Protein AF-0000000077855871 (afdb_homodimer)

Structure (mmCIF, N/CA/C/O backbone):
data_AF-0000000077855871-model_v1
#
loop_
_entity.id
_entity.type
_entity.pdbx_description
1 polymer 'Uncharacterized protein'
#
loop_
_atom_site.group_PDB
_atom_site.id
_atom_site.type_symbol
_atom_site.label_atom_id
_atom_site.label_alt_id
_atom_site.label_comp_id
_atom_site.label_asym_id
_atom_site.label_entity_id
_atom_site.label_seq_id
_atom_site.pdbx_PDB_ins_code
_atom_site.Cartn_x
_atom_site.Cartn_y
_atom_site.Cartn_z
_atom_site.occupancy
_atom_site.B_iso_or_equiv
_atom_site.auth_seq_id
_atom_site.auth_comp_id
_atom_site.auth_asym_id
_atom_site.auth_atom_id
_atom_site.pdbx_PDB_model_num
ATOM 1 N N . MET A 1 1 ? -45.312 -22.453 -4.09 1 27.02 1 MET A N 1
ATOM 2 C CA . MET A 1 1 ? -44.844 -21.188 -3.512 1 27.02 1 MET A CA 1
ATOM 3 C C . MET A 1 1 ? -43.312 -21.078 -3.629 1 27.02 1 MET A C 1
ATOM 5 O O . MET A 1 1 ? -42.594 -22.016 -3.303 1 27.02 1 MET A O 1
ATOM 9 N N . PRO A 1 2 ? -42.812 -20.188 -4.422 1 36.38 2 PRO A N 1
ATOM 10 C CA . PRO A 1 2 ? -41.375 -20 -4.656 1 36.38 2 PRO A CA 1
ATOM 11 C C . PRO A 1 2 ? -40.594 -19.812 -3.361 1 36.38 2 PRO A C 1
ATOM 13 O O . PRO A 1 2 ? -41.062 -19.109 -2.451 1 36.38 2 PRO A O 1
ATOM 16 N N . PRO A 1 3 ? -39.906 -20.859 -2.99 1 40.81 3 PRO A N 1
ATOM 17 C CA . PRO A 1 3 ? -39.281 -20.703 -1.686 1 40.81 3 PRO A CA 1
ATOM 18 C C . PRO A 1 3 ? -38.625 -19.328 -1.505 1 40.81 3 PRO A C 1
ATOM 20 O O . PRO A 1 3 ? -38.156 -18.719 -2.477 1 40.81 3 PRO A O 1
ATOM 23 N N . THR A 1 4 ? -39.125 -18.594 -0.556 1 40 4 THR A N 1
ATOM 24 C CA . THR A 1 4 ? -38.656 -17.297 -0.127 1 40 4 THR A CA 1
ATOM 25 C C . THR A 1 4 ? -37.125 -17.297 0.023 1 40 4 THR A C 1
ATOM 27 O O . THR A 1 4 ? -36.531 -18.344 0.34 1 40 4 THR A O 1
ATOM 30 N N . PRO A 1 5 ? -36.469 -16.312 -0.348 1 41.94 5 PRO A N 1
ATOM 31 C CA . PRO A 1 5 ? -35 -16.188 -0.322 1 41.94 5 PRO A CA 1
ATOM 32 C C . PRO A 1 5 ? -34.406 -16.594 1.019 1 41.94 5 PRO A C 1
ATOM 34 O O . PRO A 1 5 ? -33.281 -17.094 1.063 1 41.94 5 PRO A O 1
ATOM 37 N N . VAL A 1 6 ? -35.188 -16.453 2.09 1 45.56 6 VAL A N 1
ATOM 38 C CA . VAL A 1 6 ? -34.688 -16.844 3.398 1 45.56 6 VAL A CA 1
ATOM 39 C C . VAL A 1 6 ? -34.594 -18.375 3.471 1 45.56 6 VAL A C 1
ATOM 41 O O . VAL A 1 6 ? -33.656 -18.922 4.043 1 45.56 6 VAL A O 1
ATOM 44 N N . ARG A 1 7 ? -35.562 -19.109 2.92 1 45.56 7 ARG A N 1
ATOM 45 C CA . ARG A 1 7 ? -35.5 -20.562 2.943 1 45.56 7 ARG A CA 1
ATOM 46 C C . ARG A 1 7 ? -34.312 -21.078 2.117 1 45.56 7 ARG A C 1
ATOM 48 O O . ARG A 1 7 ? -33.719 -22.109 2.451 1 45.56 7 ARG A O 1
ATOM 55 N N . LEU A 1 8 ? -34.062 -20.281 1.174 1 40.62 8 LEU A N 1
ATOM 56 C CA . LEU A 1 8 ? -32.969 -20.688 0.319 1 40.62 8 LEU A CA 1
ATOM 57 C C . LEU A 1 8 ? -31.625 -20.516 1.038 1 40.62 8 LEU A C 1
ATOM 59 O O . LEU A 1 8 ? -30.75 -21.375 0.952 1 40.62 8 LEU A O 1
ATOM 63 N N . THR A 1 9 ? -31.562 -19.422 1.812 1 45.41 9 THR A N 1
ATOM 64 C CA . THR A 1 9 ? -30.328 -19.234 2.564 1 45.41 9 THR A CA 1
ATOM 65 C C . THR A 1 9 ? -30.203 -20.281 3.662 1 45.41 9 THR A C 1
ATOM 67 O O . THR A 1 9 ? -29.109 -20.828 3.896 1 45.41 9 THR A O 1
ATOM 70 N N . LYS A 1 10 ? -31.266 -20.641 4.422 1 46.19 10 LYS A N 1
ATOM 71 C CA . LYS A 1 10 ? -31.234 -21.703 5.422 1 46.19 10 LYS A CA 1
ATOM 72 C C . LYS A 1 10 ? -30.922 -23.047 4.781 1 46.19 10 LYS A C 1
ATOM 74 O O . LYS A 1 10 ? -30.219 -23.875 5.363 1 46.19 10 LYS A O 1
ATOM 79 N N . LEU A 1 11 ? -31.438 -23.234 3.584 1 41.28 11 LEU A N 1
ATOM 80 C CA . LEU A 1 11 ? -31.156 -24.5 2.902 1 41.28 11 LEU A CA 1
ATOM 81 C C . LEU A 1 11 ? -29.672 -24.578 2.514 1 41.28 11 LEU A C 1
ATOM 83 O O . LEU A 1 11 ? -29.047 -25.625 2.67 1 41.28 11 LEU A O 1
ATOM 87 N N . ILE A 1 12 ? -29.156 -23.5 2.145 1 45.72 12 ILE A N 1
ATOM 88 C CA . ILE A 1 12 ? -27.75 -23.531 1.736 1 45.72 12 ILE A CA 1
ATOM 89 C C . ILE A 1 12 ? -26.859 -23.766 2.959 1 45.72 12 ILE A C 1
ATOM 91 O O . ILE A 1 12 ? -25.922 -24.547 2.912 1 45.72 12 ILE A O 1
ATOM 95 N N . LEU A 1 13 ? -27.141 -23.062 4.066 1 44.41 13 LEU A N 1
ATOM 96 C CA . LEU A 1 13 ? -26.375 -23.281 5.289 1 44.41 13 LEU A CA 1
ATOM 97 C C . LEU A 1 13 ? -26.609 -24.688 5.824 1 44.41 13 LEU A C 1
ATOM 99 O O . LEU A 1 13 ? -25.688 -25.328 6.332 1 44.41 13 LEU A O 1
ATOM 103 N N . PHE A 1 14 ? -27.781 -25.203 5.801 1 42.62 14 PHE A N 1
ATOM 104 C CA . PHE A 1 14 ? -28.094 -26.547 6.266 1 42.62 14 PHE A CA 1
ATOM 105 C C . PHE A 1 14 ? -27.391 -27.594 5.406 1 42.62 14 PHE A C 1
ATOM 107 O O . PHE A 1 14 ? -26.953 -28.625 5.914 1 42.62 14 PHE A O 1
ATOM 114 N N . LEU A 1 15 ? -27.312 -27.422 4.172 1 42.19 15 LEU A N 1
ATOM 115 C CA . LEU A 1 15 ? -26.688 -28.422 3.312 1 42.19 15 LEU A CA 1
ATOM 116 C C . LEU A 1 15 ? -25.188 -28.484 3.535 1 42.19 15 LEU A C 1
ATOM 118 O O . LEU A 1 15 ? -24.547 -29.5 3.275 1 42.19 15 LEU A O 1
ATOM 122 N N . ALA A 1 16 ? -24.578 -27.406 3.945 1 42.31 16 ALA A N 1
ATOM 123 C CA . ALA A 1 16 ? -23.156 -27.438 4.227 1 42.31 16 ALA A CA 1
ATOM 124 C C . ALA A 1 16 ? -22.844 -28.328 5.418 1 42.31 16 ALA A C 1
ATOM 126 O O . ALA A 1 16 ? -21.781 -28.969 5.461 1 42.31 16 ALA A O 1
ATOM 127 N N . VAL A 1 17 ? -23.594 -28.328 6.504 1 38.53 17 VAL A N 1
ATOM 128 C CA . VAL A 1 17 ? -23.266 -29.062 7.727 1 38.53 17 VAL A CA 1
ATOM 129 C C . VAL A 1 17 ? -23.703 -30.516 7.594 1 38.53 17 VAL A C 1
ATOM 131 O O . VAL A 1 17 ? -23.531 -31.312 8.523 1 38.53 17 VAL A O 1
ATOM 134 N N . THR A 1 18 ? -24.547 -30.922 6.781 1 39.03 18 THR A N 1
ATOM 135 C CA . THR A 1 18 ? -24.953 -32.312 6.969 1 39.03 18 THR A CA 1
ATOM 136 C C . THR A 1 18 ? -23.812 -33.25 6.609 1 39.03 18 THR A C 1
ATOM 138 O O . THR A 1 18 ? -23.328 -33.25 5.48 1 39.03 18 THR A O 1
ATOM 141 N N . GLY A 1 19 ? -23.016 -33.719 7.512 1 40.78 19 GLY A N 1
ATOM 142 C CA . GLY A 1 19 ? -21.922 -34.656 7.75 1 40.78 19 GLY A CA 1
ATOM 143 C C . GLY A 1 19 ? -22.016 -35.906 6.902 1 40.78 19 GLY A C 1
ATOM 144 O O . GLY A 1 19 ? -21 -36.469 6.477 1 40.78 19 GLY A O 1
ATOM 145 N N . HIS A 1 20 ? -23.094 -36.812 7.016 1 42.19 20 HIS A N 1
ATOM 146 C CA . HIS A 1 20 ? -23.016 -38.25 6.844 1 42.19 20 HIS A CA 1
ATOM 147 C C . HIS A 1 20 ? -23.062 -38.656 5.371 1 42.19 20 HIS A C 1
ATOM 149 O O . HIS A 1 20 ? -23.094 -39.844 5.035 1 42.19 20 HIS A O 1
ATOM 155 N N . ALA A 1 21 ? -23.469 -37.812 4.48 1 51.75 21 ALA A N 1
ATOM 156 C CA . ALA A 1 21 ? -23.672 -38.344 3.139 1 51.75 21 ALA A CA 1
ATOM 157 C C . ALA A 1 21 ? -22.359 -38.469 2.385 1 51.75 21 ALA A C 1
ATOM 159 O O . ALA A 1 21 ? -21.391 -37.75 2.699 1 51.75 21 ALA A O 1
ATOM 160 N N . VAL A 1 22 ? -22.156 -39.594 1.672 1 60.97 22 VAL A N 1
ATOM 161 C CA . VAL A 1 22 ? -20.984 -39.875 0.848 1 60.97 22 VAL A CA 1
ATOM 162 C C . VAL A 1 22 ? -20.578 -38.625 0.067 1 60.97 22 VAL A C 1
ATOM 164 O O . VAL A 1 22 ? -21.406 -38 -0.6 1 60.97 22 VAL A O 1
ATOM 167 N N . ALA A 1 23 ? -19.438 -38.094 0.318 1 77.94 23 ALA A N 1
ATOM 168 C CA . ALA A 1 23 ? -18.859 -36.844 -0.178 1 77.94 23 ALA A CA 1
ATOM 169 C C . ALA A 1 23 ? -18.672 -36.906 -1.692 1 77.94 23 ALA A C 1
ATOM 171 O O . ALA A 1 23 ? -18.078 -37.844 -2.223 1 77.94 23 ALA A O 1
ATOM 172 N N . PHE A 1 24 ? -19.406 -36.094 -2.518 1 86.62 24 PHE A N 1
ATOM 173 C CA . PHE A 1 24 ? -19.344 -35.969 -3.971 1 86.62 24 PHE A CA 1
ATOM 174 C C . PHE A 1 24 ? -18.031 -35.344 -4.402 1 86.62 24 PHE A C 1
ATOM 176 O O . PHE A 1 24 ? -17.672 -34.25 -3.912 1 86.62 24 PHE A O 1
ATOM 183 N N . GLN A 1 25 ? -17.281 -36.094 -5.117 1 87.25 25 GLN A N 1
ATOM 184 C CA . GLN A 1 25 ? -16.141 -35.562 -5.844 1 87.25 25 GLN A CA 1
ATOM 185 C C . GLN A 1 25 ? -16.25 -35.875 -7.336 1 87.25 25 GLN A C 1
ATOM 187 O O . GLN A 1 25 ? -16.281 -37.031 -7.75 1 87.25 25 GLN A O 1
ATOM 192 N N . LYS A 1 26 ? -16.312 -34.844 -8.047 1 87.69 26 LYS A N 1
ATOM 193 C CA . LYS A 1 26 ? -16.625 -34.969 -9.469 1 87.69 26 LYS A CA 1
ATOM 194 C C . LYS A 1 26 ? -15.609 -35.875 -10.18 1 87.69 26 LYS A C 1
ATOM 196 O O . LYS A 1 26 ? -15.992 -36.75 -10.961 1 87.69 26 LYS A O 1
ATOM 201 N N . ALA A 1 27 ? -14.312 -35.656 -9.906 1 84.94 27 ALA A N 1
ATOM 202 C CA . ALA A 1 27 ? -13.281 -36.438 -10.578 1 84.94 27 ALA A CA 1
ATOM 203 C C . ALA A 1 27 ? -13.375 -37.906 -10.195 1 84.94 27 ALA A C 1
ATOM 205 O O . ALA A 1 27 ? -13.219 -38.781 -11.047 1 84.94 27 ALA A O 1
ATOM 206 N N . GLU A 1 28 ? -13.68 -38.156 -8.953 1 87 28 GLU A N 1
ATOM 207 C CA . GLU A 1 28 ? -13.836 -39.531 -8.492 1 87 28 GLU A CA 1
ATOM 208 C C . GLU A 1 28 ? -15.094 -40.188 -9.07 1 87 28 GLU A C 1
ATOM 210 O O . GLU A 1 28 ? -15.078 -41.344 -9.438 1 87 28 GLU A O 1
ATOM 215 N N . CYS A 1 29 ? -16.125 -39.406 -9.07 1 90.31 29 CYS A N 1
ATOM 216 C CA . CYS A 1 29 ? -17.375 -39.906 -9.641 1 90.31 29 CYS A CA 1
ATOM 217 C C . CYS A 1 29 ? -17.188 -40.281 -11.102 1 90.31 29 CYS A C 1
ATOM 219 O O . CYS A 1 29 ? -17.688 -41.312 -11.547 1 90.31 29 CYS A O 1
ATOM 221 N N . ASN A 1 30 ? -16.516 -39.469 -11.852 1 91.06 30 ASN A N 1
ATOM 222 C CA . ASN A 1 30 ? -16.234 -39.719 -13.25 1 91.06 30 ASN A CA 1
ATOM 223 C C . ASN A 1 30 ? -15.477 -41.062 -13.422 1 91.06 30 ASN A C 1
ATOM 225 O O . ASN A 1 30 ? -15.797 -41.844 -14.305 1 91.06 30 ASN A O 1
ATOM 229 N N . GLN A 1 31 ? -14.547 -41.25 -12.539 1 88.75 31 GLN A N 1
ATOM 230 C CA . GLN A 1 31 ? -13.766 -42.5 -12.609 1 88.75 31 GLN A CA 1
ATOM 231 C C . GLN A 1 31 ? -14.617 -43.719 -12.273 1 88.75 31 GLN A C 1
ATOM 233 O O . GLN A 1 31 ? -14.484 -44.75 -12.914 1 88.75 31 GLN A O 1
ATOM 238 N N . ILE A 1 32 ? -15.445 -43.531 -11.344 1 89.31 32 ILE A N 1
ATOM 239 C CA . ILE A 1 32 ? -16.312 -44.625 -10.914 1 89.31 32 ILE A CA 1
ATOM 240 C C . ILE A 1 32 ? -17.25 -45 -12.055 1 89.31 32 ILE A C 1
ATOM 242 O O . ILE A 1 32 ? -17.406 -46.188 -12.375 1 89.31 32 ILE A O 1
ATOM 246 N N . VAL A 1 33 ? -17.891 -44.062 -12.672 1 91.75 33 VAL A N 1
ATOM 247 C CA . VAL A 1 33 ? -18.859 -44.312 -13.727 1 91.75 33 VAL A CA 1
ATOM 248 C C . VAL A 1 33 ? -18.156 -44.906 -14.945 1 91.75 33 VAL A C 1
ATOM 250 O O . VAL A 1 33 ? -18.656 -45.844 -15.562 1 91.75 33 VAL A O 1
ATOM 253 N N . ARG A 1 34 ? -17 -44.344 -15.25 1 90.44 34 ARG A N 1
ATOM 254 C CA . ARG A 1 34 ? -16.234 -44.875 -16.375 1 90.44 34 ARG A CA 1
ATOM 255 C C . ARG A 1 34 ? -15.828 -46.312 -16.141 1 90.44 34 ARG A C 1
ATOM 257 O O . ARG A 1 34 ? -15.922 -47.156 -17.047 1 90.44 34 ARG A O 1
ATOM 264 N N . ASN A 1 35 ? -15.414 -46.594 -14.938 1 89.19 35 ASN A N 1
ATOM 265 C CA . ASN A 1 35 ? -15.016 -47.938 -14.594 1 89.19 35 ASN A CA 1
ATOM 266 C C . ASN A 1 35 ? -16.203 -48.906 -14.648 1 89.19 35 ASN A C 1
ATOM 268 O O . ASN A 1 35 ? -16.062 -50.031 -15.125 1 89.19 35 ASN A O 1
ATOM 272 N N . ARG A 1 36 ? -17.266 -48.469 -14.219 1 89.44 36 ARG A N 1
ATOM 273 C CA . ARG A 1 36 ? -18.469 -49.312 -14.219 1 89.44 36 ARG A CA 1
ATOM 274 C C . ARG A 1 36 ? -18.969 -49.531 -15.633 1 89.44 36 ARG A C 1
ATOM 276 O O . ARG A 1 36 ? -19.5 -50.625 -15.938 1 89.44 36 ARG A O 1
ATOM 283 N N . LEU A 1 37 ? -18.844 -48.625 -16.516 1 88.94 37 LEU A N 1
ATOM 284 C CA . LEU A 1 37 ? -19.203 -48.781 -17.922 1 88.94 37 LEU A CA 1
ATOM 285 C C . LEU A 1 37 ? -18.266 -49.75 -18.625 1 88.94 37 LEU A C 1
ATOM 287 O O . LEU A 1 37 ? -18.703 -50.562 -19.422 1 88.94 37 LEU A O 1
ATOM 291 N N . MET A 1 38 ? -17.031 -49.625 -18.281 1 87.94 38 MET A N 1
ATOM 292 C CA . MET A 1 38 ? -16.016 -50.469 -18.906 1 87.94 38 MET A CA 1
ATOM 293 C C . MET A 1 38 ? -16.156 -51.938 -18.438 1 87.94 38 MET A C 1
ATOM 295 O O . MET A 1 38 ? -15.969 -52.844 -19.219 1 87.94 38 MET A O 1
ATOM 299 N N . ASN A 1 39 ? -16.531 -52.062 -17.203 1 89 39 ASN A N 1
ATOM 300 C CA . ASN A 1 39 ? -16.656 -53.406 -16.641 1 89 39 ASN A CA 1
ATOM 301 C C . ASN A 1 39 ? -18.031 -54 -16.906 1 89 39 ASN A C 1
ATOM 303 O O . ASN A 1 39 ? -18.281 -55.156 -16.578 1 89 39 ASN A O 1
ATOM 307 N N . GLY A 1 40 ? -19.016 -53.25 -17.375 1 84.06 40 GLY A N 1
ATOM 308 C CA . GLY A 1 40 ? -20.328 -53.75 -17.766 1 84.06 40 GLY A CA 1
ATOM 309 C C . GLY A 1 40 ? -21.328 -53.719 -16.641 1 84.06 40 GLY A C 1
ATOM 310 O O . GLY A 1 40 ? -22.469 -54.156 -16.797 1 84.06 40 GLY A O 1
ATOM 311 N N . THR A 1 41 ? -20.953 -53.25 -15.539 1 88.56 41 THR A N 1
ATOM 312 C CA . THR A 1 41 ? -21.859 -53.25 -14.398 1 88.56 41 THR A CA 1
ATOM 313 C C . THR A 1 41 ? -22.906 -52.156 -14.555 1 88.56 41 THR A C 1
ATOM 315 O O . THR A 1 41 ? -23.938 -52.188 -13.883 1 88.56 41 THR A O 1
ATOM 318 N N . LEU A 1 42 ? -22.531 -51.219 -15.312 1 88.5 42 LEU A N 1
ATOM 319 C CA . LEU A 1 42 ? -23.469 -50.156 -15.648 1 88.5 42 LEU A CA 1
ATOM 320 C C . LEU A 1 42 ? -23.75 -50.125 -17.141 1 88.5 42 LEU A C 1
ATOM 322 O O . LEU A 1 42 ? -22.812 -50.094 -17.953 1 88.5 42 LEU A O 1
ATOM 326 N N . SER A 1 43 ? -25.031 -50.219 -17.453 1 86.12 43 SER A N 1
ATOM 327 C CA . SER A 1 43 ? -25.422 -50.188 -18.859 1 86.12 43 SER A CA 1
ATOM 328 C C . SER A 1 43 ? -25.469 -48.781 -19.406 1 86.12 43 SER A C 1
ATOM 330 O O . SER A 1 43 ? -25.875 -47.844 -18.703 1 86.12 43 SER A O 1
ATOM 332 N N . PRO A 1 44 ? -25.047 -48.625 -20.625 1 83.62 44 PRO A N 1
ATOM 333 C CA . PRO A 1 44 ? -25.125 -47.281 -21.234 1 83.62 44 PRO A CA 1
ATOM 334 C C . PRO A 1 44 ? -26.547 -46.781 -21.391 1 83.62 44 PRO A C 1
ATOM 336 O O . PRO A 1 44 ? -26.766 -45.594 -21.578 1 83.62 44 PRO A O 1
ATOM 339 N N . ASP A 1 45 ? -27.453 -47.719 -21.328 1 83 45 ASP A N 1
ATOM 340 C CA . ASP A 1 45 ? -28.844 -47.312 -21.516 1 83 45 ASP A CA 1
ATOM 341 C C . ASP A 1 45 ? -29.562 -47.219 -20.156 1 83 45 ASP A C 1
ATOM 343 O O . ASP A 1 45 ? -30.781 -47.125 -20.109 1 83 45 ASP A O 1
ATOM 347 N N . ASP A 1 46 ? -28.812 -47.156 -19.172 1 88.81 46 ASP A N 1
ATOM 348 C CA . ASP A 1 46 ? -29.391 -47.062 -17.828 1 88.81 46 ASP A CA 1
ATOM 349 C C . ASP A 1 46 ? -30.031 -45.688 -17.594 1 88.81 46 ASP A C 1
ATOM 351 O O . ASP A 1 46 ? -29.703 -44.719 -18.281 1 88.81 46 ASP A O 1
ATOM 355 N N . TRP A 1 47 ? -30.922 -45.531 -16.625 1 86.81 47 TRP A N 1
ATOM 356 C CA . TRP A 1 47 ? -31.672 -44.312 -16.328 1 86.81 47 TRP A CA 1
ATOM 357 C C . TRP A 1 47 ? -30.75 -43.25 -15.719 1 86.81 47 TRP A C 1
ATOM 359 O O . TRP A 1 47 ? -31.109 -42.062 -15.672 1 86.81 47 TRP A O 1
ATOM 369 N N . VAL A 1 48 ? -29.625 -43.688 -15.281 1 91 48 VAL A N 1
ATOM 370 C CA . VAL A 1 48 ? -28.688 -42.781 -14.609 1 91 48 VAL A CA 1
ATOM 371 C C . VAL A 1 48 ? -28.125 -41.781 -15.609 1 91 48 VAL A C 1
ATOM 373 O O . VAL A 1 48 ? -27.734 -40.688 -15.227 1 91 48 VAL A O 1
ATOM 376 N N . PHE A 1 49 ? -28.156 -42.156 -16.906 1 91.62 49 PHE A N 1
ATOM 377 C CA . PHE A 1 49 ? -27.578 -41.312 -17.938 1 91.62 49 PHE A CA 1
ATOM 378 C C . PHE A 1 49 ? -28.625 -40.375 -18.5 1 91.62 49 PHE A C 1
ATOM 380 O O . PHE A 1 49 ? -29.781 -40.719 -18.656 1 91.62 49 PHE A O 1
ATOM 387 N N . TYR A 1 50 ? -28.172 -39.094 -18.766 1 91.31 50 TYR A N 1
ATOM 388 C CA . TYR A 1 50 ? -29.031 -38.031 -19.281 1 91.31 50 TYR A CA 1
ATOM 389 C C . TYR A 1 50 ? -29.391 -38.312 -20.75 1 91.31 50 TYR A C 1
ATOM 391 O O . TYR A 1 50 ? -28.547 -38.688 -21.547 1 91.31 50 TYR A O 1
ATOM 399 N N . ARG A 1 51 ? -30.703 -38.125 -21.031 1 87.25 51 ARG A N 1
ATOM 400 C CA . ARG A 1 51 ? -31.219 -38.25 -22.391 1 87.25 51 ARG A CA 1
ATOM 401 C C . ARG A 1 51 ? -31.984 -37 -22.812 1 87.25 51 ARG A C 1
ATOM 403 O O . ARG A 1 51 ? -32.75 -36.438 -22.016 1 87.25 51 ARG A O 1
ATOM 410 N N . GLN A 1 52 ? -31.438 -36.469 -23.891 1 81.12 52 GLN A N 1
ATOM 411 C CA . GLN A 1 52 ? -32.188 -35.375 -24.469 1 81.12 52 GLN A CA 1
ATOM 412 C C . GLN A 1 52 ? -33.125 -35.875 -25.578 1 81.12 52 GLN A C 1
ATOM 414 O O . GLN A 1 52 ? -32.656 -36.406 -26.578 1 81.12 52 GLN A O 1
ATOM 419 N N . ASN A 1 53 ? -34.375 -35.688 -25.406 1 74.44 53 ASN A N 1
ATOM 420 C CA . ASN A 1 53 ? -35.344 -36.188 -26.359 1 74.44 53 ASN A CA 1
ATOM 421 C C . ASN A 1 53 ? -35.125 -37.688 -26.656 1 74.44 53 ASN A C 1
ATOM 423 O O . ASN A 1 53 ? -35.125 -38.094 -27.812 1 74.44 53 ASN A O 1
ATOM 427 N N . ASN A 1 54 ? -34.781 -38.438 -25.625 1 71.44 54 ASN A N 1
ATOM 428 C CA . ASN A 1 54 ? -34.625 -39.906 -25.641 1 71.44 54 ASN A CA 1
ATOM 429 C C . ASN A 1 54 ? -33.344 -40.312 -26.344 1 71.44 54 ASN A C 1
ATOM 431 O O . ASN A 1 54 ? -33.156 -41.5 -26.656 1 71.44 54 ASN A O 1
ATOM 435 N N . ILE A 1 55 ? -32.594 -39.344 -26.688 1 72 55 ILE A N 1
ATOM 436 C CA . ILE A 1 55 ? -31.297 -39.656 -27.266 1 72 55 ILE A CA 1
ATOM 437 C C . ILE A 1 55 ? -30.219 -39.594 -26.188 1 72 55 ILE A C 1
ATOM 439 O O . ILE A 1 55 ? -30.109 -38.594 -25.453 1 72 55 ILE A O 1
ATOM 443 N N . PRO A 1 56 ? -29.609 -40.719 -26.125 1 73.62 56 PRO A N 1
ATOM 444 C CA . PRO A 1 56 ? -28.547 -40.719 -25.109 1 73.62 56 PRO A CA 1
ATOM 445 C C . PRO A 1 56 ? -27.438 -39.719 -25.406 1 73.62 56 PRO A C 1
ATOM 447 O O . PRO A 1 56 ? -26.938 -39.656 -26.531 1 73.62 56 PRO A O 1
ATOM 450 N N . MET A 1 57 ? -27.141 -38.938 -24.375 1 71.69 57 MET A N 1
ATOM 451 C CA . MET A 1 57 ? -26.156 -37.875 -24.578 1 71.69 57 MET A CA 1
ATOM 452 C C . MET A 1 57 ? -24.812 -38.25 -23.969 1 71.69 57 MET A C 1
ATOM 454 O O . MET A 1 57 ? -23.844 -37.5 -24.094 1 71.69 57 MET A O 1
ATOM 458 N N . SER A 1 58 ? -24.844 -39.406 -23.375 1 77.62 58 SER A N 1
ATOM 459 C CA . SER A 1 58 ? -23.609 -39.781 -22.703 1 77.62 58 SER A CA 1
ATOM 460 C C . SER A 1 58 ? -22.75 -40.719 -23.578 1 77.62 58 SER A C 1
ATOM 462 O O . SER A 1 58 ? -23.281 -41.562 -24.281 1 77.62 58 SER A O 1
ATOM 464 N N . ASN A 1 59 ? -21.594 -40.188 -23.859 1 72.19 59 ASN A N 1
ATOM 465 C CA . ASN A 1 59 ? -20.562 -41.031 -24.453 1 72.19 59 ASN A CA 1
ATOM 466 C C . ASN A 1 59 ? -19.359 -41.188 -23.531 1 72.19 59 ASN A C 1
ATOM 468 O O . ASN A 1 59 ? -19.297 -40.562 -22.484 1 72.19 59 ASN A O 1
ATOM 472 N N . THR A 1 60 ? -18.531 -42.188 -23.859 1 70.94 60 THR A N 1
ATOM 473 C CA . THR A 1 60 ? -17.375 -42.5 -23.016 1 70.94 60 THR A CA 1
ATOM 474 C C . THR A 1 60 ? -16.531 -41.25 -22.781 1 70.94 60 THR A C 1
ATOM 476 O O . THR A 1 60 ? -15.844 -41.125 -21.766 1 70.94 60 THR A O 1
ATOM 479 N N . SER A 1 61 ? -16.656 -40.344 -23.672 1 75.06 61 SER A N 1
ATOM 480 C CA . SER A 1 61 ? -15.828 -39.125 -23.562 1 75.06 61 SER A CA 1
ATOM 481 C C . SER A 1 61 ? -16.625 -37.938 -23.031 1 75.06 61 SER A C 1
ATOM 483 O O . SER A 1 61 ? -16.047 -36.906 -22.719 1 75.06 61 SER A O 1
ATOM 485 N N . ASN A 1 62 ? -17.875 -38.125 -22.969 1 81.25 62 ASN A N 1
ATOM 486 C CA . ASN A 1 62 ? -18.766 -37.062 -22.5 1 81.25 62 ASN A CA 1
ATOM 487 C C . ASN A 1 62 ? -19.906 -37.625 -21.641 1 81.25 62 ASN A C 1
ATOM 489 O O . ASN A 1 62 ? -21.031 -37.75 -22.109 1 81.25 62 ASN A O 1
ATOM 493 N N . LEU A 1 63 ? -19.562 -37.875 -20.391 1 88.56 63 LEU A N 1
ATOM 494 C CA . LEU A 1 63 ? -20.531 -38.5 -19.5 1 88.56 63 LEU A CA 1
ATOM 495 C C . LEU A 1 63 ? -21.438 -37.469 -18.859 1 88.56 63 LEU A C 1
ATOM 497 O O . LEU A 1 63 ? -20.969 -36.469 -18.281 1 88.56 63 LEU A O 1
ATOM 501 N N . MET A 1 64 ? -22.734 -37.594 -19.062 1 91.75 64 MET A N 1
ATOM 502 C CA . MET A 1 64 ? -23.75 -36.75 -18.469 1 91.75 64 MET A CA 1
ATOM 503 C C . MET A 1 64 ? -24.75 -37.562 -17.672 1 91.75 64 MET A C 1
ATOM 505 O O . MET A 1 64 ? -25.328 -38.531 -18.188 1 91.75 64 MET A O 1
ATOM 509 N N . LEU A 1 65 ? -24.828 -37.219 -16.422 1 92.94 65 LEU A N 1
ATOM 510 C CA . LEU A 1 65 ? -25.75 -37.938 -15.555 1 92.94 65 LEU A CA 1
ATOM 511 C C . LEU A 1 65 ? -26.969 -37.094 -15.227 1 92.94 65 LEU A C 1
ATOM 513 O O . LEU A 1 65 ? -26.859 -35.875 -15.086 1 92.94 65 LEU A O 1
ATOM 517 N N . THR A 1 66 ? -28.094 -37.75 -15.125 1 92.31 66 THR A N 1
ATOM 518 C CA . THR A 1 66 ? -29.25 -37.062 -14.562 1 92.31 66 THR A CA 1
ATOM 519 C C . THR A 1 66 ? -29.031 -36.781 -13.078 1 92.31 66 THR A C 1
ATOM 521 O O . THR A 1 66 ? -28.156 -37.344 -12.438 1 92.31 66 THR A O 1
ATOM 524 N N . LEU A 1 67 ? -29.766 -35.844 -12.555 1 92.19 67 LEU A N 1
ATOM 525 C CA . LEU A 1 67 ? -29.594 -35.469 -11.156 1 92.19 67 LEU A CA 1
ATOM 526 C C . LEU A 1 67 ? -29.844 -36.656 -10.234 1 92.19 67 LEU A C 1
ATOM 528 O O . LEU A 1 67 ? -29.016 -37 -9.398 1 92.19 67 LEU A O 1
ATOM 532 N N . PRO A 1 68 ? -30.906 -37.406 -10.422 1 91.12 68 PRO A N 1
ATOM 533 C CA . PRO A 1 68 ? -31.078 -38.594 -9.578 1 91.12 68 PRO A CA 1
ATOM 534 C C . PRO A 1 68 ? -30.016 -39.656 -9.82 1 91.12 68 PRO A C 1
ATOM 536 O O . PRO A 1 68 ? -29.594 -40.344 -8.883 1 91.12 68 PRO A O 1
ATOM 539 N N . GLY A 1 69 ? -29.641 -39.75 -11.008 1 91.5 69 GLY A N 1
ATOM 540 C CA . GLY A 1 69 ? -28.578 -40.719 -11.328 1 91.5 69 GLY A CA 1
ATOM 541 C C . GLY A 1 69 ? -27.25 -40.344 -10.672 1 91.5 69 GLY A C 1
ATOM 542 O O . GLY A 1 69 ? -26.547 -41.25 -10.188 1 91.5 69 GLY A O 1
ATOM 543 N N . CYS A 1 70 ? -26.984 -39.094 -10.727 1 92.44 70 CYS A N 1
ATOM 544 C CA . CYS A 1 70 ? -25.766 -38.625 -10.094 1 92.44 70 CYS A CA 1
ATOM 545 C C . CYS A 1 70 ? -25.781 -38.875 -8.594 1 92.44 70 CYS A C 1
ATOM 547 O O . CYS A 1 70 ? -24.797 -39.344 -8.023 1 92.44 70 CYS A O 1
ATOM 549 N N . VAL A 1 71 ? -26.891 -38.625 -7.93 1 91.19 71 VAL A N 1
ATOM 550 C CA . VAL A 1 71 ? -27.031 -38.812 -6.488 1 91.19 71 VAL A CA 1
ATOM 551 C C . VAL A 1 71 ? -26.938 -40.312 -6.141 1 91.19 71 VAL A C 1
ATOM 553 O O . VAL A 1 71 ? -26.297 -40.688 -5.148 1 91.19 71 VAL A O 1
ATOM 556 N N . ALA A 1 72 ? -27.344 -41.094 -7 1 89.25 72 ALA A N 1
ATOM 557 C CA . ALA A 1 72 ? -27.359 -42.531 -6.766 1 89.25 72 ALA A CA 1
ATOM 558 C C . ALA A 1 72 ? -25.984 -43.125 -6.953 1 89.25 72 ALA A C 1
ATOM 560 O O . ALA A 1 72 ? -25.594 -44.062 -6.242 1 89.25 72 ALA A O 1
ATOM 561 N N . THR A 1 73 ? -25.328 -42.562 -7.855 1 89.31 73 THR A N 1
ATOM 562 C CA . THR A 1 73 ? -24.047 -43.188 -8.211 1 89.31 73 THR A CA 1
ATOM 563 C C . THR A 1 73 ? -22.906 -42.562 -7.406 1 89.31 73 THR A C 1
ATOM 565 O O . THR A 1 73 ? -21.953 -43.219 -7.027 1 89.31 73 THR A O 1
ATOM 568 N N . CYS A 1 74 ? -23.047 -41.219 -7.242 1 89.06 74 CYS A N 1
ATOM 569 C CA . CYS A 1 74 ? -21.891 -40.5 -6.711 1 89.06 74 CYS A CA 1
ATOM 570 C C . CYS A 1 74 ? -22.188 -39.938 -5.316 1 89.06 74 CYS A C 1
ATOM 572 O O . CYS A 1 74 ? -21.281 -39.438 -4.637 1 89.06 74 CYS A O 1
ATOM 574 N N . GLY A 1 75 ? -23.297 -40 -4.816 1 86.25 75 GLY A N 1
ATOM 575 C CA . GLY A 1 75 ? -23.625 -39.5 -3.49 1 86.25 75 GLY A CA 1
ATOM 576 C C . GLY A 1 75 ? -24.25 -38.125 -3.512 1 86.25 75 GLY A C 1
ATOM 577 O O . GLY A 1 75 ? -24.016 -37.344 -4.441 1 86.25 75 GLY A O 1
ATOM 578 N N . ALA A 1 76 ? -24.953 -37.812 -2.477 1 81.81 76 ALA A N 1
ATOM 579 C CA . ALA A 1 76 ? -25.719 -36.562 -2.424 1 81.81 76 ALA A CA 1
ATOM 580 C C . ALA A 1 76 ? -24.953 -35.5 -1.634 1 81.81 76 ALA A C 1
ATOM 582 O O . ALA A 1 76 ? -25.266 -34.312 -1.72 1 81.81 76 ALA A O 1
ATOM 583 N N . GLY A 1 77 ? -23.938 -35.844 -1.014 1 81.75 77 GLY A N 1
ATOM 584 C CA . GLY A 1 77 ? -23.281 -34.938 -0.095 1 81.75 77 GLY A CA 1
ATOM 585 C C . GLY A 1 77 ? -22.312 -34 -0.782 1 81.75 77 GLY A C 1
ATOM 586 O O . GLY A 1 77 ? -21.859 -34.25 -1.897 1 81.75 77 GLY A O 1
ATOM 587 N N . ALA A 1 78 ? -22.188 -32.812 -0.14 1 86.19 78 ALA A N 1
ATOM 588 C CA . ALA A 1 78 ? -21.188 -31.844 -0.598 1 86.19 78 ALA A CA 1
ATOM 589 C C . ALA A 1 78 ? -19.812 -32.156 -0.015 1 86.19 78 ALA A C 1
ATOM 591 O O . ALA A 1 78 ? -19.719 -32.719 1.074 1 86.19 78 ALA A O 1
ATOM 592 N N . SER A 1 79 ? -18.781 -31.953 -0.798 1 86.75 79 SER A N 1
ATOM 593 C CA . SER A 1 79 ? -17.406 -32.156 -0.338 1 86.75 79 SER A CA 1
ATOM 594 C C . SER A 1 79 ? -16.531 -30.938 -0.685 1 86.75 79 SER A C 1
ATOM 596 O O . SER A 1 79 ? -16.844 -30.172 -1.6 1 86.75 79 SER A O 1
ATOM 598 N N . PHE A 1 80 ? -15.555 -30.797 0.117 1 87.62 80 PHE A N 1
ATOM 599 C CA . PHE A 1 80 ? -14.586 -29.75 -0.172 1 87.62 80 PHE A CA 1
ATOM 600 C C . PHE A 1 80 ? -13.641 -30.188 -1.287 1 87.62 80 PHE A C 1
ATOM 602 O O . PHE A 1 80 ? -13.391 -31.375 -1.466 1 87.62 80 PHE A O 1
ATOM 609 N N . TYR A 1 81 ? -13.234 -29.172 -2.01 1 85.62 81 TYR A N 1
ATOM 610 C CA . TYR A 1 81 ? -12.328 -29.469 -3.109 1 85.62 81 TYR A CA 1
ATOM 611 C C . TYR A 1 81 ? -10.961 -29.906 -2.586 1 85.62 81 TYR A C 1
ATOM 613 O O . TYR A 1 81 ? -10.57 -29.531 -1.476 1 85.62 81 TYR A O 1
ATOM 621 N N . GLU A 1 82 ? -10.203 -30.609 -3.373 1 79.44 82 GLU A N 1
ATOM 622 C CA . GLU A 1 82 ? -8.867 -31.047 -3.008 1 79.44 82 GLU A CA 1
ATOM 623 C C . GLU A 1 82 ? -7.852 -29.922 -3.135 1 79.44 82 GLU A C 1
ATOM 625 O O . GLU A 1 82 ? -6.871 -29.875 -2.389 1 79.44 82 GLU A O 1
ATOM 630 N N . ASP A 1 83 ? -8.172 -29.016 -4.062 1 83.25 83 ASP A N 1
ATOM 631 C CA . ASP A 1 83 ? -7.223 -27.938 -4.336 1 83.25 83 ASP A CA 1
ATOM 632 C C . ASP A 1 83 ? -7.719 -26.625 -3.764 1 83.25 83 ASP A C 1
ATOM 634 O O . ASP A 1 83 ? -7.707 -25.594 -4.453 1 83.25 83 ASP A O 1
ATOM 638 N N . ILE A 1 84 ? -8.086 -26.609 -2.547 1 84.88 84 ILE A N 1
ATOM 639 C CA . ILE A 1 84 ? -8.641 -25.438 -1.901 1 84.88 84 ILE A CA 1
ATOM 640 C C . ILE A 1 84 ? -7.59 -24.328 -1.862 1 84.88 84 ILE A C 1
ATOM 642 O O . ILE A 1 84 ? -7.883 -23.172 -2.188 1 84.88 84 ILE A O 1
ATOM 646 N N . GLY A 1 85 ? -6.387 -24.609 -1.516 1 84.62 85 GLY A N 1
ATOM 647 C CA . GLY A 1 85 ? -5.312 -23.641 -1.364 1 84.62 85 GLY A CA 1
ATOM 648 C C . GLY A 1 85 ? -5.027 -22.859 -2.635 1 84.62 85 GLY A C 1
ATOM 649 O O . GLY A 1 85 ? -5.16 -21.641 -2.656 1 84.62 85 GLY A O 1
ATOM 650 N N . PRO A 1 86 ? -4.773 -23.547 -3.715 1 84.44 86 PRO A N 1
ATOM 651 C CA . PRO A 1 86 ? -4.496 -22.844 -4.977 1 84.44 86 PRO A CA 1
ATOM 652 C C . PRO A 1 86 ? -5.691 -22.047 -5.48 1 84.44 86 PRO A C 1
ATOM 654 O O . PRO A 1 86 ? -5.516 -20.984 -6.082 1 84.44 86 PRO A O 1
ATOM 657 N N . ARG A 1 87 ? -6.836 -22.5 -5.18 1 86 87 ARG A N 1
ATOM 658 C CA . ARG A 1 87 ? -8.039 -21.781 -5.598 1 86 87 ARG A CA 1
ATOM 659 C C . ARG A 1 87 ? -8.141 -20.438 -4.906 1 86 87 ARG A C 1
ATOM 661 O O . ARG A 1 87 ? -8.43 -19.422 -5.547 1 86 87 ARG A O 1
ATOM 668 N N . LEU A 1 88 ? -7.871 -20.516 -3.678 1 87.88 88 LEU A N 1
ATOM 669 C CA . LEU A 1 88 ? -7.965 -19.281 -2.889 1 87.88 88 LEU A CA 1
ATOM 670 C C . LEU A 1 88 ? -6.82 -18.344 -3.225 1 87.88 88 LEU A C 1
ATOM 672 O O . LEU A 1 88 ? -7.039 -17.141 -3.398 1 87.88 88 LEU A O 1
ATOM 676 N N . SER A 1 89 ? -5.652 -18.812 -3.42 1 86.5 89 SER A N 1
ATOM 677 C CA . SER A 1 89 ? -4.457 -18 -3.605 1 86.5 89 SER A CA 1
ATOM 678 C C . SER A 1 89 ? -4.426 -17.375 -5 1 86.5 89 SER A C 1
ATOM 680 O O . SER A 1 89 ? -3.889 -16.281 -5.184 1 86.5 89 SER A O 1
ATOM 682 N N . THR A 1 90 ? -5.031 -17.969 -5.91 1 85.88 90 THR A N 1
ATOM 683 C CA . THR A 1 90 ? -4.945 -17.5 -7.285 1 85.88 90 THR A CA 1
ATOM 684 C C . THR A 1 90 ? -5.988 -16.422 -7.555 1 85.88 90 THR A C 1
ATOM 686 O O . THR A 1 90 ? -5.703 -15.422 -8.219 1 85.88 90 THR A O 1
ATOM 689 N N . TRP A 1 91 ? -7.125 -16.609 -6.977 1 88.31 91 TRP A N 1
ATOM 690 C CA . TRP A 1 91 ? -8.188 -15.727 -7.449 1 88.31 91 TRP A CA 1
ATOM 691 C C . TRP A 1 91 ? -8.734 -14.867 -6.312 1 88.31 91 TRP A C 1
ATOM 693 O O . TRP A 1 91 ? -8.93 -13.664 -6.48 1 88.31 91 TRP A O 1
ATOM 703 N N . LEU A 1 92 ? -8.906 -15.438 -5.125 1 91.56 92 LEU A N 1
ATOM 704 C CA . LEU A 1 92 ? -9.672 -14.742 -4.094 1 91.56 92 LEU A CA 1
ATOM 705 C C . LEU A 1 92 ? -8.766 -13.867 -3.24 1 91.56 92 LEU A C 1
ATOM 707 O O . LEU A 1 92 ? -9.047 -12.688 -3.027 1 91.56 92 LEU A O 1
ATOM 711 N N . ILE A 1 93 ? -7.633 -14.352 -2.826 1 89.75 93 ILE A N 1
ATOM 712 C CA . ILE A 1 93 ? -6.777 -13.664 -1.863 1 89.75 93 ILE A CA 1
ATOM 713 C C . ILE A 1 93 ? -6.23 -12.375 -2.482 1 89.75 93 ILE A C 1
ATOM 715 O O . ILE A 1 93 ? -6.23 -11.32 -1.843 1 89.75 93 ILE A O 1
ATOM 719 N N . PRO A 1 94 ? -5.828 -12.383 -3.742 1 89.5 94 PRO A N 1
ATOM 720 C CA . PRO A 1 94 ? -5.277 -11.148 -4.312 1 89.5 94 PRO A CA 1
ATOM 721 C C . PRO A 1 94 ? -6.285 -10 -4.328 1 89.5 94 PRO A C 1
ATOM 723 O O . PRO A 1 94 ? -5.918 -8.852 -4.074 1 89.5 94 PRO A O 1
ATOM 726 N N . ILE A 1 95 ? -7.473 -10.266 -4.625 1 92.62 95 ILE A N 1
ATOM 727 C CA . ILE A 1 95 ? -8.453 -9.188 -4.688 1 92.62 95 ILE A CA 1
ATOM 728 C C . ILE A 1 95 ? -8.844 -8.758 -3.275 1 92.62 95 ILE A C 1
ATOM 730 O O . ILE A 1 95 ? -9.078 -7.578 -3.02 1 92.62 95 ILE A O 1
ATOM 734 N N . LEU A 1 96 ? -8.844 -9.672 -2.314 1 90.94 96 LEU A N 1
ATOM 735 C CA . LEU A 1 96 ? -9.188 -9.344 -0.937 1 90.94 96 LEU A CA 1
ATOM 736 C C . LEU A 1 96 ? -8.117 -8.469 -0.3 1 90.94 96 LEU A C 1
ATOM 738 O O . LEU A 1 96 ? -8.414 -7.633 0.553 1 90.94 96 LEU A O 1
ATOM 742 N N . LEU A 1 97 ? -6.934 -8.602 -0.758 1 89.19 97 LEU A N 1
ATOM 743 C CA . LEU A 1 97 ? -5.836 -7.812 -0.215 1 89.19 97 LEU A CA 1
ATOM 744 C C . LEU A 1 97 ? -5.973 -6.348 -0.61 1 89.19 97 LEU A C 1
ATOM 746 O O . LEU A 1 97 ? -5.387 -5.469 0.027 1 89.19 97 LEU A O 1
ATOM 750 N N . LEU A 1 98 ? -6.781 -6.059 -1.613 1 91.69 98 LEU A N 1
ATOM 751 C CA . LEU A 1 98 ? -6.996 -4.68 -2.035 1 91.69 98 LEU A CA 1
ATOM 752 C C . LEU A 1 98 ? -7.766 -3.9 -0.976 1 91.69 98 LEU A C 1
ATOM 754 O O . LEU A 1 98 ? -7.73 -2.668 -0.957 1 91.69 98 LEU A O 1
ATOM 758 N N . ILE A 1 99 ? -8.414 -4.613 -0.054 1 89.56 99 ILE A N 1
ATOM 759 C CA . ILE A 1 99 ? -9.195 -3.957 0.991 1 89.56 99 ILE A CA 1
ATOM 760 C C . ILE A 1 99 ? -8.273 -3.127 1.88 1 89.56 99 ILE A C 1
ATOM 762 O O . ILE A 1 99 ? -8.656 -2.055 2.354 1 89.56 99 ILE A O 1
ATOM 766 N N . GLY A 1 100 ? -7.078 -3.609 1.987 1 86.69 100 GLY A N 1
ATOM 767 C CA . GLY A 1 100 ? -6.113 -2.92 2.83 1 86.69 100 GLY A CA 1
ATOM 768 C C . GLY A 1 100 ? -5.621 -1.617 2.23 1 86.69 100 GLY A C 1
ATOM 769 O O . GLY A 1 100 ? -5.027 -0.791 2.93 1 86.69 100 GLY A O 1
ATOM 770 N N . ASN A 1 101 ? -5.988 -1.343 0.98 1 89.31 101 ASN A N 1
ATOM 771 C CA . ASN A 1 101 ? -5.5 -0.144 0.305 1 89.31 101 ASN A CA 1
ATOM 772 C C . ASN A 1 101 ? -6.582 0.932 0.226 1 89.31 101 ASN A C 1
ATOM 774 O O . ASN A 1 101 ? -6.379 1.978 -0.392 1 89.31 101 ASN A O 1
ATOM 778 N N . VAL A 1 102 ? -7.684 0.712 0.874 1 89.81 102 VAL A N 1
ATOM 779 C CA . VAL A 1 102 ? -8.711 1.745 0.957 1 89.81 102 VAL A CA 1
ATOM 780 C C . VAL A 1 102 ? -8.234 2.881 1.857 1 89.81 102 VAL A C 1
ATOM 782 O O . VAL A 1 102 ? -7.582 2.639 2.879 1 89.81 102 VAL A O 1
ATOM 785 N N . HIS A 1 103 ? -8.5 4.066 1.4 1 88.19 103 HIS A N 1
ATOM 786 C CA . HIS A 1 103 ? -8.117 5.207 2.229 1 88.19 103 HIS A CA 1
ATOM 787 C C . HIS A 1 103 ? -9.008 5.309 3.465 1 88.19 103 HIS A C 1
ATOM 789 O O . HIS A 1 103 ? -10.227 5.473 3.35 1 88.19 103 HIS A O 1
ATOM 795 N N . MET A 1 104 ? -8.359 5.121 4.633 1 79 104 MET A N 1
ATOM 796 C CA . MET A 1 104 ? -9.117 5.16 5.879 1 79 104 MET A CA 1
ATOM 797 C C . MET A 1 104 ? -8.875 6.469 6.621 1 79 104 MET A C 1
ATOM 799 O O . MET A 1 104 ? -7.785 7.047 6.531 1 79 104 MET A O 1
ATOM 803 N N . ALA A 1 105 ? -9.969 6.863 7.227 1 75.81 105 ALA A N 1
ATOM 804 C CA . ALA A 1 105 ? -9.852 8.062 8.062 1 75.81 105 ALA A CA 1
ATOM 805 C C . ALA A 1 105 ? -8.859 7.84 9.195 1 75.81 105 ALA A C 1
ATOM 807 O O . ALA A 1 105 ? -8.688 6.715 9.672 1 75.81 105 ALA A O 1
ATOM 808 N N . ARG A 1 106 ? -8.078 8.82 9.484 1 75.25 106 ARG A N 1
ATOM 809 C CA . ARG A 1 106 ? -7.086 8.719 10.555 1 75.25 106 ARG A CA 1
ATOM 810 C C . ARG A 1 106 ? -7.738 8.891 11.922 1 75.25 106 ARG A C 1
ATOM 812 O O . ARG A 1 106 ? -7.52 9.906 12.594 1 75.25 106 ARG A O 1
ATOM 819 N N . LEU A 1 107 ? -8.562 7.922 12.172 1 72 107 LEU A N 1
ATOM 820 C CA . LEU A 1 107 ? -9.25 7.852 13.461 1 72 107 LEU A CA 1
ATOM 821 C C . LEU A 1 107 ? -8.625 6.777 14.352 1 72 107 LEU A C 1
ATOM 823 O O . LEU A 1 107 ? -7.652 6.129 13.953 1 72 107 LEU A O 1
ATOM 827 N N . GLY A 1 108 ? -8.914 6.645 15.531 1 67.25 108 GLY A N 1
ATOM 828 C CA . GLY A 1 108 ? -8.484 5.562 16.406 1 67.25 108 GLY A CA 1
ATOM 829 C C . GLY A 1 108 ? -8.852 4.188 15.875 1 67.25 108 GLY A C 1
ATOM 830 O O . GLY A 1 108 ? -8.977 3.996 14.664 1 67.25 108 GLY A O 1
ATOM 831 N N . PRO A 1 109 ? -8.898 3.248 16.5 1 69.44 109 PRO A N 1
ATOM 832 C CA . PRO A 1 109 ? -9.234 1.888 16.062 1 69.44 109 PRO A CA 1
ATOM 833 C C . PRO A 1 109 ? -10.609 1.796 15.414 1 69.44 109 PRO A C 1
ATOM 835 O O . PRO A 1 109 ? -10.922 0.799 14.758 1 69.44 109 PRO A O 1
ATOM 838 N N . GLU A 1 110 ? -11.328 2.846 15.445 1 70.19 110 GLU A N 1
ATOM 839 C CA . GLU A 1 110 ? -12.656 2.883 14.836 1 70.19 110 GLU A CA 1
ATOM 840 C C . GLU A 1 110 ? -12.562 2.846 13.312 1 70.19 110 GLU A C 1
ATOM 842 O O . GLU A 1 110 ? -13.531 2.52 12.633 1 70.19 110 GLU A O 1
ATOM 847 N N . LYS A 1 111 ? -11.344 3.055 12.891 1 70.94 111 LYS A N 1
ATOM 848 C CA . LYS A 1 111 ? -11.133 3.062 11.445 1 70.94 111 LYS A CA 1
ATOM 849 C C . LYS A 1 111 ? -11.383 1.681 10.852 1 70.94 111 LYS A C 1
ATOM 851 O O . LYS A 1 111 ? -11.734 1.562 9.672 1 70.94 111 LYS A O 1
ATOM 856 N N . TYR A 1 112 ? -11.375 0.671 11.672 1 74.75 112 TYR A N 1
ATOM 857 C CA . TYR A 1 112 ? -11.547 -0.688 11.172 1 74.75 112 TYR A CA 1
ATOM 858 C C . TYR A 1 112 ? -13.023 -1.024 11 1 74.75 112 TYR A C 1
ATOM 860 O O . TYR A 1 112 ? -13.375 -1.948 10.258 1 74.75 112 TYR A O 1
ATOM 868 N N . LEU A 1 113 ? -13.82 -0.185 11.562 1 79.69 113 LEU A N 1
ATOM 869 C CA . LEU A 1 113 ? -15.258 -0.381 11.406 1 79.69 113 LEU A CA 1
ATOM 870 C C . LEU A 1 113 ? -15.711 0.055 10.023 1 79.69 113 LEU A C 1
ATOM 872 O O . LEU A 1 113 ? -16.75 -0.411 9.531 1 79.69 113 LEU A O 1
ATOM 876 N N . VAL A 1 114 ? -14.844 0.786 9.422 1 84.94 114 VAL A N 1
ATOM 877 C CA . VAL A 1 114 ? -15.164 1.263 8.086 1 84.94 114 VAL A CA 1
ATOM 878 C C . VAL A 1 114 ? -15.094 0.105 7.09 1 84.94 114 VAL A C 1
ATOM 880 O O . VAL A 1 114 ? -15.812 0.09 6.09 1 84.94 114 VAL A O 1
ATOM 883 N N . ILE A 1 115 ? -14.328 -0.912 7.465 1 89.06 115 ILE A N 1
ATOM 884 C CA . ILE A 1 115 ? -14.195 -2.074 6.594 1 89.06 115 ILE A CA 1
ATOM 885 C C . ILE A 1 115 ? -15.508 -2.852 6.566 1 89.06 115 ILE A C 1
ATOM 887 O O . ILE A 1 115 ? -15.898 -3.383 5.523 1 89.06 115 ILE A O 1
ATOM 891 N N . LEU A 1 116 ? -16.156 -2.842 7.688 1 91.62 116 LEU A N 1
ATOM 892 C CA . LEU A 1 116 ? -17.453 -3.516 7.754 1 91.62 116 LEU A CA 1
ATOM 893 C C . LEU A 1 116 ? -18.469 -2.814 6.867 1 91.62 116 LEU A C 1
ATOM 895 O O . LEU A 1 116 ? -19.281 -3.471 6.207 1 91.62 116 LEU A O 1
ATOM 899 N N . HIS A 1 117 ? -18.328 -1.56 6.863 1 93.56 117 HIS A N 1
ATOM 900 C CA . HIS A 1 117 ? -19.266 -0.805 6.027 1 93.56 117 HIS A CA 1
ATOM 901 C C . HIS A 1 117 ? -18.969 -1.025 4.547 1 93.56 117 HIS A C 1
ATOM 903 O O . HIS A 1 117 ? -19.906 -1.198 3.748 1 93.56 117 HIS A O 1
ATOM 909 N N . ILE A 1 118 ? -17.781 -1.139 4.219 1 94.94 118 ILE A N 1
ATOM 910 C CA . ILE A 1 118 ? -17.375 -1.324 2.832 1 94.94 118 ILE A CA 1
ATOM 911 C C . ILE A 1 118 ? -17.828 -2.695 2.338 1 94.94 118 ILE A C 1
ATOM 913 O O . ILE A 1 118 ? -18.391 -2.816 1.243 1 94.94 118 ILE A O 1
ATOM 917 N N . LEU A 1 119 ? -17.719 -3.648 3.219 1 95.38 119 LEU A N 1
ATOM 918 C CA . LEU A 1 119 ? -18.047 -5.02 2.836 1 95.38 119 LEU A CA 1
ATOM 919 C C . LEU A 1 119 ? -19.562 -5.254 2.893 1 95.38 119 LEU A C 1
ATOM 921 O O . LEU A 1 119 ? -20.109 -6.008 2.086 1 95.38 119 LEU A O 1
ATOM 925 N N . GLY A 1 120 ? -20.188 -4.598 3.795 1 96.69 120 GLY A N 1
ATOM 926 C CA . GLY A 1 120 ? -21.609 -4.816 4 1 96.69 120 GLY A CA 1
ATOM 927 C C . GLY A 1 120 ? -22.484 -3.951 3.111 1 96.69 120 GLY A C 1
ATOM 928 O O . GLY A 1 120 ? -23.625 -4.297 2.83 1 96.69 120 GLY A O 1
ATOM 929 N N . ASP A 1 121 ? -21.922 -2.832 2.723 1 97.56 121 ASP A N 1
ATOM 930 C CA . ASP A 1 121 ? -22.688 -1.873 1.933 1 97.56 121 ASP A CA 1
ATOM 931 C C . ASP A 1 121 ? -21.797 -1.143 0.935 1 97.56 121 ASP A C 1
ATOM 933 O O . ASP A 1 121 ? -21.641 0.079 1.005 1 97.56 121 ASP A O 1
ATOM 937 N N . PRO A 1 122 ? -21.344 -1.899 -0.053 1 97.5 122 PRO A N 1
ATOM 938 C CA . PRO A 1 122 ? -20.438 -1.274 -1.016 1 97.5 122 PRO A CA 1
ATOM 939 C C . PRO A 1 122 ? -21.109 -0.163 -1.823 1 97.5 122 PRO A C 1
ATOM 941 O O . PRO A 1 122 ? -20.453 0.812 -2.199 1 97.5 122 PRO A O 1
ATOM 944 N N . ILE A 1 123 ? -22.375 -0.221 -2.031 1 98.06 123 ILE A N 1
ATOM 945 C CA . ILE A 1 123 ? -23.094 0.778 -2.812 1 98.06 123 ILE A CA 1
ATOM 946 C C . ILE A 1 123 ? -23.141 2.098 -2.045 1 98.06 123 ILE A C 1
ATOM 948 O O . ILE A 1 123 ? -22.797 3.15 -2.582 1 98.06 123 ILE A O 1
ATOM 952 N N . ASP A 1 124 ? -23.5 2.01 -0.792 1 96.88 124 ASP A N 1
ATOM 953 C CA . ASP A 1 124 ? -23.562 3.232 0.002 1 96.88 124 ASP A CA 1
ATOM 954 C C . ASP A 1 124 ? -22.172 3.82 0.226 1 96.88 124 ASP A C 1
ATOM 956 O O . ASP A 1 124 ? -22.016 5.039 0.291 1 96.88 124 ASP A O 1
ATOM 960 N N . SER A 1 125 ? -21.234 2.969 0.385 1 96.06 125 SER A N 1
ATOM 961 C CA . SER A 1 125 ? -19.875 3.453 0.569 1 96.06 125 SER A CA 1
ATOM 962 C C . SER A 1 125 ? -19.422 4.297 -0.618 1 96.06 125 SER A C 1
ATOM 964 O O . SER A 1 125 ? -18.906 5.398 -0.44 1 96.06 125 SER A O 1
ATOM 966 N N . LEU A 1 126 ? -19.672 3.785 -1.818 1 97.12 126 LEU A N 1
ATOM 967 C CA . LEU A 1 126 ? -19.281 4.523 -3.018 1 97.12 126 LEU A CA 1
ATOM 968 C C . LEU A 1 126 ? -20.172 5.75 -3.207 1 97.12 126 LEU A C 1
ATOM 970 O O . LEU A 1 126 ? -19.703 6.801 -3.646 1 97.12 126 LEU A O 1
ATOM 974 N N . TRP A 1 127 ? -21.391 5.582 -2.865 1 96.19 127 TRP A N 1
ATOM 975 C CA . TRP A 1 127 ? -22.312 6.707 -2.936 1 96.19 127 TRP A CA 1
ATOM 976 C C . TRP A 1 127 ? -21.875 7.832 -2.006 1 96.19 127 TRP A C 1
ATOM 978 O O . TRP A 1 127 ? -21.953 9.008 -2.367 1 96.19 127 TRP A O 1
ATOM 988 N N . SER A 1 128 ? -21.422 7.465 -0.889 1 94.31 128 SER A N 1
ATOM 989 C CA . SER A 1 128 ? -20.953 8.445 0.087 1 94.31 128 SER A CA 1
ATOM 990 C C . SER A 1 128 ? -19.703 9.164 -0.409 1 94.31 128 SER A C 1
ATOM 992 O O . SER A 1 128 ? -19.578 10.383 -0.255 1 94.31 128 SER A O 1
ATOM 994 N N . LEU A 1 129 ? -18.844 8.453 -0.991 1 94.12 129 LEU A N 1
ATOM 995 C CA . LEU A 1 129 ? -17.625 9.047 -1.535 1 94.12 129 LEU A CA 1
ATOM 996 C C . LEU A 1 129 ? -17.969 10.039 -2.646 1 94.12 129 LEU A C 1
ATOM 998 O O . LEU A 1 129 ? -17.438 11.156 -2.666 1 94.12 129 LEU A O 1
ATOM 1002 N N . LEU A 1 130 ? -18.859 9.641 -3.502 1 94.88 130 LEU A N 1
ATOM 1003 C CA . LEU A 1 130 ? -19.25 10.492 -4.625 1 94.88 130 LEU A CA 1
ATOM 1004 C C . LEU A 1 130 ? -20.016 11.711 -4.141 1 94.88 130 LEU A C 1
ATOM 1006 O O . LEU A 1 130 ? -19.859 12.805 -4.688 1 94.88 130 LEU A O 1
ATOM 1010 N N . THR A 1 131 ? -20.781 11.508 -3.139 1 92.56 131 THR A N 1
ATOM 1011 C CA . THR A 1 131 ? -21.531 12.625 -2.576 1 92.56 131 THR A CA 1
ATOM 1012 C C . THR A 1 131 ? -20.594 13.648 -1.949 1 92.56 131 THR A C 1
ATOM 1014 O O . THR A 1 131 ? -20.781 14.852 -2.096 1 92.56 131 THR A O 1
ATOM 1017 N N . LYS A 1 132 ? -19.656 13.141 -1.296 1 90.81 132 LYS A N 1
ATOM 1018 C CA . LYS A 1 132 ? -18.656 14.047 -0.714 1 90.81 132 LYS A CA 1
ATOM 1019 C C . LYS A 1 132 ? -17.953 14.844 -1.797 1 90.81 132 LYS A C 1
ATOM 1021 O O . LYS A 1 132 ? -17.75 16.047 -1.65 1 90.81 132 LYS A O 1
ATOM 1026 N N . ALA A 1 133 ? -17.578 14.25 -2.799 1 91.56 133 ALA A N 1
ATOM 1027 C CA . ALA A 1 133 ? -16.922 14.93 -3.912 1 91.56 133 ALA A CA 1
ATOM 1028 C C . ALA A 1 133 ? -17.859 15.945 -4.562 1 91.56 133 ALA A C 1
ATOM 1030 O O . ALA A 1 133 ? -17.422 17.016 -4.984 1 91.56 133 ALA A O 1
ATOM 1031 N N . GLU A 1 134 ? -19.078 15.562 -4.645 1 91.62 134 GLU A N 1
ATOM 1032 C CA . GLU A 1 134 ? -20.062 16.469 -5.219 1 91.62 134 GLU A CA 1
ATOM 1033 C C . GLU A 1 134 ? -20.25 17.703 -4.344 1 91.62 134 GLU A C 1
ATOM 1035 O O . GLU A 1 134 ? -20.422 18.812 -4.855 1 91.62 134 GLU A O 1
ATOM 1040 N N . LEU A 1 135 ? -20.25 17.5 -3.076 1 89.81 135 LEU A N 1
ATOM 1041 C CA . LEU A 1 135 ? -20.328 18.625 -2.158 1 89.81 135 LEU A CA 1
ATOM 1042 C C . LEU A 1 135 ? -19.172 19.609 -2.396 1 89.81 135 LEU A C 1
ATOM 1044 O O . LEU A 1 135 ? -19.375 20.828 -2.389 1 89.81 135 LEU A O 1
ATOM 1048 N N . TRP A 1 136 ? -18.031 19.094 -2.586 1 90.38 136 TRP A N 1
ATOM 1049 C CA . TRP A 1 136 ? -16.875 19.938 -2.875 1 90.38 136 TRP A CA 1
ATOM 1050 C C . TRP A 1 136 ? -17.047 20.656 -4.203 1 90.38 136 TRP A C 1
ATOM 1052 O O . TRP A 1 136 ? -16.672 21.828 -4.328 1 90.38 136 TRP A O 1
ATOM 1062 N N . SER A 1 137 ? -17.609 19.953 -5.141 1 90.88 137 SER A N 1
ATOM 1063 C CA . SER A 1 137 ? -17.844 20.562 -6.441 1 90.88 137 SER A CA 1
ATOM 1064 C C . SER A 1 137 ? -18.844 21.719 -6.336 1 90.88 137 SER A C 1
ATOM 1066 O O . SER A 1 137 ? -18.688 22.75 -6.988 1 90.88 137 SER A O 1
ATOM 1068 N N . ARG A 1 138 ? -19.781 21.516 -5.527 1 89.88 138 ARG A N 1
ATOM 1069 C CA . ARG A 1 138 ? -20.781 22.562 -5.344 1 89.88 138 ARG A CA 1
ATOM 1070 C C . ARG A 1 138 ? -20.188 23.75 -4.59 1 89.88 138 ARG A C 1
ATOM 1072 O O . ARG A 1 138 ? -20.578 24.906 -4.836 1 89.88 138 ARG A O 1
ATOM 1079 N N . CYS A 1 139 ? -19.328 23.453 -3.688 1 89.94 139 CYS A N 1
ATOM 1080 C CA . CYS A 1 139 ? -18.641 24.531 -3.012 1 89.94 139 CYS A CA 1
ATOM 1081 C C . CYS A 1 139 ? -17.828 25.359 -4 1 89.94 139 CYS A C 1
ATOM 1083 O O . CYS A 1 139 ? -17.797 26.594 -3.918 1 89.94 139 CYS A O 1
ATOM 1085 N N . TYR A 1 140 ? -17.203 24.734 -4.926 1 90.44 140 TYR A N 1
ATOM 1086 C CA . TYR A 1 140 ? -16.438 25.406 -5.973 1 90.44 140 TYR A CA 1
ATOM 1087 C C . TYR A 1 140 ? -17.359 26.266 -6.844 1 90.44 140 TYR A C 1
ATOM 1089 O O . TYR A 1 140 ? -17.031 27.422 -7.141 1 90.44 140 TYR A O 1
ATOM 1097 N N . ALA A 1 141 ? -18.422 25.719 -7.219 1 89.62 141 ALA A N 1
ATOM 1098 C CA . ALA A 1 141 ? -19.375 26.438 -8.055 1 89.62 141 ALA A CA 1
ATOM 1099 C C . ALA A 1 141 ? -19.969 27.641 -7.309 1 89.62 141 ALA A C 1
ATOM 1101 O O . ALA A 1 141 ? -20.172 28.703 -7.895 1 89.62 141 ALA A O 1
ATOM 1102 N N . ALA A 1 142 ? -20.234 27.406 -6.062 1 88.81 142 ALA A N 1
ATOM 1103 C CA . ALA A 1 142 ? -20.766 28.5 -5.238 1 88.81 142 ALA A CA 1
ATOM 1104 C C . ALA A 1 142 ? -19.75 29.625 -5.105 1 88.81 142 ALA A C 1
ATOM 1106 O O . ALA A 1 142 ? -20.109 30.797 -5.113 1 88.81 142 ALA A O 1
ATOM 1107 N N . ALA A 1 143 ? -18.5 29.219 -4.918 1 91.12 143 ALA A N 1
ATOM 1108 C CA . ALA A 1 143 ? -17.453 30.219 -4.832 1 91.12 143 ALA A CA 1
ATOM 1109 C C . ALA A 1 143 ? -17.391 31.062 -6.105 1 91.12 143 ALA A C 1
ATOM 1111 O O . ALA A 1 143 ? -17.156 32.281 -6.051 1 91.12 143 ALA A O 1
ATOM 1112 N N . ARG A 1 144 ? -17.625 30.5 -7.234 1 89.5 144 ARG A N 1
ATOM 1113 C CA . ARG A 1 144 ? -17.609 31.203 -8.516 1 89.5 144 ARG A CA 1
ATOM 1114 C C . ARG A 1 144 ? -18.828 32.094 -8.664 1 89.5 144 ARG A C 1
ATOM 1116 O O . ARG A 1 144 ? -18.719 33.219 -9.211 1 89.5 144 ARG A O 1
ATOM 1123 N N . THR A 1 145 ? -19.906 31.688 -8.172 1 88.25 145 THR A N 1
ATOM 1124 C CA . THR A 1 145 ? -21.172 32.438 -8.328 1 88.25 145 THR A CA 1
ATOM 1125 C C . THR A 1 145 ? -21.203 33.656 -7.41 1 88.25 145 THR A C 1
ATOM 1127 O O . THR A 1 145 ? -21.641 34.719 -7.816 1 88.25 145 THR A O 1
ATOM 1130 N N . TYR A 1 146 ? -20.734 33.5 -6.238 1 87.62 146 TYR A N 1
ATOM 1131 C CA . TYR A 1 146 ? -20.906 34.562 -5.238 1 87.62 146 TYR A CA 1
ATOM 1132 C C . TYR A 1 146 ? -19.703 35.5 -5.219 1 87.62 146 TYR A C 1
ATOM 1134 O O . TYR A 1 146 ? -19.766 36.562 -4.609 1 87.62 146 TYR A O 1
ATOM 1142 N N . ASN A 1 147 ? -18.656 35.062 -5.836 1 88.31 147 ASN A N 1
ATOM 1143 C CA . ASN A 1 147 ? -17.469 35.906 -5.914 1 88.31 147 ASN A CA 1
ATOM 1144 C C . ASN A 1 147 ? -17.094 36.219 -7.363 1 88.31 147 ASN A C 1
ATOM 1146 O O . ASN A 1 147 ? -16.109 35.656 -7.871 1 88.31 147 ASN A O 1
ATOM 1150 N N . PRO A 1 148 ? -17.766 37.125 -7.926 1 88 148 PRO A N 1
ATOM 1151 C CA . PRO A 1 148 ? -17.469 37.438 -9.328 1 88 148 PRO A CA 1
ATOM 1152 C C . PRO A 1 148 ? -16.125 38.125 -9.523 1 88 148 PRO A C 1
ATOM 1154 O O . PRO A 1 148 ? -15.523 38.594 -8.555 1 88 148 PRO A O 1
ATOM 1157 N N . SER A 1 149 ? -15.672 38.094 -10.742 1 89.31 149 SER A N 1
ATOM 1158 C CA . SER A 1 149 ? -14.3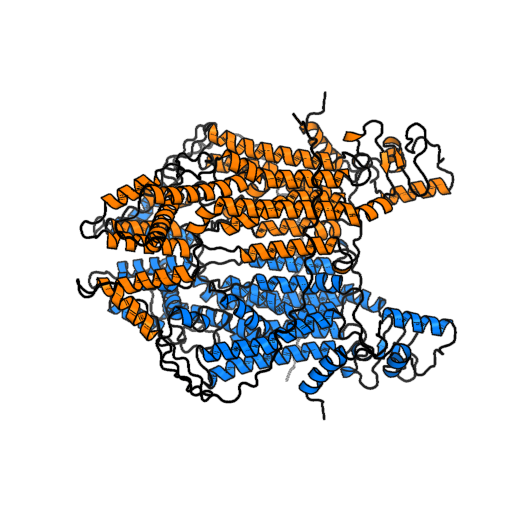75 38.688 -11.094 1 89.31 149 SER A CA 1
ATOM 1159 C C . SER A 1 149 ? -14.359 40.188 -10.844 1 89.31 149 SER A C 1
ATOM 1161 O O . SER A 1 149 ? -15.344 40.875 -11.117 1 89.31 149 SER A O 1
ATOM 1163 N N . ARG A 1 150 ? -13.312 40.75 -10.234 1 82.5 150 ARG A N 1
ATOM 1164 C CA . ARG A 1 150 ? -13.102 42.188 -10.039 1 82.5 150 ARG A CA 1
ATOM 1165 C C . ARG A 1 150 ? -12.711 42.844 -11.344 1 82.5 150 ARG A C 1
ATOM 1167 O O . ARG A 1 150 ? -12.227 42.188 -12.273 1 82.5 150 ARG A O 1
ATOM 1174 N N . PRO A 1 151 ? -12.938 44.25 -11.281 1 82.19 151 PRO A N 1
ATOM 1175 C CA . PRO A 1 151 ? -12.5 44.969 -12.477 1 82.19 151 PRO A CA 1
ATOM 1176 C C . PRO A 1 151 ? -10.992 44.844 -12.703 1 82.19 151 PRO A C 1
ATOM 1178 O O . PRO A 1 151 ? -10.211 45 -11.758 1 82.19 151 PRO A O 1
ATOM 1181 N N . GLN A 1 152 ? -10.43 44.375 -13.859 1 84.5 152 GLN A N 1
ATOM 1182 C CA . GLN A 1 152 ? -9.031 44.344 -14.281 1 84.5 152 GLN A CA 1
ATOM 1183 C C . GLN A 1 152 ? -8.328 43.125 -13.703 1 84.5 152 GLN A C 1
ATOM 1185 O O . GLN A 1 152 ? -7.098 43.031 -13.734 1 84.5 152 GLN A O 1
ATOM 1190 N N . GLU A 1 153 ? -9.156 42.219 -13.07 1 87.19 153 GLU A N 1
ATOM 1191 C CA . GLU A 1 153 ? -8.539 41.031 -12.539 1 87.19 153 GLU A CA 1
ATOM 1192 C C . GLU A 1 153 ? -8.203 40.031 -13.656 1 87.19 153 GLU A C 1
ATOM 1194 O O . GLU A 1 153 ? -9.047 39.719 -14.5 1 87.19 153 GLU A O 1
ATOM 1199 N N . GLU A 1 154 ? -6.949 39.594 -13.758 1 87.62 154 GLU A N 1
ATOM 1200 C CA . GLU A 1 154 ? -6.531 38.594 -14.727 1 87.62 154 GLU A CA 1
ATOM 1201 C C . GLU A 1 154 ? -7.273 37.281 -14.492 1 87.62 154 GLU A C 1
ATOM 1203 O O . GLU A 1 154 ? -7.609 36.938 -13.359 1 87.62 154 GLU A O 1
ATOM 1208 N N . THR A 1 155 ? -7.551 36.625 -15.531 1 89.25 155 THR A N 1
ATOM 1209 C CA . THR A 1 155 ? -8.312 35.375 -15.492 1 89.25 155 THR A CA 1
ATOM 1210 C C . THR A 1 155 ? -7.633 34.344 -14.578 1 89.25 155 THR A C 1
ATOM 1212 O O . THR A 1 155 ? -8.305 33.656 -13.82 1 89.25 155 THR A O 1
ATOM 1215 N N . GLU A 1 156 ? -6.363 34.281 -14.641 1 85.94 156 GLU A N 1
ATOM 1216 C CA . GLU A 1 156 ? -5.633 33.312 -13.828 1 85.94 156 GLU A CA 1
ATOM 1217 C C . GLU A 1 156 ? -5.746 33.656 -12.344 1 85.94 156 GLU A C 1
ATOM 1219 O O . GLU A 1 156 ? -5.883 32.75 -11.508 1 85.94 156 GLU A O 1
ATOM 1224 N N . SER A 1 157 ? -5.664 34.906 -12.102 1 85.56 157 SER A N 1
ATOM 1225 C CA . SER A 1 157 ? -5.777 35.344 -10.711 1 85.56 157 SER A CA 1
ATOM 1226 C C . SER A 1 157 ? -7.18 35.094 -10.172 1 85.56 157 SER A C 1
ATOM 1228 O O . SER A 1 157 ? -7.352 34.75 -9 1 85.56 157 SER A O 1
ATOM 1230 N N . TYR A 1 158 ? -8.117 35.281 -11.078 1 91.62 158 TYR A N 1
ATOM 1231 C CA . TYR A 1 158 ? -9.508 35.031 -10.695 1 91.62 158 TYR A CA 1
ATOM 1232 C C . TYR A 1 158 ? -9.727 33.562 -10.352 1 91.62 158 TYR A C 1
ATOM 1234 O O . TYR A 1 158 ? -10.297 33.219 -9.312 1 91.62 158 TYR A O 1
ATOM 1242 N N . GLU A 1 159 ? -9.242 32.719 -11.195 1 89 159 GLU A N 1
ATOM 1243 C CA . GLU A 1 159 ? -9.414 31.266 -10.977 1 89 159 GLU A CA 1
ATOM 1244 C C . GLU A 1 159 ? -8.727 30.828 -9.695 1 89 159 GLU A C 1
ATOM 1246 O O . GLU A 1 159 ? -9.234 29.953 -8.977 1 89 159 GLU A O 1
ATOM 1251 N N . ARG A 1 160 ? -7.691 31.438 -9.406 1 89.31 160 ARG A N 1
ATOM 1252 C CA . ARG A 1 160 ? -6.965 31.094 -8.188 1 89.31 160 ARG A CA 1
ATOM 1253 C C . ARG A 1 160 ? -7.719 31.547 -6.945 1 89.31 160 ARG A C 1
ATOM 1255 O O . ARG A 1 160 ? -7.746 30.844 -5.934 1 89.31 160 ARG A O 1
ATOM 1262 N N . ARG A 1 161 ? -8.242 32.656 -7.082 1 91.38 161 ARG A N 1
ATOM 1263 C CA . ARG A 1 161 ? -9.023 33.188 -5.965 1 91.38 161 ARG A CA 1
ATOM 1264 C C . ARG A 1 161 ? -10.25 32.312 -5.691 1 91.38 161 ARG A C 1
ATOM 1266 O O . ARG A 1 161 ? -10.57 32.031 -4.535 1 91.38 161 ARG A O 1
ATOM 1273 N N . ILE A 1 162 ? -10.852 31.891 -6.73 1 92.38 162 ILE A N 1
ATOM 1274 C CA . ILE A 1 162 ? -12.039 31.047 -6.602 1 92.38 162 ILE A CA 1
ATOM 1275 C C . ILE A 1 162 ? -11.656 29.703 -6 1 92.38 162 ILE A C 1
ATOM 1277 O O . ILE A 1 162 ? -12.391 29.141 -5.176 1 92.38 162 ILE A O 1
ATOM 1281 N N . LEU A 1 163 ? -10.539 29.219 -6.406 1 93.06 163 LEU A N 1
ATOM 1282 C CA . LEU A 1 163 ? -10.047 27.953 -5.863 1 93.06 163 LEU A CA 1
ATOM 1283 C C . LEU A 1 163 ? -9.766 28.078 -4.371 1 93.06 163 LEU A C 1
ATOM 1285 O O . LEU A 1 163 ? -10.062 27.156 -3.602 1 93.06 163 LEU A O 1
ATOM 1289 N N . ASP A 1 164 ? -9.266 29.156 -3.98 1 94.25 164 ASP A N 1
ATOM 1290 C CA . ASP A 1 164 ? -8.953 29.375 -2.574 1 94.25 164 ASP A CA 1
ATOM 1291 C C . ASP A 1 164 ? -10.227 29.5 -1.737 1 94.25 164 ASP A C 1
ATOM 1293 O O . ASP A 1 164 ? -10.352 28.844 -0.696 1 94.25 164 ASP A O 1
ATOM 1297 N N . ILE A 1 165 ? -11.133 30.266 -2.232 1 94.19 165 ILE A N 1
ATOM 1298 C CA . ILE A 1 165 ? -12.391 30.453 -1.514 1 94.19 165 ILE A CA 1
ATOM 1299 C C . ILE A 1 165 ? -13.164 29.141 -1.48 1 94.19 165 ILE A C 1
ATOM 1301 O O . ILE A 1 165 ? -13.734 28.781 -0.45 1 94.19 165 ILE A O 1
ATOM 1305 N N . GLY A 1 166 ? -13.125 28.484 -2.6 1 93.5 166 GLY A N 1
ATOM 1306 C CA . GLY A 1 166 ? -13.781 27.188 -2.658 1 93.5 166 GLY A CA 1
ATOM 1307 C C . GLY A 1 166 ? -13.219 26.188 -1.664 1 93.5 166 GLY A C 1
ATOM 1308 O O . GLY A 1 166 ? -13.969 25.406 -1.076 1 93.5 166 GLY A O 1
ATOM 1309 N N . THR A 1 167 ? -11.945 26.172 -1.477 1 94.62 167 THR A N 1
ATOM 1310 C CA . THR A 1 167 ? -11.289 25.266 -0.532 1 94.62 167 THR A CA 1
ATOM 1311 C C . THR A 1 167 ? -11.727 25.578 0.898 1 94.62 167 THR A C 1
ATOM 1313 O O . THR A 1 167 ? -11.969 24.656 1.691 1 94.62 167 THR A O 1
ATOM 1316 N N . VAL A 1 168 ? -11.844 26.812 1.18 1 94.31 168 VAL A N 1
ATOM 1317 C CA . VAL A 1 168 ? -12.281 27.219 2.512 1 94.31 168 VAL A CA 1
ATOM 1318 C C . VAL A 1 168 ? -13.75 26.828 2.713 1 94.31 168 VAL A C 1
ATOM 1320 O O . VAL A 1 168 ? -14.133 26.359 3.783 1 94.31 168 VAL A O 1
ATOM 1323 N N . TYR A 1 169 ? -14.547 27.031 1.628 1 92 169 TYR A N 1
ATOM 1324 C CA . TYR A 1 169 ? -15.938 26.594 1.683 1 92 169 TYR A CA 1
ATOM 1325 C C . TYR A 1 169 ? -16.031 25.109 2.004 1 92 169 TYR A C 1
ATOM 1327 O O . TYR A 1 169 ? -16.797 24.703 2.881 1 92 169 TYR A O 1
ATOM 1335 N N . ALA A 1 170 ? -15.25 24.391 1.345 1 91.06 170 ALA A N 1
ATOM 1336 C CA . ALA A 1 170 ? -15.273 22.938 1.513 1 91.06 170 ALA A CA 1
ATOM 1337 C C . ALA A 1 170 ? -14.828 22.531 2.918 1 91.06 170 ALA A C 1
ATOM 1339 O O . ALA A 1 170 ? -15.352 21.578 3.494 1 91.06 170 ALA A O 1
ATOM 1340 N N . ALA A 1 171 ? -13.867 23.203 3.432 1 90.94 171 ALA A N 1
ATOM 1341 C CA . ALA A 1 171 ? -13.398 22.938 4.785 1 90.94 171 ALA A CA 1
ATOM 1342 C C . ALA A 1 171 ? -14.484 23.219 5.816 1 90.94 171 ALA A C 1
ATOM 1344 O O . ALA A 1 171 ? -14.672 22.438 6.762 1 90.94 171 ALA A O 1
ATOM 1345 N N . ILE A 1 172 ? -15.219 24.297 5.641 1 87.88 172 ILE A N 1
ATOM 1346 C CA . ILE A 1 172 ? -16.312 24.656 6.543 1 87.88 172 ILE A CA 1
ATOM 1347 C C . ILE A 1 172 ? -17.422 23.609 6.449 1 87.88 172 ILE A C 1
ATOM 1349 O O . ILE A 1 172 ? -17.969 23.188 7.469 1 87.88 172 ILE A O 1
ATOM 1353 N N . GLU A 1 173 ? -17.625 23.234 5.27 1 85.25 173 GLU A N 1
ATOM 1354 C CA . GLU A 1 173 ? -18.641 22.203 5.066 1 85.25 173 GLU A CA 1
ATOM 1355 C C . GLU A 1 173 ? -18.25 20.891 5.738 1 85.25 173 GLU A C 1
ATOM 1357 O O . GLU A 1 173 ? -19.109 20.188 6.273 1 85.25 173 GLU A O 1
ATOM 1362 N N . GLU A 1 174 ? -17.031 20.562 5.68 1 82.69 174 GLU A N 1
ATOM 1363 C CA . GLU A 1 174 ? -16.547 19.328 6.305 1 82.69 174 GLU A CA 1
ATOM 1364 C C . GLU A 1 174 ? -16.688 19.391 7.82 1 82.69 174 GLU A C 1
ATOM 1366 O O . GLU A 1 174 ? -16.938 18.359 8.469 1 82.69 174 GLU A O 1
ATOM 1371 N N . LEU A 1 175 ? -16.5 20.484 8.344 1 82.12 175 LEU A N 1
ATOM 1372 C CA . LEU A 1 175 ? -16.547 20.641 9.797 1 82.12 175 LEU A CA 1
ATOM 1373 C C . LEU A 1 175 ? -17.984 20.75 10.273 1 82.12 175 LEU A C 1
ATOM 1375 O O . LEU A 1 175 ? -18.344 20.172 11.305 1 82.12 175 LEU A O 1
ATOM 1379 N N . VAL A 1 176 ? -18.75 21.438 9.547 1 74.94 176 VAL A N 1
ATOM 1380 C CA . VAL A 1 176 ? -20.109 21.688 9.984 1 74.94 176 VAL A CA 1
ATOM 1381 C C . VAL A 1 176 ? -21.016 20.547 9.523 1 74.94 176 VAL A C 1
ATOM 1383 O O . VAL A 1 176 ? -21.906 20.125 10.266 1 74.94 176 VAL A O 1
ATOM 1386 N N . GLY A 1 177 ? -20.719 19.812 8.391 1 67.5 177 GLY A N 1
ATOM 1387 C CA . GLY A 1 177 ? -21.375 18.609 7.926 1 67.5 177 GLY A CA 1
ATOM 1388 C C . GLY A 1 177 ? -22.844 18.812 7.598 1 67.5 177 GLY A C 1
ATOM 1389 O O . GLY A 1 177 ? -23.656 17.906 7.773 1 67.5 177 GLY A O 1
ATOM 1390 N N . SER A 1 178 ? -23.406 19.969 7.383 1 58.84 178 SER A N 1
ATOM 1391 C CA . SER A 1 178 ? -24.844 20.172 7.332 1 58.84 178 SER A CA 1
ATOM 1392 C C . SER A 1 178 ? -25.391 19.953 5.926 1 58.84 178 SER A C 1
ATOM 1394 O O . SER A 1 178 ? -26.594 19.703 5.75 1 58.84 178 SER A O 1
ATOM 1396 N N . GLY A 1 179 ? -24.547 19.719 5.027 1 58.56 179 GLY A N 1
ATOM 1397 C CA . GLY A 1 179 ? -25.031 19.562 3.668 1 58.56 179 GLY A CA 1
ATOM 1398 C C . GLY A 1 179 ? -25.891 20.719 3.199 1 58.56 179 GLY A C 1
ATOM 1399 O O . GLY A 1 179 ? -26.531 20.641 2.154 1 58.56 179 GLY A O 1
ATOM 1400 N N . THR A 1 180 ? -25.984 21.719 4.07 1 61.53 180 THR A N 1
ATOM 1401 C CA . THR A 1 180 ? -26.719 22.938 3.74 1 61.53 180 THR A CA 1
ATOM 1402 C C . THR A 1 180 ? -25.75 24.094 3.453 1 61.53 180 THR A C 1
ATOM 1404 O O . THR A 1 180 ? -24.531 23.938 3.59 1 61.53 180 THR A O 1
ATOM 1407 N N . ASP A 1 181 ? -26.234 25.109 2.799 1 64.69 181 ASP A N 1
ATOM 1408 C CA . ASP A 1 181 ? -25.422 26.266 2.398 1 64.69 181 ASP A CA 1
ATOM 1409 C C . ASP A 1 181 ? -24.938 27.047 3.615 1 64.69 181 ASP A C 1
ATOM 1411 O O . ASP A 1 181 ? -24.688 28.25 3.529 1 64.69 181 ASP A O 1
ATOM 1415 N N . ARG A 1 182 ? -24.688 26.391 4.613 1 73.31 182 ARG A N 1
ATOM 1416 C CA . ARG A 1 182 ? -24.25 27.094 5.824 1 73.31 182 ARG A CA 1
ATOM 1417 C C . ARG A 1 182 ? -22.797 27.547 5.711 1 73.31 182 ARG A C 1
ATOM 1419 O O . ARG A 1 182 ? -22.391 28.484 6.395 1 73.31 182 ARG A O 1
ATOM 1426 N N . PHE A 1 183 ? -22.125 26.953 4.832 1 81.19 183 PHE A N 1
ATOM 1427 C CA . PHE A 1 183 ? -20.734 27.344 4.656 1 81.19 183 PHE A CA 1
ATOM 1428 C C . PHE A 1 183 ? -20.641 28.766 4.129 1 81.19 183 PHE A C 1
ATOM 1430 O O . PHE A 1 183 ? -19.766 29.531 4.539 1 81.19 183 PHE A O 1
ATOM 1437 N N . ARG A 1 184 ? -21.578 29.156 3.344 1 81 184 ARG A N 1
ATOM 1438 C CA . ARG A 1 184 ? -21.594 30.516 2.812 1 81 184 ARG A CA 1
ATOM 1439 C C . ARG A 1 184 ? -21.891 31.531 3.91 1 81 184 ARG A C 1
ATOM 1441 O O . ARG A 1 184 ? -21.234 32.562 3.998 1 81 184 ARG A O 1
ATOM 1448 N N . ALA A 1 185 ? -22.891 31.125 4.664 1 81.38 185 ALA A N 1
ATOM 1449 C CA . ALA A 1 185 ? -23.281 32 5.758 1 81.38 185 ALA A CA 1
ATOM 1450 C C . ALA A 1 185 ? -22.125 32.219 6.734 1 81.38 185 ALA A C 1
ATOM 1452 O O . ALA A 1 185 ? -21.891 33.312 7.215 1 81.38 185 ALA A O 1
ATOM 1453 N N . HIS A 1 186 ? -21.469 31.188 6.949 1 82.81 186 HIS A N 1
ATOM 1454 C CA . HIS A 1 186 ? -20.328 31.266 7.863 1 82.81 186 HIS A CA 1
ATOM 1455 C C . HIS A 1 186 ? -19.203 32.125 7.273 1 82.81 186 HIS A C 1
ATOM 1457 O O . HIS A 1 186 ? -18.562 32.875 7.988 1 82.81 186 HIS A O 1
ATOM 1463 N N . PHE A 1 187 ? -18.984 31.969 6.023 1 86.44 187 PHE A N 1
ATOM 1464 C CA . PHE A 1 187 ? -17.938 32.719 5.359 1 86.44 187 PHE A CA 1
ATOM 1465 C C . PHE A 1 187 ? -18.297 34.219 5.301 1 86.44 187 PHE A C 1
ATOM 1467 O O . PHE A 1 187 ? -17.453 35.062 5.547 1 86.44 187 PHE A O 1
ATOM 1474 N N . GLU A 1 188 ? -19.531 34.5 5.004 1 85.56 188 GLU A N 1
ATOM 1475 C CA . GLU A 1 188 ? -20 35.875 4.98 1 85.56 188 GLU A CA 1
ATOM 1476 C C . GLU A 1 188 ? -19.922 36.5 6.367 1 85.56 188 GLU A C 1
ATOM 1478 O O . GLU A 1 188 ? -19.609 37.688 6.504 1 85.56 188 GLU A O 1
ATOM 1483 N N . GLN A 1 189 ? -20.25 35.688 7.277 1 84.94 189 GLN A N 1
ATOM 1484 C CA . GLN A 1 189 ? -20.125 36.188 8.648 1 84.94 189 GLN A CA 1
ATOM 1485 C C . GLN A 1 189 ? -18.688 36.531 8.992 1 84.94 189 GLN A C 1
ATOM 1487 O O . GLN A 1 189 ? -18.422 37.5 9.688 1 84.94 189 GLN A O 1
ATOM 1492 N N . LEU A 1 190 ? -17.812 35.781 8.477 1 86.62 190 LEU A N 1
ATOM 1493 C CA . LEU A 1 190 ? -16.391 36.031 8.703 1 86.62 190 LEU A CA 1
ATOM 1494 C C . LEU A 1 190 ? -15.961 37.344 8.023 1 86.62 190 LEU A C 1
ATOM 1496 O O . LEU A 1 190 ? -15.156 38.094 8.578 1 86.62 190 LEU A O 1
ATOM 1500 N N . VAL A 1 191 ? -16.5 37.562 6.879 1 86.75 191 VAL A N 1
ATOM 1501 C CA . VAL A 1 191 ? -16.188 38.781 6.152 1 86.75 191 VAL A CA 1
ATOM 1502 C C . VAL A 1 191 ? -16.719 40 6.91 1 86.75 191 VAL A C 1
ATOM 1504 O O . VAL A 1 191 ? -16.062 41.031 6.98 1 86.75 191 VAL A O 1
ATOM 1507 N N . ARG A 1 192 ? -17.812 39.781 7.547 1 84.69 192 ARG A N 1
ATOM 1508 C CA . ARG A 1 192 ? -18.438 40.875 8.289 1 84.69 192 ARG A CA 1
ATOM 1509 C C . ARG A 1 192 ? -17.703 41.125 9.602 1 84.69 192 ARG A C 1
ATOM 1511 O O . ARG A 1 192 ? -17.609 42.281 10.055 1 84.69 192 ARG A O 1
ATOM 1518 N N . GLU A 1 193 ? -17.234 40.094 10.148 1 85.25 193 GLU A N 1
ATOM 1519 C CA . GLU A 1 193 ? -16.578 40.188 11.453 1 85.25 193 GLU A CA 1
ATOM 1520 C C . GLU A 1 193 ? -15.094 40.5 11.297 1 85.25 193 GLU A C 1
ATOM 1522 O O . GLU A 1 193 ? -14.352 40.5 12.281 1 85.25 193 GLU A O 1
ATOM 1527 N N . LYS A 1 194 ? -14.766 40.719 10.148 1 87.62 194 LYS A N 1
ATOM 1528 C CA . LYS A 1 194 ? -13.359 41 9.875 1 87.62 194 LYS A CA 1
ATOM 1529 C C . LYS A 1 194 ? -12.891 42.25 10.656 1 87.62 194 LYS A C 1
ATOM 1531 O O . LYS A 1 194 ? -13.641 43.188 10.82 1 87.62 194 LYS A O 1
ATOM 1536 N N . ARG A 1 195 ? -11.664 42.156 11.062 1 86.56 195 ARG A N 1
ATOM 1537 C CA . ARG A 1 195 ? -11.086 43.281 11.781 1 86.56 195 ARG A CA 1
ATOM 1538 C C . ARG A 1 195 ? -11.102 44.562 10.922 1 86.56 195 ARG A C 1
ATOM 1540 O O . ARG A 1 195 ? -10.852 44.5 9.719 1 86.56 195 ARG A O 1
ATOM 1547 N N . PRO A 1 196 ? -11.438 45.656 11.516 1 84.88 196 PRO A N 1
ATOM 1548 C CA . PRO A 1 196 ? -11.508 46.875 10.75 1 84.88 196 PRO A CA 1
ATOM 1549 C C . PRO A 1 196 ? -10.172 47.281 10.117 1 84.88 196 PRO A C 1
ATOM 1551 O O . PRO A 1 196 ? -10.148 47.938 9.078 1 84.88 196 PRO A O 1
ATOM 1554 N N . ASP A 1 197 ? -9.094 46.812 10.672 1 86.12 197 ASP A N 1
ATOM 1555 C CA . ASP A 1 197 ? -7.773 47.188 10.18 1 86.12 197 ASP A CA 1
ATOM 1556 C C . ASP A 1 197 ? -7.332 46.281 9.031 1 86.12 197 ASP A C 1
ATOM 1558 O O . ASP A 1 197 ? -6.316 46.531 8.383 1 86.12 197 ASP A O 1
ATOM 1562 N N . MET A 1 198 ? -8.156 45.344 8.711 1 87.69 198 MET A N 1
ATOM 1563 C CA . MET A 1 198 ? -7.766 44.406 7.68 1 87.69 198 MET A CA 1
ATOM 1564 C C . MET A 1 198 ? -8.312 44.812 6.316 1 87.69 198 MET A C 1
ATOM 1566 O O . MET A 1 198 ? -9.531 44.906 6.133 1 87.69 198 MET A O 1
ATOM 1570 N N . SER A 1 199 ? -7.391 45.094 5.434 1 87.38 199 SER A N 1
ATOM 1571 C CA . SER A 1 199 ? -7.785 45.438 4.07 1 87.38 199 SER A CA 1
ATOM 1572 C C . SER A 1 199 ? -8.344 44.219 3.338 1 87.38 199 SER A C 1
ATOM 1574 O O . SER A 1 199 ? -8.164 43.094 3.787 1 87.38 199 SER A O 1
ATOM 1576 N N . THR A 1 200 ? -9.031 44.406 2.309 1 85.12 200 THR A N 1
ATOM 1577 C CA . THR A 1 200 ? -9.586 43.344 1.495 1 85.12 200 THR A CA 1
ATOM 1578 C C . THR A 1 200 ? -8.469 42.469 0.905 1 85.12 200 THR A C 1
ATOM 1580 O O . THR A 1 200 ? -8.617 41.25 0.782 1 85.12 200 THR A O 1
ATOM 1583 N N . GLU A 1 201 ? -7.422 43.062 0.566 1 83.31 201 GLU A N 1
ATOM 1584 C CA . GLU A 1 201 ? -6.281 42.344 0.017 1 83.31 201 GLU A CA 1
ATOM 1585 C C . GLU A 1 201 ? -5.645 41.438 1.071 1 83.31 201 GLU A C 1
ATOM 1587 O O . GLU A 1 201 ? -5.238 40.312 0.77 1 83.31 201 GLU A O 1
ATOM 1592 N N . GLN A 1 202 ? -5.621 42 2.273 1 86.44 202 GLN A N 1
ATOM 1593 C CA . GLN A 1 202 ? -5.074 41.188 3.365 1 86.44 202 GLN A CA 1
ATOM 1594 C C . GLN A 1 202 ? -5.973 40 3.68 1 86.44 202 GLN A C 1
ATOM 1596 O O . GLN A 1 202 ? -5.484 38.906 3.99 1 86.44 202 GLN A O 1
ATOM 1601 N N . PHE A 1 203 ? -7.219 40.281 3.559 1 90.06 203 PHE A N 1
ATOM 1602 C CA . PHE A 1 203 ? -8.18 39.219 3.805 1 90.06 203 PHE A CA 1
ATOM 1603 C C . PHE A 1 203 ? -7.988 38.062 2.816 1 90.06 203 PHE A C 1
ATOM 1605 O O . PHE A 1 203 ? -7.945 36.906 3.213 1 90.06 203 PHE A O 1
ATOM 1612 N N . TYR A 1 204 ? -7.84 38.375 1.595 1 87.81 204 TYR A N 1
ATOM 1613 C CA . TYR A 1 204 ? -7.676 37.375 0.571 1 87.81 204 TYR A CA 1
ATOM 1614 C C . TYR A 1 204 ? -6.32 36.688 0.701 1 87.81 204 TYR A C 1
ATOM 1616 O O . TYR A 1 204 ? -6.188 35.469 0.413 1 87.81 204 TYR A O 1
ATOM 1624 N N . HIS A 1 205 ? -5.395 37.344 1.189 1 87.62 205 HIS A N 1
ATOM 1625 C CA . HIS A 1 205 ? -4.09 36.75 1.433 1 87.62 205 HIS A CA 1
ATOM 1626 C C . HIS A 1 205 ? -4.164 35.688 2.531 1 87.62 205 HIS A C 1
ATOM 1628 O O . HIS A 1 205 ? -3.576 34.625 2.406 1 87.62 205 HIS A O 1
ATOM 1634 N N . VAL A 1 206 ? -4.875 36.062 3.541 1 90.62 206 VAL A N 1
ATOM 1635 C CA . VAL A 1 206 ? -5.027 35.125 4.648 1 90.62 206 VAL A CA 1
ATOM 1636 C C . VAL A 1 206 ? -5.852 33.906 4.195 1 90.62 206 VAL A C 1
ATOM 1638 O O . VAL A 1 206 ? -5.59 32.781 4.609 1 90.62 206 VAL A O 1
ATOM 1641 N N . THR A 1 207 ? -6.801 34.188 3.373 1 93 207 THR A N 1
ATOM 1642 C CA . THR A 1 207 ? -7.629 33.094 2.834 1 93 207 THR A CA 1
ATOM 1643 C C . THR A 1 207 ? -6.801 32.188 1.943 1 93 207 THR A C 1
ATOM 1645 O O . THR A 1 207 ? -6.941 30.969 2.008 1 93 207 THR A O 1
ATOM 1648 N N . LYS A 1 208 ? -5.984 32.75 1.18 1 92.06 208 LYS A N 1
ATOM 1649 C CA . LYS A 1 208 ? -5.09 32 0.318 1 92.06 208 LYS A CA 1
ATOM 1650 C C . LYS A 1 208 ? -4.145 31.125 1.142 1 92.06 208 LYS A C 1
ATOM 1652 O O . LYS A 1 208 ? -3.914 29.953 0.811 1 92.06 208 LYS A O 1
ATOM 1657 N N . GLU A 1 209 ? -3.645 31.609 2.168 1 90.44 209 GLU A N 1
ATOM 1658 C CA . GLU A 1 209 ? -2.744 30.859 3.039 1 90.44 209 GLU A CA 1
ATOM 1659 C C . GLU A 1 209 ? -3.459 29.688 3.686 1 90.44 209 GLU A C 1
ATOM 1661 O O . GLU A 1 209 ? -2.91 28.578 3.756 1 90.44 209 GLU A O 1
ATOM 1666 N N . ALA A 1 210 ? -4.609 29.984 4.129 1 93.12 210 ALA A N 1
ATOM 1667 C CA . ALA A 1 210 ? -5.391 28.922 4.75 1 93.12 210 ALA A CA 1
ATOM 1668 C C . ALA A 1 210 ? -5.727 27.828 3.742 1 93.12 210 ALA A C 1
ATOM 1670 O O . ALA A 1 210 ? -5.633 26.641 4.055 1 93.12 210 ALA A O 1
ATOM 1671 N N . ALA A 1 211 ? -6.117 28.25 2.57 1 94.31 211 ALA A N 1
ATOM 1672 C CA . ALA A 1 211 ? -6.457 27.297 1.52 1 94.31 211 ALA A CA 1
ATOM 1673 C C . ALA A 1 211 ? -5.25 26.438 1.147 1 94.31 211 ALA A C 1
ATOM 1675 O O . ALA A 1 211 ? -5.375 25.234 0.958 1 94.31 211 ALA A O 1
ATOM 1676 N N . ASN A 1 212 ? -4.121 27.062 1.088 1 91.06 212 ASN A N 1
ATOM 1677 C CA . ASN A 1 212 ? -2.898 26.328 0.777 1 91.06 212 ASN A CA 1
ATOM 1678 C C . ASN A 1 212 ? -2.541 25.344 1.881 1 91.06 212 ASN A C 1
ATOM 1680 O O . ASN A 1 212 ? -2.109 24.219 1.6 1 91.06 212 ASN A O 1
ATOM 1684 N N . GLU A 1 213 ? -2.688 25.766 3.037 1 92.25 213 GLU A N 1
ATOM 1685 C CA . GLU A 1 213 ? -2.393 24.875 4.156 1 92.25 213 GLU A CA 1
ATOM 1686 C C . GLU A 1 213 ? -3.352 23.688 4.191 1 92.25 213 GLU A C 1
ATOM 1688 O O . GLU A 1 213 ? -2.945 22.562 4.488 1 92.25 213 GLU A O 1
ATOM 1693 N N . LEU A 1 214 ? -4.574 23.969 3.904 1 93.38 214 LEU A N 1
ATOM 1694 C CA . LEU A 1 214 ? -5.574 22.906 3.857 1 93.38 214 LEU A CA 1
ATOM 1695 C C . LEU A 1 214 ? -5.242 21.906 2.76 1 93.38 214 LEU A C 1
ATOM 1697 O O . LEU A 1 214 ? -5.336 20.688 2.975 1 93.38 214 LEU A O 1
ATOM 1701 N N . SER A 1 21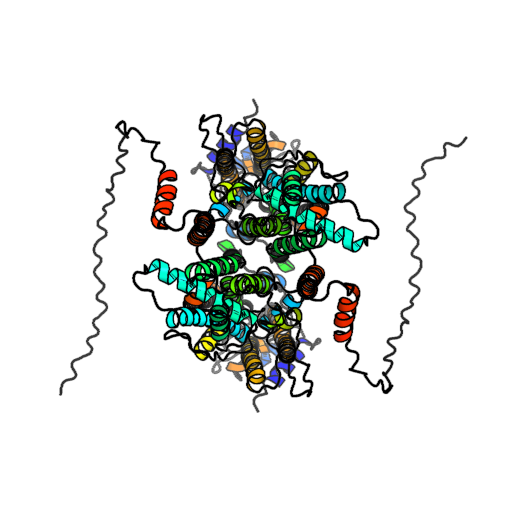5 ? -4.871 22.391 1.666 1 91 215 SER A N 1
ATOM 1702 C CA . SER A 1 215 ? -4.516 21.531 0.548 1 91 215 SER A CA 1
ATOM 1703 C C . SER A 1 215 ? -3.242 20.75 0.84 1 91 215 SER A C 1
ATOM 1705 O O . SER A 1 215 ? -3.139 19.562 0.495 1 91 215 SER A O 1
ATOM 1707 N N . ASP A 1 216 ? -2.291 21.312 1.574 1 89 216 ASP A N 1
ATOM 1708 C CA . ASP A 1 216 ? -1.008 20.688 1.872 1 89 216 ASP A CA 1
ATOM 1709 C C . ASP A 1 216 ? -1.153 19.641 2.973 1 89 216 ASP A C 1
ATOM 1711 O O . ASP A 1 216 ? -0.313 18.734 3.102 1 89 216 ASP A O 1
ATOM 1715 N N . SER A 1 217 ? -2.188 19.766 3.699 1 89.75 217 SER A N 1
ATOM 1716 C CA . SER A 1 217 ? -2.34 18.875 4.848 1 89.75 217 SER A CA 1
ATOM 1717 C C . SER A 1 217 ? -3.094 17.609 4.469 1 89.75 217 SER A C 1
ATOM 1719 O O . SER A 1 217 ? -3.369 16.766 5.328 1 89.75 217 SER A O 1
ATOM 1721 N N . ARG A 1 218 ? -3.33 17.422 3.281 1 87.62 218 ARG A N 1
ATOM 1722 C CA . ARG A 1 218 ? -4.043 16.234 2.838 1 87.62 218 ARG A CA 1
ATOM 1723 C C . ARG A 1 218 ? -3.082 15.203 2.244 1 87.62 218 ARG A C 1
ATOM 1725 O O . ARG A 1 218 ? -2.107 15.57 1.584 1 87.62 218 ARG A O 1
ATOM 1732 N N . SER A 1 219 ? -3.357 14 2.584 1 81.5 219 SER A N 1
ATOM 1733 C CA . SER A 1 219 ? -2.543 12.906 2.07 1 81.5 219 SER A CA 1
ATOM 1734 C C . SER A 1 219 ? -3.25 12.188 0.927 1 81.5 219 SER A C 1
ATOM 1736 O O . SER A 1 219 ? -4.395 11.758 1.071 1 81.5 219 SER A O 1
ATOM 1738 N N . VAL A 1 220 ? -2.605 12.242 -0.288 1 76.56 220 VAL A N 1
ATOM 1739 C CA . VAL A 1 220 ? -3.129 11.516 -1.438 1 76.56 220 VAL A CA 1
ATOM 1740 C C . VAL A 1 220 ? -2.199 10.359 -1.782 1 76.56 220 VAL A C 1
ATOM 1742 O O . VAL A 1 220 ? -1.029 10.57 -2.111 1 76.56 220 VAL A O 1
ATOM 1745 N N . GLU A 1 221 ? -2.686 9.172 -1.642 1 80.12 221 GLU A N 1
ATOM 1746 C CA . GLU A 1 221 ? -1.882 7.984 -1.897 1 80.12 221 GLU A CA 1
ATOM 1747 C C . GLU A 1 221 ? -2.373 7.242 -3.139 1 80.12 221 GLU A C 1
ATOM 1749 O O . GLU A 1 221 ? -2.434 6.012 -3.148 1 80.12 221 GLU A O 1
ATOM 1754 N N . LEU A 1 222 ? -2.682 7.953 -4.184 1 82.88 222 LEU A N 1
ATOM 1755 C CA . LEU A 1 222 ? -3.25 7.371 -5.398 1 82.88 222 LEU A CA 1
ATOM 1756 C C . LEU A 1 222 ? -2.225 6.5 -6.113 1 82.88 222 LEU A C 1
ATOM 1758 O O . LEU A 1 222 ? -2.572 5.457 -6.672 1 82.88 222 LEU A O 1
ATOM 1762 N N . ARG A 1 223 ? -1.026 6.785 -6.055 1 81.19 223 ARG A N 1
ATOM 1763 C CA . ARG A 1 223 ? -0.002 6.02 -6.758 1 81.19 223 ARG A CA 1
ATOM 1764 C C . ARG A 1 223 ? 0.225 4.664 -6.09 1 81.19 223 ARG A C 1
ATOM 1766 O O . ARG A 1 223 ? 0.369 3.648 -6.77 1 81.19 223 ARG A O 1
ATOM 1773 N N . ARG A 1 224 ? 0.24 4.719 -4.832 1 83.62 224 ARG A N 1
ATOM 1774 C CA . ARG A 1 224 ? 0.393 3.455 -4.121 1 83.62 224 ARG A CA 1
ATOM 1775 C C . ARG A 1 224 ? -0.817 2.553 -4.34 1 83.62 224 ARG A C 1
ATOM 1777 O O . ARG A 1 224 ? -0.67 1.343 -4.531 1 83.62 224 ARG A O 1
ATOM 1784 N N . ALA A 1 225 ? -1.987 3.143 -4.32 1 89.06 225 ALA A N 1
ATOM 1785 C CA . ALA A 1 225 ? -3.197 2.375 -4.609 1 89.06 225 ALA A CA 1
ATOM 1786 C C . ALA A 1 225 ? -3.189 1.855 -6.043 1 89.06 225 ALA A C 1
ATOM 1788 O O . ALA A 1 225 ? -3.605 0.723 -6.301 1 89.06 225 ALA A O 1
ATOM 1789 N N . GLY A 1 226 ? -2.668 2.678 -6.922 1 90.25 226 GLY A N 1
ATOM 1790 C CA . GLY A 1 226 ? -2.549 2.252 -8.305 1 90.25 226 GLY A CA 1
ATOM 1791 C C . GLY A 1 226 ? -1.614 1.07 -8.492 1 90.25 226 GLY A C 1
ATOM 1792 O O . GLY A 1 226 ? -1.903 0.157 -9.266 1 90.25 226 GLY A O 1
ATOM 1793 N N . LEU A 1 227 ? -0.587 1.051 -7.723 1 87.56 227 LEU A N 1
ATOM 1794 C CA . LEU A 1 227 ? 0.362 -0.055 -7.801 1 87.56 227 LEU A CA 1
ATOM 1795 C C . LEU A 1 227 ? -0.254 -1.34 -7.262 1 87.56 227 LEU A C 1
ATOM 1797 O O . LEU A 1 227 ? 0.012 -2.428 -7.777 1 87.56 227 LEU A O 1
ATOM 1801 N N . ALA A 1 228 ? -1.018 -1.188 -6.25 1 90 228 ALA A N 1
ATOM 1802 C CA . ALA A 1 228 ? -1.706 -2.361 -5.715 1 90 228 ALA A CA 1
ATOM 1803 C C . ALA A 1 228 ? -2.674 -2.943 -6.742 1 90 228 ALA A C 1
ATOM 1805 O O . ALA A 1 228 ? -2.766 -4.164 -6.898 1 90 228 ALA A O 1
ATOM 1806 N N . VAL A 1 229 ? -3.326 -2.105 -7.461 1 93.38 229 VAL A N 1
ATOM 1807 C CA . VAL A 1 229 ? -4.273 -2.545 -8.484 1 93.38 229 VAL A CA 1
ATOM 1808 C C . VAL A 1 229 ? -3.518 -3.176 -9.648 1 93.38 229 VAL A C 1
ATOM 1810 O O . VAL A 1 229 ? -3.941 -4.199 -10.188 1 93.38 229 VAL A O 1
ATOM 1813 N N . VAL A 1 230 ? -2.395 -2.643 -9.961 1 90 230 VAL A N 1
ATOM 1814 C CA . VAL A 1 230 ? -1.57 -3.207 -11.023 1 90 230 VAL A CA 1
ATOM 1815 C C . VAL A 1 230 ? -1.066 -4.59 -10.617 1 90 230 VAL A C 1
ATOM 1817 O O . VAL A 1 230 ? -1.025 -5.512 -11.43 1 90 230 VAL A O 1
ATOM 1820 N N . SER A 1 231 ? -0.685 -4.629 -9.375 1 89.38 231 SER A N 1
ATOM 1821 C CA . SER A 1 231 ? -0.265 -5.93 -8.859 1 89.38 231 SER A CA 1
ATOM 1822 C C . SER A 1 231 ? -1.39 -6.957 -8.969 1 89.38 231 SER A C 1
ATOM 1824 O O . SER A 1 231 ? -1.155 -8.109 -9.336 1 89.38 231 SER A O 1
ATOM 1826 N N . TYR A 1 232 ? -2.615 -6.59 -8.711 1 92.94 232 TYR A N 1
ATOM 1827 C CA . TYR A 1 232 ? -3.768 -7.473 -8.867 1 92.94 232 TYR A CA 1
ATOM 1828 C C . TYR A 1 232 ? -3.969 -7.859 -10.328 1 92.94 232 TYR A C 1
ATOM 1830 O O . TYR A 1 232 ? -4.199 -9.031 -10.641 1 92.94 232 TYR A O 1
ATOM 1838 N N . LEU A 1 233 ? -3.863 -6.906 -11.195 1 92.81 233 LEU A N 1
ATOM 1839 C CA . LEU A 1 233 ? -4.016 -7.184 -12.625 1 92.81 233 LEU A CA 1
ATOM 1840 C C . LEU A 1 233 ? -2.951 -8.164 -13.102 1 92.81 233 LEU A C 1
ATOM 1842 O O . LEU A 1 233 ? -3.236 -9.047 -13.914 1 92.81 233 LEU A O 1
ATOM 1846 N N . TYR A 1 234 ? -1.857 -8.023 -12.586 1 89 234 TYR A N 1
ATOM 1847 C CA . TYR A 1 234 ? -0.788 -8.953 -12.922 1 89 234 TYR A CA 1
ATOM 1848 C C . TYR A 1 234 ? -1.144 -10.375 -12.492 1 89 234 TYR A C 1
ATOM 1850 O O . TYR A 1 234 ? -0.916 -11.328 -13.234 1 89 234 TYR A O 1
ATOM 1858 N N . HIS A 1 235 ? -1.7 -10.469 -11.344 1 88.25 235 HIS A N 1
ATOM 1859 C CA . HIS A 1 235 ? -2.1 -11.781 -10.852 1 88.25 235 HIS A CA 1
ATOM 1860 C C . HIS A 1 235 ? -3.176 -12.398 -11.734 1 88.25 235 HIS A C 1
ATOM 1862 O O . HIS A 1 235 ? -3.174 -13.609 -11.969 1 88.25 235 HIS A O 1
ATOM 1868 N N . VAL A 1 236 ? -4.023 -11.562 -12.203 1 90.56 236 VAL A N 1
ATOM 1869 C CA . VAL A 1 236 ? -5.094 -12.047 -13.07 1 90.56 236 VAL A CA 1
ATOM 1870 C C . VAL A 1 236 ? -4.504 -12.531 -14.398 1 90.56 236 VAL A C 1
ATOM 1872 O O . VAL A 1 236 ? -4.844 -13.617 -14.875 1 90.56 236 VAL A O 1
ATOM 1875 N N . VAL A 1 237 ? -3.586 -11.789 -14.914 1 88.75 237 VAL A N 1
ATOM 1876 C CA . VAL A 1 237 ? -2.957 -12.164 -16.172 1 88.75 237 VAL A CA 1
ATOM 1877 C C . VAL A 1 237 ? -2.152 -13.445 -15.984 1 88.75 237 VAL A C 1
ATOM 1879 O O . VAL A 1 237 ? -2.207 -14.352 -16.828 1 88.75 237 VAL A O 1
ATOM 1882 N N . ALA A 1 238 ? -1.528 -13.531 -14.844 1 85.88 238 ALA A N 1
ATOM 1883 C CA . ALA A 1 238 ? -0.718 -14.703 -14.539 1 85.88 238 ALA A CA 1
ATOM 1884 C C . ALA A 1 238 ? -1.592 -15.945 -14.367 1 85.88 238 ALA A C 1
ATOM 1886 O O . ALA A 1 238 ? -1.154 -17.062 -14.648 1 85.88 238 ALA A O 1
ATOM 1887 N N . ALA A 1 239 ? -2.811 -15.766 -14.008 1 86.31 239 ALA A N 1
ATOM 1888 C CA . ALA A 1 239 ? -3.723 -16.891 -13.789 1 86.31 239 ALA A CA 1
ATOM 1889 C C . ALA A 1 239 ? -4.238 -17.422 -15.125 1 86.31 239 ALA A C 1
ATOM 1891 O O . ALA A 1 239 ? -4.555 -18.609 -15.234 1 86.31 239 ALA A O 1
ATOM 1892 N N . PHE A 1 240 ? -4.289 -16.594 -16.219 1 86.44 240 PHE A N 1
ATOM 1893 C CA . PHE A 1 240 ? -4.848 -17.031 -17.484 1 86.44 240 PHE A CA 1
ATOM 1894 C C . PHE A 1 240 ? -3.746 -17.453 -18.453 1 86.44 240 PHE A C 1
ATOM 1896 O O . PHE A 1 240 ? -3.959 -18.312 -19.297 1 86.44 240 PHE A O 1
ATOM 1903 N N . VAL A 1 241 ? -2.621 -16.766 -18.281 1 83.25 241 VAL A N 1
ATOM 1904 C CA . VAL A 1 241 ? -1.543 -17 -19.234 1 83.25 241 VAL A CA 1
ATOM 1905 C C . VAL A 1 241 ? -0.531 -17.984 -18.641 1 83.25 241 VAL A C 1
ATOM 1907 O O . VAL A 1 241 ? 0.233 -17.625 -17.75 1 83.25 241 VAL A O 1
ATOM 1910 N N . GLU A 1 242 ? -0.487 -19.094 -19.219 1 79.12 242 GLU A N 1
ATOM 1911 C CA . GLU A 1 242 ? 0.337 -20.188 -18.688 1 79.12 242 GLU A CA 1
ATOM 1912 C C . GLU A 1 242 ? 1.818 -19.812 -18.734 1 79.12 242 GLU A C 1
ATOM 1914 O O . GLU A 1 242 ? 2.58 -20.203 -17.844 1 79.12 242 GLU A O 1
ATOM 1919 N N . VAL A 1 243 ? 2.217 -19.062 -19.688 1 78.62 243 VAL A N 1
ATOM 1920 C CA . VAL A 1 243 ? 3.621 -18.688 -19.844 1 78.62 243 VAL A CA 1
ATOM 1921 C C . VAL A 1 243 ? 4.051 -17.781 -18.703 1 78.62 243 VAL A C 1
ATOM 1923 O O . VAL A 1 243 ? 5.219 -17.781 -18.297 1 78.62 243 VAL A O 1
ATOM 1926 N N . ILE A 1 244 ? 3.096 -17.234 -18.078 1 80.12 244 ILE A N 1
ATOM 1927 C CA . ILE A 1 244 ? 3.408 -16.266 -17.031 1 80.12 244 ILE A CA 1
ATOM 1928 C C . ILE A 1 244 ? 3.186 -16.906 -15.664 1 80.12 244 ILE A C 1
ATOM 1930 O O . ILE A 1 244 ? 4.055 -16.844 -14.789 1 80.12 244 ILE A O 1
ATOM 1934 N N . GLY A 1 245 ? 2.066 -17.516 -15.414 1 78.94 245 GLY A N 1
ATOM 1935 C CA . GLY A 1 245 ? 1.698 -17.984 -14.086 1 78.94 245 GLY A CA 1
ATOM 1936 C C . GLY A 1 245 ? 1.909 -19.484 -13.906 1 78.94 245 GLY A C 1
ATOM 1937 O O . GLY A 1 245 ? 1.92 -19.969 -12.781 1 78.94 245 GLY A O 1
ATOM 1938 N N . GLY A 1 246 ? 2.186 -20.141 -14.914 1 73.88 246 GLY A N 1
ATOM 1939 C CA . GLY A 1 246 ? 2.311 -21.594 -14.82 1 73.88 246 GLY A CA 1
ATOM 1940 C C . GLY A 1 246 ? 1 -22.312 -15.055 1 73.88 246 GLY A C 1
ATOM 1941 O O . GLY A 1 246 ? -0.052 -21.688 -15.188 1 73.88 246 GLY A O 1
ATOM 1942 N N . LYS A 1 247 ? 1.136 -23.625 -15.148 1 70.31 247 LYS A N 1
ATOM 1943 C CA . LYS A 1 247 ? -0.046 -24.438 -15.422 1 70.31 247 LYS A CA 1
ATOM 1944 C C . LYS A 1 247 ? -0.955 -24.516 -14.203 1 70.31 247 LYS A C 1
ATOM 1946 O O . LYS A 1 247 ? -0.482 -24.734 -13.086 1 70.31 247 LYS A O 1
ATOM 1951 N N . SER A 1 248 ? -2.17 -23.984 -14.414 1 67.81 248 SER A N 1
ATOM 1952 C CA . SER A 1 248 ? -3.15 -24.016 -13.336 1 67.81 248 SER A CA 1
ATOM 1953 C C . SER A 1 248 ? -3.682 -25.422 -13.102 1 67.81 248 SER A C 1
ATOM 1955 O O . SER A 1 248 ? -3.703 -26.25 -14.023 1 67.81 248 SER A O 1
ATOM 1957 N N . SER A 1 249 ? -3.793 -25.844 -11.812 1 61.34 249 SER A N 1
ATOM 1958 C CA . SER A 1 249 ? -4.312 -27.156 -11.477 1 61.34 249 SER A CA 1
ATOM 1959 C C . SER A 1 249 ? -5.664 -27.406 -12.141 1 61.34 249 SER A C 1
ATOM 1961 O O . SER A 1 249 ? -5.93 -28.516 -12.633 1 61.34 249 SER A O 1
ATOM 1963 N N . SER A 1 250 ? -6.625 -26.562 -12.055 1 60.66 250 SER A N 1
ATOM 1964 C CA . SER A 1 250 ? -7.945 -26.797 -12.633 1 60.66 250 SER A CA 1
ATOM 1965 C C . SER A 1 250 ? -8.523 -25.516 -13.227 1 60.66 250 SER A C 1
ATOM 1967 O O . SER A 1 250 ? -8.234 -24.422 -12.742 1 60.66 250 SER A O 1
ATOM 1969 N N . PRO A 1 251 ? -9.055 -25.859 -14.531 1 61.19 251 PRO A N 1
ATOM 1970 C CA . PRO A 1 251 ? -9.648 -24.672 -15.164 1 61.19 251 PRO A CA 1
ATOM 1971 C C . PRO A 1 251 ? -10.727 -24.031 -14.305 1 61.19 251 PRO A C 1
ATOM 1973 O O . PRO A 1 251 ? -11.633 -24.703 -13.812 1 61.19 251 PRO A O 1
ATOM 1976 N N . PRO A 1 252 ? -10.648 -22.688 -13.93 1 65.38 252 PRO A N 1
ATOM 1977 C CA . PRO A 1 252 ? -11.266 -22 -12.789 1 65.38 252 PRO A CA 1
ATOM 1978 C C . PRO A 1 252 ? -12.57 -21.312 -13.156 1 65.38 252 PRO A C 1
ATOM 1980 O O . PRO A 1 252 ? -12.75 -20.125 -12.844 1 65.38 252 PRO A O 1
ATOM 1983 N N . GLY A 1 253 ? -13.742 -22.188 -13.625 1 77.88 253 GLY A N 1
ATOM 1984 C CA . GLY A 1 253 ? -14.891 -21.344 -13.93 1 77.88 253 GLY A CA 1
ATOM 1985 C C . GLY A 1 253 ? -15.586 -20.812 -12.688 1 77.88 253 GLY A C 1
ATOM 1986 O O . GLY A 1 253 ? -15.664 -19.609 -12.484 1 77.88 253 GLY A O 1
ATOM 1987 N N . GLY A 1 254 ? -15.984 -21.625 -11.758 1 82.62 254 GLY A N 1
ATOM 1988 C CA . GLY A 1 254 ? -16.703 -21.25 -10.555 1 82.62 254 GLY A CA 1
ATOM 1989 C C . GLY A 1 254 ? -15.898 -20.344 -9.633 1 82.62 254 GLY A C 1
ATOM 1990 O O . GLY A 1 254 ? -16.422 -19.375 -9.086 1 82.62 254 GLY A O 1
ATOM 1991 N N . ARG A 1 255 ? -14.648 -20.594 -9.562 1 85.94 255 ARG A N 1
ATOM 1992 C CA . ARG A 1 255 ? -13.82 -19.812 -8.656 1 85.94 255 ARG A CA 1
ATOM 1993 C C . ARG A 1 255 ? -13.578 -18.406 -9.219 1 85.94 255 ARG A C 1
ATOM 1995 O O . ARG A 1 255 ? -13.5 -17.438 -8.461 1 85.94 255 ARG A O 1
ATOM 2002 N N . ILE A 1 256 ? -13.547 -18.312 -10.523 1 89.81 256 ILE A N 1
ATOM 2003 C CA . ILE A 1 256 ? -13.352 -17.016 -11.148 1 89.81 256 ILE A CA 1
ATOM 2004 C C . ILE A 1 256 ? -14.586 -16.141 -10.922 1 89.81 256 ILE A C 1
ATOM 2006 O O . ILE A 1 256 ? -14.469 -14.984 -10.523 1 89.81 256 ILE A O 1
ATOM 2010 N N . GLY A 1 257 ? -15.664 -16.797 -11.141 1 91.12 257 GLY A N 1
ATOM 2011 C CA . GLY A 1 257 ? -16.906 -16.047 -10.977 1 91.12 257 GLY A CA 1
ATOM 2012 C C . GLY A 1 257 ? -17.094 -15.516 -9.57 1 91.12 257 GLY A C 1
ATOM 2013 O O . GLY A 1 257 ? -17.438 -14.344 -9.383 1 91.12 257 GLY A O 1
ATOM 2014 N N . THR A 1 258 ? -16.828 -16.266 -8.625 1 92.06 258 THR A N 1
ATOM 2015 C CA . THR A 1 258 ? -16.984 -15.875 -7.227 1 92.06 258 THR A CA 1
ATOM 2016 C C . THR A 1 258 ? -16.016 -14.766 -6.863 1 92.06 258 THR A C 1
ATOM 2018 O O . THR A 1 258 ? -16.375 -13.828 -6.148 1 92.06 258 THR A O 1
ATOM 2021 N N . SER A 1 259 ? -14.859 -14.828 -7.363 1 92.31 259 SER A N 1
ATOM 2022 C CA . SER A 1 259 ? -13.859 -13.812 -7.051 1 92.31 259 SER A CA 1
ATOM 2023 C C . SER A 1 259 ? -14.156 -12.5 -7.766 1 92.31 259 SER A C 1
ATOM 2025 O O . SER A 1 259 ? -13.906 -11.422 -7.223 1 92.31 259 SER A O 1
ATOM 2027 N N . LEU A 1 260 ? -14.719 -12.625 -8.969 1 93.88 260 LEU A N 1
ATOM 2028 C CA . LEU A 1 260 ? -15.016 -11.43 -9.758 1 93.88 260 LEU A CA 1
ATOM 2029 C C . LEU A 1 260 ? -16.125 -10.609 -9.109 1 93.88 260 LEU A C 1
ATOM 2031 O O . LEU A 1 260 ? -16.266 -9.422 -9.406 1 93.88 260 LEU A O 1
ATOM 2035 N N . LEU A 1 261 ? -16.859 -11.266 -8.242 1 95.94 261 LEU A N 1
ATOM 2036 C CA . LEU A 1 261 ? -17.938 -10.57 -7.547 1 95.94 261 LEU A CA 1
ATOM 2037 C C . LEU A 1 261 ? -17.391 -9.398 -6.734 1 95.94 261 LEU A C 1
ATOM 2039 O O . LEU A 1 261 ? -18.062 -8.383 -6.582 1 95.94 261 LEU A O 1
ATOM 2043 N N . ILE A 1 262 ? -16.172 -9.516 -6.277 1 95.38 262 ILE A N 1
ATOM 2044 C CA . ILE A 1 262 ? -15.602 -8.523 -5.383 1 95.38 262 ILE A CA 1
ATOM 2045 C C . ILE A 1 262 ? -14.812 -7.496 -6.195 1 95.38 262 ILE A C 1
ATOM 2047 O O . ILE A 1 262 ? -14.125 -6.645 -5.633 1 95.38 262 ILE A O 1
ATOM 2051 N N . SER A 1 263 ? -14.93 -7.477 -7.512 1 96.88 263 SER A N 1
ATOM 2052 C CA . SER A 1 263 ? -14.156 -6.574 -8.359 1 96.88 263 SER A CA 1
ATOM 2053 C C . SER A 1 263 ? -14.602 -5.129 -8.18 1 96.88 263 SER A C 1
ATOM 2055 O O . SER A 1 263 ? -13.898 -4.199 -8.586 1 96.88 263 SER A O 1
ATOM 2057 N N . TRP A 1 264 ? -15.773 -4.922 -7.52 1 97.62 264 TRP A N 1
ATOM 2058 C CA . TRP A 1 264 ? -16.234 -3.566 -7.23 1 97.62 264 TRP A CA 1
ATOM 2059 C C . TRP A 1 264 ? -15.273 -2.855 -6.281 1 97.62 264 TRP A C 1
ATOM 2061 O O . TRP A 1 264 ? -15.328 -1.634 -6.129 1 97.62 264 TRP A O 1
ATOM 2071 N N . LEU A 1 265 ? -14.359 -3.574 -5.668 1 96.94 265 LEU A N 1
ATOM 2072 C CA . LEU A 1 265 ? -13.383 -3.01 -4.746 1 96.94 265 LEU A CA 1
ATOM 2073 C C . LEU A 1 265 ? -12.406 -2.102 -5.48 1 96.94 265 LEU A C 1
ATOM 2075 O O . LEU A 1 265 ? -11.852 -1.166 -4.895 1 96.94 265 LEU A O 1
ATOM 2079 N N . ILE A 1 266 ? -12.219 -2.307 -6.793 1 97.25 266 ILE A N 1
ATOM 2080 C CA . ILE A 1 266 ? -11.242 -1.562 -7.574 1 97.25 266 ILE A CA 1
ATOM 2081 C C . ILE A 1 266 ? -11.648 -0.092 -7.652 1 97.25 266 ILE A C 1
ATOM 2083 O O . ILE A 1 266 ? -10.891 0.79 -7.23 1 97.25 266 ILE A O 1
ATOM 2087 N N . PRO A 1 267 ? -12.852 0.183 -8.07 1 97.56 267 PRO A N 1
ATOM 2088 C CA . PRO A 1 267 ? -13.227 1.599 -8.094 1 97.56 267 PRO A CA 1
ATOM 2089 C C . PRO A 1 267 ? -13.289 2.211 -6.695 1 97.56 267 PRO A C 1
ATOM 2091 O O . PRO A 1 267 ? -12.961 3.387 -6.516 1 97.56 267 PRO A O 1
ATOM 2094 N N . LEU A 1 268 ? -13.695 1.435 -5.742 1 97.06 268 LEU A N 1
ATOM 2095 C CA . LEU A 1 268 ? -13.797 1.964 -4.387 1 97.06 268 LEU A CA 1
ATOM 2096 C C . LEU A 1 268 ? -12.422 2.355 -3.857 1 97.06 268 LEU A C 1
ATOM 2098 O O . LEU A 1 268 ? -12.258 3.43 -3.273 1 97.06 268 LEU A O 1
ATOM 2102 N N . VAL A 1 269 ? -11.406 1.545 -4.102 1 95.5 269 VAL A N 1
ATOM 2103 C CA . VAL A 1 269 ? -10.047 1.798 -3.641 1 95.5 269 VAL A CA 1
ATOM 2104 C C . VAL A 1 269 ? -9.469 3.014 -4.363 1 95.5 269 VAL A C 1
ATOM 2106 O O . VAL A 1 269 ? -8.906 3.91 -3.734 1 95.5 269 VAL A O 1
ATOM 2109 N N . LEU A 1 270 ? -9.695 3.098 -5.613 1 95.81 270 LEU A N 1
ATOM 2110 C CA . LEU A 1 270 ? -9.094 4.164 -6.406 1 95.81 270 LEU A CA 1
ATOM 2111 C C . LEU A 1 270 ? -9.781 5.496 -6.133 1 95.81 270 LEU A C 1
ATOM 2113 O O . LEU A 1 270 ? -9.109 6.52 -5.957 1 95.81 270 LEU A O 1
ATOM 2117 N N . VAL A 1 271 ? -11.086 5.496 -6 1 95.44 271 VAL A N 1
ATOM 2118 C CA . VAL A 1 271 ? -11.812 6.738 -5.762 1 95.44 271 VAL A CA 1
ATOM 2119 C C . VAL A 1 271 ? -11.555 7.227 -4.34 1 95.44 271 VAL A C 1
ATOM 2121 O O . VAL A 1 271 ? -11.383 8.43 -4.113 1 95.44 271 VAL A O 1
ATOM 2124 N N . SER A 1 272 ? -11.508 6.344 -3.387 1 93.31 272 SER A N 1
ATOM 2125 C CA . SER A 1 272 ? -11.234 6.738 -2.008 1 93.31 272 SER A CA 1
ATOM 2126 C C . SER A 1 272 ? -9.859 7.383 -1.875 1 93.31 272 SER A C 1
ATOM 2128 O O . SER A 1 272 ? -9.695 8.359 -1.146 1 93.31 272 SER A O 1
ATOM 2130 N N . ASN A 1 273 ? -8.883 6.859 -2.592 1 91.38 273 ASN A N 1
ATOM 2131 C CA . ASN A 1 273 ? -7.535 7.41 -2.529 1 91.38 273 ASN A CA 1
ATOM 2132 C C . ASN A 1 273 ? -7.41 8.688 -3.35 1 91.38 273 ASN A C 1
ATOM 2134 O O . ASN A 1 273 ? -6.547 9.523 -3.08 1 91.38 273 ASN A O 1
ATOM 2138 N N . ALA A 1 274 ? -8.289 8.836 -4.359 1 91 274 ALA A N 1
ATOM 2139 C CA . ALA A 1 274 ? -8.305 10.07 -5.133 1 91 274 ALA A CA 1
ATOM 2140 C C . ALA A 1 274 ? -8.812 11.242 -4.289 1 91 274 ALA A C 1
ATOM 2142 O O . ALA A 1 274 ? -8.344 12.375 -4.441 1 91 274 ALA A O 1
ATOM 2143 N N . LEU A 1 275 ? -9.719 10.984 -3.422 1 90.75 275 LEU A N 1
ATOM 2144 C CA . LEU A 1 275 ? -10.242 12.023 -2.545 1 90.75 275 LEU A CA 1
ATOM 2145 C C . LEU A 1 275 ? -9.273 12.305 -1.4 1 90.75 275 LEU A C 1
ATOM 2147 O O . LEU A 1 275 ? -9.086 13.461 -1.003 1 90.75 275 LEU A O 1
ATOM 2151 N N . GLY A 1 276 ? -8.602 11.242 -0.942 1 85.5 276 GLY A N 1
ATOM 2152 C CA . GLY A 1 276 ? -7.637 11.406 0.132 1 85.5 276 GLY A CA 1
ATOM 2153 C C . GLY A 1 276 ? -8.266 11.852 1.438 1 85.5 276 GLY A C 1
ATOM 2154 O O . GLY A 1 276 ? -9.477 11.688 1.637 1 85.5 276 GLY A O 1
ATOM 2155 N N . GLY A 1 277 ? -7.488 12.258 2.453 1 85.12 277 GLY A N 1
ATOM 2156 C CA . GLY A 1 277 ? -7.938 12.734 3.752 1 85.12 277 GLY A CA 1
ATOM 2157 C C . GLY A 1 277 ? -6.875 13.508 4.504 1 85.12 277 GLY A C 1
ATOM 2158 O O . GLY A 1 277 ? -5.715 13.547 4.09 1 85.12 277 GLY A O 1
ATOM 2159 N N . TYR A 1 278 ? -7.328 14.25 5.488 1 88.25 278 TYR A N 1
ATOM 2160 C CA . TYR A 1 278 ? -6.398 14.992 6.336 1 88.25 278 TYR A CA 1
ATOM 2161 C C . TYR A 1 278 ? -5.535 14.039 7.156 1 88.25 278 TYR A C 1
ATOM 2163 O O . TYR A 1 278 ? -5.93 12.906 7.426 1 88.25 278 TYR A O 1
ATOM 2171 N N . THR A 1 279 ? -4.383 14.461 7.539 1 83.75 279 THR A N 1
ATOM 2172 C CA . THR A 1 279 ? -3.424 13.633 8.258 1 83.75 279 THR A CA 1
ATOM 2173 C C . THR A 1 279 ? -3.902 13.367 9.688 1 83.75 279 THR A C 1
ATOM 2175 O O . THR A 1 279 ? -3.443 12.43 10.336 1 83.75 279 THR A O 1
ATOM 2178 N N . SER A 1 280 ? -4.699 14.242 10.125 1 84.12 280 SER A N 1
ATOM 2179 C CA . SER A 1 280 ? -5.273 14.086 11.453 1 84.12 280 SER A CA 1
ATOM 2180 C C . SER A 1 280 ? -6.699 14.625 11.508 1 84.12 280 SER A C 1
ATOM 2182 O O . SER A 1 280 ? -7.094 15.438 10.672 1 84.12 280 SER A O 1
ATOM 2184 N N . ARG A 1 281 ? -7.41 14.211 12.492 1 79.69 281 ARG A N 1
ATOM 2185 C CA . ARG A 1 281 ? -8.797 14.641 12.625 1 79.69 281 ARG A CA 1
ATOM 2186 C C . ARG A 1 281 ? -8.875 16.094 13.078 1 79.69 281 ARG A C 1
ATOM 2188 O O . ARG A 1 281 ? -9.906 16.75 12.906 1 79.69 281 ARG A O 1
ATOM 2195 N N . ARG A 1 282 ? -7.816 16.547 13.539 1 85.44 282 ARG A N 1
ATOM 2196 C CA . ARG A 1 282 ? -7.84 17.891 14.117 1 85.44 282 ARG A CA 1
ATOM 2197 C C . ARG A 1 282 ? -7.215 18.906 13.172 1 85.44 282 ARG A C 1
ATOM 2199 O O . ARG A 1 282 ? -7.289 20.109 13.414 1 85.44 282 ARG A O 1
ATOM 2206 N N . THR A 1 283 ? -6.676 18.453 12.125 1 87.62 283 THR A N 1
ATOM 2207 C CA . THR A 1 283 ? -5.906 19.344 11.25 1 87.62 283 THR A CA 1
ATOM 2208 C C . THR A 1 283 ? -6.816 20.391 10.602 1 87.62 283 THR A C 1
ATOM 2210 O O . THR A 1 283 ? -6.508 21.578 10.602 1 87.62 283 THR A O 1
ATOM 2213 N N . CYS A 1 284 ? -7.953 19.922 10.141 1 88.19 284 CYS A N 1
ATOM 2214 C CA . CYS A 1 284 ? -8.875 20.844 9.5 1 88.19 284 CYS A CA 1
ATOM 2215 C C . CYS A 1 284 ? -9.406 21.875 10.5 1 88.19 284 CYS A C 1
ATOM 2217 O O . CYS A 1 284 ? -9.438 23.062 10.211 1 88.19 284 CYS A O 1
ATOM 2219 N N . LEU A 1 285 ? -9.711 21.438 11.641 1 86.5 285 LEU A N 1
ATOM 2220 C CA . LEU A 1 285 ? -10.234 22.312 12.68 1 86.5 285 LEU A CA 1
ATOM 2221 C C . LEU A 1 285 ? -9.172 23.328 13.117 1 86.5 285 LEU A C 1
ATOM 2223 O O . LEU A 1 285 ? -9.461 24.516 13.273 1 86.5 285 LEU A O 1
ATOM 2227 N N . ARG A 1 286 ? -8.008 22.891 13.266 1 86.69 286 ARG A N 1
ATOM 2228 C CA . ARG A 1 286 ? -6.918 23.75 13.703 1 86.69 286 ARG A CA 1
ATOM 2229 C C . ARG A 1 286 ? -6.656 24.859 12.695 1 86.69 286 ARG A C 1
ATOM 2231 O O . ARG A 1 286 ? -6.461 26.016 13.07 1 86.69 286 ARG A O 1
ATOM 2238 N N . ILE A 1 287 ? -6.637 24.516 11.469 1 90.44 287 ILE A N 1
ATOM 2239 C CA . ILE A 1 287 ? -6.359 25.484 10.422 1 90.44 287 ILE A CA 1
ATOM 2240 C C . ILE A 1 287 ? -7.496 26.5 10.344 1 90.44 287 ILE A C 1
ATOM 2242 O O . ILE A 1 287 ? -7.254 27.719 10.258 1 90.44 287 ILE A O 1
ATOM 2246 N N . MET A 1 288 ? -8.719 26.047 10.492 1 89.31 288 MET A N 1
ATOM 2247 C CA . MET A 1 288 ? -9.875 26.938 10.383 1 89.31 288 MET A CA 1
ATOM 2248 C C . MET A 1 288 ? -10 27.828 11.609 1 89.31 288 MET A C 1
ATOM 2250 O O . MET A 1 288 ? -10.414 28.984 11.508 1 89.31 288 MET A O 1
ATOM 2254 N N . GLU A 1 289 ? -9.672 27.281 12.75 1 85.38 289 GLU A N 1
ATOM 2255 C CA . GLU A 1 289 ? -9.664 28.109 13.961 1 85.38 289 GLU A CA 1
ATOM 2256 C C . GLU A 1 289 ? -8.641 29.234 13.844 1 85.38 289 GLU A C 1
ATOM 2258 O O . GLU A 1 289 ? -8.914 30.375 14.234 1 85.38 289 GLU A O 1
ATOM 2263 N N . ARG A 1 290 ? -7.547 28.938 13.344 1 86.94 290 ARG A N 1
ATOM 2264 C CA . ARG A 1 290 ? -6.508 29.953 13.156 1 86.94 290 ARG A CA 1
ATOM 2265 C C . ARG A 1 290 ? -6.93 30.984 12.117 1 86.94 290 ARG A C 1
ATOM 2267 O O . ARG A 1 290 ? -6.648 32.156 12.266 1 86.94 290 ARG A O 1
ATOM 2274 N N . TYR A 1 291 ? -7.539 30.562 11.141 1 90.31 291 TYR A N 1
ATOM 2275 C CA . TYR A 1 291 ? -8.055 31.438 10.102 1 90.31 291 TYR A CA 1
ATOM 2276 C C . TYR A 1 291 ? -9.062 32.438 10.672 1 90.31 291 TYR A C 1
ATOM 2278 O O . TYR A 1 291 ? -8.953 33.625 10.438 1 90.31 291 TYR A O 1
ATOM 2286 N N . VAL A 1 292 ? -9.961 31.891 11.484 1 88.12 292 VAL A N 1
ATOM 2287 C CA . VAL A 1 292 ? -10.992 32.719 12.07 1 88.12 292 VAL A CA 1
ATOM 2288 C C . VAL A 1 292 ? -10.367 33.719 13.055 1 88.12 292 VAL A C 1
ATOM 2290 O O . VAL A 1 292 ? -10.727 34.906 13.086 1 88.12 292 VAL A O 1
ATOM 2293 N N . LYS A 1 293 ? -9.43 33.188 13.727 1 84.62 293 LYS A N 1
ATOM 2294 C CA . LYS A 1 293 ? -8.75 34.062 14.688 1 84.62 293 LYS A CA 1
ATOM 2295 C C . LYS A 1 293 ? -8.008 35.188 13.977 1 84.62 293 LYS A C 1
ATOM 2297 O O . LYS A 1 293 ? -8.016 36.344 14.438 1 84.62 293 LYS A O 1
ATOM 2302 N N . THR A 1 294 ? -7.371 34.938 12.922 1 86.38 294 THR A N 1
ATOM 2303 C CA . THR A 1 294 ? -6.602 35.938 12.188 1 86.38 294 THR A CA 1
ATOM 2304 C C . THR A 1 294 ? -7.527 36.938 11.539 1 86.38 294 THR A C 1
ATOM 2306 O O . THR A 1 294 ? -7.203 38.125 11.492 1 86.38 294 THR A O 1
ATOM 2309 N N . VAL A 1 295 ? -8.617 36.5 11.125 1 89.12 295 VAL A N 1
ATOM 2310 C CA . VAL A 1 295 ? -9.539 37.375 10.398 1 89.12 295 VAL A CA 1
ATOM 2311 C C . VAL A 1 295 ? -10.32 38.25 11.391 1 89.12 295 VAL A C 1
ATOM 2313 O O . VAL A 1 295 ? -10.484 39.438 11.195 1 89.12 295 VAL A O 1
ATOM 2316 N N . THR A 1 296 ? -10.805 37.688 12.469 1 86.56 296 THR A N 1
ATOM 2317 C CA . THR A 1 296 ? -11.703 38.406 13.375 1 86.56 296 THR A CA 1
ATOM 2318 C C . THR A 1 296 ? -10.93 38.969 14.562 1 86.56 296 THR A C 1
ATOM 2320 O O . THR A 1 296 ? -11.398 39.906 15.219 1 86.56 296 THR A O 1
ATOM 2323 N N . GLY A 1 297 ? -9.812 38.5 14.797 1 76.38 297 GLY A N 1
ATOM 2324 C CA . GLY A 1 297 ? -9.07 38.906 15.984 1 76.38 297 GLY A CA 1
ATOM 2325 C C . GLY A 1 297 ? -9.586 38.281 17.266 1 76.38 297 GLY A C 1
ATOM 2326 O O . GLY A 1 297 ? -8.938 38.344 18.297 1 76.38 297 GLY A O 1
ATOM 2327 N N . HIS A 1 298 ? -10.867 37.781 17.156 1 66.56 298 HIS A N 1
ATOM 2328 C CA . HIS A 1 298 ? -11.492 37.219 18.344 1 66.56 298 HIS A CA 1
ATOM 2329 C C . HIS A 1 298 ? -11.109 35.75 18.516 1 66.56 298 HIS A C 1
ATOM 2331 O O . HIS A 1 298 ? -10.875 35.062 17.516 1 66.56 298 HIS A O 1
ATOM 2337 N N . SER A 1 299 ? -10.656 35.406 19.688 1 55.38 299 SER A N 1
ATOM 2338 C CA . SER A 1 299 ? -10.375 34 19.938 1 55.38 299 SER A CA 1
ATOM 2339 C C . SER A 1 299 ? -11.648 33.188 19.859 1 55.38 299 SER A C 1
ATOM 2341 O O . SER A 1 299 ? -12.617 33.438 20.578 1 55.38 299 SER A O 1
ATOM 2343 N N . VAL A 1 300 ? -12.25 32.969 18.797 1 51.62 300 VAL A N 1
ATOM 2344 C CA . VAL A 1 300 ? -13.461 32.188 18.641 1 51.62 300 VAL A CA 1
ATOM 2345 C C . VAL A 1 300 ? -13.367 30.922 19.469 1 51.62 300 VAL A C 1
ATOM 2347 O O . VAL A 1 300 ? -12.336 30.234 19.469 1 51.62 300 VAL A O 1
ATOM 2350 N N . GLU A 1 301 ? -14.227 30.766 20.453 1 49.75 301 GLU A N 1
ATOM 2351 C CA . GLU A 1 301 ? -14.359 29.453 21.078 1 49.75 301 GLU A CA 1
ATOM 2352 C C . GLU A 1 301 ? -14.367 28.344 20.047 1 49.75 301 GLU A C 1
ATOM 2354 O O . GLU A 1 301 ? -15.266 28.281 19.203 1 49.75 301 GLU A O 1
ATOM 2359 N N . ASP A 1 302 ? -13.305 28.031 19.547 1 53.09 302 ASP A N 1
ATOM 2360 C CA . ASP A 1 302 ? -12.852 27.141 18.484 1 53.09 302 ASP A CA 1
ATOM 2361 C C . ASP A 1 302 ? -13.906 26.078 18.172 1 53.09 302 ASP A C 1
ATOM 2363 O O . ASP A 1 302 ? -14.234 25.844 17 1 53.09 302 ASP A O 1
ATOM 2367 N N . LEU A 1 303 ? -14.344 25.328 19.266 1 54.62 303 LEU A N 1
ATOM 2368 C CA . LEU A 1 303 ? -15.109 24.094 19.109 1 54.62 303 LEU A CA 1
ATOM 2369 C C . LEU A 1 303 ? -16.578 24.391 18.844 1 54.62 303 LEU A C 1
ATOM 2371 O O . LEU A 1 303 ? -17.25 23.641 18.141 1 54.62 303 LEU A O 1
ATOM 2375 N N . ARG A 1 304 ? -16.953 25.578 19.188 1 57.72 304 ARG A N 1
ATOM 2376 C CA . ARG A 1 304 ? -18.406 25.766 19.156 1 57.72 304 ARG A CA 1
ATOM 2377 C C . ARG A 1 304 ? -18.859 26.266 17.797 1 57.72 304 ARG A C 1
ATOM 2379 O O . ARG A 1 304 ? -19.984 25.969 17.359 1 57.72 304 ARG A O 1
ATOM 2386 N N . ARG A 1 305 ? -18 27.047 17.188 1 63.03 305 ARG A N 1
ATOM 2387 C CA . ARG A 1 305 ? -18.438 27.609 15.914 1 63.03 305 ARG A CA 1
ATOM 2388 C C . ARG A 1 305 ? -18.641 26.5 14.875 1 63.03 305 ARG A C 1
ATOM 2390 O O . ARG A 1 305 ? -19.578 26.547 14.086 1 63.03 305 ARG A O 1
ATOM 2397 N N . PHE A 1 306 ? -17.719 25.594 14.93 1 66.5 306 PHE A N 1
ATOM 2398 C CA . PHE A 1 306 ? -17.781 24.547 13.906 1 66.5 306 PHE A CA 1
ATOM 2399 C C . PHE A 1 306 ? -18.453 23.297 14.461 1 66.5 306 PHE A C 1
ATOM 2401 O O . PHE A 1 306 ? -18.703 22.344 13.727 1 66.5 306 PHE A O 1
ATOM 2408 N N . SER A 1 307 ? -18.625 23.188 15.828 1 57.88 307 SER A N 1
ATOM 2409 C CA . SER A 1 307 ? -19.25 22 16.406 1 57.88 307 SER A CA 1
ATOM 2410 C C . SER A 1 307 ? -20.766 22.047 16.266 1 57.88 307 SER A C 1
ATOM 2412 O O . SER A 1 307 ? -21.438 22.812 16.953 1 57.88 307 SER A O 1
ATOM 2414 N N . ALA A 1 308 ? -21.281 22.156 15.195 1 50.88 308 ALA A N 1
ATOM 2415 C CA . ALA A 1 308 ? -22.734 22.109 15.094 1 50.88 308 ALA A CA 1
ATOM 2416 C C . ALA A 1 308 ? -23.328 21.062 16.031 1 50.88 308 ALA A C 1
ATOM 2418 O O . ALA A 1 308 ? -22.703 20.016 16.25 1 50.88 308 ALA A O 1
ATOM 2419 N N . ASP A 1 309 ? -24.109 21.422 17.047 1 48.62 309 ASP A N 1
ATOM 2420 C CA . ASP A 1 309 ? -24.984 20.578 17.859 1 48.62 309 ASP A CA 1
ATOM 2421 C C . ASP A 1 309 ? -25.406 19.328 17.109 1 48.62 309 ASP A C 1
ATOM 2423 O O . ASP A 1 309 ? -26.297 19.391 16.25 1 48.62 309 ASP A O 1
ATOM 2427 N N . LYS A 1 310 ? -24.406 18.406 16.828 1 56.81 310 LYS A N 1
ATOM 2428 C CA . LYS A 1 310 ? -24.812 17.234 16.062 1 56.81 310 LYS A CA 1
ATOM 2429 C C . LYS A 1 310 ? -25.641 16.266 16.922 1 56.81 310 LYS A C 1
ATOM 2431 O O . LYS A 1 310 ? -25.094 15.508 17.719 1 56.81 310 LYS A O 1
ATOM 2436 N N . LYS A 1 311 ? -26.953 16.656 17.266 1 55.78 311 LYS A N 1
ATOM 2437 C CA . LYS A 1 311 ? -27.953 15.891 18.016 1 55.78 311 LYS A CA 1
ATOM 2438 C C . LYS A 1 311 ? -28.188 14.523 17.375 1 55.78 311 LYS A C 1
ATOM 2440 O O . LYS A 1 311 ? -28.219 14.406 16.156 1 55.78 311 LYS A O 1
ATOM 2445 N N . SER A 1 312 ? -27.844 13.461 18.234 1 62.59 312 SER A N 1
ATOM 2446 C CA . SER A 1 312 ? -28.141 12.102 17.797 1 62.59 312 SER A CA 1
ATOM 2447 C C . SER A 1 312 ? -29.469 11.617 18.359 1 62.59 312 SER A C 1
ATOM 2449 O O . SER A 1 312 ? -29.781 11.852 19.516 1 62.59 312 SER A O 1
ATOM 2451 N N . LEU A 1 313 ? -30.516 11.398 17.547 1 57.03 313 LEU A N 1
ATOM 2452 C CA . LEU A 1 313 ? -31.828 10.906 17.969 1 57.03 313 LEU A CA 1
ATOM 2453 C C . LEU A 1 313 ? -32.062 9.477 17.484 1 57.03 313 LEU A C 1
ATOM 2455 O O . LEU A 1 313 ? -31.641 9.117 16.375 1 57.03 313 LEU A O 1
ATOM 2459 N N . HIS A 1 314 ? -32.312 8.586 18.5 1 53.81 314 HIS A N 1
ATOM 2460 C CA . HIS A 1 314 ? -32.844 7.27 18.156 1 53.81 314 HIS A CA 1
ATOM 2461 C C . HIS A 1 314 ? -34.312 7.164 18.469 1 53.81 314 HIS A C 1
ATOM 2463 O O . HIS A 1 314 ? -34.719 7.117 19.641 1 53.81 314 HIS A O 1
ATOM 2469 N N . VAL A 1 315 ? -35.125 7.309 17.469 1 56.12 315 VAL A N 1
ATOM 2470 C CA . VAL A 1 315 ? -36.562 7.41 17.688 1 56.12 315 VAL A CA 1
ATOM 2471 C C . VAL A 1 315 ? -37.062 6.129 18.328 1 56.12 315 VAL A C 1
ATOM 2473 O O . VAL A 1 315 ? -37.938 6.18 19.219 1 56.12 315 VAL A O 1
ATOM 2476 N N . LEU A 1 316 ? -36.594 5.074 17.828 1 53.56 316 LEU A N 1
ATOM 2477 C CA . LEU A 1 316 ? -37.188 3.84 18.328 1 53.56 316 LEU A CA 1
ATOM 2478 C C . LEU A 1 316 ? -36.906 3.662 19.812 1 53.56 316 LEU A C 1
ATOM 2480 O O . LEU A 1 316 ? -37.719 3.092 20.547 1 53.56 316 LEU A O 1
ATOM 2484 N N . VAL A 1 317 ? -35.75 4.125 20.25 1 53.75 317 VAL A N 1
ATOM 2485 C CA . VAL A 1 317 ? -35.406 3.926 21.656 1 53.75 317 VAL A CA 1
ATOM 2486 C C . VAL A 1 317 ? -35.656 5.219 22.438 1 53.75 317 VAL A C 1
ATOM 2488 O O . VAL A 1 317 ? -35.719 5.215 23.672 1 53.75 317 VAL A O 1
ATOM 2491 N N . GLY A 1 318 ? -36.312 6.223 21.906 1 53.78 318 GLY A N 1
ATOM 2492 C CA . GLY A 1 318 ? -36.625 7.496 22.547 1 53.78 318 GLY A CA 1
ATOM 2493 C C . GLY A 1 318 ? -35.406 8.164 23.156 1 53.78 318 GLY A C 1
ATOM 2494 O O . GLY A 1 318 ? -35.531 8.922 24.125 1 53.78 318 GLY A O 1
ATOM 2495 N N . ARG A 1 319 ? -34.25 7.66 22.938 1 53.84 319 ARG A N 1
ATOM 2496 C CA . ARG A 1 319 ? -33.062 8.227 23.578 1 53.84 319 ARG A CA 1
ATOM 2497 C C . ARG A 1 319 ? -32.5 9.406 22.797 1 53.84 319 ARG A C 1
ATOM 2499 O O . ARG A 1 319 ? -32.312 9.312 21.578 1 53.84 319 ARG A O 1
ATOM 2506 N N . ARG A 1 320 ? -32.844 10.594 23.203 1 55.06 320 ARG A N 1
ATOM 2507 C CA . ARG A 1 320 ? -32.25 11.812 22.656 1 55.06 320 ARG A CA 1
ATOM 2508 C C . ARG A 1 320 ? -30.953 12.164 23.375 1 55.06 320 ARG A C 1
ATOM 2510 O O . ARG A 1 320 ? -30.906 12.164 24.609 1 55.06 320 ARG A O 1
ATOM 2517 N N . THR A 1 321 ? -29.906 11.742 22.984 1 54.25 321 THR A N 1
ATOM 2518 C CA . THR A 1 321 ? -28.719 12.227 23.672 1 54.25 321 THR A CA 1
ATOM 2519 C C . THR A 1 321 ? -28.469 13.695 23.344 1 54.25 321 THR A C 1
ATOM 2521 O O . THR A 1 321 ? -28.766 14.148 22.234 1 54.25 321 THR A O 1
ATOM 2524 N N . ALA A 1 322 ? -28.453 14.477 24.438 1 48 322 ALA A N 1
ATOM 2525 C CA . ALA A 1 322 ? -28.094 15.891 24.406 1 48 322 ALA A CA 1
ATOM 2526 C C . ALA A 1 322 ? -26.969 16.156 23.422 1 48 322 ALA A C 1
ATOM 2528 O O . ALA A 1 322 ? -26.203 15.25 23.094 1 48 322 ALA A O 1
ATOM 2529 N N . ALA A 1 323 ? -26.938 17.375 22.75 1 46.31 323 ALA A N 1
ATOM 2530 C CA . ALA A 1 323 ? -26.312 18.188 21.703 1 46.31 323 ALA A CA 1
ATOM 2531 C C . ALA A 1 323 ? -24.781 18.062 21.766 1 46.31 323 ALA A C 1
ATOM 2533 O O . ALA A 1 323 ? -24.109 18.172 20.75 1 46.31 323 ALA A O 1
ATOM 2534 N N . VAL A 1 324 ? -24.078 18.281 22.953 1 47.22 324 VAL A N 1
ATOM 2535 C CA . VAL A 1 324 ? -22.719 18.781 22.812 1 47.22 324 VAL A CA 1
ATOM 2536 C C . VAL A 1 324 ? -21.828 17.688 22.234 1 47.22 324 VAL A C 1
ATOM 2538 O O . VAL A 1 324 ? -21.328 16.828 22.969 1 47.22 324 VAL A O 1
ATOM 2541 N N . THR A 1 325 ? -22.281 16.953 21.375 1 52.56 325 THR A N 1
ATOM 2542 C CA . THR A 1 325 ? -21.375 15.859 21.031 1 52.56 325 THR A CA 1
ATOM 2543 C C . THR A 1 325 ? -19.984 16.391 20.688 1 52.56 325 THR A C 1
ATOM 2545 O O . THR A 1 325 ? -19.844 17.453 20.078 1 52.56 325 THR A O 1
ATOM 2548 N N . ASP A 1 326 ? -18.922 16.016 21.5 1 59.53 326 ASP A N 1
ATOM 2549 C CA . ASP A 1 326 ? -17.469 16.109 21.422 1 59.53 326 ASP A CA 1
ATOM 2550 C C . ASP A 1 326 ? -16.984 15.914 19.984 1 59.53 326 ASP A C 1
ATOM 2552 O O . ASP A 1 326 ? -17.406 14.992 19.297 1 59.53 326 ASP A O 1
ATOM 2556 N N . PHE A 1 327 ? -16.562 17.062 19.375 1 68.12 327 PHE A N 1
ATOM 2557 C CA . PHE A 1 327 ? -15.953 17.047 18.047 1 68.12 327 PHE A CA 1
ATOM 2558 C C . PHE A 1 327 ? -15.258 15.719 17.781 1 68.12 327 PHE A C 1
ATOM 2560 O O . PHE A 1 327 ? -15.414 15.125 16.719 1 68.12 327 PHE A O 1
ATOM 2567 N N . TYR A 1 328 ? -14.719 15.227 18.828 1 69 328 TYR A N 1
ATOM 2568 C CA . TYR A 1 328 ? -13.898 14.039 18.609 1 69 328 TYR A CA 1
ATOM 2569 C C . TYR A 1 328 ? -14.766 12.789 18.531 1 69 328 TYR A C 1
ATOM 2571 O O . TYR A 1 328 ? -14.484 11.883 17.734 1 69 328 TYR A O 1
ATOM 2579 N N . ALA A 1 329 ? -15.805 12.859 19.266 1 66.12 329 ALA A N 1
ATOM 2580 C CA . ALA A 1 329 ? -16.672 11.688 19.234 1 66.12 329 ALA A CA 1
ATOM 2581 C C . ALA A 1 329 ? -17.578 11.695 18 1 66.12 329 ALA A C 1
ATOM 2583 O O . ALA A 1 329 ? -17.953 10.641 17.484 1 66.12 329 ALA A O 1
ATOM 2584 N N . ALA A 1 330 ? -17.812 12.859 17.453 1 72.94 330 ALA A N 1
ATOM 2585 C CA . ALA A 1 330 ? -18.781 13 16.375 1 72.94 330 ALA A CA 1
ATOM 2586 C C . ALA A 1 330 ? -18.109 12.781 15.016 1 72.94 330 ALA A C 1
ATOM 2588 O O . ALA A 1 330 ? -18.797 12.586 14.008 1 72.94 330 ALA A O 1
ATOM 2589 N N . GLN A 1 331 ? -16.891 12.633 15 1 75.75 331 GLN A N 1
ATOM 2590 C CA . GLN A 1 331 ? -16.188 12.602 13.727 1 75.75 331 GLN A CA 1
ATOM 2591 C C . GLN A 1 331 ? -16.438 11.281 12.992 1 75.75 331 GLN A C 1
ATOM 2593 O O . GLN A 1 331 ? -16.375 11.234 11.766 1 75.75 331 GLN A O 1
ATOM 2598 N N . GLN A 1 332 ? -16.844 10.328 13.781 1 73.56 332 GLN A N 1
ATOM 2599 C CA . GLN A 1 332 ? -17.078 9.031 13.164 1 73.56 332 GLN A CA 1
ATOM 2600 C C . GLN A 1 332 ? -18.312 9.055 12.273 1 73.56 332 GLN A C 1
ATOM 2602 O O . GLN A 1 332 ? -18.375 8.367 11.25 1 73.56 332 GLN A O 1
ATOM 2607 N N . TRP A 1 333 ? -19.234 9.93 12.719 1 75.56 333 TRP A N 1
ATOM 2608 C CA . TRP A 1 333 ? -20.484 9.922 11.953 1 75.56 333 TRP A CA 1
ATOM 2609 C C . TRP A 1 333 ? -20.734 11.289 11.32 1 75.56 333 TRP A C 1
ATOM 2611 O O . TRP A 1 333 ? -21.75 11.477 10.633 1 75.56 333 TRP A O 1
ATOM 2621 N N . SER A 1 334 ? -19.812 12.273 11.609 1 70.56 334 SER A N 1
ATOM 2622 C CA . SER A 1 334 ? -20.094 13.617 11.109 1 70.56 334 SER A CA 1
ATOM 2623 C C . SER A 1 334 ? -19.094 14.016 10.031 1 70.56 334 SER A C 1
ATOM 2625 O O . SER A 1 334 ? -18.797 15.203 9.859 1 70.56 334 SER A O 1
ATOM 2627 N N . GLY A 1 335 ? -18.625 13.109 9.242 1 63.25 335 GLY A N 1
ATOM 2628 C CA . GLY A 1 335 ? -17.938 13.641 8.078 1 63.25 335 GLY A CA 1
ATOM 2629 C C . GLY A 1 335 ? -16.5 13.148 7.949 1 63.25 335 GLY A C 1
ATOM 2630 O O . GLY A 1 335 ? -15.883 13.297 6.895 1 63.25 335 GLY A O 1
ATOM 2631 N N . ALA A 1 336 ? -15.93 12.672 9 1 66.19 336 ALA A N 1
ATOM 2632 C CA . ALA A 1 336 ? -14.531 12.273 8.906 1 66.19 336 ALA A CA 1
ATOM 2633 C C . ALA A 1 336 ? -14.367 11.016 8.062 1 66.19 336 ALA A C 1
ATOM 2635 O O . ALA A 1 336 ? -13.352 10.836 7.395 1 66.19 336 ALA A O 1
ATOM 2636 N N . VAL A 1 337 ? -15.406 10.289 8.102 1 74.12 337 VAL A N 1
ATOM 2637 C CA . VAL A 1 337 ? -15.383 9.07 7.301 1 74.12 337 VAL A CA 1
ATOM 2638 C C . VAL A 1 337 ? -16.078 9.32 5.965 1 74.12 337 VAL A C 1
ATOM 2640 O O . VAL A 1 337 ? -17.312 9.422 5.91 1 74.12 337 VAL A O 1
ATOM 2643 N N . TYR A 1 338 ? -15.242 9.32 4.941 1 80.31 338 TYR A N 1
ATOM 2644 C CA . TYR A 1 338 ? -15.766 9.727 3.645 1 80.31 338 TYR A CA 1
ATOM 2645 C C . TYR A 1 338 ? -16.625 8.633 3.037 1 80.31 338 TYR A C 1
ATOM 2647 O O . TYR A 1 338 ? -17.5 8.906 2.205 1 80.31 338 TYR A O 1
ATOM 2655 N N . CYS A 1 339 ? -16.422 7.48 3.559 1 86.75 339 CYS A N 1
ATOM 2656 C CA . CYS A 1 339 ? -17.188 6.367 3.018 1 86.75 339 CYS A CA 1
ATOM 2657 C C . CYS A 1 339 ? -18.562 6.273 3.689 1 86.75 339 CYS A C 1
ATOM 2659 O O . CYS A 1 339 ? -19.375 5.43 3.326 1 86.75 339 CYS A O 1
ATOM 2661 N N . TYR A 1 340 ? -18.766 7.125 4.613 1 88 340 TYR A N 1
ATOM 2662 C CA . TYR A 1 340 ? -20.047 7.145 5.305 1 88 340 TYR A CA 1
ATOM 2663 C C . TYR A 1 340 ? -20.594 8.562 5.379 1 88 340 TYR A C 1
ATOM 2665 O O . TYR A 1 340 ? -20.172 9.359 6.215 1 88 340 TYR A O 1
ATOM 2673 N N . GLN A 1 341 ? -21.469 8.812 4.496 1 87.81 341 GLN A N 1
ATOM 2674 C CA . GLN A 1 341 ? -22.219 10.062 4.449 1 87.81 341 GLN A CA 1
ATOM 2675 C C . GLN A 1 341 ? -23.719 9.805 4.41 1 87.81 341 GLN A C 1
ATOM 2677 O O . GLN A 1 341 ? -24.297 9.594 3.342 1 87.81 341 GLN A O 1
ATOM 2682 N N . PRO A 1 342 ? -24.266 9.898 5.543 1 83.06 342 PRO A N 1
ATOM 2683 C CA . PRO A 1 342 ? -25.688 9.539 5.59 1 83.06 342 PRO A CA 1
ATOM 2684 C C . PRO A 1 342 ? -26.562 10.516 4.82 1 83.06 342 PRO A C 1
ATOM 2686 O O . PRO A 1 342 ? -27.547 10.109 4.207 1 83.06 342 PRO A O 1
ATOM 2689 N N . ARG A 1 343 ? -26.234 11.75 4.832 1 82.5 343 ARG A N 1
ATOM 2690 C CA . ARG A 1 343 ? -27.031 12.727 4.113 1 82.5 343 ARG A CA 1
ATOM 2691 C C . ARG A 1 343 ? -26.703 12.734 2.627 1 82.5 343 ARG A C 1
ATOM 2693 O O . ARG A 1 343 ? -25.609 13.18 2.236 1 82.5 343 ARG A O 1
ATOM 2700 N N . LYS A 1 344 ? -27.672 12.312 1.883 1 86.69 344 LYS A N 1
ATOM 2701 C CA . LYS A 1 344 ? -27.438 12.258 0.442 1 86.69 344 LYS A CA 1
ATOM 2702 C C . LYS A 1 344 ? -28.109 13.422 -0.272 1 86.69 344 LYS A C 1
ATOM 2704 O O . LYS A 1 344 ? -27.766 13.742 -1.412 1 86.69 344 LYS A O 1
ATOM 2709 N N . ARG A 1 345 ? -28.953 14.055 0.433 1 77.69 345 ARG A N 1
ATOM 2710 C CA . ARG A 1 345 ? -29.625 15.195 -0.165 1 77.69 345 ARG A CA 1
ATOM 2711 C C . ARG A 1 345 ? -28.812 16.469 0.004 1 77.69 345 ARG A C 1
ATOM 2713 O O . ARG A 1 345 ? -28.469 16.844 1.127 1 77.69 345 ARG A O 1
ATOM 2720 N N . LEU A 1 346 ? -28.375 16.969 -1.141 1 78.5 346 LEU A N 1
ATOM 2721 C CA . LEU A 1 346 ? -27.547 18.188 -1.129 1 78.5 346 LEU A CA 1
ATOM 2722 C C . LEU A 1 346 ? -28.422 19.422 -1.254 1 78.5 346 LEU A C 1
ATOM 2724 O O . LEU A 1 346 ? -29.141 19.594 -2.24 1 78.5 346 LEU A O 1
ATOM 2728 N N . GLY A 1 347 ? -28.688 20.109 -0.174 1 66.25 347 GLY A N 1
ATOM 2729 C CA . GLY A 1 347 ? -29.656 21.188 -0.041 1 66.25 347 GLY A CA 1
ATOM 2730 C C . GLY A 1 347 ? -29.234 22.453 -0.771 1 66.25 347 GLY A C 1
ATOM 2731 O O . GLY A 1 347 ? -29.953 23.453 -0.744 1 66.25 347 GLY A O 1
ATOM 2732 N N . PHE A 1 348 ? -28.062 22.438 -1.282 1 73.38 348 PHE A N 1
ATOM 2733 C CA . PHE A 1 348 ? -27.719 23.688 -1.956 1 73.38 348 PHE A CA 1
ATOM 2734 C C . PHE A 1 348 ? -27.188 23.422 -3.359 1 73.38 348 PHE A C 1
ATOM 2736 O O . PHE A 1 348 ? -26.656 22.344 -3.631 1 73.38 348 PHE A O 1
ATOM 2743 N N . ARG A 1 349 ? -27.656 24.375 -4.273 1 72.31 349 ARG A N 1
ATOM 2744 C CA . ARG A 1 349 ? -27.203 24.281 -5.66 1 72.31 349 ARG A CA 1
ATOM 2745 C C . ARG A 1 349 ? -25.969 25.125 -5.898 1 72.31 349 ARG A C 1
ATOM 2747 O O . ARG A 1 349 ? -25.906 26.281 -5.457 1 72.31 349 ARG A O 1
ATOM 2754 N N . GLY A 1 350 ? -24.891 24.547 -6.277 1 64.81 350 GLY A N 1
ATOM 2755 C CA . GLY A 1 350 ? -23.672 25.281 -6.578 1 64.81 350 GLY A CA 1
ATOM 2756 C C . GLY A 1 350 ? -23.688 25.922 -7.949 1 64.81 350 GLY A C 1
ATOM 2757 O O . GLY A 1 350 ? -23.156 27.016 -8.125 1 64.81 350 GLY A O 1
ATOM 2758 N N . GLY A 1 351 ? -24.203 25.25 -8.945 1 67 351 GLY A N 1
ATOM 2759 C CA . GLY A 1 351 ? -24.203 25.781 -10.297 1 67 351 GLY A CA 1
ATOM 2760 C C . GLY A 1 351 ? -24.844 24.859 -11.312 1 67 351 GLY A C 1
ATOM 2761 O O . GLY A 1 351 ? -25.547 23.922 -10.945 1 67 351 GLY A O 1
ATOM 2762 N N . SER A 1 352 ? -24.703 25.25 -12.531 1 65.56 352 SER A N 1
ATOM 2763 C CA . SER A 1 352 ? -25.312 24.562 -13.656 1 65.56 352 SER A CA 1
ATOM 2764 C C . SER A 1 352 ? -24.719 23.172 -13.836 1 65.56 352 SER A C 1
ATOM 2766 O O . SER A 1 352 ? -25.328 22.312 -14.484 1 65.56 352 SER A O 1
ATOM 2768 N N . ARG A 1 353 ? -23.672 22.891 -13.172 1 71.31 353 ARG A N 1
ATOM 2769 C CA . ARG A 1 353 ? -23 21.625 -13.422 1 71.31 353 ARG A CA 1
ATOM 2770 C C . ARG A 1 353 ? -23.172 20.672 -12.234 1 71.31 353 ARG A C 1
ATOM 2772 O O . ARG A 1 353 ? -22.375 19.766 -12.047 1 71.31 353 ARG A O 1
ATOM 2779 N N . ASP A 1 354 ? -24.234 20.891 -11.453 1 84.62 354 ASP A N 1
ATOM 2780 C CA . ASP A 1 354 ? -24.469 20.031 -10.297 1 84.62 354 ASP A CA 1
ATOM 2781 C C . ASP A 1 354 ? -25 18.672 -10.727 1 84.62 354 ASP A C 1
ATOM 2783 O O . ASP A 1 354 ? -25.844 18.594 -11.633 1 84.62 354 ASP A O 1
ATOM 2787 N N . ASN A 1 355 ? -24.406 17.688 -10.219 1 86.88 355 ASN A N 1
ATOM 2788 C CA . ASN A 1 355 ? -24.891 16.328 -10.492 1 86.88 355 ASN A CA 1
ATOM 2789 C C . ASN A 1 355 ? -26.031 15.938 -9.555 1 86.88 355 ASN A C 1
ATOM 2791 O O . ASN A 1 355 ? -26.016 16.312 -8.375 1 86.88 355 ASN A O 1
ATOM 2795 N N . SER A 1 356 ? -26.984 15.289 -10.117 1 88.69 356 SER A N 1
ATOM 2796 C CA . SER A 1 356 ? -28.109 14.82 -9.305 1 88.69 356 SER A CA 1
ATOM 2797 C C . SER A 1 356 ? -27.688 13.688 -8.383 1 88.69 356 SER A C 1
ATOM 2799 O O . SER A 1 356 ? -26.812 12.891 -8.719 1 88.69 356 SER A O 1
ATOM 2801 N N . PRO A 1 357 ? -28.281 13.656 -7.188 1 90 357 PRO A N 1
ATOM 2802 C CA . PRO A 1 357 ? -28 12.531 -6.285 1 90 357 PRO A CA 1
ATOM 2803 C C . PRO A 1 357 ? -28.344 11.18 -6.895 1 90 357 PRO A C 1
ATOM 2805 O O . PRO A 1 357 ? -27.719 10.172 -6.562 1 90 357 PRO A O 1
ATOM 2808 N N . TRP A 1 358 ? -29.281 11.188 -7.785 1 91.69 358 TRP A N 1
ATOM 2809 C CA . TRP A 1 358 ? -29.672 9.938 -8.43 1 91.69 358 TRP A CA 1
ATOM 2810 C C . TRP A 1 358 ? -28.594 9.469 -9.406 1 91.69 358 TRP A C 1
ATOM 2812 O O . TRP A 1 358 ? -28.391 8.266 -9.57 1 91.69 358 TRP A O 1
ATOM 2822 N N . LEU A 1 359 ? -28.031 10.406 -10.031 1 93.5 359 LEU A N 1
ATOM 2823 C CA . LEU A 1 359 ? -26.922 10.047 -10.906 1 93.5 359 LEU A CA 1
ATOM 2824 C C . LEU A 1 359 ? -25.766 9.461 -10.102 1 93.5 359 LEU A C 1
ATOM 2826 O O . LEU A 1 359 ? -25.141 8.484 -10.523 1 93.5 359 LEU A O 1
ATOM 2830 N N . LEU A 1 360 ? -25.562 10.008 -8.969 1 95.44 360 LEU A N 1
ATOM 2831 C CA . LEU A 1 360 ? -24.484 9.508 -8.125 1 95.44 360 LEU A CA 1
ATOM 2832 C C . LEU A 1 360 ? -24.797 8.109 -7.609 1 95.44 360 LEU A C 1
ATOM 2834 O O . LEU A 1 360 ? -23.906 7.258 -7.516 1 95.44 360 LEU A O 1
ATOM 2838 N N . LEU A 1 361 ? -26.047 7.906 -7.289 1 96.19 361 LEU A N 1
ATOM 2839 C CA . LEU A 1 361 ? -26.469 6.574 -6.875 1 96.19 361 LEU A CA 1
ATOM 2840 C C . LEU A 1 361 ? -26.281 5.566 -8 1 96.19 361 LEU A C 1
ATOM 2842 O O . LEU A 1 361 ? -25.797 4.453 -7.773 1 96.19 361 LEU A O 1
ATOM 2846 N N . ALA A 1 362 ? -26.641 5.961 -9.148 1 96.56 362 ALA A N 1
ATOM 2847 C CA . ALA A 1 362 ? -26.484 5.082 -10.297 1 96.56 362 ALA A CA 1
ATOM 2848 C C . ALA A 1 362 ? -25.016 4.738 -10.523 1 96.56 362 ALA A C 1
ATOM 2850 O O . ALA A 1 362 ? -24.672 3.574 -10.734 1 96.56 362 ALA A O 1
ATOM 2851 N N . LEU A 1 363 ? -24.219 5.738 -10.445 1 97 363 LEU A N 1
ATOM 2852 C CA . LEU A 1 363 ? -22.781 5.531 -10.633 1 97 363 LEU A CA 1
ATOM 2853 C C . LEU A 1 363 ? -22.203 4.645 -9.539 1 97 363 LEU A C 1
ATOM 2855 O O . LEU A 1 363 ? -21.297 3.85 -9.781 1 97 363 LEU A O 1
ATOM 2859 N N . ALA A 1 364 ? -22.719 4.746 -8.375 1 97.88 364 ALA A N 1
ATOM 2860 C CA . ALA A 1 364 ? -22.25 3.961 -7.238 1 97.88 364 ALA A CA 1
ATOM 2861 C C . ALA A 1 364 ? -22.719 2.512 -7.34 1 97.88 364 ALA A C 1
ATOM 2863 O O . ALA A 1 364 ? -22.047 1.604 -6.836 1 97.88 364 ALA A O 1
ATOM 2864 N N . SER A 1 365 ? -23.844 2.293 -7.992 1 98.12 365 SER A N 1
ATOM 2865 C CA . SER A 1 365 ? -24.422 0.957 -8.086 1 98.12 365 SER A CA 1
ATOM 2866 C C . SER A 1 365 ? -23.828 0.181 -9.258 1 98.12 365 SER A C 1
ATOM 2868 O O . SER A 1 365 ? -23.797 -1.052 -9.242 1 98.12 365 SER A O 1
ATOM 2870 N N . LEU A 1 366 ? -23.297 0.852 -10.203 1 98.31 366 LEU A N 1
ATOM 2871 C CA . LEU A 1 366 ? -22.875 0.234 -11.453 1 98.31 366 LEU A CA 1
ATOM 2872 C C . LEU A 1 366 ? -21.703 -0.727 -11.211 1 98.31 366 LEU A C 1
ATOM 2874 O O . LEU A 1 366 ? -21.688 -1.826 -11.773 1 98.31 366 LEU A O 1
ATOM 2878 N N . PRO A 1 367 ? -20.719 -0.355 -10.406 1 98.44 367 PRO A N 1
ATOM 2879 C CA . PRO A 1 367 ? -19.641 -1.311 -10.18 1 98.44 367 PRO A CA 1
ATOM 2880 C C . PRO A 1 367 ? -20.125 -2.639 -9.609 1 98.44 367 PRO A C 1
ATOM 2882 O O . PRO A 1 367 ? -19.656 -3.703 -10.023 1 98.44 367 PRO A O 1
ATOM 2885 N N . VAL A 1 368 ? -21.031 -2.568 -8.719 1 98.38 368 VAL A N 1
ATOM 2886 C CA . VAL A 1 368 ? -21.562 -3.777 -8.094 1 98.38 368 VAL A CA 1
ATOM 2887 C C . VAL A 1 368 ? -22.422 -4.547 -9.102 1 98.38 368 VAL A C 1
ATOM 2889 O O . VAL A 1 368 ? -22.344 -5.777 -9.164 1 98.38 368 VAL A O 1
ATOM 2892 N N . LEU A 1 369 ? -23.109 -3.824 -9.914 1 98.25 369 LEU A N 1
ATOM 2893 C CA . LEU A 1 369 ? -23.953 -4.441 -10.938 1 98.25 369 LEU A CA 1
ATOM 2894 C C . LEU A 1 369 ? -23.109 -5.137 -11.992 1 98.25 369 LEU A C 1
ATOM 2896 O O . LEU A 1 369 ? -23.391 -6.27 -12.383 1 98.25 369 LEU A O 1
ATOM 2900 N N . VAL A 1 370 ? -22.078 -4.504 -12.438 1 98.06 370 VAL A N 1
ATOM 2901 C CA . VAL A 1 370 ? -21.188 -5.07 -13.438 1 98.06 370 VAL A CA 1
ATOM 2902 C C . VAL A 1 370 ? -20.484 -6.305 -12.875 1 98.06 370 VAL A C 1
ATOM 2904 O O . VAL A 1 370 ? -20.422 -7.348 -13.531 1 98.06 370 VAL A O 1
ATOM 2907 N N . ALA A 1 371 ? -20 -6.199 -11.68 1 98.19 371 ALA A N 1
ATOM 2908 C CA . ALA A 1 371 ? -19.312 -7.32 -11.039 1 98.19 371 ALA A CA 1
ATOM 2909 C C . ALA A 1 371 ? -20.25 -8.523 -10.914 1 98.19 371 ALA A C 1
ATOM 2911 O O . ALA A 1 371 ? -19.875 -9.648 -11.266 1 98.19 371 ALA A O 1
ATOM 2912 N N . THR A 1 372 ? -21.453 -8.266 -10.477 1 97.94 372 THR A N 1
ATOM 2913 C CA . THR A 1 372 ? -22.422 -9.344 -10.281 1 97.94 372 THR A CA 1
ATOM 2914 C C . THR A 1 372 ? -22.844 -9.93 -11.617 1 97.94 372 THR A C 1
ATOM 2916 O O . THR A 1 372 ? -22.906 -11.148 -11.781 1 97.94 372 THR A O 1
ATOM 2919 N N . GLY A 1 373 ? -23.125 -9.055 -12.547 1 97.44 373 GLY A N 1
ATOM 2920 C CA . GLY A 1 373 ? -23.562 -9.516 -13.852 1 97.44 373 GLY A CA 1
ATOM 2921 C C . GLY A 1 373 ? -22.531 -10.398 -14.547 1 97.44 373 GLY A C 1
ATOM 2922 O O . GLY A 1 373 ? -22.875 -11.469 -15.055 1 97.44 373 GLY A O 1
ATOM 2923 N N . VAL A 1 374 ? -21.328 -10 -14.531 1 97 374 VAL A N 1
ATOM 2924 C CA . VAL A 1 374 ? -20.297 -10.758 -15.211 1 97 374 VAL A CA 1
ATOM 2925 C C . VAL A 1 374 ? -19.984 -12.023 -14.414 1 97 374 VAL A C 1
ATOM 2927 O O . VAL A 1 374 ? -19.688 -13.078 -15 1 97 374 VAL A O 1
ATOM 2930 N N . ALA A 1 375 ? -19.984 -11.914 -13.07 1 96.81 375 ALA A N 1
ATOM 2931 C CA . ALA A 1 375 ? -19.781 -13.094 -12.234 1 96.81 375 ALA A CA 1
ATOM 2932 C C . ALA A 1 375 ? -20.828 -14.156 -12.516 1 96.81 375 ALA A C 1
ATOM 2934 O O . ALA A 1 375 ? -20.5 -15.344 -12.664 1 96.81 375 ALA A O 1
ATOM 2935 N N . VAL A 1 376 ? -22.047 -13.758 -12.672 1 96.12 376 VAL A N 1
ATOM 2936 C CA . VAL A 1 376 ? -23.125 -14.695 -12.977 1 96.12 376 VAL A CA 1
ATOM 2937 C C . VAL A 1 376 ? -22.938 -15.266 -14.375 1 96.12 376 VAL A C 1
ATOM 2939 O O . VAL A 1 376 ? -23.109 -16.469 -14.594 1 96.12 376 VAL A O 1
ATOM 2942 N N . ALA A 1 377 ? -22.562 -14.445 -15.266 1 95.19 377 ALA A N 1
ATOM 2943 C CA . ALA A 1 377 ? -22.328 -14.906 -16.625 1 95.19 377 ALA A CA 1
ATOM 2944 C C . ALA A 1 377 ? -21.219 -15.961 -16.656 1 95.19 377 ALA A C 1
ATOM 2946 O O . ALA A 1 377 ? -21.328 -16.953 -17.375 1 95.19 377 ALA A O 1
ATOM 2947 N N . GLU A 1 378 ? -20.203 -15.719 -15.883 1 94.31 378 GLU A N 1
ATOM 2948 C CA . GLU A 1 378 ? -19.094 -16.672 -15.82 1 94.31 378 GLU A CA 1
ATOM 2949 C C . GLU A 1 378 ? -19.562 -18.031 -15.297 1 94.31 378 GLU A C 1
ATOM 2951 O O . GLU A 1 378 ? -19.156 -19.062 -15.82 1 94.31 378 GLU A O 1
ATOM 2956 N N . ILE A 1 379 ? -20.359 -18.016 -14.328 1 92.75 379 ILE A N 1
ATOM 2957 C CA . ILE A 1 379 ? -20.844 -19.25 -13.711 1 92.75 379 ILE A CA 1
ATOM 2958 C C . ILE A 1 379 ? -21.828 -19.953 -14.656 1 92.75 379 ILE A C 1
ATOM 2960 O O . ILE A 1 379 ? -21.812 -21.172 -14.789 1 92.75 379 ILE A O 1
ATOM 2964 N N . VAL A 1 380 ? -22.594 -19.188 -15.367 1 92.31 380 VAL A N 1
ATOM 2965 C CA . VAL A 1 380 ? -23.625 -19.734 -16.234 1 92.31 380 VAL A CA 1
ATOM 2966 C C . VAL A 1 380 ? -22.969 -20.391 -17.453 1 92.31 380 VAL A C 1
ATOM 2968 O O . VAL A 1 380 ? -23.484 -21.375 -17.984 1 92.31 380 VAL A O 1
ATOM 2971 N N . VAL A 1 381 ? -21.828 -19.922 -17.859 1 89.94 381 VAL A N 1
ATOM 2972 C CA . VAL A 1 381 ? -21.172 -20.438 -19.047 1 89.94 381 VAL A CA 1
ATOM 2973 C C . VAL A 1 381 ? -20.344 -21.672 -18.688 1 89.94 381 VAL A C 1
ATOM 2975 O O . VAL A 1 381 ? -19.953 -22.438 -19.562 1 89.94 381 VAL A O 1
ATOM 2978 N N . THR A 1 382 ? -20.094 -21.906 -17.422 1 88.94 382 THR A N 1
ATOM 2979 C CA . THR A 1 382 ? -19.344 -23.078 -16.984 1 88.94 382 THR A CA 1
ATOM 2980 C C . THR A 1 382 ? -20.219 -24.328 -17 1 88.94 382 THR A C 1
ATOM 2982 O O . THR A 1 382 ? -21.344 -24.312 -16.516 1 88.94 382 THR A O 1
ATOM 2985 N N . PRO A 1 383 ? -19.672 -25.359 -17.609 1 86.31 383 PRO A N 1
ATOM 2986 C CA . PRO A 1 383 ? -20.484 -26.578 -17.656 1 86.31 383 PRO A CA 1
ATOM 2987 C C . PRO A 1 383 ? -20.781 -27.141 -16.266 1 86.31 383 PRO A C 1
ATOM 2989 O O . PRO A 1 383 ? -19.891 -27.219 -15.422 1 86.31 383 PRO A O 1
ATOM 2992 N N . THR A 1 384 ? -22 -27.484 -16.094 1 87.62 384 THR A N 1
ATOM 2993 C CA . THR A 1 384 ? -23.266 -27.547 -16.812 1 87.62 384 THR A CA 1
ATOM 2994 C C . THR A 1 384 ? -23.859 -26.156 -17 1 87.62 384 THR A C 1
ATOM 2996 O O . THR A 1 384 ? -24.141 -25.469 -16.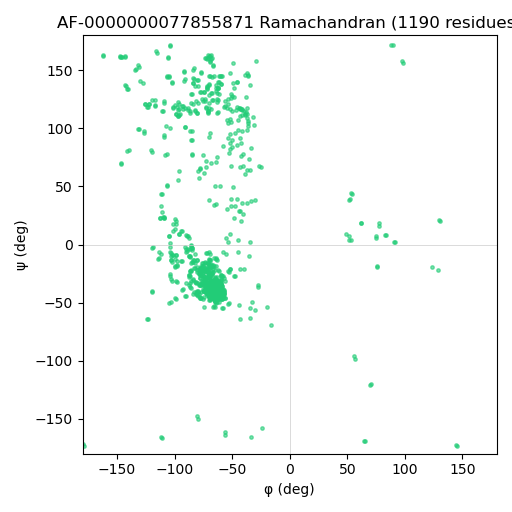016 1 87.62 384 THR A O 1
ATOM 2999 N N . THR A 1 385 ? -24.094 -25.859 -18.25 1 89.69 385 THR A N 1
ATOM 3000 C CA . THR A 1 385 ? -24.531 -24.516 -18.562 1 89.69 385 THR A CA 1
ATOM 3001 C C . THR A 1 385 ? -25.922 -24.234 -17.984 1 89.69 385 THR A C 1
ATOM 3003 O O . THR A 1 385 ? -26.828 -25.062 -18.125 1 89.69 385 THR A O 1
ATOM 3006 N N . GLY A 1 386 ? -26.016 -23.219 -17.219 1 91.19 386 GLY A N 1
ATOM 3007 C CA . GLY A 1 386 ? -27.266 -22.844 -16.594 1 91.19 386 GLY A CA 1
ATOM 3008 C C . GLY A 1 386 ? -27.094 -22.266 -15.195 1 91.19 386 GLY A C 1
ATOM 3009 O O . GLY A 1 386 ? -25.969 -22 -14.766 1 91.19 386 GLY A O 1
ATOM 3010 N N . PHE A 1 387 ? -28.266 -22.062 -14.555 1 92.5 387 PHE A N 1
ATOM 3011 C CA . PHE A 1 387 ? -28.266 -21.469 -13.227 1 92.5 387 PHE A CA 1
ATOM 3012 C C . PHE A 1 387 ? -28.125 -22.547 -12.156 1 92.5 387 PHE A C 1
ATOM 3014 O O . PHE A 1 387 ? -28.953 -23.453 -12.07 1 92.5 387 PHE A O 1
ATOM 3021 N N . GLY A 1 388 ? -27.016 -22.469 -11.438 1 90.75 388 GLY A N 1
ATOM 3022 C CA . GLY A 1 388 ? -26.781 -23.375 -10.32 1 90.75 388 GLY A CA 1
ATOM 3023 C C . GLY A 1 388 ? -26.828 -22.688 -8.977 1 90.75 388 GLY A C 1
ATOM 3024 O O . GLY A 1 388 ? -27.375 -21.578 -8.852 1 90.75 388 GLY A O 1
ATOM 3025 N N . CYS A 1 389 ? -26.344 -23.406 -7.984 1 90.94 389 CYS A N 1
ATOM 3026 C CA . CYS A 1 389 ? -26.328 -22.906 -6.621 1 90.94 389 CYS A CA 1
ATOM 3027 C C . CYS A 1 389 ? -25.469 -21.641 -6.512 1 90.94 389 CYS A C 1
ATOM 3029 O O . CYS A 1 389 ? -25.828 -20.703 -5.816 1 90.94 389 CYS A O 1
ATOM 3031 N N . ARG A 1 390 ? -24.422 -21.578 -7.211 1 92.31 390 ARG A N 1
ATOM 3032 C CA . ARG A 1 390 ? -23.5 -20.438 -7.152 1 92.31 390 ARG A CA 1
ATOM 3033 C C . ARG A 1 390 ? -24.125 -19.188 -7.762 1 92.31 390 ARG A C 1
ATOM 3035 O O . ARG A 1 390 ? -23.922 -18.078 -7.27 1 92.31 390 ARG A O 1
ATOM 3042 N N . SER A 1 391 ? -24.875 -19.406 -8.812 1 94 391 SER A N 1
ATOM 3043 C CA . SER A 1 391 ? -25.562 -18.281 -9.422 1 94 391 SER A CA 1
ATOM 3044 C C . SER A 1 391 ? -26.594 -17.672 -8.469 1 94 391 SER A C 1
ATOM 3046 O O . SER A 1 391 ? -26.703 -16.453 -8.352 1 94 391 SER A O 1
ATOM 3048 N N . VAL A 1 392 ? -27.219 -18.531 -7.793 1 93.75 392 VAL A N 1
ATOM 3049 C CA . VAL A 1 392 ? -28.219 -18.062 -6.836 1 93.75 392 VAL A CA 1
ATOM 3050 C C . VAL A 1 392 ? -27.531 -17.344 -5.676 1 93.75 392 VAL A C 1
ATOM 3052 O O . VAL A 1 392 ? -28.016 -16.328 -5.195 1 93.75 392 VAL A O 1
ATOM 3055 N N . MET A 1 393 ? -26.469 -17.891 -5.285 1 94.5 393 MET A N 1
ATOM 3056 C CA . MET A 1 393 ? -25.703 -17.25 -4.215 1 94.5 393 MET A CA 1
ATOM 3057 C C . MET A 1 393 ? -25.297 -15.836 -4.609 1 94.5 393 MET A C 1
ATOM 3059 O O . MET A 1 393 ? -25.484 -14.891 -3.84 1 94.5 393 MET A O 1
ATOM 3063 N N . LEU A 1 394 ? -24.812 -15.672 -5.836 1 96.5 394 LEU A N 1
ATOM 3064 C CA . LEU A 1 394 ? -24.344 -14.375 -6.305 1 96.5 394 LEU A CA 1
ATOM 3065 C C . LEU A 1 394 ? -25.5 -13.383 -6.398 1 96.5 394 LEU A C 1
ATOM 3067 O O . LEU A 1 394 ? -25.359 -12.227 -5.988 1 96.5 394 LEU A O 1
ATOM 3071 N N . LEU A 1 395 ? -26.594 -13.844 -6.824 1 96.12 395 LEU A N 1
ATOM 3072 C CA . LEU A 1 395 ? -27.766 -12.977 -6.945 1 96.12 395 LEU A CA 1
ATOM 3073 C C . LEU A 1 395 ? -28.312 -12.609 -5.57 1 96.12 395 LEU A C 1
ATOM 3075 O O . LEU A 1 395 ? -28.766 -11.484 -5.359 1 96.12 395 LEU A O 1
ATOM 3079 N N . THR A 1 396 ? -28.219 -13.539 -4.723 1 95.75 396 THR A N 1
ATOM 3080 C CA . THR A 1 396 ? -28.656 -13.266 -3.357 1 95.75 396 THR A CA 1
ATOM 3081 C C . THR A 1 396 ? -27.75 -12.234 -2.695 1 95.75 396 THR A C 1
ATOM 3083 O O . THR A 1 396 ? -28.219 -11.328 -2.012 1 95.75 396 THR A O 1
ATOM 3086 N N . MET A 1 397 ? -26.531 -12.383 -2.914 1 96.94 397 MET A N 1
ATOM 3087 C CA . MET A 1 397 ? -25.594 -11.422 -2.354 1 96.94 397 MET A CA 1
ATOM 3088 C C . MET A 1 397 ? -25.828 -10.031 -2.93 1 96.94 397 MET A C 1
ATOM 3090 O O . MET A 1 397 ? -25.781 -9.039 -2.201 1 96.94 397 MET A O 1
ATOM 3094 N N . PHE A 1 398 ? -26.109 -9.984 -4.199 1 97.31 398 PHE A N 1
ATOM 3095 C CA . PHE A 1 398 ? -26.422 -8.703 -4.832 1 97.31 398 PHE A CA 1
ATOM 3096 C C . PHE A 1 398 ? -27.688 -8.102 -4.234 1 97.31 398 PHE A C 1
ATOM 3098 O O . PHE A 1 398 ? -27.719 -6.906 -3.926 1 97.31 398 PHE A O 1
ATOM 3105 N N . ALA A 1 399 ? -28.625 -8.898 -4.027 1 97.19 399 ALA A N 1
ATOM 3106 C CA . ALA A 1 399 ? -29.875 -8.43 -3.441 1 97.19 399 ALA A CA 1
ATOM 3107 C C . ALA A 1 399 ? -29.672 -7.926 -2.018 1 97.19 399 ALA A C 1
ATOM 3109 O O . ALA A 1 399 ? -30.266 -6.926 -1.614 1 97.19 399 ALA A O 1
ATOM 3110 N N . LEU A 1 400 ? -28.844 -8.609 -1.332 1 97.31 400 LEU A N 1
ATOM 3111 C CA . LEU A 1 400 ? -28.547 -8.195 0.033 1 97.31 400 LEU A CA 1
ATOM 3112 C C . LEU A 1 400 ? -27.844 -6.84 0.045 1 97.31 400 LEU A C 1
ATOM 3114 O O . LEU A 1 400 ? -28.109 -6.004 0.908 1 97.31 400 LEU A O 1
ATOM 3118 N N . TRP A 1 401 ? -26.969 -6.602 -0.896 1 98.06 401 TRP A N 1
ATOM 3119 C CA . TRP A 1 401 ? -26.281 -5.324 -0.972 1 98.06 401 TRP A CA 1
ATOM 3120 C C . TRP A 1 401 ? -27.234 -4.195 -1.32 1 98.06 401 TRP A C 1
ATOM 3122 O O . TRP A 1 401 ? -27.172 -3.105 -0.751 1 98.06 401 TRP A O 1
ATOM 3132 N N . VAL A 1 402 ? -28.156 -4.465 -2.221 1 97.69 402 VAL A N 1
ATOM 3133 C CA . VAL A 1 402 ? -29.156 -3.469 -2.598 1 97.69 402 VAL A CA 1
ATOM 3134 C C . VAL A 1 402 ? -30.062 -3.17 -1.406 1 97.69 402 VAL A C 1
ATOM 3136 O O . VAL A 1 402 ? -30.328 -2.006 -1.102 1 97.69 402 VAL A O 1
ATOM 3139 N N . ALA A 1 403 ? -30.406 -4.227 -0.739 1 97.31 403 ALA A N 1
ATOM 3140 C CA . ALA A 1 403 ? -31.25 -4.055 0.446 1 97.31 403 ALA A CA 1
ATOM 3141 C C . ALA A 1 403 ? -30.5 -3.281 1.533 1 97.31 403 ALA A C 1
ATOM 3143 O O . ALA A 1 403 ? -31.094 -2.436 2.211 1 97.31 403 ALA A O 1
ATOM 3144 N N . SER A 1 404 ? -29.281 -3.582 1.659 1 97.44 404 SER A N 1
ATOM 3145 C CA . SER A 1 404 ? -28.469 -2.895 2.662 1 97.44 404 SER A CA 1
ATOM 3146 C C . SER A 1 404 ? -28.391 -1.399 2.379 1 97.44 404 SER A C 1
ATOM 3148 O O . SER A 1 404 ? -28.594 -0.58 3.277 1 97.44 404 SER A O 1
ATOM 3150 N N . ALA A 1 405 ? -28.125 -1.057 1.134 1 97.19 405 ALA A N 1
ATOM 3151 C CA . ALA A 1 405 ? -28.062 0.351 0.749 1 97.19 405 ALA A CA 1
ATOM 3152 C C . ALA A 1 405 ? -29.406 1.039 0.954 1 97.19 405 ALA A C 1
ATOM 3154 O O . ALA A 1 405 ? -29.469 2.184 1.41 1 97.19 405 ALA A O 1
ATOM 3155 N N . PHE A 1 406 ? -30.438 0.315 0.7 1 96.25 406 PHE A N 1
ATOM 3156 C CA . PHE A 1 406 ? -31.781 0.858 0.855 1 96.25 406 PHE A CA 1
ATOM 3157 C C . PHE A 1 406 ? -32.094 1.106 2.324 1 96.25 406 PHE A C 1
ATOM 3159 O O . PHE A 1 406 ? -32.656 2.152 2.678 1 96.25 406 PHE A O 1
ATOM 3166 N N . VAL A 1 407 ? -31.75 0.21 3.162 1 95.31 407 VAL A N 1
ATOM 3167 C CA . VAL A 1 407 ? -32.031 0.344 4.59 1 95.31 407 VAL A CA 1
ATOM 3168 C C . VAL A 1 407 ? -31.234 1.529 5.156 1 95.31 407 VAL A C 1
ATOM 3170 O O . VAL A 1 407 ? -31.766 2.303 5.957 1 95.31 407 VAL A O 1
ATOM 3173 N N . THR A 1 408 ? -29.984 1.662 4.719 1 93.81 408 THR A N 1
ATOM 3174 C CA . THR A 1 408 ? -29.172 2.785 5.176 1 93.81 408 THR A CA 1
ATOM 3175 C C . THR A 1 408 ? -29.812 4.113 4.773 1 93.81 408 THR A C 1
ATOM 3177 O O . THR A 1 408 ? -29.922 5.027 5.59 1 93.81 408 THR A O 1
ATOM 3180 N N . TRP A 1 409 ? -30.25 4.168 3.602 1 93.38 409 TRP A N 1
ATOM 3181 C CA . TRP A 1 409 ? -30.875 5.383 3.088 1 93.38 409 TRP A CA 1
ATOM 3182 C C . TRP A 1 409 ? -32.219 5.629 3.758 1 93.38 409 TRP A C 1
ATOM 3184 O O . TRP A 1 409 ? -32.5 6.734 4.234 1 93.38 409 TRP A O 1
ATOM 3194 N N . ALA A 1 410 ? -33.031 4.613 3.928 1 92.69 410 ALA A N 1
ATOM 3195 C CA . ALA A 1 410 ? -34.375 4.727 4.457 1 92.69 410 ALA A CA 1
ATOM 3196 C C . ALA A 1 410 ? -34.344 5.113 5.934 1 92.69 410 ALA A C 1
ATOM 3198 O O . ALA A 1 410 ? -35.188 5.906 6.383 1 92.69 410 ALA A O 1
ATOM 3199 N N . THR A 1 411 ? -33.469 4.551 6.633 1 90.06 411 THR A N 1
ATOM 3200 C CA . THR A 1 411 ? -33.406 4.84 8.062 1 90.06 411 THR A CA 1
ATOM 3201 C C . THR A 1 411 ? -33 6.293 8.305 1 90.06 411 THR A C 1
ATOM 3203 O O . THR A 1 411 ? -33.469 6.91 9.273 1 90.06 411 THR A O 1
ATOM 3206 N N . TRP A 1 412 ? -32.25 6.793 7.449 1 87.56 412 TRP A N 1
ATOM 3207 C CA . TRP A 1 412 ? -31.844 8.188 7.59 1 87.56 412 TRP A CA 1
ATOM 3208 C C . TRP A 1 412 ? -32.969 9.125 7.152 1 87.56 412 TRP A C 1
ATOM 3210 O O . TRP A 1 412 ? -33.281 10.094 7.848 1 87.56 412 TRP A O 1
ATOM 3220 N N . VAL A 1 413 ? -33.625 8.883 6.055 1 87.19 413 VAL A N 1
ATOM 3221 C CA . VAL A 1 413 ? -34.625 9.766 5.477 1 87.19 413 VAL A CA 1
ATOM 3222 C C . VAL A 1 413 ? -35.844 9.805 6.387 1 87.19 413 VAL A C 1
ATOM 3224 O O . VAL A 1 413 ? -36.469 10.852 6.539 1 87.19 413 VAL A O 1
ATOM 3227 N N . THR A 1 414 ? -36.156 8.711 6.984 1 86.56 414 THR A N 1
ATOM 3228 C CA . THR A 1 414 ? -37.344 8.641 7.84 1 86.56 414 THR A CA 1
ATOM 3229 C C . THR A 1 414 ? -37.031 9.234 9.219 1 86.56 414 THR A C 1
ATOM 3231 O O . THR A 1 414 ? -37.969 9.5 9.992 1 86.56 414 THR A O 1
ATOM 3234 N N . GLY A 1 415 ? -35.781 9.438 9.516 1 80.94 415 GLY A N 1
ATOM 3235 C CA . GLY A 1 415 ? -35.406 10.016 10.797 1 80.94 415 GLY A CA 1
ATOM 3236 C C . GLY A 1 415 ? -35.469 9.016 11.938 1 80.94 415 GLY A C 1
ATOM 3237 O O . GLY A 1 415 ? -35.5 9.406 13.109 1 80.94 415 GLY A O 1
ATOM 3238 N N . LEU A 1 416 ? -35.469 7.871 11.625 1 81.75 416 LEU A N 1
ATOM 3239 C CA . LEU A 1 416 ? -35.531 6.84 12.656 1 81.75 416 LEU A CA 1
ATOM 3240 C C . LEU A 1 416 ? -34.312 6.871 13.547 1 81.75 416 LEU A C 1
ATOM 3242 O O . LEU A 1 416 ? -34.375 6.586 14.742 1 81.75 416 LEU A O 1
ATOM 3246 N N . ALA A 1 417 ? -33.156 7.141 12.953 1 81.19 417 ALA A N 1
ATOM 3247 C CA . ALA A 1 417 ? -31.906 7.25 13.68 1 81.19 417 ALA A CA 1
ATOM 3248 C C . ALA A 1 417 ? -31.031 8.352 13.094 1 81.19 417 ALA A C 1
ATOM 3250 O O . ALA A 1 417 ? -31 8.547 11.883 1 81.19 417 ALA A O 1
ATOM 3251 N N . THR A 1 418 ? -30.5 9.039 14.023 1 79.5 418 THR A N 1
ATOM 3252 C CA . THR A 1 418 ? -29.594 10.086 13.555 1 79.5 418 THR A CA 1
ATOM 3253 C C . THR A 1 418 ? -28.297 10.094 14.359 1 79.5 418 THR A C 1
ATOM 3255 O O . THR A 1 418 ? -28.25 9.547 15.469 1 79.5 418 THR A O 1
ATOM 3258 N N . GLY A 1 419 ? -27.266 10.508 13.711 1 80.25 419 GLY A N 1
ATOM 3259 C CA . GLY A 1 419 ? -26 10.711 14.398 1 80.25 419 GLY A CA 1
ATOM 3260 C C . GLY A 1 419 ? -25.344 9.406 14.82 1 80.25 419 GLY A C 1
ATOM 3261 O O . GLY A 1 419 ? -25.172 8.508 14 1 80.25 419 GLY A O 1
ATOM 3262 N N . LYS A 1 420 ? -25.172 9.312 16.062 1 80.19 420 LYS A N 1
ATOM 3263 C CA . LYS A 1 420 ? -24.453 8.164 16.609 1 80.19 420 LYS A CA 1
ATOM 3264 C C . LYS A 1 420 ? -25.266 6.883 16.469 1 80.19 420 LYS A C 1
ATOM 3266 O O . LYS A 1 420 ? -24.719 5.816 16.203 1 80.19 420 LYS A O 1
ATOM 3271 N N . TYR A 1 421 ? -26.5 7.004 16.625 1 83.94 421 TYR A N 1
ATOM 3272 C CA . TYR A 1 421 ? -27.359 5.824 16.578 1 83.94 421 TYR A CA 1
ATOM 3273 C C . TYR A 1 421 ? -27.5 5.305 15.156 1 83.94 421 TYR A C 1
ATOM 3275 O O . TYR A 1 421 ? -27.562 4.094 14.938 1 83.94 421 TYR A O 1
ATOM 3283 N N . HIS A 1 422 ? -27.594 6.188 14.25 1 88.81 422 HIS A N 1
ATOM 3284 C CA . HIS A 1 422 ? -27.641 5.734 12.867 1 88.81 422 HIS A CA 1
ATOM 3285 C C . HIS A 1 422 ? -26.328 5.055 12.469 1 88.81 422 HIS A C 1
ATOM 3287 O O . HIS A 1 422 ? -26.344 4.062 11.734 1 88.81 422 HIS A O 1
ATOM 3293 N N . TYR A 1 423 ? -25.312 5.559 12.984 1 86.94 423 TYR A N 1
ATOM 3294 C CA . TYR A 1 423 ? -24 4.969 12.711 1 86.94 423 TYR A CA 1
ATOM 3295 C C . TYR A 1 423 ? -23.906 3.564 13.297 1 86.94 423 TYR A C 1
ATOM 3297 O O . TYR A 1 423 ? -23.469 2.631 12.617 1 86.94 423 TYR A O 1
ATOM 3305 N N . ALA A 1 424 ? -24.344 3.424 14.492 1 86.81 424 ALA A N 1
ATOM 3306 C CA . ALA A 1 424 ? -24.297 2.121 15.148 1 86.81 424 ALA A CA 1
ATOM 3307 C C . ALA A 1 424 ? -25.203 1.115 14.453 1 86.81 424 ALA A C 1
ATOM 3309 O O . ALA A 1 424 ? -24.828 -0.048 14.273 1 86.81 424 ALA A O 1
ATOM 3310 N N . MET A 1 425 ? -26.312 1.572 14.133 1 89.56 425 MET A N 1
ATOM 3311 C CA . MET A 1 425 ? -27.25 0.702 13.43 1 89.56 425 MET A CA 1
ATOM 3312 C C . MET A 1 425 ? -26.688 0.278 12.078 1 89.56 425 MET A C 1
ATOM 3314 O O . MET A 1 425 ? -26.828 -0.883 11.68 1 89.56 425 MET A O 1
ATOM 3318 N N . THR A 1 426 ? -26.156 1.181 11.391 1 92.12 426 THR A N 1
ATOM 3319 C CA . THR A 1 426 ? -25.578 0.884 10.078 1 92.12 426 THR A CA 1
ATOM 3320 C C . THR A 1 426 ? -24.422 -0.101 10.203 1 92.12 426 THR A C 1
ATOM 3322 O O . THR A 1 426 ? -24.312 -1.047 9.422 1 92.12 426 THR A O 1
ATOM 3325 N N . LEU A 1 427 ? -23.641 0.028 11.195 1 91.12 427 LEU A N 1
ATOM 3326 C CA . LEU A 1 427 ? -22.5 -0.873 11.391 1 91.12 427 LEU A CA 1
ATOM 3327 C C . LEU A 1 427 ? -22.984 -2.277 11.742 1 91.12 427 LEU A C 1
ATOM 3329 O O . LEU A 1 427 ? -22.406 -3.268 11.297 1 91.12 427 LEU A O 1
ATOM 3333 N N . THR A 1 428 ? -23.969 -2.293 12.531 1 92.56 428 THR A N 1
ATOM 3334 C CA . THR A 1 428 ? -24.516 -3.594 12.906 1 92.56 428 THR A CA 1
ATOM 3335 C C . THR A 1 428 ? -25.109 -4.301 11.703 1 92.56 428 THR A C 1
ATOM 3337 O O . THR A 1 428 ? -24.859 -5.484 11.477 1 92.56 428 THR A O 1
ATOM 3340 N N . LYS A 1 429 ? -25.875 -3.553 11.055 1 94.88 429 LYS A N 1
ATOM 3341 C CA . LYS A 1 429 ? -26.453 -4.121 9.836 1 94.88 429 LYS A CA 1
ATOM 3342 C C . LYS A 1 429 ? -25.344 -4.555 8.867 1 94.88 429 LYS A C 1
ATOM 3344 O O . LYS A 1 429 ? -25.422 -5.633 8.273 1 94.88 429 LYS A O 1
ATOM 3349 N N . ASP A 1 430 ? -24.344 -3.764 8.711 1 95.81 430 ASP A N 1
ATOM 3350 C CA . ASP A 1 430 ? -23.25 -4.055 7.789 1 95.81 430 ASP A CA 1
ATOM 3351 C C . ASP A 1 430 ? -22.469 -5.285 8.242 1 95.81 430 ASP A C 1
ATOM 3353 O O . ASP A 1 430 ? -21.969 -6.051 7.41 1 95.81 430 ASP A O 1
ATOM 3357 N N . ALA A 1 431 ? -22.375 -5.492 9.477 1 94.38 431 ALA A N 1
ATOM 3358 C CA . ALA A 1 431 ? -21.734 -6.695 9.992 1 94.38 431 ALA A CA 1
ATOM 3359 C C . ALA A 1 431 ? -22.562 -7.938 9.688 1 94.38 431 ALA A C 1
ATOM 3361 O O . ALA A 1 431 ? -22.016 -8.977 9.312 1 94.38 431 ALA A O 1
ATOM 3362 N N . LEU A 1 432 ? -23.781 -7.801 9.789 1 94.69 432 LEU A N 1
ATOM 3363 C CA . LEU A 1 432 ? -24.688 -8.922 9.57 1 94.69 432 LEU A CA 1
ATOM 3364 C C . LEU A 1 432 ? -24.766 -9.281 8.094 1 94.69 432 LEU A C 1
ATOM 3366 O O . LEU A 1 432 ? -25.078 -10.422 7.746 1 94.69 432 LEU A O 1
ATOM 3370 N N . VAL A 1 433 ? -24.453 -8.375 7.281 1 96.25 433 VAL A N 1
ATOM 3371 C CA . VAL A 1 433 ? -24.484 -8.633 5.844 1 96.25 433 VAL A CA 1
ATOM 3372 C C . VAL A 1 433 ? -23.078 -8.938 5.332 1 96.25 433 VAL A C 1
ATOM 3374 O O . VAL A 1 433 ? -22.859 -9.953 4.672 1 96.25 433 VAL A O 1
ATOM 3377 N N . GLY A 1 434 ? -22.172 -8.133 5.742 1 95 434 GLY A N 1
ATOM 3378 C CA . GLY A 1 434 ? -20.828 -8.219 5.219 1 95 434 GLY A CA 1
ATOM 3379 C C . GLY A 1 434 ? -20.094 -9.477 5.652 1 95 434 GLY A C 1
ATOM 3380 O O . GLY A 1 434 ? -19.469 -10.148 4.836 1 95 434 GLY A O 1
ATOM 3381 N N . VAL A 1 435 ? -20.141 -9.852 6.824 1 92.81 435 VAL A N 1
ATOM 3382 C CA . VAL A 1 435 ? -19.391 -10.984 7.363 1 92.81 435 VAL A CA 1
ATOM 3383 C C . VAL A 1 435 ? -19.891 -12.281 6.734 1 92.81 435 VAL A C 1
ATOM 3385 O O . VAL A 1 435 ? -19.109 -13.07 6.215 1 92.81 435 VAL A O 1
ATOM 3388 N N . PRO A 1 436 ? -21.109 -12.484 6.66 1 93.88 436 PRO A N 1
ATOM 3389 C CA . PRO A 1 436 ? -21.578 -13.703 6.004 1 93.88 436 PRO A CA 1
ATOM 3390 C C . PRO A 1 436 ? -21.25 -13.742 4.516 1 93.88 436 PRO A C 1
ATOM 3392 O O . PRO A 1 436 ? -20.969 -14.812 3.967 1 93.88 436 PRO A O 1
ATOM 3395 N N . ILE A 1 437 ? -21.328 -12.625 3.934 1 94.69 437 ILE A N 1
ATOM 3396 C CA . ILE A 1 437 ? -21.016 -12.594 2.508 1 94.69 437 ILE A CA 1
ATOM 3397 C C . ILE A 1 437 ? -19.562 -13.016 2.285 1 94.69 437 ILE A C 1
ATOM 3399 O O . ILE A 1 437 ? -19.266 -13.844 1.421 1 94.69 437 ILE A O 1
ATOM 3403 N N . VAL A 1 438 ? -18.688 -12.508 3.055 1 93.19 438 VAL A N 1
ATOM 3404 C CA . VAL A 1 438 ? -17.281 -12.867 2.924 1 93.19 438 VAL A CA 1
ATOM 3405 C C . VAL A 1 438 ? -17.078 -14.344 3.254 1 93.19 438 VAL A C 1
ATOM 3407 O O . VAL A 1 438 ? -16.375 -15.055 2.549 1 93.19 438 VAL A O 1
ATOM 3410 N N . LEU A 1 439 ? -17.734 -14.789 4.184 1 92.31 439 LEU A N 1
ATOM 3411 C CA . LEU A 1 439 ? -17.641 -16.188 4.57 1 92.31 439 LEU A CA 1
ATOM 3412 C C . LEU A 1 439 ? -18.188 -17.094 3.469 1 92.31 439 LEU A C 1
ATOM 3414 O O . LEU A 1 439 ? -17.594 -18.125 3.15 1 92.31 439 LEU A O 1
ATOM 3418 N N . MET A 1 440 ? -19.234 -16.688 2.898 1 93.62 440 MET A N 1
ATOM 3419 C CA . MET A 1 440 ? -19.844 -17.469 1.83 1 93.62 440 MET A CA 1
ATOM 3420 C C . MET A 1 440 ? -18.938 -17.5 0.6 1 93.62 440 MET A C 1
ATOM 3422 O O . MET A 1 440 ? -18.859 -18.531 -0.079 1 93.62 440 MET A O 1
ATOM 3426 N N . VAL A 1 441 ? -18.344 -16.438 0.355 1 93.62 441 VAL A N 1
ATOM 3427 C CA . VAL A 1 441 ? -17.422 -16.391 -0.773 1 93.62 441 VAL A CA 1
ATOM 3428 C C . VAL A 1 441 ? -16.25 -17.344 -0.528 1 93.62 441 VAL A C 1
ATOM 3430 O O . VAL A 1 441 ? -15.867 -18.094 -1.424 1 93.62 441 VAL A O 1
ATOM 3433 N N . PHE A 1 442 ? -15.797 -17.438 0.676 1 92.12 442 PHE A N 1
ATOM 3434 C CA . PHE A 1 442 ? -14.711 -18.344 1.036 1 92.12 442 PHE A CA 1
ATOM 3435 C C . PHE A 1 442 ? -15.172 -19.797 0.964 1 92.12 442 PHE A C 1
ATOM 3437 O O . PHE A 1 442 ? -14.508 -20.625 0.348 1 92.12 442 PHE A O 1
ATOM 3444 N N . LEU A 1 443 ? -16.25 -20.016 1.457 1 91.38 443 LEU A N 1
ATOM 3445 C CA . LEU A 1 443 ? -16.766 -21.375 1.506 1 91.38 443 LEU A CA 1
ATOM 3446 C C . LEU A 1 443 ? -17.141 -21.875 0.112 1 91.38 443 LEU A C 1
ATOM 3448 O O . LEU A 1 443 ? -16.938 -23.031 -0.22 1 91.38 443 LEU A O 1
ATOM 3452 N N . SER A 1 444 ? -17.719 -21 -0.64 1 91.88 444 SER A N 1
ATOM 3453 C CA . SER A 1 444 ? -18.047 -21.359 -2.016 1 91.88 444 SER A CA 1
ATOM 3454 C C . SER A 1 444 ? -16.797 -21.719 -2.805 1 91.88 444 SER A C 1
ATOM 3456 O O . SER A 1 444 ? -16.812 -22.672 -3.6 1 91.88 444 SER A O 1
ATOM 3458 N N . SER A 1 445 ? -15.727 -21.047 -2.531 1 89.44 445 SER A N 1
ATOM 3459 C CA . SER A 1 445 ? -14.469 -21.312 -3.223 1 89.44 445 SER A CA 1
ATOM 3460 C C . SER A 1 445 ? -13.828 -22.594 -2.717 1 89.44 445 SER A C 1
ATOM 3462 O O . SER A 1 445 ? -13.047 -23.219 -3.434 1 89.44 445 SER A O 1
ATOM 3464 N N . CYS A 1 446 ? -14.188 -22.953 -1.532 1 88.19 446 CYS A N 1
ATOM 3465 C CA . CYS A 1 446 ? -13.594 -24.156 -0.946 1 88.19 446 CYS A CA 1
ATOM 3466 C C . CYS A 1 446 ? -14.367 -25.406 -1.362 1 88.19 446 CYS A C 1
ATOM 3468 O O . CYS A 1 446 ? -13.852 -26.516 -1.275 1 88.19 446 CYS A O 1
ATOM 3470 N N . GLY A 1 447 ? -15.609 -25.281 -1.732 1 89.06 447 GLY A N 1
ATOM 3471 C CA . GLY A 1 447 ? -16.344 -26.438 -2.207 1 89.06 447 GLY A CA 1
ATOM 3472 C C . GLY A 1 447 ? -17.688 -26.609 -1.534 1 89.06 447 GLY A C 1
ATOM 3473 O O . GLY A 1 447 ? -18.25 -27.703 -1.54 1 89.06 447 GLY A O 1
ATOM 3474 N N . LEU A 1 448 ? -18.172 -25.578 -0.982 1 88.38 448 LEU A N 1
ATOM 3475 C CA . LEU A 1 448 ? -19.484 -25.656 -0.339 1 88.38 448 LEU A CA 1
ATOM 3476 C C . LEU A 1 448 ? -20.547 -26.125 -1.321 1 88.38 448 LEU A C 1
ATOM 3478 O O . LEU A 1 448 ? -21.469 -26.859 -0.94 1 88.38 448 LEU A O 1
ATOM 3482 N N . PHE A 1 449 ? -20.359 -25.828 -2.588 1 89.69 449 PHE A N 1
ATOM 3483 C CA . PHE A 1 449 ? -21.359 -26.156 -3.59 1 89.69 449 PHE A CA 1
ATOM 3484 C C . PHE A 1 449 ? -20.891 -27.281 -4.5 1 89.69 449 PHE A C 1
ATOM 3486 O O . PHE A 1 449 ? -21.328 -27.391 -5.645 1 89.69 449 PHE A O 1
ATOM 3493 N N . ASN A 1 450 ? -19.953 -28.031 -3.934 1 89.81 450 ASN A N 1
ATOM 3494 C CA . ASN A 1 450 ? -19.5 -29.203 -4.672 1 89.81 450 ASN A CA 1
ATOM 3495 C C . ASN A 1 450 ? -20.406 -30.406 -4.434 1 89.81 450 ASN A C 1
ATOM 3497 O O . ASN A 1 450 ? -20.031 -31.344 -3.709 1 89.81 450 ASN A O 1
ATOM 3501 N N . SER A 1 451 ? -21.547 -30.422 -5.078 1 91.19 451 SER A N 1
ATOM 3502 C CA . SER A 1 451 ? -22.531 -31.484 -4.984 1 91.19 451 SER A CA 1
ATOM 3503 C C . SER A 1 451 ? -23.203 -31.734 -6.332 1 91.19 451 SER A C 1
ATOM 3505 O O . SER A 1 451 ? -23.125 -30.906 -7.238 1 91.19 451 SER A O 1
ATOM 3507 N N . CYS A 1 452 ? -23.812 -32.906 -6.41 1 91.81 452 CYS A N 1
ATOM 3508 C CA . CYS A 1 452 ? -24.531 -33.25 -7.625 1 91.81 452 CYS A CA 1
ATOM 3509 C C . CYS A 1 452 ? -25.625 -32.219 -7.91 1 91.81 452 CYS A C 1
ATOM 3511 O O . CYS A 1 452 ? -25.797 -31.797 -9.047 1 91.81 452 CYS A O 1
ATOM 3513 N N . PHE A 1 453 ? -26.25 -31.766 -6.918 1 90.5 453 PHE A N 1
ATOM 3514 C CA . PHE A 1 453 ? -27.344 -30.812 -7.051 1 90.5 453 PHE A CA 1
ATOM 3515 C C . PHE A 1 453 ? -26.828 -29.484 -7.582 1 90.5 453 PHE A C 1
ATOM 3517 O O . PHE A 1 453 ? -27.391 -28.922 -8.531 1 90.5 453 PHE A O 1
ATOM 3524 N N . CYS A 1 454 ? -25.797 -28.984 -7.062 1 90.94 454 CYS A N 1
ATOM 3525 C CA . CYS A 1 454 ? -25.297 -27.656 -7.41 1 90.94 454 CYS A CA 1
ATOM 3526 C C . CYS A 1 454 ? -24.609 -27.672 -8.773 1 90.94 454 CYS A C 1
ATOM 3528 O O . CYS A 1 454 ? -24.562 -26.656 -9.461 1 90.94 454 CYS A O 1
ATOM 3530 N N . TRP A 1 455 ? -24.188 -28.797 -9.195 1 91.81 455 TRP A N 1
ATOM 3531 C CA . TRP A 1 455 ? -23.547 -28.922 -10.508 1 91.81 455 TRP A CA 1
ATOM 3532 C C . TRP A 1 455 ? -24.594 -29.156 -11.594 1 91.81 455 TRP A C 1
ATOM 3534 O O . TRP A 1 455 ? -24.281 -29.109 -12.781 1 91.81 455 TRP A O 1
ATOM 3544 N N . SER A 1 456 ? -25.828 -29.406 -11.328 1 92.44 456 SER A N 1
ATOM 3545 C CA . SER A 1 456 ? -26.844 -29.844 -12.289 1 92.44 456 SER A CA 1
ATOM 3546 C C . SER A 1 456 ? -27.562 -28.656 -12.906 1 92.44 456 SER A C 1
ATOM 3548 O O . SER A 1 456 ? -28.406 -28.828 -13.797 1 92.44 456 SER A O 1
ATOM 3550 N N . ALA A 1 457 ? -27.297 -27.438 -12.516 1 92.62 457 ALA A N 1
ATOM 3551 C CA . ALA A 1 457 ? -28.016 -26.266 -13 1 92.62 457 ALA A CA 1
ATOM 3552 C C . ALA A 1 457 ? -29.516 -26.422 -12.812 1 92.62 457 ALA A C 1
ATOM 3554 O O . ALA A 1 457 ? -30.297 -26.141 -13.727 1 92.62 457 ALA A O 1
ATOM 3555 N N . TYR A 1 458 ? -29.875 -26.875 -11.742 1 91 458 TYR A N 1
ATOM 3556 C CA . TYR A 1 458 ? -31.266 -27.234 -11.438 1 91 458 TYR A CA 1
ATOM 3557 C C . TYR A 1 458 ? -32.188 -26.016 -11.578 1 91 458 TYR A C 1
ATOM 3559 O O . TYR A 1 458 ? -33.312 -26.141 -12.062 1 91 458 TYR A O 1
ATOM 3567 N N . PHE A 1 459 ? -31.75 -24.906 -11.289 1 91.19 459 PHE A N 1
ATOM 3568 C CA . PHE A 1 459 ? -32.625 -23.75 -11.195 1 91.19 459 PHE A CA 1
ATOM 3569 C C . PHE A 1 459 ? -33 -23.234 -12.586 1 91.19 459 PHE A C 1
ATOM 3571 O O . PHE A 1 459 ? -34 -22.516 -12.742 1 91.19 459 PHE A O 1
ATOM 3578 N N . SER A 1 460 ? -32.312 -23.516 -13.578 1 90.69 460 SER A N 1
ATOM 3579 C CA . SER A 1 460 ? -32.656 -23.125 -14.938 1 90.69 460 SER A CA 1
ATOM 3580 C C . SER A 1 460 ? -33.25 -24.297 -15.727 1 90.69 460 SER A C 1
ATOM 3582 O O . SER A 1 460 ? -34.094 -24.109 -16.578 1 90.69 460 SER A O 1
ATOM 3584 N N . ARG A 1 461 ? -32.812 -25.5 -15.422 1 90.06 461 ARG A N 1
ATOM 3585 C CA . ARG A 1 461 ? -33.188 -26.656 -16.25 1 90.06 461 ARG A CA 1
ATOM 3586 C C . ARG A 1 461 ? -34.25 -27.484 -15.57 1 90.06 461 ARG A C 1
ATOM 3588 O O . ARG A 1 461 ? -35 -28.219 -16.25 1 90.06 461 ARG A O 1
ATOM 3595 N N . LYS A 1 462 ? -34.406 -27.516 -14.375 1 90.81 462 LYS A N 1
ATOM 3596 C CA . LYS A 1 462 ? -35.438 -28.203 -13.586 1 90.81 462 LYS A CA 1
ATOM 3597 C C . LYS A 1 462 ? -35.438 -29.703 -13.891 1 90.81 462 LYS A C 1
ATOM 3599 O O . LYS A 1 462 ? -34.438 -30.391 -13.688 1 90.81 462 LYS A O 1
ATOM 3604 N N . ALA A 1 463 ? -36.375 -30.172 -14.789 1 86.19 463 ALA A N 1
ATOM 3605 C CA . ALA A 1 463 ? -36.5 -31.594 -15.086 1 86.19 463 ALA A CA 1
ATOM 3606 C C . ALA A 1 463 ? -35.344 -32.094 -15.953 1 86.19 463 ALA A C 1
ATOM 3608 O O . ALA A 1 463 ? -35 -33.281 -15.914 1 86.19 463 ALA A O 1
ATOM 3609 N N . ASP A 1 464 ? -34.781 -31.156 -16.594 1 88.5 464 ASP A N 1
ATOM 3610 C CA . ASP A 1 464 ? -33.688 -31.531 -17.484 1 88.5 464 ASP A CA 1
ATOM 3611 C C . ASP A 1 464 ? -32.312 -31.297 -16.812 1 88.5 464 ASP A C 1
ATOM 3613 O O . ASP A 1 464 ? -31.297 -31.203 -17.484 1 88.5 464 ASP A O 1
ATOM 3617 N N . ALA A 1 465 ? -32.375 -31.234 -15.5 1 92.5 465 ALA A N 1
ATOM 3618 C CA . ALA A 1 465 ? -31.109 -31.016 -14.766 1 92.5 465 ALA A CA 1
ATOM 3619 C C . ALA A 1 465 ? -30.188 -32.219 -14.891 1 92.5 465 ALA A C 1
ATOM 3621 O O . ALA A 1 465 ? -30.625 -33.375 -14.766 1 92.5 465 ALA A O 1
ATOM 3622 N N . HIS A 1 466 ? -28.969 -31.969 -15.234 1 92.5 466 HIS A N 1
ATOM 3623 C CA . HIS A 1 466 ? -28 -33.031 -15.398 1 92.5 466 HIS A CA 1
ATOM 3624 C C . HIS A 1 466 ? -26.594 -32.562 -15.008 1 92.5 466 HIS A C 1
ATOM 3626 O O . HIS A 1 466 ? -26.375 -31.359 -14.82 1 92.5 466 HIS A O 1
ATOM 3632 N N . VAL A 1 467 ? -25.766 -33.469 -14.773 1 92.38 467 VAL A N 1
ATOM 3633 C CA . VAL A 1 467 ? -24.406 -33.188 -14.367 1 92.38 467 VAL A CA 1
ATOM 3634 C C . VAL A 1 467 ? -23.438 -33.719 -15.43 1 92.38 467 VAL A C 1
ATOM 3636 O O . VAL A 1 467 ? -23.453 -34.875 -15.766 1 92.38 467 VAL A O 1
ATOM 3639 N N . VAL A 1 468 ? -22.703 -32.781 -15.961 1 91.12 468 VAL A N 1
ATOM 3640 C CA . VAL A 1 468 ? -21.625 -33.188 -16.859 1 91.12 468 VAL A CA 1
ATOM 3641 C C . VAL A 1 468 ? -20.406 -33.594 -16.062 1 91.12 468 VAL A C 1
ATOM 3643 O O . VAL A 1 468 ? -19.797 -32.781 -15.367 1 91.12 468 VAL A O 1
ATOM 3646 N N . LEU A 1 469 ? -20.016 -34.812 -16.125 1 89 469 LEU A N 1
ATOM 3647 C CA . LEU A 1 469 ? -18.938 -35.344 -15.305 1 89 469 LEU A CA 1
ATOM 3648 C C . LEU A 1 469 ? -17.578 -35 -15.922 1 89 469 LEU A C 1
ATOM 3650 O O . LEU A 1 469 ? -16.641 -34.625 -15.203 1 89 469 LEU A O 1
ATOM 3654 N N . ASP A 1 470 ? -17.438 -35.125 -17.203 1 83.38 470 ASP A N 1
ATOM 3655 C CA . ASP A 1 470 ? -16.172 -34.781 -17.859 1 83.38 470 ASP A CA 1
ATOM 3656 C C . ASP A 1 470 ? -16.312 -33.5 -18.688 1 83.38 470 ASP A C 1
ATOM 3658 O O . ASP A 1 470 ? -16.703 -33.562 -19.859 1 83.38 470 ASP A O 1
ATOM 3662 N N . ASP A 1 471 ? -16.016 -32.438 -18.109 1 83.44 471 ASP A N 1
ATOM 3663 C CA . ASP A 1 471 ? -16.125 -31.156 -18.797 1 83.44 471 ASP A CA 1
ATOM 3664 C C . ASP A 1 471 ? -14.758 -30.531 -19.031 1 83.44 471 ASP A C 1
ATOM 3666 O O . ASP A 1 471 ? -14.633 -29.312 -19.156 1 83.44 471 ASP A O 1
ATOM 3670 N N . SER A 1 472 ? -13.727 -31.359 -19.047 1 79.06 472 SER A N 1
ATOM 3671 C CA . SER A 1 472 ? -12.367 -30.844 -19.141 1 79.06 472 SER A CA 1
ATOM 3672 C C . SER A 1 472 ? -12.125 -30.141 -20.469 1 79.06 472 SER A C 1
ATOM 3674 O O . SER A 1 472 ? -11.477 -29.094 -20.516 1 79.06 472 SER A O 1
ATOM 3676 N N . ASP A 1 473 ? -12.672 -30.703 -21.578 1 80.94 473 ASP A N 1
ATOM 3677 C CA . ASP A 1 473 ? -12.469 -30.109 -22.891 1 80.94 473 ASP A CA 1
ATOM 3678 C C . ASP A 1 473 ? -13.211 -28.781 -23.016 1 80.94 473 ASP A C 1
ATOM 3680 O O . ASP A 1 473 ? -12.656 -27.797 -23.516 1 80.94 473 ASP A O 1
ATOM 3684 N N . GLU A 1 474 ? -14.43 -28.828 -22.578 1 84.06 474 GLU A N 1
ATOM 3685 C CA . GLU A 1 474 ? -15.203 -27.594 -22.625 1 84.06 474 GLU A CA 1
ATOM 3686 C C . GLU A 1 474 ? -14.594 -26.516 -21.734 1 84.06 474 GLU A C 1
ATOM 3688 O O . GLU A 1 474 ? -14.531 -25.344 -22.125 1 84.06 474 GLU A O 1
ATOM 3693 N N . ARG A 1 475 ? -14.125 -26.875 -20.641 1 85.38 475 ARG A N 1
ATOM 3694 C CA . ARG A 1 475 ? -13.523 -25.906 -19.719 1 85.38 475 ARG A CA 1
ATOM 3695 C C . ARG A 1 475 ? -12.203 -25.375 -20.266 1 85.38 475 ARG A C 1
ATOM 3697 O O . ARG A 1 475 ? -11.875 -24.203 -20.078 1 85.38 475 ARG A O 1
ATOM 3704 N N . ALA A 1 476 ? -11.508 -26.234 -20.859 1 83.19 476 ALA A N 1
ATOM 3705 C CA . ALA A 1 476 ? -10.25 -25.797 -21.453 1 83.19 476 ALA A CA 1
ATOM 3706 C C . ALA A 1 476 ? -10.5 -24.797 -22.578 1 83.19 476 ALA A C 1
ATOM 3708 O O . ALA A 1 476 ? -9.781 -23.797 -22.703 1 83.19 476 ALA A O 1
ATOM 3709 N N . ARG A 1 477 ? -11.492 -25.047 -23.359 1 85.31 477 ARG A N 1
ATOM 3710 C CA . ARG A 1 477 ? -11.867 -24.109 -24.422 1 85.31 477 ARG A CA 1
ATOM 3711 C C . ARG A 1 477 ? -12.336 -22.781 -23.844 1 85.31 477 ARG A C 1
ATOM 3713 O O . ARG A 1 477 ? -11.945 -21.719 -24.328 1 85.31 477 ARG A O 1
ATOM 3720 N N . ASN A 1 478 ? -13.141 -22.875 -22.828 1 89.25 478 ASN A N 1
ATOM 3721 C CA . ASN A 1 478 ? -13.633 -21.656 -22.188 1 89.25 478 ASN A CA 1
ATOM 3722 C C . ASN A 1 478 ? -12.5 -20.875 -21.516 1 89.25 478 ASN A C 1
ATOM 3724 O O . ASN A 1 478 ? -12.531 -19.656 -21.469 1 89.25 478 ASN A O 1
ATOM 3728 N N . ALA A 1 479 ? -11.555 -21.594 -21 1 86.69 479 ALA A N 1
ATOM 3729 C CA . ALA A 1 479 ? -10.422 -20.969 -20.328 1 86.69 479 ALA A CA 1
ATOM 3730 C C . ALA A 1 479 ? -9.586 -20.141 -21.297 1 86.69 479 ALA A C 1
ATOM 3732 O O . ALA A 1 479 ? -8.93 -19.172 -20.891 1 86.69 479 ALA A O 1
ATOM 3733 N N . HIS A 1 480 ? -9.695 -20.438 -22.547 1 85.25 480 HIS A N 1
ATOM 3734 C CA . HIS A 1 480 ? -8.891 -19.734 -23.531 1 85.25 480 HIS A CA 1
ATOM 3735 C C . HIS A 1 480 ? -9.688 -18.625 -24.219 1 85.25 480 HIS A C 1
ATOM 3737 O O . HIS A 1 480 ? -9.117 -17.688 -24.781 1 85.25 480 HIS A O 1
ATOM 3743 N N . THR A 1 481 ? -10.977 -18.781 -24.094 1 87.81 481 THR A N 1
ATOM 3744 C CA . THR A 1 481 ? -11.75 -17.828 -24.891 1 87.81 481 THR A CA 1
ATOM 3745 C C . THR A 1 481 ? -12.711 -17.031 -24 1 87.81 481 THR A C 1
ATOM 3747 O O . THR A 1 481 ? -12.445 -15.891 -23.656 1 87.81 481 THR A O 1
ATOM 3750 N N . PHE A 1 482 ? -13.664 -17.75 -23.391 1 89.88 482 PHE A N 1
ATOM 3751 C CA . PHE A 1 482 ? -14.781 -17.078 -22.75 1 89.88 482 PHE A CA 1
ATOM 3752 C C . PHE A 1 482 ? -14.359 -16.5 -21.391 1 89.88 482 PHE A C 1
ATOM 3754 O O . PHE A 1 482 ? -14.68 -15.352 -21.078 1 89.88 482 PHE A O 1
ATOM 3761 N N . TYR A 1 483 ? -13.68 -17.297 -20.641 1 92.19 483 TYR A N 1
ATOM 3762 C CA . TYR A 1 483 ? -13.352 -16.844 -19.297 1 92.19 483 TYR A CA 1
ATOM 3763 C C . TYR A 1 483 ? -12.484 -15.586 -19.328 1 92.19 483 TYR A C 1
ATOM 3765 O O . TYR A 1 483 ? -12.82 -14.57 -18.719 1 92.19 483 TYR A O 1
ATOM 3773 N N . PRO A 1 484 ? -11.391 -15.539 -20.094 1 91.19 484 PRO A N 1
ATOM 3774 C CA . PRO A 1 484 ? -10.586 -14.32 -20.141 1 91.19 484 PRO A CA 1
ATOM 3775 C C . PRO A 1 484 ? -11.336 -13.141 -20.75 1 91.19 484 PRO A C 1
ATOM 3777 O O . PRO A 1 484 ? -11.117 -11.992 -20.359 1 91.19 484 PRO A O 1
ATOM 3780 N N . ALA A 1 485 ? -12.172 -13.383 -21.672 1 94 485 ALA A N 1
ATOM 3781 C CA . ALA A 1 485 ? -12.945 -12.305 -22.297 1 94 485 ALA A CA 1
ATOM 3782 C C . ALA A 1 485 ? -13.891 -11.664 -21.281 1 94 485 ALA A C 1
ATOM 3784 O O . ALA A 1 485 ? -13.977 -10.438 -21.203 1 94 485 ALA A O 1
ATOM 3785 N N . LEU A 1 486 ? -14.508 -12.484 -20.531 1 95.31 486 LEU A N 1
ATOM 3786 C CA . LEU A 1 486 ? -15.438 -11.969 -19.547 1 95.31 486 LEU A CA 1
ATOM 3787 C C . LEU A 1 486 ? -14.695 -11.242 -18.422 1 95.31 486 LEU A C 1
ATOM 3789 O O . LEU A 1 486 ? -15.109 -10.164 -18 1 95.31 486 LEU A O 1
ATOM 3793 N N . VAL A 1 487 ? -13.641 -11.828 -17.969 1 95.19 487 VAL A N 1
ATOM 3794 C CA . VAL A 1 487 ? -12.852 -11.203 -16.922 1 95.19 487 VAL A CA 1
ATOM 3795 C C . VAL A 1 487 ? -12.289 -9.875 -17.406 1 95.19 487 VAL A C 1
ATOM 3797 O O . VAL A 1 487 ? -12.359 -8.859 -16.719 1 95.19 487 VAL A O 1
ATOM 3800 N N . SER A 1 488 ? -11.773 -9.844 -18.656 1 95.31 488 SER A N 1
ATOM 3801 C CA . SER A 1 488 ? -11.234 -8.617 -19.219 1 95.31 488 SER A CA 1
ATOM 3802 C C . SER A 1 488 ? -12.336 -7.578 -19.438 1 95.31 488 SER A C 1
ATOM 3804 O O . SER A 1 488 ? -12.117 -6.383 -19.219 1 95.31 488 SER A O 1
ATOM 3806 N N . GLY A 1 489 ? -13.414 -8.086 -19.828 1 95.94 489 GLY A N 1
ATOM 3807 C CA . GLY A 1 489 ? -14.547 -7.184 -19.953 1 95.94 489 GLY A CA 1
ATOM 3808 C C . GLY A 1 489 ? -14.984 -6.574 -18.641 1 95.94 489 GLY A C 1
ATOM 3809 O O . GLY A 1 489 ? -15.281 -5.383 -18.578 1 95.94 489 GLY A O 1
ATOM 3810 N N . CYS A 1 490 ? -15.008 -7.375 -17.609 1 97.12 490 CYS A N 1
ATOM 3811 C CA . CYS A 1 490 ? -15.398 -6.902 -16.297 1 97.12 490 CYS A CA 1
ATOM 3812 C C . CYS A 1 490 ? -14.406 -5.871 -15.766 1 97.12 490 CYS A C 1
ATOM 3814 O O . CYS A 1 490 ? -14.805 -4.785 -15.344 1 97.12 490 CYS A O 1
ATOM 3816 N N . LEU A 1 491 ? -13.156 -6.195 -15.82 1 97.31 491 LEU A N 1
ATOM 3817 C CA . LEU A 1 491 ? -12.125 -5.289 -15.336 1 97.31 491 LEU A CA 1
ATOM 3818 C C . LEU A 1 491 ? -12.062 -4.023 -16.188 1 97.31 491 LEU A C 1
ATOM 3820 O O . LEU A 1 491 ? -11.891 -2.924 -15.656 1 97.31 491 LEU A O 1
ATOM 3824 N N . GLY A 1 492 ? -12.195 -4.219 -17.5 1 96.81 492 GLY A N 1
ATOM 3825 C CA . GLY A 1 492 ? -12.273 -3.057 -18.375 1 96.81 492 GLY A CA 1
ATOM 3826 C C . GLY A 1 492 ? -13.43 -2.135 -18.047 1 96.81 492 GLY A C 1
ATOM 3827 O O . GLY A 1 492 ? -13.273 -0.913 -18.016 1 96.81 492 GLY A O 1
ATOM 3828 N N . ALA A 1 493 ? -14.539 -2.742 -17.75 1 97.94 493 ALA A N 1
ATOM 3829 C CA . ALA A 1 493 ? -15.711 -1.952 -17.375 1 97.94 493 ALA A CA 1
ATOM 3830 C C . ALA A 1 493 ? -15.484 -1.227 -16.047 1 97.94 493 ALA A C 1
ATOM 3832 O O . ALA A 1 493 ? -15.867 -0.066 -15.898 1 97.94 493 ALA A O 1
ATOM 3833 N N . GLN A 1 494 ? -14.898 -1.925 -15.117 1 98.25 494 GLN A N 1
ATOM 3834 C CA . GLN A 1 494 ? -14.594 -1.289 -13.836 1 98.25 494 GLN A CA 1
ATOM 3835 C C . GLN A 1 494 ? -13.688 -0.075 -14.023 1 98.25 494 GLN A C 1
ATOM 3837 O O . GLN A 1 494 ? -13.906 0.972 -13.414 1 98.25 494 GLN A O 1
ATOM 3842 N N . PHE A 1 495 ? -12.727 -0.174 -14.891 1 97.31 495 PHE A N 1
ATOM 3843 C CA . PHE A 1 495 ? -11.805 0.933 -15.125 1 97.31 495 PHE A CA 1
ATOM 3844 C C . PHE A 1 495 ? -12.508 2.074 -15.852 1 97.31 495 PHE A C 1
ATOM 3846 O O . PHE A 1 495 ? -12.219 3.248 -15.602 1 97.31 495 PHE A O 1
ATOM 3853 N N . LEU A 1 496 ? -13.336 1.742 -16.719 1 97.31 496 LEU A N 1
ATOM 3854 C CA . LEU A 1 496 ? -14.117 2.777 -17.391 1 97.31 496 LEU A CA 1
ATOM 3855 C C . LEU A 1 496 ? -14.984 3.533 -16.375 1 97.31 496 LEU A C 1
ATOM 3857 O O . LEU A 1 496 ? -15.102 4.758 -16.453 1 97.31 496 LEU A O 1
ATOM 3861 N N . LEU A 1 497 ? -15.539 2.807 -15.5 1 97.94 497 LEU A N 1
ATOM 3862 C CA . LEU A 1 497 ? -16.375 3.436 -14.477 1 97.94 497 LEU A CA 1
ATOM 3863 C C . LEU A 1 497 ? -15.531 4.316 -13.562 1 97.94 497 LEU A C 1
ATOM 3865 O O . LEU A 1 497 ? -15.961 5.398 -13.164 1 97.94 497 LEU A O 1
ATOM 3869 N N . VAL A 1 498 ? -14.328 3.871 -13.234 1 97.31 498 VAL A N 1
ATOM 3870 C CA . VAL A 1 498 ? -13.422 4.691 -12.438 1 97.31 498 VAL A CA 1
ATOM 3871 C C . VAL A 1 498 ? -13.141 6.004 -13.164 1 97.31 498 VAL A C 1
ATOM 3873 O O . VAL A 1 498 ? -13.203 7.078 -12.57 1 97.31 498 VAL A O 1
ATOM 3876 N N . THR A 1 499 ? -12.867 5.883 -14.438 1 96.44 499 THR A N 1
ATOM 3877 C CA . THR A 1 499 ? -12.57 7.07 -15.227 1 96.44 499 THR A CA 1
ATOM 3878 C C . THR A 1 499 ? -13.773 8.008 -15.266 1 96.44 499 THR A C 1
ATOM 3880 O O . THR A 1 499 ? -13.617 9.227 -15.156 1 96.44 499 THR A O 1
ATOM 3883 N N . TRP A 1 500 ? -14.867 7.406 -15.367 1 96.69 500 TRP A N 1
ATOM 3884 C CA . TRP A 1 500 ? -16.094 8.195 -15.375 1 96.69 500 TRP A CA 1
ATOM 3885 C C . TRP A 1 500 ? -16.297 8.883 -14.031 1 96.69 500 TRP A C 1
ATOM 3887 O O . TRP A 1 500 ? -16.609 10.078 -13.977 1 96.69 500 TRP A O 1
ATOM 3897 N N . MET A 1 501 ? -16.141 8.211 -12.992 1 96.31 501 MET A N 1
ATOM 3898 C CA . MET A 1 501 ? -16.312 8.781 -11.656 1 96.31 501 MET A CA 1
ATOM 3899 C C . MET A 1 501 ? -15.289 9.883 -11.406 1 96.31 501 MET A C 1
ATOM 3901 O O . MET A 1 501 ? -15.625 10.93 -10.844 1 96.31 501 MET A O 1
ATOM 3905 N N . LEU A 1 502 ? -14.07 9.641 -11.805 1 93 502 LEU A N 1
ATOM 3906 C CA . LEU A 1 502 ? -13.023 10.641 -11.625 1 93 502 LEU A CA 1
ATOM 3907 C C . LEU A 1 502 ? -13.336 11.898 -12.438 1 93 502 LEU A C 1
ATOM 3909 O O . LEU A 1 502 ? -13.008 13.008 -12.016 1 93 502 LEU A O 1
ATOM 3913 N N . ARG A 1 503 ? -13.984 11.734 -13.555 1 92.44 503 ARG A N 1
ATOM 3914 C CA . ARG A 1 503 ? -14.383 12.891 -14.359 1 92.44 503 ARG A CA 1
ATOM 3915 C C . ARG A 1 503 ? -15.5 13.672 -13.688 1 92.44 503 ARG A C 1
ATOM 3917 O O . ARG A 1 503 ? -15.5 14.906 -13.703 1 92.44 503 ARG A O 1
ATOM 3924 N N . VAL A 1 504 ? -16.344 12.945 -13.07 1 90.25 504 VAL A N 1
ATOM 3925 C CA . VAL A 1 504 ? -17.484 13.578 -12.422 1 90.25 504 VAL A CA 1
ATOM 3926 C C . VAL A 1 504 ? -17.016 14.336 -11.18 1 90.25 504 VAL A C 1
ATOM 3928 O O . VAL A 1 504 ? -17.5 15.43 -10.898 1 90.25 504 VAL A O 1
ATOM 3931 N N . ILE A 1 505 ? -16 13.781 -10.57 1 87.12 505 ILE A N 1
ATOM 3932 C CA . ILE A 1 505 ? -15.578 14.406 -9.32 1 87.12 505 ILE A CA 1
ATOM 3933 C C . ILE A 1 505 ? -14.422 15.359 -9.586 1 87.12 505 ILE A C 1
ATOM 3935 O O . ILE A 1 505 ? -13.836 15.914 -8.648 1 87.12 505 ILE A O 1
ATOM 3939 N N . ARG A 1 506 ? -14.055 15.656 -10.711 1 86.88 506 ARG A N 1
ATOM 3940 C CA . ARG A 1 506 ? -12.859 16.391 -11.078 1 86.88 506 ARG A CA 1
ATOM 3941 C C . ARG A 1 506 ? -12.867 17.797 -10.477 1 86.88 506 ARG A C 1
ATOM 3943 O O . ARG A 1 506 ? -11.859 18.25 -9.93 1 86.88 506 ARG A O 1
ATOM 3950 N N . HIS A 1 507 ? -13.945 18.469 -10.461 1 83.38 507 HIS A N 1
ATOM 3951 C CA . HIS A 1 507 ? -13.992 19.844 -9.945 1 83.38 507 HIS A CA 1
ATOM 3952 C C . HIS A 1 507 ? -13.844 19.859 -8.43 1 83.38 507 HIS A C 1
ATOM 3954 O O . HIS A 1 507 ? -13.156 20.734 -7.887 1 83.38 507 HIS A O 1
ATOM 3960 N N . GLY A 1 508 ? -14.414 18.906 -7.832 1 82.38 508 GLY A N 1
ATOM 3961 C CA . GLY A 1 508 ? -14.281 18.828 -6.387 1 82.38 508 GLY A CA 1
ATOM 3962 C C . GLY A 1 508 ? -12.898 18.391 -5.941 1 82.38 508 GLY A C 1
ATOM 3963 O O . GLY A 1 508 ? -12.344 18.953 -4.992 1 82.38 508 GLY A O 1
ATOM 3964 N N . SER A 1 509 ? -12.312 17.594 -6.734 1 81.94 509 SER A N 1
ATOM 3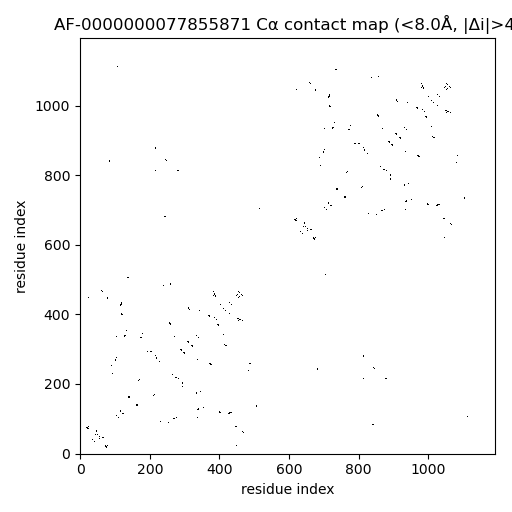965 C CA . SER A 1 509 ? -11.008 17.062 -6.344 1 81.94 509 SER A CA 1
ATOM 3966 C C . SER A 1 509 ? -9.898 18.078 -6.617 1 81.94 509 SER A C 1
ATOM 3968 O O . SER A 1 509 ? -8.844 18.031 -5.973 1 81.94 509 SER A O 1
ATOM 3970 N N . THR A 1 510 ? -10.109 18.969 -7.465 1 84.56 510 THR A N 1
ATOM 3971 C CA . THR A 1 510 ? -9.109 19.969 -7.805 1 84.56 510 THR A CA 1
ATOM 3972 C C . THR A 1 510 ? -8.93 20.969 -6.664 1 84.56 510 THR A C 1
ATOM 3974 O O . THR A 1 510 ? -7.895 21.625 -6.566 1 84.56 510 THR A O 1
ATOM 3977 N N . LEU A 1 511 ? -9.961 21.047 -5.82 1 88.06 511 LEU A N 1
ATOM 3978 C CA . LEU A 1 511 ? -9.867 21.969 -4.684 1 88.06 511 LEU A CA 1
ATOM 3979 C C . LEU A 1 511 ? -8.695 21.594 -3.787 1 88.06 511 LEU A C 1
ATOM 3981 O O . LEU A 1 511 ? -7.984 22.469 -3.293 1 88.06 511 LEU A O 1
ATOM 3985 N N . PHE A 1 512 ? -8.477 20.344 -3.736 1 86.19 512 PHE A N 1
ATOM 3986 C CA . PHE A 1 512 ? -7.465 19.906 -2.781 1 86.19 512 PHE A CA 1
ATOM 3987 C C . PHE A 1 512 ? -6.258 19.312 -3.502 1 86.19 512 PHE A C 1
ATOM 3989 O O . PHE A 1 512 ? -5.215 19.094 -2.891 1 86.19 512 PHE A O 1
ATOM 3996 N N . ARG A 1 513 ? -6.375 19.047 -4.75 1 82.88 513 ARG A N 1
ATOM 3997 C CA . ARG A 1 513 ? -5.27 18.469 -5.5 1 82.88 513 ARG A CA 1
ATOM 3998 C C . ARG A 1 513 ? -4.633 19.5 -6.426 1 82.88 513 ARG A C 1
ATOM 4000 O O . ARG A 1 513 ? -4.715 19.375 -7.652 1 82.88 513 ARG A O 1
ATOM 4007 N N . ARG A 1 514 ? -3.885 20.297 -5.844 1 82.38 514 ARG A N 1
ATOM 4008 C CA . ARG A 1 514 ? -3.188 21.312 -6.629 1 82.38 514 ARG A CA 1
ATOM 4009 C C . ARG A 1 514 ? -1.813 20.812 -7.066 1 82.38 514 ARG A C 1
ATOM 4011 O O . ARG A 1 514 ? -1.2 19.984 -6.387 1 82.38 514 ARG A O 1
ATOM 4018 N N . GLU A 1 515 ? -1.412 21.266 -8.195 1 78.94 515 GLU A N 1
ATOM 4019 C CA . GLU A 1 515 ? -0.086 20.906 -8.68 1 78.94 515 GLU A CA 1
ATOM 4020 C C . GLU A 1 515 ? 1.01 21.484 -7.797 1 78.94 515 GLU A C 1
ATOM 4022 O O . GLU A 1 515 ? 0.867 22.594 -7.277 1 78.94 515 GLU A O 1
ATOM 4027 N N . GLU A 1 516 ? 2.072 20.75 -7.641 1 80.44 516 GLU A N 1
ATOM 4028 C CA . GLU A 1 516 ? 3.16 21.156 -6.758 1 80.44 516 GLU A CA 1
ATOM 4029 C C . GLU A 1 516 ? 3.773 22.484 -7.207 1 80.44 516 GLU A C 1
ATOM 4031 O O . GLU A 1 516 ? 4.133 23.328 -6.379 1 80.44 516 GLU A O 1
ATOM 4036 N N . LYS A 1 517 ? 3.854 22.656 -8.508 1 77.31 517 LYS A N 1
ATOM 4037 C CA . LYS A 1 517 ? 4.418 23.891 -9.008 1 77.31 517 LYS A CA 1
ATOM 4038 C C . LYS A 1 517 ? 3.559 25.094 -8.609 1 77.31 517 LYS A C 1
ATOM 4040 O O . LYS A 1 517 ? 4.082 26.141 -8.242 1 77.31 517 LYS A O 1
ATOM 4045 N N . GLN A 1 518 ? 2.303 24.859 -8.648 1 79.56 518 GLN A N 1
ATOM 4046 C CA . GLN A 1 518 ? 1.381 25.938 -8.281 1 79.56 518 GLN A CA 1
ATOM 4047 C C . GLN A 1 518 ? 1.412 26.203 -6.777 1 79.56 518 GLN A C 1
ATOM 4049 O O . GLN A 1 518 ? 1.356 27.344 -6.344 1 79.56 518 GLN A O 1
ATOM 4054 N N . LYS A 1 519 ? 1.547 25.156 -6.02 1 82.06 519 LYS A N 1
ATOM 4055 C CA . LYS A 1 519 ? 1.627 25.312 -4.57 1 82.06 519 LYS A CA 1
ATOM 4056 C C . LYS A 1 519 ? 2.881 26.078 -4.168 1 82.06 519 LYS A C 1
ATOM 4058 O O . LYS A 1 519 ? 2.838 26.922 -3.268 1 82.06 519 LYS A O 1
ATOM 4063 N N . GLN A 1 520 ? 3.924 25.75 -4.863 1 79.75 520 GLN A N 1
ATOM 4064 C CA . GLN A 1 520 ? 5.184 26.422 -4.578 1 79.75 520 GLN A CA 1
ATOM 4065 C C . GLN A 1 520 ? 5.098 27.906 -4.945 1 79.75 520 GLN A C 1
ATOM 4067 O O . GLN A 1 520 ? 5.566 28.766 -4.195 1 79.75 520 GLN A O 1
ATOM 4072 N N . ALA A 1 521 ? 4.488 28.172 -6.062 1 78.69 521 ALA A N 1
ATOM 4073 C CA . ALA A 1 521 ? 4.336 29.547 -6.5 1 78.69 521 ALA A CA 1
ATOM 4074 C C . ALA A 1 521 ? 3.465 30.344 -5.527 1 78.69 521 ALA A C 1
ATOM 4076 O O . ALA A 1 521 ? 3.777 31.484 -5.191 1 78.69 521 ALA A O 1
ATOM 4077 N N . ASP A 1 522 ? 2.441 29.703 -5.094 1 78.12 522 ASP A N 1
ATOM 4078 C CA . ASP A 1 522 ? 1.536 30.344 -4.152 1 78.12 522 ASP A CA 1
ATOM 4079 C C . ASP A 1 522 ? 2.229 30.609 -2.816 1 78.12 522 ASP A C 1
ATOM 4081 O O . ASP A 1 522 ? 2.016 31.656 -2.195 1 78.12 522 ASP A O 1
ATOM 4085 N N . TRP A 1 523 ? 2.969 29.703 -2.418 1 78.12 523 TRP A N 1
ATOM 4086 C CA . TRP A 1 523 ? 3.688 29.844 -1.155 1 78.12 523 TRP A CA 1
ATOM 4087 C C . TRP A 1 523 ? 4.711 30.969 -1.238 1 78.12 523 TRP A C 1
ATOM 4089 O O . TRP A 1 523 ? 4.836 31.766 -0.309 1 78.12 523 TRP A O 1
ATOM 4099 N N . LEU A 1 524 ? 5.414 31.031 -2.363 1 74.25 524 LEU A N 1
ATOM 4100 C CA . LEU A 1 524 ? 6.41 32.094 -2.543 1 74.25 524 LEU A CA 1
ATOM 4101 C C . LEU A 1 524 ? 5.746 33.438 -2.633 1 74.25 524 LEU A C 1
ATOM 4103 O O . LEU A 1 524 ? 6.266 34.438 -2.104 1 74.25 524 LEU A O 1
ATOM 4107 N N . ALA A 1 525 ? 4.609 33.438 -3.236 1 72.75 525 ALA A N 1
ATOM 4108 C CA . ALA A 1 525 ? 3.869 34.688 -3.359 1 72.75 525 ALA A CA 1
ATOM 4109 C C . ALA A 1 525 ? 3.367 35.156 -1.999 1 72.75 525 ALA A C 1
ATOM 4111 O O . ALA A 1 525 ? 3.406 36.375 -1.7 1 72.75 525 ALA A O 1
ATOM 4112 N N . THR A 1 526 ? 2.936 34.219 -1.234 1 72.06 526 THR A N 1
ATOM 4113 C CA . THR A 1 526 ? 2.406 34.594 0.077 1 72.06 526 THR A CA 1
ATOM 4114 C C . THR A 1 526 ? 3.537 34.969 1.033 1 72.06 526 THR A C 1
ATOM 4116 O O . THR A 1 526 ? 3.367 35.812 1.9 1 72.06 526 THR A O 1
ATOM 4119 N N . HIS A 1 527 ? 4.633 34.375 0.82 1 67.44 527 HIS A N 1
ATOM 4120 C CA . HIS A 1 527 ? 5.77 34.688 1.686 1 67.44 527 HIS A CA 1
ATOM 4121 C C . HIS A 1 527 ? 6.48 35.969 1.256 1 67.44 527 HIS A C 1
ATOM 4123 O O . HIS A 1 527 ? 6.988 36.688 2.098 1 67.44 527 HIS A O 1
ATOM 4129 N N . ALA A 1 528 ? 6.613 36.094 -0.083 1 56.59 528 ALA A N 1
ATOM 4130 C CA . ALA A 1 528 ? 7.18 37.344 -0.573 1 56.59 528 ALA A CA 1
ATOM 4131 C C . ALA A 1 528 ? 6.336 38.531 -0.134 1 56.59 528 ALA A C 1
ATOM 4133 O O . ALA A 1 528 ? 6.871 39.594 0.229 1 56.59 528 ALA A O 1
ATOM 4134 N N . HIS A 1 529 ? 5.059 38.406 -0.261 1 52.25 529 HIS A N 1
ATOM 4135 C CA . HIS A 1 529 ? 4.133 39.469 0.103 1 52.25 529 HIS A CA 1
ATOM 4136 C C . HIS A 1 529 ? 4.234 39.781 1.587 1 52.25 529 HIS A C 1
ATOM 4138 O O . HIS A 1 529 ? 4.105 40.969 1.977 1 52.25 529 HIS A O 1
ATOM 4144 N N . ARG A 1 530 ? 4.469 38.875 2.383 1 51.38 530 ARG A N 1
ATOM 4145 C CA . ARG A 1 530 ? 4.648 39.156 3.803 1 51.38 530 ARG A CA 1
ATOM 4146 C C . ARG A 1 530 ? 5.855 40.062 4.035 1 51.38 530 ARG A C 1
ATOM 4148 O O . ARG A 1 530 ? 5.848 40.875 4.945 1 51.38 530 ARG A O 1
ATOM 4155 N N . ARG A 1 531 ? 6.836 39.906 3.148 1 48.72 531 ARG A N 1
ATOM 4156 C CA . ARG A 1 531 ? 8 40.781 3.215 1 48.72 531 ARG A CA 1
ATOM 4157 C C . ARG A 1 531 ? 7.621 42.219 2.865 1 48.72 531 ARG A C 1
ATOM 4159 O O . ARG A 1 531 ? 8.125 43.188 3.475 1 48.72 531 ARG A O 1
ATOM 4166 N N . HIS A 1 532 ? 6.797 42.344 1.82 1 41.75 532 HIS A N 1
ATOM 4167 C CA . HIS A 1 532 ? 6.461 43.688 1.329 1 41.75 532 HIS A CA 1
ATOM 4168 C C . HIS A 1 532 ? 5.465 44.375 2.254 1 41.75 532 HIS A C 1
ATOM 4170 O O . HIS A 1 532 ? 5.41 45.594 2.301 1 41.75 532 HIS A O 1
ATOM 4176 N N . LEU A 1 533 ? 4.422 43.688 2.654 1 41.19 533 LEU A N 1
ATOM 4177 C CA . LEU A 1 533 ? 3.449 44.375 3.506 1 41.19 533 LEU A CA 1
ATOM 4178 C C . LEU A 1 533 ? 4.137 45.031 4.691 1 41.19 533 LEU A C 1
ATOM 4180 O O . LEU A 1 533 ? 3.559 45.906 5.336 1 41.19 533 LEU A O 1
ATOM 4184 N N . ARG A 1 534 ? 5.242 44.656 5.07 1 39.69 534 ARG A N 1
ATOM 4185 C CA . ARG A 1 534 ? 5.906 45.375 6.145 1 39.69 534 ARG A CA 1
ATOM 4186 C C . ARG A 1 534 ? 6.691 46.562 5.594 1 39.69 534 ARG A C 1
ATOM 4188 O O . ARG A 1 534 ? 7.176 47.406 6.355 1 39.69 534 ARG A O 1
ATOM 4195 N N . PHE A 1 535 ? 7.273 46.469 4.262 1 34.97 535 PHE A N 1
ATOM 4196 C CA . PHE A 1 535 ? 7.934 47.719 3.863 1 34.97 535 PHE A CA 1
ATOM 4197 C C . PHE A 1 535 ? 6.914 48.719 3.373 1 34.97 535 PHE A C 1
ATOM 4199 O O . PHE A 1 535 ? 5.742 48.406 3.186 1 34.97 535 PHE A O 1
ATOM 4206 N N . SER A 1 536 ? 7.426 49.75 2.191 1 31.83 536 SER A N 1
ATOM 4207 C CA . SER A 1 536 ? 6.824 51.031 1.806 1 31.83 536 SER A CA 1
ATOM 4208 C C . SER A 1 536 ? 5.414 50.812 1.259 1 31.83 536 SER A C 1
ATOM 4210 O O . SER A 1 536 ? 5.16 49.875 0.511 1 31.83 536 SER A O 1
ATOM 4212 N N . PRO A 1 537 ? 4.285 51.594 1.7 1 36.72 537 PRO A N 1
ATOM 4213 C CA . PRO A 1 537 ? 2.943 51.688 1.123 1 36.72 537 PRO A CA 1
ATOM 4214 C C . PRO A 1 537 ? 2.938 51.531 -0.394 1 36.72 537 PRO A C 1
ATOM 4216 O O . PRO A 1 537 ? 1.879 51.312 -0.992 1 36.72 537 PRO A O 1
ATOM 4219 N N . GLY A 1 538 ? 3.809 52.25 -1.246 1 33.34 538 GLY A N 1
ATOM 4220 C CA . GLY A 1 538 ? 3.691 52.688 -2.635 1 33.34 538 GLY A CA 1
ATOM 4221 C C . GLY A 1 538 ? 4.078 51.594 -3.619 1 33.34 538 GLY A C 1
ATOM 4222 O O . GLY A 1 538 ? 4.051 51.812 -4.832 1 33.34 538 GLY A O 1
ATOM 4223 N N . SER A 1 539 ? 5.168 50.781 -3.455 1 33.25 539 SER A N 1
ATOM 4224 C CA . SER A 1 539 ? 5.664 50.156 -4.684 1 33.25 539 SER A CA 1
ATOM 4225 C C . SER A 1 539 ? 4.828 48.938 -5.07 1 33.25 539 SER A C 1
ATOM 4227 O O . SER A 1 539 ? 4.438 48.156 -4.207 1 33.25 539 SER A O 1
ATOM 4229 N N . SER A 1 540 ? 4.246 48.969 -6.312 1 32.94 540 SER A N 1
ATOM 4230 C CA . SER A 1 540 ? 3.348 48.031 -6.977 1 32.94 540 SER A CA 1
ATOM 4231 C C . SER A 1 540 ? 3.887 46.594 -6.914 1 32.94 540 SER A C 1
ATOM 4233 O O . SER A 1 540 ? 5.09 46.375 -7.059 1 32.94 540 SER A O 1
ATOM 4235 N N . PRO A 1 541 ? 3.15 45.625 -6.469 1 37.53 541 PRO A N 1
ATOM 4236 C CA . PRO A 1 541 ? 3.445 44.219 -6.371 1 37.53 541 PRO A CA 1
ATOM 4237 C C . PRO A 1 541 ? 4.145 43.656 -7.617 1 37.53 541 PRO A C 1
ATOM 4239 O O . PRO A 1 541 ? 4.68 42.562 -7.594 1 37.53 541 PRO A O 1
ATOM 4242 N N . GLU A 1 542 ? 4.082 44.281 -8.852 1 37.03 542 GLU A N 1
ATOM 4243 C CA . GLU A 1 542 ? 4.598 43.844 -10.141 1 37.03 542 GLU A CA 1
ATOM 4244 C C . GLU A 1 542 ? 6.121 43.938 -10.188 1 37.03 542 GLU A C 1
ATOM 4246 O O . GLU A 1 542 ? 6.766 43.125 -10.875 1 37.03 542 GLU A O 1
ATOM 4251 N N . THR A 1 543 ? 6.723 44.906 -9.57 1 35.75 543 THR A N 1
ATOM 4252 C CA . THR A 1 543 ? 8.148 45.156 -9.742 1 35.75 543 THR A CA 1
ATOM 4253 C C . THR A 1 543 ? 8.977 44.094 -9.008 1 35.75 543 THR A C 1
ATOM 4255 O O . THR A 1 543 ? 10.078 43.75 -9.438 1 35.75 543 THR A O 1
ATOM 4258 N N . LEU A 1 544 ? 8.484 43.594 -7.957 1 34.03 544 LEU A N 1
ATOM 4259 C CA . LEU A 1 544 ? 9.328 42.656 -7.223 1 34.03 544 LEU A CA 1
ATOM 4260 C C . LEU A 1 544 ? 9.219 41.25 -7.809 1 34.03 544 LEU A C 1
ATOM 4262 O O . LEU A 1 544 ? 10.156 40.438 -7.715 1 34.03 544 LEU A O 1
ATOM 4266 N N . LEU A 1 545 ? 8.148 40.844 -8.367 1 35.31 545 LEU A N 1
ATOM 4267 C CA . LEU A 1 545 ? 8.109 39.594 -9.148 1 35.31 545 LEU A CA 1
ATOM 4268 C C . LEU A 1 545 ? 9.078 39.656 -10.32 1 35.31 545 LEU A C 1
ATOM 4270 O O . LEU A 1 545 ? 9.57 38.625 -10.789 1 35.31 545 LEU A O 1
ATOM 4274 N N . GLY A 1 546 ? 9.367 40.781 -10.938 1 33.53 546 GLY A N 1
ATOM 4275 C CA . GLY A 1 546 ? 10.359 41.031 -11.969 1 33.53 546 GLY A CA 1
ATOM 4276 C C . GLY A 1 546 ? 11.789 40.875 -11.469 1 33.53 546 GLY A C 1
ATOM 4277 O O . GLY A 1 546 ? 12.648 40.344 -12.188 1 33.53 546 GLY A O 1
ATOM 4278 N N . ARG A 1 547 ? 12.156 41.375 -10.352 1 37.16 547 ARG A N 1
ATOM 4279 C CA . ARG A 1 547 ? 13.531 41.25 -9.867 1 37.16 547 ARG A CA 1
ATOM 4280 C C . ARG A 1 547 ? 13.781 39.844 -9.344 1 37.16 547 ARG A C 1
ATOM 4282 O O . ARG A 1 547 ? 14.898 39.312 -9.453 1 37.16 547 ARG A O 1
ATOM 4289 N N . ALA A 1 548 ? 12.883 39.219 -8.781 1 36.31 548 ALA A N 1
ATOM 4290 C CA . ALA A 1 548 ? 13.031 37.812 -8.414 1 36.31 548 ALA A CA 1
ATOM 4291 C C . ALA A 1 548 ? 13.062 36.906 -9.656 1 36.31 548 ALA A C 1
ATOM 4293 O O . ALA A 1 548 ? 13.766 35.906 -9.68 1 36.31 548 ALA A O 1
ATOM 4294 N N . SER A 1 549 ? 12.398 37.219 -10.797 1 32.06 549 SER A N 1
ATOM 4295 C CA . SER A 1 549 ? 12.586 36.562 -12.086 1 32.06 549 SER A CA 1
ATOM 4296 C C . SER A 1 549 ? 13.953 36.875 -12.68 1 32.06 549 SER A C 1
ATOM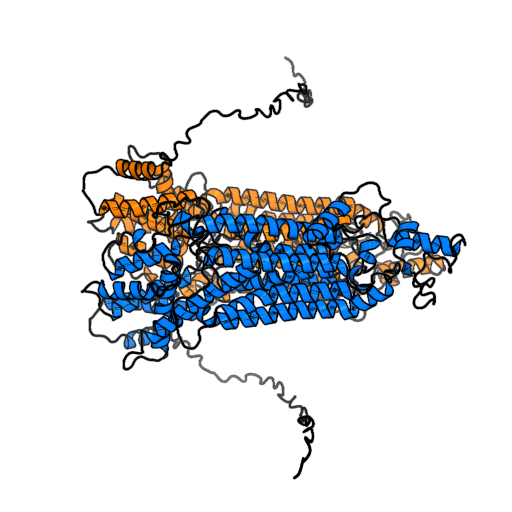 4298 O O . SER A 1 549 ? 14.539 36.062 -13.383 1 32.06 549 SER A O 1
ATOM 4300 N N . ASN A 1 550 ? 14.516 38.094 -12.586 1 31.83 550 ASN A N 1
ATOM 4301 C CA . ASN A 1 550 ? 15.82 38.406 -13.141 1 31.83 550 ASN A CA 1
ATOM 4302 C C . ASN A 1 550 ? 16.938 37.75 -12.344 1 31.83 550 ASN A C 1
ATOM 4304 O O . ASN A 1 550 ? 18.016 37.469 -12.891 1 31.83 550 ASN A O 1
ATOM 4308 N N . SER A 1 551 ? 16.922 37.75 -11.062 1 31.39 551 SER A N 1
ATOM 4309 C CA . SER A 1 551 ? 18 37.094 -10.367 1 31.39 551 SER A CA 1
ATOM 4310 C C . SER A 1 551 ? 17.922 35.562 -10.547 1 31.39 551 SER A C 1
ATOM 4312 O O . SER A 1 551 ? 18.812 34.844 -10.117 1 31.39 551 SER A O 1
ATOM 4314 N N . LEU A 1 552 ? 16.812 35.094 -10.914 1 29.94 552 LEU A N 1
ATOM 4315 C CA . LEU A 1 552 ? 16.734 33.688 -11.312 1 29.94 552 LEU A CA 1
ATOM 4316 C C . LEU A 1 552 ? 17.125 33.531 -12.773 1 29.94 552 LEU A C 1
ATOM 4318 O O . LEU A 1 552 ? 16.969 32.438 -13.344 1 29.94 552 LEU A O 1
ATOM 4322 N N . SER A 1 553 ? 17.391 34.625 -13.539 1 26 553 SER A N 1
ATOM 4323 C CA . SER A 1 553 ? 17.891 34.375 -14.883 1 26 553 SER A CA 1
ATOM 4324 C C . SER A 1 553 ? 19.328 33.844 -14.844 1 26 553 SER A C 1
ATOM 4326 O O . SER A 1 553 ? 20.203 34.469 -14.219 1 26 553 SER A O 1
ATOM 4328 N N . PRO A 1 554 ? 19.641 32.656 -15.211 1 28.08 554 PRO A N 1
ATOM 4329 C CA . PRO A 1 554 ? 21.016 32.219 -15.516 1 28.08 554 PRO A CA 1
ATOM 4330 C C . PRO A 1 554 ? 21.703 33.156 -16.5 1 28.08 554 PRO A C 1
ATOM 4332 O O . PRO A 1 554 ? 22.688 32.75 -17.156 1 28.08 554 PRO A O 1
ATOM 4335 N N . GLU A 1 555 ? 21.562 34.406 -16.625 1 27 555 GLU A N 1
ATOM 4336 C CA . GLU A 1 555 ? 22.25 35.125 -17.719 1 27 555 GLU A CA 1
ATOM 4337 C C . GLU A 1 555 ? 23.75 34.906 -17.656 1 27 555 GLU A C 1
ATOM 4339 O O . GLU A 1 555 ? 24.469 35.188 -18.625 1 27 555 GLU A O 1
ATOM 4344 N N . GLY A 1 556 ? 24.516 34.844 -16.656 1 26.25 556 GLY A N 1
ATOM 4345 C CA . GLY A 1 556 ? 25.938 34.938 -16.922 1 26.25 556 GLY A CA 1
ATOM 4346 C C . GLY A 1 556 ? 26.5 33.75 -17.656 1 26.25 556 GLY A C 1
ATOM 4347 O O . GLY A 1 556 ? 27.719 33.625 -17.812 1 26.25 556 GLY A O 1
ATOM 4348 N N . TRP A 1 557 ? 26.062 32.5 -17.703 1 24.67 557 TRP A N 1
ATOM 4349 C CA . TRP A 1 557 ? 26.734 31.562 -18.594 1 24.67 557 TRP A CA 1
ATOM 4350 C C . TRP A 1 557 ? 26.391 31.844 -20.047 1 24.67 557 TRP A C 1
ATOM 4352 O O . TRP A 1 557 ? 25.25 31.609 -20.484 1 24.67 557 TRP A O 1
ATOM 4362 N N . SER A 1 558 ? 26.859 33.031 -20.578 1 22.23 558 SER A N 1
ATOM 4363 C CA . SER A 1 558 ? 26.922 33.125 -22.031 1 22.23 558 SER A CA 1
ATOM 4364 C C . SER A 1 558 ? 27.672 31.953 -22.625 1 22.23 558 SER A C 1
ATOM 4366 O O . SER A 1 558 ? 28.844 31.734 -22.312 1 22.23 558 SER A O 1
ATOM 4368 N N . PRO A 1 559 ? 27.156 30.812 -22.953 1 24.08 559 PRO A N 1
ATOM 4369 C CA . PRO A 1 559 ? 27.969 29.969 -23.828 1 24.08 559 PRO A CA 1
ATOM 4370 C C . PRO A 1 559 ? 28.438 30.703 -25.078 1 24.08 559 PRO A C 1
ATOM 4372 O O . PRO A 1 559 ? 27.656 31.391 -25.734 1 24.08 559 PRO A O 1
ATOM 4375 N N . ARG A 1 560 ? 29.641 31.281 -25.094 1 22.27 560 ARG A N 1
ATOM 4376 C CA . ARG A 1 560 ? 30.281 31.547 -26.359 1 22.27 560 ARG A CA 1
ATOM 4377 C C . ARG A 1 560 ? 30.094 30.375 -27.328 1 22.27 560 ARG A C 1
ATOM 4379 O O . ARG A 1 560 ? 30.5 29.25 -27.047 1 22.27 560 ARG A O 1
ATOM 4386 N N . SER A 1 561 ? 29.141 30.375 -28.25 1 21.48 561 SER A N 1
ATOM 4387 C CA . SER A 1 561 ? 28.859 29.516 -29.406 1 21.48 561 SER A CA 1
ATOM 4388 C C . SER A 1 561 ? 30.094 29.359 -30.281 1 21.48 561 SER A C 1
ATOM 4390 O O . SER A 1 561 ? 30.391 30.234 -31.109 1 21.48 561 SER A O 1
ATOM 4392 N N . LYS A 1 562 ? 31.391 29.219 -29.781 1 23.86 562 LYS A N 1
ATOM 4393 C CA . LYS A 1 562 ? 32.188 28.844 -30.922 1 23.86 562 LYS A CA 1
ATOM 4394 C C . LYS A 1 562 ? 31.578 27.672 -31.672 1 23.86 562 LYS A C 1
ATOM 4396 O O . LYS A 1 562 ? 31.109 26.703 -31.047 1 23.86 562 LYS A O 1
ATOM 4401 N N . ALA A 1 563 ? 31.391 27.719 -33.031 1 23.22 563 ALA A N 1
ATOM 4402 C CA . ALA A 1 563 ? 30.875 26.984 -34.188 1 23.22 563 ALA A CA 1
ATOM 4403 C C . ALA A 1 563 ? 31.5 25.594 -34.281 1 23.22 563 ALA A C 1
ATOM 4405 O O . ALA A 1 563 ? 31.312 24.875 -35.25 1 23.22 563 ALA A O 1
ATOM 4406 N N . ALA A 1 564 ? 32.375 25.125 -33.375 1 23.72 564 ALA A N 1
ATOM 4407 C CA . ALA A 1 564 ? 33.031 24 -34.031 1 23.72 564 ALA A CA 1
ATOM 4408 C C . ALA A 1 564 ? 32 23.016 -34.594 1 23.72 564 ALA A C 1
ATOM 4410 O O . ALA A 1 564 ? 30.891 22.938 -34.094 1 23.72 564 ALA A O 1
ATOM 4411 N N . GLY A 1 565 ? 32.344 22.297 -35.812 1 20.19 565 GLY A N 1
ATOM 4412 C CA . GLY A 1 565 ? 31.75 21.391 -36.75 1 20.19 565 GLY A CA 1
ATOM 4413 C C . GLY A 1 565 ? 31.094 20.188 -36.094 1 20.19 565 GLY A C 1
ATOM 4414 O O . GLY A 1 565 ? 31.781 19.391 -35.406 1 20.19 565 GLY A O 1
ATOM 4415 N N . SER A 1 566 ? 30.109 20.422 -35.438 1 20.53 566 SER A N 1
ATOM 4416 C CA . SER A 1 566 ? 29.391 19.297 -34.844 1 20.53 566 SER A CA 1
ATOM 4417 C C . SER A 1 566 ? 29.188 18.172 -35.844 1 20.53 566 SER A C 1
ATOM 4419 O O . SER A 1 566 ? 28.703 18.406 -36.969 1 20.53 566 SER A O 1
ATOM 4421 N N . PRO A 1 567 ? 30.266 17.25 -35.969 1 22.44 567 PRO A N 1
ATOM 4422 C CA . PRO A 1 567 ? 29.938 16.312 -37.062 1 22.44 567 PRO A CA 1
ATOM 4423 C C . PRO A 1 567 ? 28.469 15.922 -37.062 1 22.44 567 PRO A C 1
ATOM 4425 O O . PRO A 1 567 ? 27.844 15.82 -36 1 22.44 567 PRO A O 1
ATOM 4428 N N . GLU A 1 568 ? 27.688 16.359 -38.094 1 21.44 568 GLU A N 1
ATOM 4429 C CA . GLU A 1 568 ? 26.328 16.188 -38.562 1 21.44 568 GLU A CA 1
ATOM 4430 C C . GLU A 1 568 ? 25.922 14.719 -38.531 1 21.44 568 GLU A C 1
ATOM 4432 O O . GLU A 1 568 ? 26.391 13.914 -39.344 1 21.44 568 GLU A O 1
ATOM 4437 N N . ILE A 1 569 ? 26.328 13.992 -37.5 1 20.92 569 ILE A N 1
ATOM 4438 C CA . ILE A 1 569 ? 25.875 12.664 -37.906 1 20.92 569 ILE A CA 1
ATOM 4439 C C . ILE A 1 569 ? 24.453 12.742 -38.438 1 20.92 569 ILE A C 1
ATOM 4441 O O . ILE A 1 569 ? 23.531 13.188 -37.75 1 20.92 569 ILE A O 1
ATOM 4445 N N . ALA A 1 570 ? 24.297 12.789 -39.781 1 18.42 570 ALA A N 1
ATOM 4446 C CA . ALA A 1 570 ? 23.281 12.758 -40.844 1 18.42 570 ALA A CA 1
ATOM 4447 C C . ALA A 1 570 ? 22.234 11.695 -40.562 1 18.42 570 ALA A C 1
ATOM 4449 O O . ALA A 1 570 ? 22.453 10.508 -40.812 1 18.42 570 ALA A O 1
ATOM 4450 N N . PHE A 1 571 ? 21.938 11.336 -39.344 1 20.17 571 PHE A N 1
ATOM 4451 C CA . PHE A 1 571 ? 20.953 10.273 -39.531 1 20.17 571 PHE A CA 1
ATOM 4452 C C . PHE A 1 571 ? 19.812 10.742 -40.406 1 20.17 571 PHE A C 1
ATOM 4454 O O . PHE A 1 571 ? 19.219 11.797 -40.188 1 20.17 571 PHE A O 1
ATOM 4461 N N . SER A 1 572 ? 19.938 10.516 -41.688 1 17.8 572 SER A N 1
ATOM 4462 C CA . SER A 1 572 ? 19 10.711 -42.781 1 17.8 572 SER A CA 1
ATOM 4463 C C . SER A 1 572 ? 17.562 10.391 -42.375 1 17.8 572 SER A C 1
ATOM 4465 O O . SER A 1 572 ? 17.328 9.383 -41.719 1 17.8 572 SER A O 1
ATOM 4467 N N . SER A 1 573 ? 16.844 11.492 -42.062 1 20.95 573 SER A N 1
ATOM 4468 C CA . SER A 1 573 ? 15.406 11.672 -41.938 1 20.95 573 SER A CA 1
ATOM 4469 C C . SER A 1 573 ? 14.648 10.805 -42.938 1 20.95 573 SER A C 1
ATOM 4471 O O . SER A 1 573 ? 13.438 10.969 -43.125 1 20.95 573 SER A O 1
ATOM 4473 N N . GLU A 1 574 ? 15.516 9.984 -43.719 1 18.94 574 GLU A N 1
ATOM 4474 C CA . GLU A 1 574 ? 14.758 9.578 -44.906 1 18.94 574 GLU A CA 1
ATOM 4475 C C . GLU A 1 574 ? 13.5 8.812 -44.531 1 18.94 574 GLU A C 1
ATOM 4477 O O . GLU A 1 574 ? 12.672 8.492 -45.375 1 18.94 574 GLU A O 1
ATOM 4482 N N . LEU A 1 575 ? 13.57 8.18 -43.406 1 18.55 575 LEU A N 1
ATOM 4483 C CA . LEU A 1 575 ? 12.586 7.133 -43.656 1 18.55 575 LEU A CA 1
ATOM 4484 C C . LEU A 1 575 ? 11.188 7.723 -43.812 1 18.55 575 LEU A C 1
ATOM 4486 O O . LEU A 1 575 ? 10.539 8.07 -42.844 1 18.55 575 LEU A O 1
ATOM 4490 N N . ASP A 1 576 ? 11.094 8.836 -44.75 1 19.12 576 ASP A N 1
ATOM 4491 C CA . ASP A 1 576 ? 9.891 9.469 -45.281 1 19.12 576 ASP A CA 1
ATOM 4492 C C . ASP A 1 576 ? 8.852 8.422 -45.719 1 19.12 576 ASP A C 1
ATOM 4494 O O . ASP A 1 576 ? 7.906 8.734 -46.438 1 19.12 576 ASP A O 1
ATOM 4498 N N . GLY A 1 577 ? 9.234 7.031 -45.438 1 18.45 577 GLY A N 1
ATOM 4499 C CA . GLY A 1 577 ? 8.359 6.301 -46.344 1 18.45 577 GLY A CA 1
ATOM 4500 C C . GLY A 1 577 ? 6.91 6.738 -46.281 1 18.45 577 GLY A C 1
ATOM 4501 O O . GLY A 1 577 ? 6.492 7.332 -45.281 1 18.45 577 GLY A O 1
ATOM 4502 N N . GLY A 1 578 ? 6.273 6.922 -47.438 1 18.98 578 GLY A N 1
ATOM 4503 C CA . GLY A 1 578 ? 5.008 7.207 -48.094 1 18.98 578 GLY A CA 1
ATOM 4504 C C . GLY A 1 578 ? 3.83 6.492 -47.469 1 18.98 578 GLY A C 1
ATOM 4505 O O . GLY A 1 578 ? 3.299 5.531 -48.031 1 18.98 578 GLY A O 1
ATOM 4506 N N . VAL A 1 579 ? 3.979 6.172 -46.094 1 20.77 579 VAL A N 1
ATOM 4507 C CA . VAL A 1 579 ? 2.883 5.223 -45.938 1 20.77 579 VAL A CA 1
ATOM 4508 C C . VAL A 1 579 ? 1.585 5.828 -46.469 1 20.77 579 VAL A C 1
ATOM 4510 O O . VAL A 1 579 ? 1.232 6.957 -46.125 1 20.77 579 VAL A O 1
ATOM 4513 N N . SER A 1 580 ? 1.119 5.328 -47.625 1 18.25 580 SER A N 1
ATOM 4514 C CA . SER A 1 580 ? -0.046 5.496 -48.469 1 18.25 580 SER A CA 1
ATOM 4515 C C . SER A 1 580 ? -1.304 5.77 -47.656 1 18.25 580 SER A C 1
ATOM 4517 O O . SER A 1 580 ? -1.403 5.348 -46.5 1 18.25 580 SER A O 1
ATOM 4519 N N . SER A 1 581 ? -2.078 6.73 -48.156 1 19.03 581 SER A N 1
ATOM 4520 C CA . SER A 1 581 ? -3.355 7.406 -47.938 1 19.03 581 SER A CA 1
ATOM 4521 C C . SER A 1 581 ? -4.465 6.406 -47.625 1 19.03 581 SER A C 1
ATOM 4523 O O . SER A 1 581 ? -5.645 6.684 -47.875 1 19.03 581 SER A O 1
ATOM 4525 N N . ALA A 1 582 ? -4.059 5.18 -46.969 1 20.2 582 ALA A N 1
ATOM 4526 C CA . ALA A 1 582 ? -5.188 4.285 -47.219 1 20.2 582 ALA A CA 1
ATOM 4527 C C . ALA A 1 582 ? -6.512 4.992 -46.938 1 20.2 582 ALA A C 1
ATOM 4529 O O . ALA A 1 582 ? -6.629 5.766 -45.969 1 20.2 582 ALA A O 1
ATOM 4530 N N . GLU A 1 583 ? -7.285 5.094 -48 1 18.62 583 GLU A N 1
ATOM 4531 C CA . GLU A 1 583 ? -8.602 5.617 -48.344 1 18.62 583 GLU A CA 1
ATOM 4532 C C . GLU A 1 583 ? -9.602 5.383 -47.219 1 18.62 583 GLU A C 1
ATOM 4534 O O . GLU A 1 583 ? -9.531 4.367 -46.5 1 18.62 583 GLU A O 1
ATOM 4539 N N . PRO A 1 584 ? -10.094 6.551 -46.688 1 21.61 584 PRO A N 1
ATOM 4540 C CA . PRO A 1 584 ? -11.18 6.641 -45.719 1 21.61 584 PRO A CA 1
ATOM 4541 C C . PRO A 1 584 ? -12.266 5.594 -45.938 1 21.61 584 PRO A C 1
ATOM 4543 O O . PRO A 1 584 ? -12.844 5.523 -47.031 1 21.61 584 PRO A O 1
ATOM 4546 N N . LEU A 1 585 ? -11.906 4.258 -45.562 1 18.8 585 LEU A N 1
ATOM 4547 C CA . LEU A 1 585 ? -12.977 3.336 -45.906 1 18.8 585 LEU A CA 1
ATOM 4548 C C . LEU A 1 585 ? -14.344 3.979 -45.688 1 18.8 585 LEU A C 1
ATOM 4550 O O . LEU A 1 585 ? -14.602 4.52 -44.594 1 18.8 585 LEU A O 1
ATOM 4554 N N . LEU A 1 586 ? -14.898 4.371 -46.75 1 18.27 586 LEU A N 1
ATOM 4555 C CA . LEU A 1 586 ? -16.234 4.867 -47.062 1 18.27 586 LEU A CA 1
ATOM 4556 C C . LEU A 1 586 ? -17.297 4.109 -46.281 1 18.27 586 LEU A C 1
ATOM 4558 O O . LEU A 1 586 ? -17.438 2.895 -46.438 1 18.27 586 LEU A O 1
ATOM 4562 N N . LEU A 1 587 ? -17.125 4.258 -44.844 1 18.98 587 LEU A N 1
ATOM 4563 C CA . LEU A 1 587 ? -18.266 3.518 -44.312 1 18.98 587 LEU A CA 1
ATOM 4564 C C . LEU A 1 587 ? -19.5 3.738 -45.188 1 18.98 587 LEU A C 1
ATOM 4566 O O . LEU A 1 587 ? -19.656 4.812 -45.781 1 18.98 587 LEU A O 1
ATOM 4570 N N . PRO A 1 588 ? -20.125 2.635 -45.625 1 19.19 588 PRO A N 1
ATOM 4571 C CA . PRO A 1 588 ? -21.281 2.533 -46.531 1 19.19 588 PRO A CA 1
ATOM 4572 C C . PRO A 1 588 ? -22.406 3.482 -46.156 1 19.19 588 PRO A C 1
ATOM 4574 O O . PRO A 1 588 ? -22.641 3.734 -44.969 1 19.19 588 PRO A O 1
ATOM 4577 N N . GLU A 1 589 ? -22.391 4.727 -46.875 1 19.67 589 GLU A N 1
ATOM 4578 C CA . GLU A 1 589 ? -23.625 5.508 -46.906 1 19.67 589 GLU A CA 1
ATOM 4579 C C . GLU A 1 589 ? -24.844 4.605 -47.094 1 19.67 589 GLU A C 1
ATOM 4581 O O . GLU A 1 589 ? -24.984 3.924 -48.094 1 19.67 589 GLU A O 1
ATOM 4586 N N . SER A 1 590 ? -25.094 3.797 -46.031 1 19.23 590 SER A N 1
ATOM 4587 C CA . SER A 1 590 ? -26.375 3.115 -46.219 1 19.23 590 SER A CA 1
ATOM 4588 C C . SER A 1 590 ? -27.406 4.043 -46.844 1 19.23 590 SER A C 1
ATOM 4590 O O . SER A 1 590 ? -27.438 5.238 -46.531 1 19.23 590 SER A O 1
ATOM 4592 N N . GLY A 1 591 ? -27.781 3.787 -48.062 1 19.45 591 GLY A N 1
ATOM 4593 C CA . GLY A 1 591 ? -28.859 4.121 -48.969 1 19.45 591 GLY A CA 1
ATOM 4594 C C . GLY A 1 591 ? -30.188 4.316 -48.281 1 19.45 591 GLY A C 1
ATOM 4595 O O . GLY A 1 591 ? -30.891 3.344 -47.969 1 19.45 591 GLY A O 1
ATOM 4596 N N . TYR A 1 592 ? -30.25 4.941 -47 1 20.98 592 TYR A N 1
ATOM 4597 C CA . TYR A 1 592 ? -31.703 5 -46.781 1 20.98 592 TYR A CA 1
ATOM 4598 C C . TYR A 1 592 ? -32.406 5.633 -48 1 20.98 592 TYR A C 1
ATOM 4600 O O . TYR A 1 592 ? -31.953 6.66 -48.5 1 20.98 592 TYR A O 1
ATOM 4608 N N . MET A 1 593 ? -33.031 4.812 -48.75 1 20.56 593 MET A N 1
ATOM 4609 C CA . MET A 1 593 ? -34 4.895 -49.812 1 20.56 593 MET A CA 1
ATOM 4610 C C . MET A 1 593 ? -34.875 6.117 -49.656 1 20.56 593 MET A C 1
ATOM 4612 O O . MET A 1 593 ? -35.031 6.648 -48.562 1 20.56 593 MET A O 1
ATOM 4616 N N . SER A 1 594 ? -35.438 6.52 -50.75 1 19.83 594 SER A N 1
ATOM 4617 C CA . SER A 1 594 ? -36.312 7.453 -51.438 1 19.83 594 SER A CA 1
ATOM 4618 C C . SER A 1 594 ? -37.688 7.492 -50.781 1 19.83 594 SER A C 1
ATOM 4620 O O . SER A 1 594 ? -38.531 8.336 -51.125 1 19.83 594 SER A O 1
ATOM 4622 N N . PRO A 1 595 ? -38.156 6.914 -49.688 1 22.41 595 PRO A N 1
ATOM 4623 C CA . PRO A 1 595 ? -39.594 6.906 -50.031 1 22.41 595 PRO A CA 1
ATOM 4624 C C . PRO A 1 595 ? -40.094 8.297 -50.406 1 22.41 595 PRO A C 1
ATOM 4626 O O . PRO A 1 595 ? -39.656 9.297 -49.844 1 22.41 595 PRO A O 1
ATOM 4629 N N . ARG A 1 596 ? -40.688 8.422 -51.562 1 21.48 596 ARG A N 1
ATOM 4630 C CA . ARG A 1 596 ? -41.562 9.062 -52.531 1 21.48 596 ARG A CA 1
ATOM 4631 C C . ARG A 1 596 ? -42.75 9.727 -51.812 1 21.48 596 ARG A C 1
ATOM 4633 O O . ARG A 1 596 ? -43.094 9.352 -50.719 1 21.48 596 ARG A O 1
ATOM 4640 N N . LYS A 1 597 ? -43.812 10.109 -52.625 1 18.78 597 LYS A N 1
ATOM 4641 C CA . LYS A 1 597 ? -45.25 10.352 -52.406 1 18.78 597 LYS A CA 1
ATOM 4642 C C . LYS A 1 597 ? -45.875 9.242 -51.562 1 18.78 597 LYS A C 1
ATOM 4644 O O . LYS A 1 597 ? -45.625 8.062 -51.812 1 18.78 597 LYS A O 1
ATOM 4649 N N . MET B 1 1 ? 47.281 -15.18 -12.82 1 26.34 1 MET B N 1
ATOM 4650 C CA . MET B 1 1 ? 46.688 -13.922 -12.352 1 26.34 1 MET B CA 1
ATOM 4651 C C . MET B 1 1 ? 45.188 -14.039 -12.25 1 26.34 1 MET B C 1
ATOM 4653 O O . MET B 1 1 ? 44.531 -14.539 -13.164 1 26.34 1 MET B O 1
ATOM 4657 N N . PRO B 1 2 ? 44.594 -14.008 -11.062 1 35.72 2 PRO B N 1
ATOM 4658 C CA . PRO B 1 2 ? 43.156 -14.148 -10.836 1 35.72 2 PRO B CA 1
ATOM 4659 C C . PRO B 1 2 ? 42.344 -13.156 -11.641 1 35.72 2 PRO B C 1
ATOM 4661 O O . PRO B 1 2 ? 42.719 -11.984 -11.773 1 35.72 2 PRO B O 1
ATOM 4664 N N . PRO B 1 3 ? 41.688 -13.664 -12.664 1 40 3 PRO B N 1
ATOM 4665 C CA . PRO B 1 3 ? 41 -12.664 -13.477 1 40 3 PRO B CA 1
ATOM 4666 C C . PRO B 1 3 ? 40.281 -11.625 -12.633 1 40 3 PRO B C 1
ATOM 4668 O O . PRO B 1 3 ? 39.812 -11.938 -11.539 1 40 3 PRO B O 1
ATOM 4671 N N . THR B 1 4 ? 40.688 -10.445 -12.773 1 40.06 4 THR B N 1
ATOM 4672 C CA . THR B 1 4 ? 40.094 -9.266 -12.141 1 40.06 4 THR B CA 1
ATOM 4673 C C . THR B 1 4 ? 38.594 -9.273 -12.266 1 40.06 4 THR B C 1
ATOM 4675 O O . THR B 1 4 ? 38.031 -9.805 -13.234 1 40.06 4 THR B O 1
ATOM 4678 N N . PRO B 1 5 ? 37.875 -8.914 -11.312 1 42.03 5 PRO B N 1
ATOM 4679 C CA . PRO B 1 5 ? 36.406 -8.906 -11.266 1 42.03 5 PRO B CA 1
ATOM 4680 C C . PRO B 1 5 ? 35.781 -8.281 -12.5 1 42.03 5 PRO B C 1
ATOM 4682 O O . PRO B 1 5 ? 34.656 -8.656 -12.891 1 42.03 5 PRO B O 1
ATOM 4685 N N . VAL B 1 6 ? 36.5 -7.363 -13.172 1 44.31 6 VAL B N 1
ATOM 4686 C CA . VAL B 1 6 ? 35.938 -6.754 -14.383 1 44.31 6 VAL B CA 1
ATOM 4687 C C . VAL B 1 6 ? 35.938 -7.773 -15.523 1 44.31 6 VAL B C 1
ATOM 4689 O O . VAL B 1 6 ? 35 -7.832 -16.312 1 44.31 6 VAL B O 1
ATOM 4692 N N . ARG B 1 7 ? 37 -8.578 -15.68 1 47.59 7 ARG B N 1
ATOM 4693 C CA . ARG B 1 7 ? 37.031 -9.578 -16.75 1 47.59 7 ARG B CA 1
ATOM 4694 C C . ARG B 1 7 ? 35.938 -10.609 -16.547 1 47.59 7 ARG B C 1
ATOM 4696 O O . ARG B 1 7 ? 35.344 -11.078 -17.531 1 47.59 7 ARG B O 1
ATOM 4703 N N . LEU B 1 8 ? 35.594 -10.789 -15.312 1 41.69 8 LEU B N 1
ATOM 4704 C CA . LEU B 1 8 ? 34.531 -11.742 -15.031 1 41.69 8 LEU B CA 1
ATOM 4705 C C . LEU B 1 8 ? 33.188 -11.156 -15.398 1 41.69 8 LEU B C 1
ATOM 4707 O O . LEU B 1 8 ? 32.312 -11.844 -15.969 1 41.69 8 LEU B O 1
ATOM 4711 N N . THR B 1 9 ? 33.031 -9.844 -15.125 1 45.62 9 THR B N 1
ATOM 4712 C CA . THR B 1 9 ? 31.75 -9.234 -15.508 1 45.62 9 THR B CA 1
ATOM 4713 C C . THR B 1 9 ? 31.625 -9.164 -17.016 1 45.62 9 THR B C 1
ATOM 4715 O O . THR B 1 9 ? 30.547 -9.414 -17.578 1 45.62 9 THR B O 1
ATOM 4718 N N . LYS B 1 10 ? 32.688 -8.82 -17.828 1 45.84 10 LYS B N 1
ATOM 4719 C CA . LYS B 1 10 ? 32.656 -8.82 -19.281 1 45.84 10 LYS B CA 1
ATOM 4720 C C . LYS B 1 10 ? 32.438 -10.227 -19.828 1 45.84 10 LYS B C 1
ATOM 4722 O O . LYS B 1 10 ? 31.781 -10.406 -20.844 1 45.84 10 LYS B O 1
ATOM 4727 N N . LEU B 1 11 ? 33 -11.203 -19.141 1 40.91 11 LEU B N 1
ATOM 4728 C CA . LEU B 1 11 ? 32.781 -12.578 -19.578 1 40.91 11 LEU B CA 1
ATOM 4729 C C . LEU B 1 11 ? 31.328 -12.992 -19.375 1 40.91 11 LEU B C 1
ATOM 4731 O O . LEU B 1 11 ? 30.734 -13.633 -20.25 1 40.91 11 LEU B O 1
ATOM 4735 N N . ILE B 1 12 ? 30.781 -12.578 -18.328 1 45.5 12 ILE B N 1
ATOM 4736 C CA . ILE B 1 12 ? 29.391 -12.961 -18.078 1 45.5 12 ILE B CA 1
ATOM 4737 C C . ILE B 1 12 ? 28.484 -12.273 -19.078 1 45.5 12 ILE B C 1
ATOM 4739 O O . ILE B 1 12 ? 27.562 -12.891 -19.641 1 45.5 12 ILE B O 1
ATOM 4743 N N . LEU B 1 13 ? 28.703 -10.984 -19.344 1 44.31 13 LEU B N 1
ATOM 4744 C CA . LEU B 1 13 ? 27.906 -10.289 -20.359 1 44.31 13 LEU B CA 1
ATOM 4745 C C . LEU B 1 13 ? 28.188 -10.844 -21.75 1 44.31 13 LEU B C 1
ATOM 4747 O O . LEU B 1 13 ? 27.281 -10.953 -22.578 1 44.31 13 LEU B O 1
ATOM 4751 N N . PHE B 1 14 ? 29.406 -11.148 -22.078 1 42.12 14 PHE B N 1
ATOM 4752 C CA . PHE B 1 14 ? 29.781 -11.711 -23.375 1 42.12 14 PHE B CA 1
ATOM 4753 C C . PHE B 1 14 ? 29.172 -13.094 -23.562 1 42.12 14 PHE B C 1
ATOM 4755 O O . PHE B 1 14 ? 28.781 -13.469 -24.672 1 42.12 14 PHE B O 1
ATOM 4762 N N . LEU B 1 15 ? 29.125 -13.883 -22.594 1 41.81 15 LEU B N 1
ATOM 4763 C CA . LEU B 1 15 ? 28.609 -15.234 -22.75 1 41.81 15 LEU B CA 1
ATOM 4764 C C . LEU B 1 15 ? 27.109 -15.219 -22.969 1 41.81 15 LEU B C 1
ATOM 4766 O O . LEU B 1 15 ? 26.547 -16.156 -23.547 1 41.81 15 LEU B O 1
ATOM 4770 N N . ALA B 1 16 ? 26.422 -14.219 -22.484 1 42.12 16 ALA B N 1
ATOM 4771 C CA . ALA B 1 16 ? 24.984 -14.133 -22.734 1 42.12 16 ALA B CA 1
ATOM 4772 C C . ALA B 1 16 ? 24.688 -13.906 -24.219 1 42.12 16 ALA B C 1
ATOM 4774 O O . ALA B 1 16 ? 23.688 -14.375 -24.734 1 42.12 16 ALA B O 1
ATOM 4775 N N . VAL B 1 17 ? 25.438 -13.07 -24.938 1 38.41 17 VAL B N 1
ATOM 4776 C CA . VAL B 1 17 ? 25.125 -12.695 -26.312 1 38.41 17 VAL B CA 1
ATOM 4777 C C . VAL B 1 17 ? 25.656 -13.758 -27.266 1 38.41 17 VAL B C 1
ATOM 4779 O O . VAL B 1 17 ? 25.5 -13.633 -28.484 1 38.41 17 VAL B O 1
ATOM 4782 N N . THR B 1 18 ? 26.547 -14.57 -26.984 1 39.06 18 THR B N 1
ATOM 4783 C CA . THR B 1 18 ? 27.031 -15.352 -28.109 1 39.06 18 THR B CA 1
ATOM 4784 C C . THR B 1 18 ? 25.969 -16.344 -28.578 1 39.06 18 THR B C 1
ATOM 4786 O O . THR B 1 18 ? 25.547 -17.219 -27.828 1 39.06 18 THR B O 1
ATOM 4789 N N . GLY B 1 19 ? 25.141 -16.016 -29.516 1 41.44 19 GLY B N 1
ATOM 4790 C CA . GLY B 1 19 ? 24.078 -16.547 -30.359 1 41.44 19 GLY B CA 1
ATOM 4791 C C . GLY B 1 19 ? 24.297 -18 -30.75 1 41.44 19 GLY B C 1
ATOM 4792 O O . GLY B 1 19 ? 23.344 -18.719 -31.031 1 41.44 19 GLY B O 1
ATOM 4793 N N . HIS B 1 20 ? 25.453 -18.438 -31.359 1 43.44 20 HIS B N 1
ATOM 4794 C CA . HIS B 1 20 ? 25.516 -19.562 -32.281 1 43.44 20 HIS B CA 1
ATOM 4795 C C . HIS B 1 20 ? 25.625 -20.891 -31.547 1 43.44 20 HIS B C 1
ATOM 4797 O O . HIS B 1 20 ? 25.75 -21.938 -32.188 1 43.44 20 HIS B O 1
ATOM 4803 N N . ALA B 1 21 ? 25.938 -20.922 -30.312 1 52.94 21 ALA B N 1
ATOM 4804 C CA . ALA B 1 21 ? 26.219 -22.234 -29.75 1 52.94 21 ALA B CA 1
ATOM 4805 C C . ALA B 1 21 ? 24.938 -22.953 -29.359 1 52.94 21 ALA B C 1
ATOM 4807 O O . ALA B 1 21 ? 23.906 -22.312 -29.109 1 52.94 21 ALA B O 1
ATOM 4808 N N . VAL B 1 22 ? 24.844 -24.234 -29.688 1 61.84 22 VAL B N 1
ATOM 4809 C CA . VAL B 1 22 ? 23.703 -25.109 -29.375 1 61.84 22 VAL B CA 1
ATOM 4810 C C . VAL B 1 22 ? 23.234 -24.844 -27.938 1 61.84 22 VAL B C 1
ATOM 4812 O O . VAL B 1 22 ? 24.031 -24.844 -27 1 61.84 22 VAL B O 1
ATOM 4815 N N . ALA B 1 23 ? 22.047 -24.375 -27.781 1 78.38 23 ALA B N 1
ATOM 4816 C CA . ALA B 1 23 ? 21.391 -23.922 -26.547 1 78.38 23 ALA B CA 1
ATOM 4817 C C . ALA B 1 23 ? 21.266 -25.078 -25.547 1 78.38 23 ALA B C 1
ATOM 4819 O O . ALA B 1 23 ? 20.781 -26.156 -25.906 1 78.38 23 ALA B O 1
ATOM 4820 N N . PHE B 1 24 ? 21.953 -25.062 -24.359 1 87.06 24 PHE B N 1
ATOM 4821 C CA . PHE B 1 24 ? 21.922 -26.047 -23.281 1 87.06 24 PHE B CA 1
ATOM 4822 C C . PHE B 1 24 ? 20.578 -26 -22.562 1 87.06 24 PHE B C 1
ATOM 4824 O O . PHE B 1 24 ? 20.141 -24.938 -22.125 1 87.06 24 PHE B O 1
ATOM 4831 N N . GLN B 1 25 ? 19.922 -27.109 -22.656 1 87.44 25 GLN B N 1
ATOM 4832 C CA . GLN B 1 25 ? 18.766 -27.344 -21.797 1 87.44 25 GLN B CA 1
ATOM 4833 C C . GLN B 1 25 ? 18.922 -28.625 -20.984 1 87.44 25 GLN B C 1
ATOM 4835 O O . GLN B 1 25 ? 19.047 -29.703 -21.547 1 87.44 25 GLN B O 1
ATOM 4840 N N . LYS B 1 26 ? 18.938 -28.438 -19.734 1 87.88 26 LYS B N 1
ATOM 4841 C CA . LYS B 1 26 ? 19.297 -29.531 -18.844 1 87.88 26 LYS B CA 1
ATOM 4842 C C . LYS B 1 26 ? 18.375 -30.734 -19.031 1 87.88 26 LYS B C 1
ATOM 4844 O O . LYS B 1 26 ? 18.828 -31.875 -19.125 1 87.88 26 LYS B O 1
ATOM 4849 N N . ALA B 1 27 ? 17.047 -30.469 -19.125 1 84.88 27 ALA B N 1
ATOM 4850 C CA . ALA B 1 27 ? 16.078 -31.562 -19.266 1 84.88 27 ALA B CA 1
ATOM 4851 C C . ALA B 1 27 ? 16.25 -32.281 -20.594 1 84.88 27 ALA B C 1
ATOM 4853 O O . ALA B 1 27 ? 16.172 -33.5 -20.656 1 84.88 27 ALA B O 1
ATOM 4854 N N . GLU B 1 28 ? 16.562 -31.531 -21.609 1 87 28 GLU B N 1
ATOM 4855 C CA . GLU B 1 28 ? 16.797 -32.125 -22.922 1 87 28 GLU B CA 1
ATOM 4856 C C . GLU B 1 28 ? 18.094 -32.906 -22.953 1 87 28 GLU B C 1
ATOM 4858 O O . GLU B 1 28 ? 18.172 -33.969 -23.562 1 87 28 GLU B O 1
ATOM 4863 N N . CYS B 1 29 ? 19.078 -32.312 -22.359 1 90.44 29 CYS B N 1
ATOM 4864 C CA . CYS B 1 29 ? 20.359 -32.969 -22.281 1 90.44 29 CYS B CA 1
ATOM 4865 C C . CYS B 1 29 ? 20.234 -34.312 -21.578 1 90.44 29 CYS B C 1
ATOM 4867 O O . CYS B 1 29 ? 20.812 -35.312 -22.016 1 90.44 29 CYS B O 1
ATOM 4869 N N . ASN B 1 30 ? 19.531 -34.344 -20.484 1 91.12 30 ASN B N 1
ATOM 4870 C CA . ASN B 1 30 ? 19.297 -35.562 -19.734 1 91.12 30 ASN B CA 1
ATOM 4871 C C . ASN B 1 30 ? 18.641 -36.625 -20.609 1 91.12 30 ASN B C 1
ATOM 4873 O O . ASN B 1 30 ? 19.031 -37.812 -20.562 1 91.12 30 ASN B O 1
ATOM 4877 N N . GLN B 1 31 ? 17.719 -36.188 -21.391 1 88.75 31 GLN B N 1
ATOM 4878 C CA . GLN B 1 31 ? 17.016 -37.125 -22.25 1 88.75 31 GLN B CA 1
ATOM 4879 C C . GLN B 1 31 ? 17.938 -37.656 -23.344 1 88.75 31 GLN B C 1
ATOM 4881 O O . GLN B 1 31 ? 17.891 -38.844 -23.688 1 88.75 31 GLN B O 1
ATOM 4886 N N . ILE B 1 32 ? 18.719 -36.844 -23.844 1 89.25 32 ILE B N 1
ATOM 4887 C CA . ILE B 1 32 ? 19.641 -37.219 -24.906 1 89.25 32 ILE B CA 1
ATOM 4888 C C . ILE B 1 32 ? 20.641 -38.25 -24.375 1 89.25 32 ILE B C 1
ATOM 4890 O O . ILE B 1 32 ? 20.875 -39.281 -25.016 1 89.25 32 ILE B O 1
ATOM 4894 N N . VAL B 1 33 ? 21.219 -38 -23.25 1 91.75 33 VAL B N 1
ATOM 4895 C CA . VAL B 1 33 ? 22.234 -38.875 -22.672 1 91.75 33 VAL B CA 1
ATOM 4896 C C . VAL B 1 33 ? 21.609 -40.219 -22.281 1 91.75 33 VAL B C 1
ATOM 4898 O O . VAL B 1 33 ? 22.172 -41.281 -22.531 1 91.75 33 VAL B O 1
ATOM 4901 N N . ARG B 1 34 ? 20.422 -40.125 -21.719 1 90.62 34 ARG B N 1
ATOM 4902 C CA . ARG B 1 34 ? 19.719 -41.344 -21.344 1 90.62 34 ARG B CA 1
ATOM 4903 C C . ARG B 1 34 ? 19.406 -42.188 -22.578 1 90.62 34 ARG B C 1
ATOM 4905 O O . ARG B 1 34 ? 19.578 -43.438 -22.547 1 90.62 34 ARG B O 1
ATOM 4912 N N . ASN B 1 35 ? 18.969 -41.531 -23.594 1 89.12 35 ASN B N 1
ATOM 4913 C CA . ASN B 1 35 ? 18.656 -42.25 -24.828 1 89.12 35 ASN B CA 1
ATOM 4914 C C . ASN B 1 35 ? 19.891 -42.844 -25.469 1 89.12 35 ASN B C 1
ATOM 4916 O O . ASN B 1 35 ? 19.859 -44 -25.953 1 89.12 35 ASN B O 1
ATOM 4920 N N . ARG B 1 36 ? 20.953 -42.156 -25.406 1 89.56 36 ARG B N 1
ATOM 4921 C CA . ARG B 1 36 ? 22.188 -42.656 -25.984 1 89.56 36 ARG B CA 1
ATOM 4922 C C . ARG B 1 36 ? 22.75 -43.812 -25.188 1 89.56 36 ARG B C 1
ATOM 4924 O O . ARG B 1 36 ? 23.359 -44.75 -25.75 1 89.56 36 ARG B O 1
ATOM 4931 N N . LEU B 1 37 ? 22.578 -43.844 -23.906 1 89.06 37 LEU B N 1
ATOM 4932 C CA . LEU B 1 37 ? 23 -44.969 -23.047 1 89.06 37 LEU B CA 1
ATOM 4933 C C . LEU B 1 37 ? 22.141 -46.188 -23.297 1 89.06 37 LEU B C 1
ATOM 4935 O O . LEU B 1 37 ? 22.656 -47.312 -23.344 1 89.06 37 LEU B O 1
ATOM 4939 N N . MET B 1 38 ? 20.891 -45.938 -23.484 1 88 38 MET B N 1
ATOM 4940 C CA . MET B 1 38 ? 19.953 -47.062 -23.703 1 88 38 MET B CA 1
ATOM 4941 C C . MET B 1 38 ? 20.172 -47.688 -25.078 1 88 38 MET B C 1
ATOM 4943 O O . MET B 1 38 ? 20.047 -48.906 -25.234 1 88 38 MET B O 1
ATOM 4947 N N . ASN B 1 39 ? 20.516 -46.844 -26.016 1 89.06 39 ASN B N 1
ATOM 4948 C CA . ASN B 1 39 ? 20.688 -47.344 -27.375 1 89.06 39 ASN B CA 1
ATOM 4949 C C . ASN B 1 39 ? 22.109 -47.844 -27.594 1 89.06 39 ASN B C 1
ATOM 4951 O O . ASN B 1 39 ? 22.422 -48.406 -28.656 1 89.06 39 ASN B O 1
ATOM 4955 N N . GLY B 1 40 ? 23.078 -47.625 -26.703 1 84.62 40 GLY B N 1
ATOM 4956 C CA . GLY B 1 40 ? 24.422 -48.156 -26.766 1 84.62 40 GLY B CA 1
ATOM 4957 C C . GLY B 1 40 ? 25.391 -47.25 -27.5 1 84.62 40 GLY B C 1
ATOM 4958 O O . GLY B 1 40 ? 26.562 -47.594 -27.656 1 84.62 40 GLY B O 1
ATOM 4959 N N . THR B 1 41 ? 24.953 -46.156 -27.922 1 88.62 41 THR B N 1
ATOM 4960 C CA . THR B 1 41 ? 25.828 -45.281 -28.656 1 88.62 41 THR B CA 1
ATOM 4961 C C . THR B 1 41 ? 26.812 -44.562 -27.719 1 88.62 41 THR B C 1
ATOM 4963 O O . THR B 1 41 ? 27.828 -44.031 -28.156 1 88.62 41 THR B O 1
ATOM 4966 N N . LEU B 1 42 ? 26.391 -44.531 -26.516 1 88.62 42 LEU B N 1
ATOM 4967 C CA . LEU B 1 42 ? 27.266 -43.969 -25.484 1 88.62 42 LEU B CA 1
ATOM 4968 C C . LEU B 1 42 ? 27.578 -45.031 -24.422 1 88.62 42 LEU B C 1
ATOM 4970 O O . LEU B 1 42 ? 26.672 -45.656 -23.875 1 88.62 42 LEU B O 1
ATOM 4974 N N . SER B 1 43 ? 28.891 -45.25 -24.234 1 86.12 43 SER B N 1
ATOM 4975 C CA . SER B 1 43 ? 29.312 -46.219 -23.25 1 86.12 43 SER B CA 1
ATOM 4976 C C . SER B 1 43 ? 29.266 -45.656 -21.844 1 86.12 43 SER B C 1
ATOM 4978 O O . SER B 1 43 ? 29.609 -44.5 -21.641 1 86.12 43 SER B O 1
ATOM 4980 N N . PRO B 1 44 ? 28.875 -46.438 -20.906 1 83.81 44 PRO B N 1
ATOM 4981 C CA . PRO B 1 44 ? 28.875 -46 -19.516 1 83.81 44 PRO B CA 1
ATOM 4982 C C . PRO B 1 44 ? 30.281 -45.656 -19 1 83.81 44 PRO B C 1
ATOM 4984 O O . PRO B 1 44 ? 30.422 -44.969 -18 1 83.81 44 PRO B O 1
ATOM 4987 N N . ASP B 1 45 ? 31.219 -46.219 -19.688 1 83 45 ASP B N 1
ATOM 4988 C CA . ASP B 1 45 ? 32.594 -45.969 -19.234 1 83 45 ASP B CA 1
ATOM 4989 C C . ASP B 1 45 ? 33.25 -44.875 -20.062 1 83 45 ASP B C 1
ATOM 4991 O O . ASP B 1 45 ? 34.469 -44.719 -20.016 1 83 45 ASP B O 1
ATOM 4995 N N . ASP B 1 46 ? 32.5 -44.156 -20.719 1 88.81 46 ASP B N 1
ATOM 4996 C CA . ASP B 1 46 ? 33.031 -43.094 -21.547 1 88.81 46 ASP B CA 1
ATOM 4997 C C . ASP B 1 46 ? 33.562 -41.938 -20.703 1 88.81 46 ASP B C 1
ATOM 4999 O O . ASP B 1 46 ? 33.188 -41.781 -19.547 1 88.81 46 ASP B O 1
ATOM 5003 N N . TRP B 1 47 ? 34.438 -41.062 -21.219 1 87 47 TRP B N 1
ATOM 5004 C CA . TRP B 1 47 ? 35.094 -39.969 -20.516 1 87 47 TRP B CA 1
ATOM 5005 C C . TRP B 1 47 ? 34.094 -38.875 -20.203 1 87 47 TRP B C 1
ATOM 5007 O O . TRP B 1 47 ? 34.344 -38 -19.359 1 87 47 TRP B O 1
ATOM 5017 N N . VAL B 1 48 ? 32.969 -38.906 -20.844 1 91.12 48 VAL B N 1
ATOM 5018 C CA . VAL B 1 48 ? 31.953 -37.875 -20.672 1 91.12 48 VAL B CA 1
ATOM 5019 C C . VAL B 1 48 ? 31.359 -37.938 -19.266 1 91.12 48 VAL B C 1
ATOM 5021 O O . VAL B 1 48 ? 30.891 -36.938 -18.734 1 91.12 48 VAL B O 1
ATOM 5024 N N . PHE B 1 49 ? 31.453 -39.156 -18.672 1 91.75 49 PHE B N 1
ATOM 5025 C CA . PHE B 1 49 ? 30.844 -39.344 -17.359 1 91.75 49 PHE B CA 1
ATOM 5026 C C . PHE B 1 49 ? 31.844 -39.031 -16.25 1 91.75 49 PHE B C 1
ATOM 5028 O O . PHE B 1 49 ? 33.031 -39.344 -16.375 1 91.75 49 PHE B O 1
ATOM 5035 N N . TYR B 1 50 ? 31.328 -38.406 -15.148 1 91.38 50 TYR B N 1
ATOM 5036 C CA . TYR B 1 50 ? 32.125 -38 -14 1 91.38 50 TYR B CA 1
ATOM 5037 C C . TYR B 1 50 ? 32.562 -39.219 -13.18 1 91.38 50 TYR B C 1
ATOM 5039 O O . TYR B 1 50 ? 31.75 -40.125 -12.945 1 91.38 50 TYR B O 1
ATOM 5047 N N . ARG B 1 51 ? 33.844 -39.25 -12.812 1 87.38 51 ARG B N 1
ATOM 5048 C CA . ARG B 1 51 ? 34.406 -40.281 -11.961 1 87.38 51 ARG B CA 1
ATOM 5049 C C . ARG B 1 51 ? 35.125 -39.688 -10.742 1 87.38 51 ARG B C 1
ATOM 5051 O O . ARG B 1 51 ? 35.812 -38.656 -10.867 1 87.38 51 ARG B O 1
ATOM 5058 N N . GLN B 1 52 ? 34.594 -40.125 -9.633 1 80.94 52 GLN B N 1
ATOM 5059 C CA . GLN B 1 52 ? 35.281 -39.75 -8.414 1 80.94 52 GLN B CA 1
ATOM 5060 C C . GLN B 1 52 ? 36.281 -40.812 -7.992 1 80.94 52 GLN B C 1
ATOM 5062 O O . GLN B 1 52 ? 35.875 -41.969 -7.699 1 80.94 52 GLN B O 1
ATOM 5067 N N . ASN B 1 53 ? 37.469 -40.531 -7.965 1 75.69 53 ASN B N 1
ATOM 5068 C CA . ASN B 1 53 ? 38.531 -41.5 -7.652 1 75.69 53 ASN B CA 1
ATOM 5069 C C . ASN B 1 53 ? 38.406 -42.719 -8.531 1 75.69 53 ASN B C 1
ATOM 5071 O O . ASN B 1 53 ? 38.469 -43.844 -8.039 1 75.69 53 ASN B O 1
ATOM 5075 N N . ASN B 1 54 ? 38.062 -42.531 -9.797 1 72.19 54 ASN B N 1
ATOM 5076 C CA . ASN B 1 54 ? 38 -43.531 -10.844 1 72.19 54 ASN B CA 1
ATOM 5077 C C . ASN B 1 54 ? 36.781 -44.438 -10.688 1 72.19 54 ASN B C 1
ATOM 5079 O O . ASN B 1 54 ? 36.688 -45.469 -11.336 1 72.19 54 ASN B O 1
ATOM 5083 N N . ILE B 1 55 ? 35.969 -44.062 -9.758 1 73.12 55 ILE B N 1
ATOM 5084 C CA . ILE B 1 55 ? 34.719 -44.75 -9.609 1 73.12 55 ILE B CA 1
ATOM 5085 C C . ILE B 1 55 ? 33.594 -44 -10.336 1 73.12 55 ILE B C 1
ATOM 5087 O O . ILE B 1 55 ? 33.406 -42.812 -10.125 1 73.12 55 ILE B O 1
ATOM 5091 N N . PRO B 1 56 ? 33.062 -44.75 -11.219 1 73.88 56 PRO B N 1
ATOM 5092 C CA . PRO B 1 56 ? 31.969 -44.094 -11.953 1 73.88 56 PRO B CA 1
ATOM 5093 C C . PRO B 1 56 ? 30.812 -43.688 -11.039 1 73.88 56 PRO B C 1
ATOM 5095 O O . PRO B 1 56 ? 30.328 -44.5 -10.234 1 73.88 56 PRO B O 1
ATOM 5098 N N . MET B 1 57 ? 30.438 -42.406 -11.188 1 72.25 57 MET B N 1
ATOM 5099 C CA . MET B 1 57 ? 29.391 -41.906 -10.312 1 72.25 57 MET B CA 1
ATOM 5100 C C . MET B 1 57 ? 28.062 -41.781 -11.047 1 72.25 57 MET B C 1
ATOM 5102 O O . MET B 1 57 ? 27.062 -41.375 -10.461 1 72.25 57 MET B O 1
ATOM 5106 N N . SER B 1 58 ? 28.141 -42.188 -12.312 1 77.56 58 SER B N 1
ATOM 5107 C CA . SER B 1 58 ? 26.906 -42.031 -13.086 1 77.56 58 SER B CA 1
ATOM 5108 C C . SER B 1 58 ? 26.156 -43.344 -13.172 1 77.56 58 SER B C 1
ATOM 5110 O O . SER B 1 58 ? 26.766 -44.406 -13.305 1 77.56 58 SER B O 1
ATOM 5112 N N . ASN B 1 59 ? 24.969 -43.312 -12.672 1 72.62 59 ASN B N 1
ATOM 5113 C CA . ASN B 1 59 ? 24.031 -44.375 -12.922 1 72.62 59 ASN B CA 1
ATOM 5114 C C . ASN B 1 59 ? 22.812 -43.906 -13.695 1 72.62 59 ASN B C 1
ATOM 5116 O O . ASN B 1 59 ? 22.672 -42.688 -13.961 1 72.62 59 ASN B O 1
ATOM 5120 N N . THR B 1 60 ? 22.047 -44.875 -14.211 1 70.88 60 THR B N 1
ATOM 5121 C CA . THR B 1 60 ? 20.891 -44.531 -15.039 1 70.88 60 THR B CA 1
ATOM 5122 C C . THR B 1 60 ? 19.969 -43.562 -14.305 1 70.88 60 THR B C 1
ATOM 5124 O O . THR B 1 60 ? 19.234 -42.812 -14.938 1 70.88 60 THR B O 1
ATOM 5127 N N . SER B 1 61 ? 20.062 -43.562 -13.039 1 75.12 61 SER B N 1
ATOM 5128 C CA . SER B 1 61 ? 19.156 -42.75 -12.266 1 75.12 61 SER B CA 1
ATOM 5129 C C . SER B 1 61 ? 19.859 -41.469 -11.75 1 75.12 61 SER B C 1
ATOM 5131 O O . SER B 1 61 ? 19.203 -40.562 -11.242 1 75.12 61 SER B O 1
ATOM 5133 N N . ASN B 1 62 ? 21.141 -41.469 -11.859 1 81.31 62 ASN B N 1
ATOM 5134 C CA . ASN B 1 62 ? 21.938 -40.344 -11.398 1 81.31 62 ASN B CA 1
ATOM 5135 C C . ASN B 1 62 ? 23.078 -40.031 -12.359 1 81.31 62 ASN B C 1
ATOM 5137 O O . ASN B 1 62 ? 24.219 -40.406 -12.109 1 81.31 62 ASN B O 1
ATOM 5141 N N . LEU B 1 63 ? 22.719 -39.312 -13.414 1 88.56 63 LEU B N 1
ATOM 5142 C CA . LEU B 1 63 ? 23.688 -39 -14.453 1 88.56 63 LEU B CA 1
ATOM 5143 C C . LEU B 1 63 ? 24.516 -37.781 -14.102 1 88.56 63 LEU B C 1
ATOM 5145 O O . LEU B 1 63 ? 23.953 -36.719 -13.789 1 88.56 63 LEU B O 1
ATOM 5149 N N . MET B 1 64 ? 25.828 -37.938 -14.023 1 91.75 64 MET B N 1
ATOM 5150 C CA . MET B 1 64 ? 26.766 -36.875 -13.781 1 91.75 64 MET B CA 1
ATOM 5151 C C . MET B 1 64 ? 27.797 -36.781 -14.898 1 91.75 64 MET B C 1
ATOM 5153 O O . MET B 1 64 ? 28.453 -37.781 -15.234 1 91.75 64 MET B O 1
ATOM 5157 N N . LEU B 1 65 ? 27.812 -35.625 -15.492 1 93 65 LEU B N 1
ATOM 5158 C CA . LEU B 1 65 ? 28.766 -35.438 -16.578 1 93 65 LEU B CA 1
ATOM 5159 C C . LEU B 1 65 ? 29.922 -34.531 -16.156 1 93 65 LEU B C 1
ATOM 5161 O O . LEU B 1 65 ? 29.719 -33.594 -15.367 1 93 65 LEU B O 1
ATOM 5165 N N . THR B 1 66 ? 31.078 -34.844 -16.672 1 92.38 66 THR B N 1
ATOM 5166 C CA . THR B 1 66 ? 32.156 -33.875 -16.531 1 92.38 66 THR B CA 1
ATOM 5167 C C . THR B 1 66 ? 31.891 -32.625 -17.328 1 92.38 66 THR B C 1
ATOM 5169 O O . THR B 1 66 ? 31.047 -32.594 -18.219 1 92.38 66 THR B O 1
ATOM 5172 N N . LEU B 1 67 ? 32.562 -31.562 -16.984 1 92.38 67 LEU B N 1
ATOM 5173 C CA . LEU B 1 67 ? 32.312 -30.297 -17.672 1 92.38 67 LEU B CA 1
ATOM 5174 C C . LEU B 1 67 ? 32.625 -30.422 -19.156 1 92.38 67 LEU B C 1
ATOM 5176 O O . LEU B 1 67 ? 31.781 -30.078 -20 1 92.38 67 LEU B O 1
ATOM 5180 N N . PRO B 1 68 ? 33.719 -31 -19.562 1 91.38 68 PRO B N 1
ATOM 5181 C CA . PRO B 1 68 ? 33.938 -31.188 -21 1 91.38 68 PRO B CA 1
ATOM 5182 C C . PRO B 1 68 ? 32.969 -32.156 -21.641 1 91.38 68 PRO B C 1
ATOM 5184 O O . PRO B 1 68 ? 32.562 -31.969 -22.797 1 91.38 68 PRO B O 1
ATOM 5187 N N . GLY B 1 69 ? 32.625 -33.125 -20.906 1 91.62 69 GLY B N 1
ATOM 5188 C CA . GLY B 1 69 ? 31.641 -34.062 -21.406 1 91.62 69 GLY B CA 1
ATOM 5189 C C . GLY B 1 69 ? 30.266 -33.438 -21.641 1 91.62 69 GLY B C 1
ATOM 5190 O O . GLY B 1 69 ? 29.609 -33.719 -22.625 1 91.62 69 GLY B O 1
ATOM 5191 N N . CYS B 1 70 ? 29.938 -32.625 -20.688 1 92.44 70 CYS B N 1
ATOM 5192 C CA . CYS B 1 70 ? 28.672 -31.906 -20.797 1 92.44 70 CYS B CA 1
ATOM 5193 C C . CYS B 1 70 ? 28.672 -31 -22.016 1 92.44 70 CYS B C 1
ATOM 5195 O O . CYS B 1 70 ? 27.703 -30.969 -22.781 1 92.44 70 CYS B O 1
ATOM 5197 N N . VAL B 1 71 ? 29.734 -30.266 -22.281 1 91.5 71 VAL B N 1
ATOM 5198 C CA . VAL B 1 71 ? 29.844 -29.328 -23.391 1 91.5 71 VAL B CA 1
ATOM 5199 C C . VAL B 1 71 ? 29.828 -30.094 -24.719 1 91.5 71 VAL B C 1
ATOM 5201 O O . VAL B 1 71 ? 29.203 -29.672 -25.672 1 91.5 71 VAL B O 1
ATOM 5204 N N . ALA B 1 72 ? 30.328 -31.25 -24.688 1 89.31 72 ALA B N 1
ATOM 5205 C CA . ALA B 1 72 ? 30.422 -32.062 -25.891 1 89.31 72 ALA B CA 1
ATOM 5206 C C . ALA B 1 72 ? 29.078 -32.688 -26.25 1 89.31 72 ALA B C 1
ATOM 5208 O O . ALA B 1 72 ? 28.75 -32.844 -27.422 1 89.31 72 ALA B O 1
ATOM 5209 N N . THR B 1 73 ? 28.406 -33 -25.25 1 89.5 73 THR B N 1
ATOM 5210 C CA . THR B 1 73 ? 27.172 -33.781 -25.484 1 89.5 73 THR B CA 1
ATOM 5211 C C . THR B 1 73 ? 25.984 -32.812 -25.594 1 89.5 73 THR B C 1
ATOM 5213 O O . THR B 1 73 ? 25.062 -33.094 -26.375 1 89.5 73 THR B O 1
ATOM 5216 N N . CYS B 1 74 ? 26.031 -31.781 -24.734 1 89 74 CYS B N 1
ATOM 5217 C CA . CYS B 1 74 ? 24.828 -30.984 -24.594 1 89 74 CYS B CA 1
ATOM 5218 C C . CYS B 1 74 ? 25.031 -29.578 -25.156 1 89 74 CYS B C 1
ATOM 5220 O O . CYS B 1 74 ? 24.094 -28.797 -25.281 1 89 74 CYS B O 1
ATOM 5222 N N . GLY B 1 75 ? 26.141 -29.172 -25.516 1 86.38 75 GLY B N 1
ATOM 5223 C CA . GLY B 1 75 ? 26.391 -27.844 -26.047 1 86.38 75 GLY B CA 1
ATOM 5224 C C . GLY B 1 75 ? 26.938 -26.875 -25.016 1 86.38 75 GLY B C 1
ATOM 5225 O O . GLY B 1 75 ? 26.688 -27.031 -23.812 1 86.38 75 GLY B O 1
ATOM 5226 N N . ALA B 1 76 ? 27.609 -25.875 -25.469 1 81.88 76 ALA B N 1
ATOM 5227 C CA . ALA B 1 76 ? 28.281 -24.938 -24.578 1 81.88 76 ALA B CA 1
ATOM 5228 C C . ALA B 1 76 ? 27.453 -23.672 -24.359 1 81.88 76 ALA B C 1
ATOM 5230 O O . ALA B 1 76 ? 27.703 -22.891 -23.438 1 81.88 76 ALA B O 1
ATOM 5231 N N . GLY B 1 77 ? 26.438 -23.516 -25.078 1 81.88 77 GLY B N 1
ATOM 5232 C CA . GLY B 1 77 ? 25.703 -22.266 -25.062 1 81.88 77 GLY B CA 1
ATOM 5233 C C . GLY B 1 77 ? 24.703 -22.172 -23.922 1 81.88 77 GLY B C 1
ATOM 5234 O O . GLY B 1 77 ? 24.312 -23.203 -23.359 1 81.88 77 GLY B O 1
ATOM 5235 N N . ALA B 1 78 ? 24.469 -20.906 -23.516 1 86.44 78 ALA B N 1
ATOM 5236 C CA . ALA B 1 78 ? 23.422 -20.641 -22.531 1 86.44 78 ALA B CA 1
ATOM 5237 C C . ALA B 1 78 ? 22.062 -20.516 -23.188 1 86.44 78 ALA B C 1
ATOM 5239 O O . ALA B 1 78 ? 21.953 -20.109 -24.359 1 86.44 78 ALA B O 1
ATOM 5240 N N . SER B 1 79 ? 21.031 -21 -22.531 1 86.75 79 SER B N 1
ATOM 5241 C CA . SER B 1 79 ? 19.656 -20.875 -23.031 1 86.75 79 SER B CA 1
ATOM 5242 C C . SER B 1 79 ? 18.719 -20.375 -21.938 1 86.75 79 SER B C 1
ATOM 5244 O O . SER B 1 79 ? 19.031 -20.484 -20.75 1 86.75 79 SER B O 1
ATOM 5246 N N . PHE B 1 80 ? 17.703 -19.766 -22.406 1 87.75 80 PHE B N 1
ATOM 5247 C CA . PHE B 1 80 ? 16.672 -19.328 -21.484 1 87.75 80 PHE B CA 1
ATOM 5248 C C . PHE B 1 80 ? 15.789 -20.5 -21.047 1 87.75 80 PHE B C 1
ATOM 5250 O O . PHE B 1 80 ? 15.625 -21.469 -21.812 1 87.75 80 PHE B O 1
ATOM 5257 N N . TYR B 1 81 ? 15.352 -20.359 -19.844 1 85.88 81 TYR B N 1
ATOM 5258 C CA . TYR B 1 81 ? 14.492 -21.422 -19.328 1 85.88 81 TYR B CA 1
ATOM 5259 C C . TYR B 1 81 ? 13.141 -21.422 -20.047 1 85.88 81 TYR B C 1
ATOM 5261 O O . TYR B 1 81 ? 12.711 -20.391 -20.562 1 85.88 81 TYR B O 1
ATOM 5269 N N . GLU B 1 82 ? 12.453 -22.531 -20.047 1 79.5 82 GLU B N 1
ATOM 5270 C CA . GLU B 1 82 ? 11.133 -22.641 -20.656 1 79.5 82 GLU B CA 1
ATOM 5271 C C . GLU B 1 82 ? 10.055 -22.031 -19.766 1 79.5 82 GLU B C 1
ATOM 5273 O O . GLU B 1 82 ? 9.055 -21.516 -20.266 1 79.5 82 GLU B O 1
ATOM 5278 N N . ASP B 1 83 ? 10.344 -22.078 -18.484 1 83.38 83 ASP B N 1
ATOM 5279 C CA . ASP B 1 83 ? 9.336 -21.609 -17.531 1 83.38 83 ASP B CA 1
ATOM 5280 C C . ASP B 1 83 ? 9.734 -20.25 -16.938 1 83.38 83 ASP B C 1
ATOM 5282 O O . ASP B 1 83 ? 9.672 -20.062 -15.727 1 83.38 83 ASP B O 1
ATOM 5286 N N . ILE B 1 84 ? 10.055 -19.328 -17.766 1 84.94 84 ILE B N 1
ATOM 5287 C CA . ILE B 1 84 ? 10.516 -18.016 -17.328 1 84.94 84 ILE B CA 1
ATOM 5288 C C . ILE B 1 84 ? 9.398 -17.297 -16.562 1 84.94 84 ILE B C 1
ATOM 5290 O O . ILE B 1 84 ? 9.625 -16.734 -15.492 1 84.94 84 ILE B O 1
ATOM 5294 N N . GLY B 1 85 ? 8.195 -17.312 -17.031 1 84.75 85 GLY B N 1
ATOM 5295 C CA . GLY B 1 85 ? 7.062 -16.625 -16.469 1 84.75 85 GLY B CA 1
ATOM 5296 C C . GLY B 1 85 ? 6.773 -17.031 -15.031 1 84.75 85 GLY B C 1
ATOM 5297 O O . GLY B 1 85 ? 6.828 -16.203 -14.117 1 84.75 85 GLY B O 1
ATOM 5298 N N . PRO B 1 86 ? 6.605 -18.297 -14.789 1 84.5 86 PRO B N 1
ATOM 5299 C CA . PRO B 1 86 ? 6.324 -18.766 -13.43 1 84.5 86 PRO B CA 1
ATOM 5300 C C . PRO B 1 86 ? 7.484 -18.5 -12.469 1 84.5 86 PRO B C 1
ATOM 5302 O O . PRO B 1 86 ? 7.262 -18.234 -11.281 1 84.5 86 PRO B O 1
ATOM 5305 N N . ARG B 1 87 ? 8.641 -18.531 -12.977 1 85.94 87 ARG B N 1
ATOM 5306 C CA . ARG B 1 87 ? 9.812 -18.281 -12.148 1 85.94 87 ARG B CA 1
ATOM 5307 C C . ARG B 1 87 ? 9.812 -16.844 -11.633 1 85.94 87 ARG B C 1
ATOM 5309 O O . ARG B 1 87 ? 10.062 -16.594 -10.445 1 85.94 87 ARG B O 1
ATOM 5316 N N . LEU B 1 88 ? 9.492 -16.016 -12.531 1 87.88 88 LEU B N 1
ATOM 5317 C CA . LEU B 1 88 ? 9.484 -14.602 -12.18 1 87.88 88 LEU B CA 1
ATOM 5318 C C . LEU B 1 88 ? 8.297 -14.266 -11.289 1 87.88 88 LEU B C 1
ATOM 5320 O O . LEU B 1 88 ? 8.445 -13.562 -10.281 1 87.88 88 LEU B O 1
ATOM 5324 N N . SER B 1 89 ? 7.176 -14.805 -11.539 1 86.5 89 SER B N 1
ATOM 5325 C CA . SER B 1 89 ? 5.934 -14.453 -10.852 1 86.5 89 SER B CA 1
ATOM 5326 C C . SER B 1 89 ? 5.895 -15.047 -9.445 1 86.5 89 SER B C 1
ATOM 5328 O O . SER B 1 89 ? 5.301 -14.469 -8.539 1 86.5 89 SER B O 1
ATOM 5330 N N . THR B 1 90 ? 6.555 -16.078 -9.227 1 85.81 90 THR B N 1
ATOM 5331 C CA . THR B 1 90 ? 6.469 -16.766 -7.945 1 85.81 90 THR B CA 1
ATOM 5332 C C . THR B 1 90 ? 7.453 -16.172 -6.945 1 85.81 90 THR B C 1
ATOM 5334 O O . THR B 1 90 ? 7.125 -15.992 -5.77 1 85.81 90 THR B O 1
ATOM 5337 N N . TRP B 1 91 ? 8.586 -15.805 -7.449 1 88.25 91 TRP B N 1
ATOM 5338 C CA . TRP B 1 91 ? 9.609 -15.5 -6.457 1 88.25 91 TRP B CA 1
ATOM 5339 C C . TRP B 1 91 ? 10.07 -14.055 -6.586 1 88.25 91 TRP B C 1
ATOM 5341 O O . TRP B 1 91 ? 10.219 -13.352 -5.582 1 88.25 91 TRP B O 1
ATOM 5351 N N . LEU B 1 92 ? 10.234 -13.547 -7.816 1 91.5 92 LEU B N 1
ATOM 5352 C CA . LEU B 1 92 ? 10.93 -12.273 -7.988 1 91.5 92 LEU B CA 1
ATOM 5353 C C . LEU B 1 92 ? 9.945 -11.109 -7.961 1 91.5 92 LEU B C 1
ATOM 5355 O O . LEU B 1 92 ? 10.148 -10.141 -7.234 1 91.5 92 LEU B O 1
ATOM 5359 N N . ILE B 1 93 ? 8.836 -11.211 -8.625 1 89.69 93 ILE B N 1
ATOM 5360 C CA . ILE B 1 93 ? 7.918 -10.094 -8.805 1 89.69 93 ILE B CA 1
ATOM 5361 C C . ILE B 1 93 ? 7.301 -9.703 -7.465 1 89.69 93 ILE B C 1
ATOM 5363 O O . ILE B 1 93 ? 7.211 -8.523 -7.133 1 89.69 93 ILE B O 1
ATOM 5367 N N . PRO B 1 94 ? 6.938 -10.648 -6.613 1 89.38 94 PRO B N 1
ATOM 5368 C CA . PRO B 1 94 ? 6.316 -10.266 -5.344 1 89.38 94 PRO B CA 1
ATOM 5369 C C . PRO B 1 94 ? 7.242 -9.43 -4.465 1 89.38 94 PRO B C 1
ATOM 5371 O O . PRO B 1 94 ? 6.793 -8.484 -3.816 1 89.38 94 PRO B O 1
ATOM 5374 N N . ILE B 1 95 ? 8.453 -9.742 -4.418 1 92.56 95 ILE B N 1
ATOM 5375 C CA . ILE B 1 95 ? 9.359 -8.984 -3.561 1 92.56 95 ILE B CA 1
ATOM 5376 C C . ILE B 1 95 ? 9.68 -7.645 -4.211 1 92.56 95 ILE B C 1
ATOM 5378 O O . ILE B 1 95 ? 9.836 -6.633 -3.52 1 92.56 95 ILE B O 1
ATOM 5382 N N . LEU B 1 96 ? 9.719 -7.57 -5.531 1 90.88 96 LEU B N 1
ATOM 5383 C CA . LEU B 1 96 ? 10.008 -6.32 -6.227 1 90.88 96 LEU B CA 1
ATOM 5384 C C . LEU B 1 96 ? 8.859 -5.328 -6.059 1 90.88 96 LEU B C 1
ATOM 5386 O O . LEU B 1 96 ? 9.078 -4.117 -6.02 1 90.88 96 LEU B O 1
ATOM 5390 N N . LEU B 1 97 ? 7.695 -5.828 -5.875 1 89.25 97 LEU B N 1
ATOM 5391 C CA . LEU B 1 97 ? 6.531 -4.965 -5.699 1 89.25 97 LEU B CA 1
ATOM 5392 C C . LEU B 1 97 ? 6.582 -4.25 -4.355 1 89.25 97 LEU B C 1
ATOM 5394 O O . LEU B 1 97 ? 5.918 -3.227 -4.168 1 89.25 97 LEU B O 1
ATOM 5398 N N . LEU B 1 98 ? 7.398 -4.723 -3.436 1 91.56 98 LEU B N 1
ATOM 5399 C CA . LEU B 1 98 ? 7.527 -4.078 -2.133 1 91.56 98 LEU B CA 1
ATOM 5400 C C . LEU B 1 98 ? 8.219 -2.723 -2.26 1 91.56 98 LEU B C 1
ATOM 5402 O O . LEU B 1 98 ? 8.094 -1.875 -1.374 1 91.56 98 LEU B O 1
ATOM 5406 N N . ILE B 1 99 ? 8.898 -2.504 -3.387 1 89.38 99 ILE B N 1
ATOM 5407 C CA . ILE B 1 99 ? 9.602 -1.246 -3.594 1 89.38 99 ILE B CA 1
ATOM 5408 C C . ILE B 1 99 ? 8.609 -0.091 -3.625 1 89.38 99 ILE B C 1
ATOM 5410 O O . ILE B 1 99 ? 8.906 1.009 -3.156 1 89.38 99 ILE B O 1
ATOM 5414 N N . GLY B 1 100 ? 7.438 -0.404 -4.098 1 86.38 100 GLY B N 1
ATOM 5415 C CA . GLY B 1 100 ? 6.41 0.619 -4.203 1 86.38 100 GLY B CA 1
ATOM 5416 C C . GLY B 1 100 ? 5.848 1.039 -2.857 1 86.38 100 GLY B C 1
ATOM 5417 O O . GLY B 1 100 ? 5.188 2.074 -2.752 1 86.38 100 GLY B O 1
ATOM 5418 N N . ASN B 1 101 ? 6.234 0.335 -1.786 1 89.25 101 ASN B N 1
ATOM 5419 C CA . ASN B 1 101 ? 5.688 0.629 -0.466 1 89.25 101 ASN B CA 1
ATOM 5420 C C . ASN B 1 101 ? 6.695 1.375 0.405 1 89.25 101 ASN B C 1
ATOM 5422 O O . ASN B 1 101 ? 6.438 1.624 1.584 1 89.25 101 ASN B O 1
ATOM 5426 N N . VAL B 1 102 ? 7.801 1.76 -0.163 1 89.88 102 VAL B N 1
ATOM 5427 C CA . VAL B 1 102 ? 8.75 2.59 0.565 1 89.88 102 VAL B CA 1
ATOM 5428 C C . VAL B 1 102 ? 8.172 3.99 0.764 1 89.88 102 VAL B C 1
ATOM 5430 O O . VAL B 1 102 ? 7.516 4.527 -0.129 1 89.88 102 VAL B O 1
ATOM 5433 N N . HIS B 1 103 ? 8.383 4.488 1.942 1 88.31 103 HIS B N 1
ATOM 5434 C CA . HIS B 1 103 ? 7.914 5.844 2.197 1 88.31 103 HIS B CA 1
ATOM 5435 C C . HIS B 1 103 ? 8.758 6.871 1.455 1 88.31 103 HIS B C 1
ATOM 5437 O O . HIS B 1 103 ? 9.969 6.977 1.694 1 88.31 103 HIS B O 1
ATOM 5443 N N . MET B 1 104 ? 8.094 7.551 0.504 1 79.75 104 MET B N 1
ATOM 5444 C CA . MET B 1 104 ? 8.812 8.539 -0.292 1 79.75 104 MET B CA 1
ATOM 5445 C C . MET B 1 104 ? 8.453 9.953 0.136 1 79.75 104 MET B C 1
ATOM 5447 O O . MET B 1 104 ? 7.328 10.203 0.573 1 79.75 104 MET B O 1
ATOM 5451 N N . ALA B 1 105 ? 9.5 10.75 0.041 1 76.5 105 ALA B N 1
ATOM 5452 C CA . ALA B 1 105 ? 9.266 12.156 0.332 1 76.5 105 ALA B CA 1
ATOM 5453 C C . ALA B 1 105 ? 8.266 12.766 -0.645 1 76.5 105 ALA B C 1
ATOM 5455 O O . ALA B 1 105 ? 8.164 12.328 -1.795 1 76.5 105 ALA B O 1
ATOM 5456 N N . ARG B 1 106 ? 7.395 13.594 -0.161 1 75.94 106 ARG B N 1
ATOM 5457 C CA . ARG B 1 106 ? 6.391 14.234 -1.005 1 75.94 106 ARG B CA 1
ATOM 5458 C C . ARG B 1 106 ? 6.992 15.398 -1.79 1 75.94 106 ARG B C 1
ATOM 5460 O O . ARG B 1 106 ? 6.684 16.562 -1.524 1 75.94 106 ARG B O 1
ATOM 5467 N N . LEU B 1 107 ? 7.883 14.953 -2.646 1 72.94 107 LEU B N 1
ATOM 5468 C CA . LEU B 1 107 ? 8.531 15.891 -3.553 1 72.94 107 LEU B CA 1
ATOM 5469 C C . LEU B 1 107 ? 7.957 15.773 -4.961 1 72.94 107 LEU B C 1
ATOM 5471 O O . LEU B 1 107 ? 7.031 14.992 -5.195 1 72.94 107 LEU B O 1
ATOM 5475 N N . GLY B 1 108 ? 8.227 16.547 -5.879 1 67.06 108 GLY B N 1
ATOM 5476 C CA . GLY B 1 108 ? 7.859 16.422 -7.281 1 67.06 108 GLY B CA 1
ATOM 5477 C C . GLY B 1 108 ? 8.328 15.125 -7.906 1 67.06 108 GLY B C 1
ATOM 5478 O O . GLY B 1 108 ? 8.516 14.125 -7.207 1 67.06 108 GLY B O 1
ATOM 5479 N N . PRO B 1 109 ? 8.383 14.922 -9 1 69.38 109 PRO B N 1
ATOM 5480 C CA . PRO B 1 109 ? 8.82 13.711 -9.688 1 69.38 109 PRO B CA 1
ATOM 5481 C C . PRO B 1 109 ? 10.227 13.273 -9.281 1 69.38 109 PRO B C 1
ATOM 5483 O O . PRO B 1 109 ? 10.625 12.133 -9.539 1 69.38 109 PRO B O 1
ATOM 5486 N N . GLU B 1 110 ? 10.883 14.078 -8.539 1 70 110 GLU B N 1
ATOM 5487 C CA . GLU B 1 110 ? 12.227 13.758 -8.07 1 70 110 GLU B CA 1
ATOM 5488 C C . GLU B 1 110 ? 12.203 12.633 -7.043 1 70 110 GLU B C 1
ATOM 5490 O O . GLU B 1 110 ? 13.227 11.984 -6.797 1 70 110 GLU B O 1
ATOM 5495 N N . LYS B 1 111 ? 10.984 12.383 -6.598 1 70.88 111 LYS B N 1
ATOM 5496 C CA . LYS B 1 111 ? 10.836 11.336 -5.594 1 70.88 111 LYS B CA 1
ATOM 5497 C C . LYS B 1 111 ? 11.188 9.969 -6.176 1 70.88 111 LYS B C 1
ATOM 5499 O O . LYS B 1 111 ? 11.586 9.062 -5.441 1 70.88 111 LYS B O 1
ATOM 5504 N N . TYR B 1 112 ? 11.195 9.867 -7.473 1 74.69 112 TYR B N 1
ATOM 5505 C CA . TYR B 1 112 ? 11.461 8.578 -8.109 1 74.69 112 TYR B CA 1
ATOM 5506 C C . TYR B 1 112 ? 12.961 8.32 -8.211 1 74.69 112 TYR B C 1
ATOM 5508 O O . TYR B 1 112 ? 13.383 7.176 -8.375 1 74.69 112 TYR B O 1
ATOM 5516 N N . LEU B 1 113 ? 13.695 9.352 -7.984 1 79.88 113 LEU B N 1
ATOM 5517 C CA . LEU B 1 113 ? 15.148 9.195 -7.992 1 79.88 113 LEU B CA 1
ATOM 5518 C C . LEU B 1 113 ? 15.633 8.508 -6.723 1 79.88 113 LEU B C 1
ATOM 5520 O O . LEU B 1 113 ? 16.703 7.895 -6.711 1 79.88 113 LEU B O 1
ATOM 5524 N N . VAL B 1 114 ? 14.727 8.508 -5.797 1 85.31 114 VAL B N 1
ATOM 5525 C CA . VAL B 1 114 ? 15.078 7.883 -4.523 1 85.31 114 VAL B CA 1
ATOM 5526 C C . VAL B 1 114 ? 15.102 6.367 -4.688 1 85.31 114 VAL B C 1
ATOM 5528 O O . VAL B 1 114 ? 15.844 5.672 -3.986 1 85.31 114 VAL B O 1
ATOM 5531 N N . ILE B 1 115 ? 14.391 5.902 -5.695 1 89.25 115 ILE B N 1
ATOM 5532 C CA . ILE B 1 115 ? 14.352 4.465 -5.945 1 89.25 115 ILE B CA 1
ATOM 5533 C C . ILE B 1 115 ? 15.711 3.994 -6.453 1 89.25 115 ILE B C 1
ATOM 5535 O O . ILE B 1 115 ? 16.172 2.896 -6.117 1 89.25 115 ILE B O 1
ATOM 5539 N N . LEU B 1 116 ? 16.328 4.844 -7.203 1 91.75 116 LEU B N 1
ATOM 5540 C CA . LEU B 1 116 ? 17.656 4.516 -7.699 1 91.75 116 LEU B CA 1
ATOM 5541 C C . LEU B 1 116 ? 18.656 4.414 -6.555 1 91.75 116 LEU B C 1
ATOM 5543 O O . LEU B 1 116 ? 19.516 3.531 -6.551 1 91.75 116 LEU B O 1
ATOM 5547 N N . HIS B 1 117 ? 18.438 5.266 -5.645 1 93.62 117 HIS B N 1
ATOM 5548 C CA . HIS B 1 117 ? 19.344 5.227 -4.496 1 93.62 117 HIS B CA 1
ATOM 5549 C C . HIS B 1 117 ? 19.109 3.98 -3.652 1 93.62 117 HIS B C 1
ATOM 5551 O O . HIS B 1 117 ? 20.062 3.336 -3.209 1 93.62 117 HIS B O 1
ATOM 5557 N N . ILE B 1 118 ? 17.938 3.59 -3.543 1 94.88 118 ILE B N 1
ATOM 5558 C CA . ILE B 1 118 ? 17.562 2.428 -2.74 1 94.88 118 ILE B CA 1
ATOM 5559 C C . ILE B 1 118 ? 18.125 1.161 -3.389 1 94.88 118 ILE B C 1
ATOM 5561 O O . ILE B 1 118 ? 18.719 0.315 -2.711 1 94.88 118 ILE B O 1
ATOM 5565 N N . LEU B 1 119 ? 18.047 1.142 -4.688 1 95.44 119 LEU B N 1
ATOM 5566 C CA . LEU B 1 119 ? 18.469 -0.052 -5.41 1 95.44 119 LEU B CA 1
ATOM 5567 C C . LEU B 1 119 ? 19.984 -0.075 -5.578 1 95.44 119 LEU B C 1
ATOM 5569 O O . LEU B 1 119 ? 20.594 -1.145 -5.57 1 95.44 119 LEU B O 1
ATOM 5573 N N . GLY B 1 120 ? 20.547 1.07 -5.691 1 96.62 120 GLY B N 1
ATOM 5574 C CA . GLY B 1 120 ? 21.969 1.161 -5.949 1 96.62 120 GLY B CA 1
ATOM 5575 C C . GLY B 1 120 ? 22.812 1.157 -4.684 1 96.62 120 GLY B C 1
ATOM 5576 O O . GLY B 1 120 ? 23.984 0.787 -4.711 1 96.62 120 GLY B O 1
ATOM 5577 N N . ASP B 1 121 ? 22.188 1.606 -3.613 1 97.56 121 ASP B N 1
ATOM 5578 C CA . ASP B 1 121 ? 22.906 1.729 -2.35 1 97.56 121 ASP B CA 1
ATOM 5579 C C . ASP B 1 121 ? 21.984 1.447 -1.163 1 97.56 121 ASP B C 1
ATOM 5581 O O . ASP B 1 121 ? 21.766 2.324 -0.328 1 97.56 121 ASP B O 1
ATOM 5585 N N . PRO B 1 122 ? 21.625 0.185 -1.06 1 97.5 122 PRO B N 1
ATOM 5586 C CA . PRO B 1 122 ? 20.703 -0.146 0.027 1 97.5 122 PRO B CA 1
ATOM 5587 C C . PRO B 1 122 ? 21.312 0.065 1.409 1 97.5 122 PRO B C 1
ATOM 5589 O O . PRO B 1 122 ? 20.609 0.42 2.355 1 97.5 122 PRO B O 1
ATOM 5592 N N . ILE B 1 123 ? 22.594 -0.056 1.552 1 98.06 123 ILE B N 1
ATOM 5593 C CA . ILE B 1 123 ? 23.266 0.102 2.836 1 98.06 123 ILE B CA 1
ATOM 5594 C C . ILE B 1 123 ? 23.203 1.564 3.271 1 98.06 123 ILE B C 1
ATOM 5596 O O . ILE B 1 123 ? 22.797 1.867 4.398 1 98.06 123 ILE B O 1
ATOM 5600 N N . ASP B 1 124 ? 23.531 2.438 2.365 1 96.81 124 ASP B N 1
ATOM 5601 C CA . ASP B 1 124 ? 23.5 3.854 2.719 1 96.81 124 ASP B CA 1
ATOM 5602 C C . ASP B 1 124 ? 22.062 4.332 2.949 1 96.81 124 ASP B C 1
ATOM 5604 O O . ASP B 1 124 ? 21.828 5.203 3.787 1 96.81 124 ASP B O 1
ATOM 5608 N N . SER B 1 125 ? 21.188 3.811 2.188 1 96.06 125 SER B N 1
ATOM 5609 C CA . SER B 1 125 ? 19.781 4.191 2.375 1 96.06 125 SER B CA 1
ATOM 5610 C C . SER B 1 125 ? 19.312 3.871 3.789 1 96.06 125 SER B C 1
ATOM 5612 O O . SER B 1 125 ? 18.719 4.719 4.457 1 96.06 125 SER B O 1
ATOM 5614 N N . LEU B 1 126 ? 19.625 2.662 4.242 1 97.12 126 LEU B N 1
ATOM 5615 C CA . LEU B 1 126 ? 19.234 2.268 5.59 1 97.12 126 LEU B CA 1
ATOM 5616 C C . LEU B 1 126 ? 20.031 3.023 6.637 1 97.12 126 LEU B C 1
ATOM 5618 O O . LEU B 1 126 ? 19.516 3.389 7.688 1 97.12 126 LEU B O 1
ATOM 5622 N N . TRP B 1 127 ? 21.25 3.229 6.332 1 96.25 127 TRP B N 1
ATOM 5623 C CA . TRP B 1 127 ? 22.109 4.004 7.223 1 96.25 127 TRP B CA 1
ATOM 5624 C C . TRP B 1 127 ? 21.578 5.422 7.395 1 96.25 127 TRP B C 1
ATOM 5626 O O . TRP B 1 127 ? 21.594 5.969 8.5 1 96.25 127 TRP B O 1
ATOM 5636 N N . SER B 1 128 ? 21.125 5.953 6.34 1 94.31 128 SER B N 1
ATOM 5637 C CA . SER B 1 128 ? 20.562 7.301 6.371 1 94.31 128 SER B CA 1
ATOM 5638 C C . SER B 1 128 ? 19.281 7.352 7.203 1 94.31 128 SER B C 1
ATOM 5640 O O . SER B 1 128 ? 19.078 8.289 7.98 1 94.31 128 SER B O 1
ATOM 5642 N N . LEU B 1 129 ? 18.484 6.402 7.066 1 94.12 129 LEU B N 1
ATOM 5643 C CA . LEU B 1 129 ? 17.25 6.336 7.84 1 94.12 129 LEU B CA 1
ATOM 5644 C C . LEU B 1 129 ? 17.547 6.219 9.328 1 94.12 129 LEU B C 1
ATOM 5646 O O . LEU B 1 129 ? 16.953 6.934 10.141 1 94.12 129 LEU B O 1
ATOM 5650 N N . LEU B 1 130 ? 18.484 5.375 9.641 1 94.88 130 LEU B N 1
ATOM 5651 C CA . LEU B 1 130 ? 18.844 5.16 11.039 1 94.88 130 LEU B CA 1
ATOM 5652 C C . LEU B 1 130 ? 19.531 6.395 11.625 1 94.88 130 LEU B C 1
ATOM 5654 O O . LEU B 1 130 ? 19.328 6.73 12.789 1 94.88 130 LEU B O 1
ATOM 5658 N N . THR B 1 131 ? 20.281 7.027 10.812 1 92.56 131 THR B N 1
ATOM 5659 C CA . THR B 1 131 ? 20.938 8.25 11.266 1 92.56 131 THR B CA 1
ATOM 5660 C C . THR B 1 131 ? 19.922 9.344 11.555 1 92.56 131 THR B C 1
ATOM 5662 O O . THR B 1 131 ? 20.047 10.07 12.539 1 92.56 131 THR B O 1
ATOM 5665 N N . LYS B 1 132 ? 18.984 9.406 10.719 1 90.75 132 LYS B N 1
ATOM 5666 C CA . LYS B 1 132 ? 17.922 10.383 10.953 1 90.75 132 LYS B CA 1
ATOM 5667 C C . LYS B 1 132 ? 17.188 10.094 12.25 1 90.75 132 LYS B C 1
ATOM 5669 O O . LYS B 1 132 ? 16.906 11.008 13.031 1 90.75 132 LYS B O 1
ATOM 5674 N N . ALA B 1 133 ? 16.906 8.93 12.492 1 91.56 133 ALA B N 1
ATOM 5675 C CA . ALA B 1 133 ? 16.234 8.539 13.727 1 91.56 133 ALA B CA 1
ATOM 5676 C C . ALA B 1 133 ? 17.109 8.82 14.945 1 91.56 133 ALA B C 1
ATOM 5678 O O . ALA B 1 133 ? 16.625 9.219 16 1 91.56 133 ALA B O 1
ATOM 5679 N N . GLU B 1 134 ? 18.359 8.57 14.758 1 91.69 134 GLU B N 1
ATOM 5680 C CA . GLU B 1 134 ? 19.297 8.844 15.844 1 91.69 134 GLU B CA 1
ATOM 5681 C C . GLU B 1 134 ? 19.375 10.336 16.141 1 91.69 134 GLU B C 1
ATOM 5683 O O . GLU B 1 134 ? 19.484 10.727 17.312 1 91.69 134 GLU B O 1
ATOM 5688 N N . LEU B 1 135 ? 19.359 11.117 15.125 1 89.88 135 LEU B N 1
ATOM 5689 C CA . LEU B 1 135 ? 19.344 12.562 15.312 1 89.88 135 LEU B CA 1
ATOM 5690 C C . LEU B 1 135 ? 18.141 12.984 16.156 1 89.88 135 LEU B C 1
ATOM 5692 O O . LEU B 1 135 ? 18.266 13.836 17.047 1 89.88 135 LEU B O 1
ATOM 5696 N N . TRP B 1 136 ? 17.047 12.43 15.891 1 90.44 136 TRP B N 1
ATOM 5697 C CA . TRP B 1 136 ? 15.836 12.719 16.672 1 90.44 136 TRP B CA 1
ATOM 5698 C C . TRP B 1 136 ? 16 12.258 18.109 1 90.44 136 TRP B C 1
ATOM 5700 O O . TRP B 1 136 ? 15.555 12.938 19.047 1 90.44 136 TRP B O 1
ATOM 5710 N N . SER B 1 137 ? 16.625 11.117 18.25 1 90.94 137 SER B N 1
ATOM 5711 C CA . SER B 1 137 ? 16.859 10.602 19.594 1 90.94 137 SER B CA 1
ATOM 5712 C C . SER B 1 137 ? 17.797 11.523 20.375 1 90.94 137 SER B C 1
ATOM 5714 O O . SER B 1 137 ? 17.578 11.742 21.578 1 90.94 137 SER B O 1
ATOM 5716 N N . ARG B 1 138 ? 18.703 12.039 19.703 1 90 138 ARG B N 1
ATOM 5717 C CA . ARG B 1 138 ? 19.625 12.953 20.359 1 90 138 ARG B CA 1
ATOM 5718 C C . ARG B 1 138 ? 18.953 14.281 20.703 1 90 138 ARG B C 1
ATOM 5720 O O . ARG B 1 138 ? 19.266 14.906 21.719 1 90 138 ARG B O 1
ATOM 5727 N N . CYS B 1 139 ? 18.094 14.672 19.844 1 90 139 CYS B N 1
ATOM 5728 C CA . CYS B 1 139 ? 17.297 15.867 20.141 1 90 139 CYS B CA 1
ATOM 5729 C C . CYS B 1 139 ? 16.469 15.656 21.406 1 90 139 CYS B C 1
ATOM 5731 O O . CYS B 1 139 ? 16.359 16.562 22.25 1 90 139 CYS B O 1
ATOM 5733 N N . TYR B 1 140 ? 15.922 14.523 21.562 1 90.44 140 TYR B N 1
ATOM 5734 C CA . TYR B 1 140 ? 15.148 14.172 22.75 1 90.44 140 TYR B CA 1
ATOM 5735 C C . TYR B 1 140 ? 16.031 14.188 24 1 90.44 140 TYR B C 1
ATOM 5737 O O . TYR B 1 140 ? 15.648 14.742 25.031 1 90.44 140 TYR B O 1
ATOM 5745 N N . ALA B 1 141 ? 17.141 13.602 23.891 1 89.56 141 ALA B N 1
ATOM 5746 C CA . ALA B 1 141 ? 18.078 13.547 25.016 1 89.56 141 ALA B CA 1
ATOM 5747 C C . ALA B 1 141 ? 18.562 14.945 25.391 1 89.56 141 ALA B C 1
ATOM 5749 O O . ALA B 1 141 ? 18.719 15.266 26.562 1 89.56 141 ALA B O 1
ATOM 5750 N N . ALA B 1 142 ? 18.828 15.719 24.359 1 89 142 ALA B N 1
ATOM 5751 C CA . ALA B 1 142 ? 19.25 17.094 24.609 1 89 142 ALA B CA 1
ATOM 5752 C C . ALA B 1 142 ? 18.172 17.891 25.312 1 89 142 ALA B C 1
ATOM 5754 O O . ALA B 1 142 ? 18.453 18.719 26.188 1 89 142 ALA B O 1
ATOM 5755 N N . ALA B 1 143 ? 16.938 17.672 24.844 1 91.25 143 ALA B N 1
ATOM 5756 C CA . ALA B 1 143 ? 15.82 18.359 25.484 1 91.25 143 ALA B CA 1
ATOM 5757 C C . ALA B 1 143 ? 15.742 18 26.969 1 91.25 143 ALA B C 1
ATOM 5759 O O . ALA B 1 143 ? 15.43 18.844 27.812 1 91.25 143 ALA B O 1
ATOM 5760 N N . ARG B 1 144 ? 16.047 16.812 27.344 1 89.5 144 ARG B N 1
ATOM 5761 C CA . ARG B 1 144 ? 16.031 16.344 28.734 1 89.5 144 ARG B CA 1
ATOM 5762 C C . ARG B 1 144 ? 17.188 16.938 29.516 1 89.5 144 ARG B C 1
ATOM 5764 O O . ARG B 1 144 ? 17.031 17.281 30.688 1 89.5 144 ARG B O 1
ATOM 5771 N N . THR B 1 145 ? 18.297 17.078 28.922 1 88.44 145 THR B N 1
ATOM 5772 C CA . THR B 1 145 ? 19.5 17.547 29.578 1 88.44 145 THR B CA 1
ATOM 5773 C C . THR B 1 145 ? 19.438 19.047 29.844 1 88.44 145 THR B C 1
ATOM 5775 O O . THR B 1 145 ? 19.828 19.516 30.922 1 88.44 145 THR B O 1
ATOM 5778 N N . TYR B 1 146 ? 18.938 19.781 28.938 1 88 146 TYR B N 1
ATOM 5779 C CA . TYR B 1 146 ? 19.016 21.234 29.031 1 88 146 TYR B CA 1
ATOM 5780 C C . TYR B 1 146 ? 17.766 21.812 29.656 1 88 146 TYR B C 1
ATOM 5782 O O . TYR B 1 146 ? 17.734 23 30.016 1 88 146 TYR B O 1
ATOM 5790 N N . ASN B 1 147 ? 16.766 21 29.734 1 88.44 147 ASN B N 1
ATOM 5791 C CA . ASN B 1 147 ? 15.531 21.453 30.391 1 88.44 147 ASN B CA 1
ATOM 5792 C C . ASN B 1 147 ? 15.172 20.578 31.578 1 88.44 147 ASN B C 1
ATOM 5794 O O . ASN B 1 147 ? 14.234 19.781 31.516 1 88.44 147 ASN B O 1
ATOM 5798 N N . PRO B 1 148 ? 15.789 20.828 32.656 1 88.19 148 PRO B N 1
ATOM 5799 C CA . PRO B 1 148 ? 15.523 19.984 33.844 1 88.19 148 PRO B CA 1
ATOM 5800 C C . PRO B 1 148 ? 14.141 20.234 34.438 1 88.19 148 PRO B C 1
ATOM 5802 O O . PRO B 1 148 ? 13.492 21.234 34.094 1 88.19 148 PRO B O 1
ATOM 5805 N N . SER B 1 149 ? 13.711 19.312 35.25 1 89.44 149 SER B N 1
ATOM 5806 C CA . SER B 1 149 ? 12.398 19.375 35.875 1 89.44 149 SER B CA 1
ATOM 5807 C C . SER B 1 149 ? 12.289 20.594 36.812 1 89.44 149 SER B C 1
ATOM 5809 O O . SER B 1 149 ? 13.242 20.922 37.5 1 89.44 149 SER B O 1
ATOM 5811 N N . ARG B 1 150 ? 11.203 21.344 36.75 1 82.56 150 ARG B N 1
ATOM 5812 C CA . ARG B 1 150 ? 10.898 22.453 37.656 1 82.56 150 ARG B CA 1
ATOM 5813 C C . ARG B 1 150 ? 10.5 21.938 39.031 1 82.56 150 ARG B C 1
ATOM 5815 O O . ARG B 1 150 ? 10.094 20.781 39.188 1 82.56 150 ARG B O 1
ATOM 5822 N N . PRO B 1 151 ? 10.648 22.969 40.031 1 82.62 151 PRO B N 1
ATOM 5823 C CA . PRO B 1 151 ? 10.195 22.547 41.344 1 82.62 151 PRO B CA 1
ATOM 5824 C C . PRO B 1 151 ? 8.711 22.219 41.375 1 82.62 151 PRO B C 1
ATOM 5826 O O . PRO B 1 151 ? 7.891 22.969 40.844 1 82.62 151 PRO B O 1
ATOM 5829 N N . GLN B 1 152 ? 8.227 21 41.812 1 85.12 152 GLN B N 1
ATOM 5830 C CA . GLN B 1 152 ? 6.848 20.578 42.031 1 85.12 152 GLN B CA 1
ATOM 5831 C C . GLN B 1 152 ? 6.203 20.125 40.719 1 85.12 152 GLN B C 1
ATOM 5833 O O . GLN B 1 152 ? 4.984 19.953 40.656 1 85.12 152 GLN B O 1
ATOM 5838 N N . GLU B 1 153 ? 7.055 20.031 39.656 1 87.5 153 GLU B N 1
ATOM 5839 C CA . GLU B 1 153 ? 6.496 19.547 38.406 1 87.5 153 GLU B CA 1
ATOM 5840 C C . GLU B 1 153 ? 6.258 18.047 38.438 1 87.5 153 GLU B C 1
ATOM 5842 O O . GLU B 1 153 ? 7.152 17.281 38.812 1 87.5 153 GLU B O 1
ATOM 5847 N N . GLU B 1 154 ? 5.043 17.609 38.188 1 87.88 154 GLU B N 1
ATOM 5848 C CA . GLU B 1 154 ? 4.719 16.188 38.094 1 87.88 154 GLU B CA 1
ATOM 5849 C C . GLU B 1 154 ? 5.531 15.5 37 1 87.88 154 GLU B C 1
ATOM 5851 O O . GLU B 1 154 ? 5.844 16.109 35.969 1 87.88 154 GLU B O 1
ATOM 5856 N N . THR B 1 155 ? 5.883 14.305 37.219 1 89.5 155 THR B N 1
ATOM 5857 C CA . THR B 1 155 ? 6.715 13.539 36.312 1 89.5 155 THR B CA 1
ATOM 5858 C C . THR B 1 155 ? 6.074 13.461 34.906 1 89.5 155 THR B C 1
ATOM 5860 O O . THR B 1 155 ? 6.758 13.578 33.906 1 89.5 155 THR B O 1
ATOM 5863 N N . GLU B 1 156 ? 4.816 13.281 34.906 1 85.94 156 GLU B N 1
ATOM 5864 C CA . GLU B 1 156 ? 4.121 13.164 33.625 1 85.94 156 GLU B CA 1
ATOM 5865 C C . GLU B 1 156 ? 4.164 14.484 32.844 1 85.94 156 GLU B C 1
ATOM 5867 O O . GLU B 1 156 ? 4.332 14.484 31.625 1 85.94 156 GLU B O 1
ATOM 5872 N N . SER B 1 157 ? 3.986 15.508 33.562 1 85.69 157 SER B N 1
ATOM 5873 C CA . SER B 1 157 ? 4.027 16.828 32.938 1 85.69 157 SER B CA 1
ATOM 5874 C C . SER B 1 157 ? 5.43 17.141 32.438 1 85.69 157 SER B C 1
ATOM 5876 O O . SER B 1 157 ? 5.582 17.781 31.375 1 85.69 157 SER B O 1
ATOM 5878 N N . TYR B 1 158 ? 6.379 16.656 33.219 1 91.94 158 TYR B N 1
ATOM 5879 C CA . TYR B 1 158 ? 7.766 16.859 32.812 1 91.94 158 TYR B CA 1
ATOM 5880 C C . TYR B 1 158 ? 8.07 16.109 31.516 1 91.94 158 TYR B C 1
ATOM 5882 O O . TYR B 1 158 ? 8.633 16.688 30.578 1 91.94 158 TYR B O 1
ATOM 5890 N N . GLU B 1 159 ? 7.656 14.891 31.438 1 89.06 159 GLU B N 1
ATOM 5891 C CA . GLU B 1 159 ? 7.914 14.086 30.25 1 89.06 159 GLU B CA 1
ATOM 5892 C C . GLU B 1 159 ? 7.215 14.664 29.031 1 89.06 159 GLU B C 1
ATOM 5894 O O . GLU B 1 159 ? 7.762 14.625 27.922 1 89.06 159 GLU B O 1
ATOM 5899 N N . ARG B 1 160 ? 6.145 15.227 29.25 1 89.5 160 ARG B N 1
ATOM 5900 C CA . ARG B 1 160 ? 5.402 15.828 28.141 1 89.5 160 ARG B CA 1
ATOM 5901 C C . ARG B 1 160 ? 6.09 17.094 27.641 1 89.5 160 ARG B C 1
ATOM 5903 O O . ARG B 1 160 ? 6.133 17.344 26.438 1 89.5 160 ARG B O 1
ATOM 5910 N N . ARG B 1 161 ? 6.535 17.797 28.578 1 91.69 161 ARG B N 1
ATOM 5911 C CA . ARG B 1 161 ? 7.242 19.016 28.203 1 91.69 161 ARG B CA 1
ATOM 5912 C C . ARG B 1 161 ? 8.508 18.703 27.422 1 91.69 161 ARG B C 1
ATOM 5914 O O . ARG B 1 161 ? 8.82 19.375 26.438 1 91.69 161 ARG B O 1
ATOM 5921 N N . ILE B 1 162 ? 9.18 17.688 27.828 1 92.5 162 ILE B N 1
ATOM 5922 C CA . ILE B 1 162 ? 10.414 17.281 27.156 1 92.5 162 ILE B CA 1
ATOM 5923 C C . ILE B 1 162 ? 10.102 16.781 25.75 1 92.5 162 ILE B C 1
ATOM 5925 O O . ILE B 1 162 ? 10.852 17.062 24.812 1 92.5 162 ILE B O 1
ATOM 5929 N N . LEU B 1 163 ? 9.023 16.078 25.656 1 93.12 163 LEU B N 1
ATOM 5930 C CA . LEU B 1 163 ? 8.602 15.586 24.344 1 93.12 163 LEU B CA 1
ATOM 5931 C C . LEU B 1 163 ? 8.273 16.734 23.406 1 93.12 163 LEU B C 1
ATOM 5933 O O . LEU B 1 163 ? 8.602 16.688 22.219 1 93.12 163 LEU B O 1
ATOM 5937 N N . ASP B 1 164 ? 7.703 17.734 23.922 1 94.38 164 ASP B N 1
ATOM 5938 C CA . ASP B 1 164 ? 7.332 18.891 23.125 1 94.38 164 ASP B CA 1
ATOM 5939 C C . ASP B 1 164 ? 8.57 19.656 22.656 1 94.38 164 ASP B C 1
ATOM 5941 O O . ASP B 1 164 ? 8.711 19.984 21.484 1 94.38 164 ASP B O 1
ATOM 5945 N N . ILE B 1 165 ? 9.445 19.875 23.594 1 94.31 165 ILE B N 1
ATOM 5946 C CA . ILE B 1 165 ? 10.672 20.594 23.266 1 94.31 165 ILE B CA 1
ATOM 5947 C C . ILE B 1 165 ? 11.523 19.766 22.297 1 94.31 165 ILE B C 1
ATOM 5949 O O . ILE B 1 165 ? 12.086 20.312 21.344 1 94.31 165 ILE B O 1
ATOM 5953 N N . GLY B 1 166 ? 11.555 18.516 22.594 1 93.69 166 GLY B N 1
ATOM 5954 C CA . GLY B 1 166 ? 12.289 17.625 21.703 1 93.69 166 GLY B CA 1
ATOM 5955 C C . GLY B 1 166 ? 11.766 17.625 20.281 1 93.69 166 GLY B C 1
ATOM 5956 O O . GLY B 1 166 ? 12.547 17.562 19.328 1 93.69 166 GLY B O 1
ATOM 5957 N N . THR B 1 167 ? 10.484 17.672 20.094 1 94.69 167 THR B N 1
ATOM 5958 C CA . THR B 1 167 ? 9.859 17.703 18.781 1 94.69 167 THR B CA 1
ATOM 5959 C C . THR B 1 167 ? 10.234 18.984 18.047 1 94.69 167 THR B C 1
ATOM 5961 O O . THR B 1 167 ? 10.508 18.953 16.844 1 94.69 167 THR B O 1
ATOM 5964 N N . VAL B 1 168 ? 10.266 20.047 18.75 1 94.5 168 VAL B N 1
ATOM 5965 C CA . VAL B 1 168 ? 10.641 21.312 18.141 1 94.5 168 VAL B CA 1
ATOM 5966 C C . VAL B 1 168 ? 12.125 21.297 17.766 1 94.5 168 VAL B C 1
ATOM 5968 O O . VAL B 1 168 ? 12.508 21.781 16.688 1 94.5 168 VAL B O 1
ATOM 5971 N N . TYR B 1 169 ? 12.945 20.688 18.672 1 92.12 169 TYR B N 1
ATOM 5972 C CA . TYR B 1 169 ? 14.359 20.516 18.359 1 92.12 169 TYR B CA 1
ATOM 5973 C C . TYR B 1 169 ? 14.539 19.75 17.062 1 92.12 169 TYR B C 1
ATOM 5975 O O . TYR B 1 169 ? 15.305 20.156 16.188 1 92.12 169 TYR B O 1
ATOM 5983 N N . ALA B 1 170 ? 13.812 18.719 16.969 1 91.25 170 ALA B N 1
ATOM 5984 C CA . ALA B 1 170 ? 13.914 17.859 15.789 1 91.25 170 ALA B CA 1
ATOM 5985 C C . ALA B 1 170 ? 13.461 18.578 14.531 1 91.25 170 ALA B C 1
ATOM 5987 O O . ALA B 1 170 ? 14.023 18.391 13.453 1 91.25 170 ALA B O 1
ATOM 5988 N N . ALA B 1 171 ? 12.445 19.359 14.641 1 91.06 171 ALA B N 1
ATOM 5989 C CA . ALA B 1 171 ? 11.953 20.125 13.5 1 91.06 171 ALA B CA 1
ATOM 5990 C C . ALA B 1 171 ? 12.992 21.141 13.023 1 91.06 171 ALA B C 1
ATOM 5992 O O . ALA B 1 171 ? 13.203 21.312 11.82 1 91.06 171 ALA B O 1
ATOM 5993 N N . ILE B 1 172 ? 13.664 21.797 13.961 1 88.12 172 ILE B N 1
ATOM 5994 C CA . ILE B 1 172 ? 14.703 22.766 13.633 1 88.12 172 ILE B CA 1
ATOM 5995 C C . ILE B 1 172 ? 15.875 22.047 12.961 1 88.12 172 ILE B C 1
ATOM 5997 O O . ILE B 1 172 ? 16.422 22.531 11.969 1 88.12 172 ILE B O 1
ATOM 6001 N N . GLU B 1 173 ? 16.141 20.953 13.492 1 85.56 173 GLU B N 1
ATOM 6002 C CA . GLU B 1 173 ? 17.219 20.172 12.914 1 85.56 173 GLU B CA 1
ATOM 6003 C C . GLU B 1 173 ? 16.906 19.734 11.484 1 85.56 173 GLU B C 1
ATOM 6005 O O . GLU B 1 173 ? 17.781 19.703 10.625 1 85.56 173 GLU B O 1
ATOM 6010 N N . GLU B 1 174 ? 15.695 19.391 11.25 1 83 174 GLU B N 1
ATOM 6011 C CA . GLU B 1 174 ? 15.281 18.969 9.914 1 83 174 GLU B CA 1
ATOM 6012 C C . GLU B 1 174 ? 15.367 20.125 8.922 1 83 174 GLU B C 1
ATOM 6014 O O . GLU B 1 174 ? 15.656 19.906 7.742 1 83 174 GLU B O 1
ATOM 6019 N N . LEU B 1 175 ? 15.086 21.234 9.359 1 82.69 175 LEU B N 1
ATOM 6020 C CA . LEU B 1 175 ? 15.086 22.406 8.484 1 82.69 175 LEU B CA 1
ATOM 6021 C C . LEU B 1 175 ? 16.5 22.922 8.266 1 82.69 175 LEU B C 1
ATOM 6023 O O . LEU B 1 175 ? 16.875 23.297 7.148 1 82.69 175 LEU B O 1
ATOM 6027 N N . VAL B 1 176 ? 17.234 22.922 9.305 1 75.31 176 VAL B N 1
ATOM 6028 C CA . VAL B 1 176 ? 18.578 23.516 9.219 1 75.31 176 VAL B CA 1
ATOM 6029 C C . VAL B 1 176 ? 19.562 22.469 8.734 1 75.31 176 VAL B C 1
ATOM 6031 O O . VAL B 1 176 ? 20.469 22.766 7.949 1 75.31 176 VAL B O 1
ATOM 6034 N N . GLY B 1 177 ? 19.344 21.125 8.969 1 68.12 177 GLY B N 1
ATOM 6035 C CA . GLY B 1 177 ? 20.094 20 8.43 1 68.12 177 GLY B CA 1
ATOM 6036 C C . GLY B 1 177 ? 21.562 20 8.852 1 68.12 177 GLY B C 1
ATOM 6037 O O . GLY B 1 177 ? 22.422 19.547 8.094 1 68.12 177 GLY B O 1
ATOM 6038 N N . SER B 1 178 ? 22.047 20.672 9.852 1 59.03 178 SER B N 1
ATOM 6039 C CA . SER B 1 178 ? 23.469 20.875 10.078 1 59.03 178 SER B CA 1
ATOM 6040 C C . SER B 1 178 ? 24.078 19.719 10.883 1 59.03 178 SER B C 1
ATOM 6042 O O . SER B 1 178 ? 25.281 19.5 10.852 1 59.03 178 SER B O 1
ATOM 6044 N N . GLY B 1 179 ? 23.266 18.844 11.266 1 58.75 179 GLY B N 1
ATOM 6045 C CA . GLY B 1 179 ? 23.797 17.781 12.086 1 58.75 179 GLY B CA 1
ATOM 6046 C C . GLY B 1 179 ? 24.594 18.281 13.281 1 58.75 179 GLY B C 1
ATOM 6047 O O . GLY B 1 179 ? 25.266 17.5 13.953 1 58.75 179 GLY B O 1
ATOM 6048 N N . THR B 1 180 ? 24.609 19.594 13.43 1 61.78 180 THR B N 1
ATOM 6049 C CA . THR B 1 180 ? 25.281 20.234 14.562 1 61.78 180 THR B CA 1
ATOM 6050 C C . THR B 1 180 ? 24.266 20.75 15.57 1 61.78 180 THR B C 1
ATOM 6052 O O . THR B 1 180 ? 23.047 20.688 15.328 1 61.78 180 THR B O 1
ATOM 6055 N N . ASP B 1 181 ? 24.703 20.984 16.797 1 65.31 181 ASP B N 1
ATOM 6056 C CA . ASP B 1 181 ? 23.844 21.438 17.891 1 65.31 181 ASP B CA 1
ATOM 6057 C C . ASP B 1 181 ? 23.266 22.828 17.609 1 65.31 181 ASP B C 1
ATOM 6059 O O . ASP B 1 181 ? 22.938 23.562 18.531 1 65.31 181 ASP B O 1
ATOM 6063 N N . ARG B 1 182 ? 23 23.078 16.438 1 73.94 182 ARG B N 1
ATOM 6064 C CA . ARG B 1 182 ? 22.484 24.406 16.109 1 73.94 182 ARG B CA 1
ATOM 6065 C C . ARG B 1 182 ? 21.016 24.531 16.484 1 73.94 182 ARG B C 1
ATOM 6067 O O . ARG B 1 182 ? 20.531 25.641 16.688 1 73.94 182 ARG B O 1
ATOM 6074 N N . PHE B 1 183 ? 20.422 23.438 16.641 1 81.81 183 PHE B N 1
ATOM 6075 C CA . PHE B 1 183 ? 19.016 23.484 17.016 1 81.81 183 PHE B CA 1
ATOM 6076 C C . PHE B 1 183 ? 18.844 24.062 18.406 1 81.81 183 PHE B C 1
ATOM 6078 O O . PHE B 1 183 ? 17.906 24.828 18.656 1 81.81 183 PHE B O 1
ATOM 6085 N N . ARG B 1 184 ? 19.766 23.828 19.25 1 81.5 184 ARG B N 1
ATOM 6086 C CA . ARG B 1 184 ? 19.719 24.375 20.609 1 81.5 184 ARG B CA 1
ATOM 6087 C C . ARG B 1 184 ? 19.938 25.891 20.594 1 81.5 184 ARG B C 1
ATOM 6089 O O . ARG B 1 184 ? 19.219 26.625 21.281 1 81.5 184 ARG B O 1
ATOM 6096 N N . ALA B 1 185 ? 20.938 26.219 19.812 1 82.12 185 ALA B N 1
ATOM 6097 C CA . ALA B 1 185 ? 21.234 27.641 19.703 1 82.12 185 ALA B CA 1
ATOM 6098 C C . ALA B 1 185 ? 20.047 28.406 19.156 1 82.12 185 ALA B C 1
ATOM 6100 O O . ALA B 1 185 ? 19.719 29.5 19.625 1 82.12 185 ALA B O 1
ATOM 6101 N N . HIS B 1 186 ? 19.438 27.828 18.25 1 83.5 186 HIS B N 1
ATOM 6102 C CA . HIS B 1 186 ? 18.266 28.469 17.641 1 83.5 186 HIS B CA 1
ATOM 6103 C C . HIS B 1 186 ? 17.109 28.547 18.641 1 83.5 186 HIS B C 1
ATOM 6105 O O . HIS B 1 186 ? 16.406 29.562 18.688 1 83.5 186 HIS B O 1
ATOM 6111 N N . PHE B 1 187 ? 16.953 27.516 19.375 1 86.94 187 PHE B N 1
ATOM 6112 C CA . PHE B 1 187 ? 15.875 27.5 20.359 1 86.94 187 PHE B CA 1
ATOM 6113 C C . PHE B 1 187 ? 16.141 28.484 21.484 1 86.94 187 PHE B C 1
ATOM 6115 O O . PHE B 1 187 ? 15.234 29.203 21.922 1 86.94 187 PHE B O 1
ATOM 6122 N N . GLU B 1 188 ? 17.359 28.562 21.938 1 85.88 188 GLU B N 1
ATOM 6123 C CA . GLU B 1 188 ? 17.75 29.516 22.969 1 85.88 188 GLU B CA 1
ATOM 6124 C C . GLU B 1 188 ? 17.594 30.953 22.469 1 85.88 188 GLU B C 1
ATOM 6126 O O . GLU B 1 188 ? 17.203 31.844 23.234 1 85.88 188 GLU B O 1
ATOM 6131 N N . GLN B 1 189 ? 17.938 31.078 21.266 1 85.5 189 GLN B N 1
ATOM 6132 C CA . GLN B 1 189 ? 17.75 32.406 20.656 1 85.5 189 GLN B CA 1
ATOM 6133 C C . GLN B 1 189 ? 16.266 32.781 20.641 1 85.5 189 GLN B C 1
ATOM 6135 O O . GLN B 1 189 ? 15.922 33.938 20.875 1 85.5 189 GLN B O 1
ATOM 6140 N N . LEU B 1 190 ? 15.469 31.844 20.422 1 86.88 190 LEU B N 1
ATOM 6141 C CA . LEU B 1 190 ? 14.031 32.094 20.422 1 86.88 190 LEU B CA 1
ATOM 6142 C C . LEU B 1 190 ? 13.531 32.469 21.812 1 86.88 190 LEU B C 1
ATOM 6144 O O . LEU B 1 190 ? 12.672 33.312 21.953 1 86.88 190 LEU B O 1
ATOM 6148 N N . VAL B 1 191 ? 14.07 31.812 22.781 1 87.06 191 VAL B N 1
ATOM 6149 C CA . VAL B 1 191 ? 13.695 32.094 24.172 1 87.06 191 VAL B CA 1
ATOM 6150 C C . VAL B 1 191 ? 14.133 33.5 24.547 1 87.06 191 VAL B C 1
ATOM 6152 O O . VAL B 1 191 ? 13.406 34.219 25.234 1 87.06 191 VAL B O 1
ATOM 6155 N N . ARG B 1 192 ? 15.227 33.906 23.984 1 85.31 192 ARG B N 1
ATOM 6156 C CA . ARG B 1 192 ? 15.758 35.219 24.281 1 85.31 192 ARG B CA 1
ATOM 6157 C C . ARG B 1 192 ? 14.977 36.312 23.547 1 85.31 192 ARG B C 1
ATOM 6159 O O . ARG B 1 192 ? 14.789 37.406 24.078 1 85.31 192 ARG B O 1
ATOM 6166 N N . GLU B 1 193 ? 14.562 35.969 22.422 1 85.38 193 GLU B N 1
ATOM 6167 C CA . GLU B 1 193 ? 13.867 36.938 21.578 1 85.38 193 GLU B CA 1
ATOM 6168 C C . GLU B 1 193 ? 12.367 36.938 21.859 1 85.38 193 GLU B C 1
ATOM 6170 O O . GLU B 1 193 ? 11.594 37.594 21.156 1 85.38 193 GLU B O 1
ATOM 6175 N N . LYS B 1 194 ? 12.055 36.25 22.812 1 87.81 194 LYS B N 1
ATOM 6176 C CA . LYS B 1 194 ? 10.641 36.156 23.172 1 87.81 194 LYS B CA 1
ATOM 6177 C C . LYS B 1 194 ? 10.078 37.531 23.516 1 87.81 194 LYS B C 1
ATOM 6179 O O . LYS B 1 194 ? 10.766 38.344 24.125 1 87.81 194 LYS B O 1
ATOM 6184 N N . ARG B 1 195 ? 8.852 37.688 23.156 1 86.81 195 ARG B N 1
ATOM 6185 C CA . ARG B 1 195 ? 8.18 38.938 23.469 1 86.81 195 ARG B CA 1
ATOM 6186 C C . ARG B 1 195 ? 8.141 39.188 24.969 1 86.81 195 ARG B C 1
ATOM 6188 O O . ARG B 1 195 ? 7.934 38.25 25.75 1 86.81 195 ARG B O 1
ATOM 6195 N N . PRO B 1 196 ? 8.375 40.406 25.375 1 85.38 196 PRO B N 1
ATOM 6196 C CA . PRO B 1 196 ? 8.383 40.719 26.812 1 85.38 196 PRO B CA 1
ATOM 6197 C C . PRO B 1 196 ? 7.043 40.406 27.484 1 85.38 196 PRO B C 1
ATOM 6199 O O . PRO B 1 196 ? 7 40.125 28.672 1 85.38 196 PRO B O 1
ATOM 6202 N N . ASP B 1 197 ? 5.988 40.438 26.734 1 86.38 197 ASP B N 1
ATOM 6203 C CA . ASP B 1 197 ? 4.66 40.25 27.312 1 86.38 197 ASP B CA 1
ATOM 6204 C C . ASP B 1 197 ? 4.312 38.75 27.422 1 86.38 197 ASP B C 1
ATOM 6206 O O . ASP B 1 197 ? 3.297 38.406 28.016 1 86.38 197 ASP B O 1
ATOM 6210 N N . MET B 1 198 ? 5.215 37.938 27 1 87.81 198 MET B N 1
ATOM 6211 C CA . MET B 1 198 ? 4.918 36.531 27 1 87.81 198 MET B CA 1
ATOM 6212 C C . MET B 1 198 ? 5.473 35.844 28.25 1 87.81 198 MET B C 1
ATOM 6214 O O . MET B 1 198 ? 6.684 35.844 28.484 1 87.81 198 MET B O 1
ATOM 6218 N N . SER B 1 199 ? 4.562 35.344 29.047 1 87.5 199 SER B N 1
ATOM 6219 C CA . SER B 1 199 ? 4.973 34.594 30.234 1 87.5 199 SER B CA 1
ATOM 6220 C C . SER B 1 199 ? 5.629 33.281 29.859 1 87.5 199 SER B C 1
ATOM 6222 O O . SER B 1 199 ? 5.512 32.812 28.734 1 87.5 199 SER B O 1
ATOM 6224 N N . THR B 1 200 ? 6.32 32.688 30.75 1 85.38 200 THR B N 1
ATOM 6225 C CA . THR B 1 200 ? 6.969 31.406 30.531 1 85.38 200 THR B CA 1
ATOM 6226 C C . THR B 1 200 ? 5.934 30.312 30.281 1 85.38 200 THR B C 1
ATOM 6228 O O . THR B 1 200 ? 6.168 29.406 29.469 1 85.38 200 THR B O 1
ATOM 6231 N N . GLU B 1 201 ? 4.859 30.406 30.906 1 83.5 201 GLU B N 1
ATOM 6232 C CA . GLU B 1 201 ? 3.785 29.438 30.719 1 83.5 201 GLU B CA 1
ATOM 6233 C C . GLU B 1 201 ? 3.18 29.547 29.328 1 83.5 201 GLU B C 1
ATOM 6235 O O . GLU B 1 201 ? 2.859 28.531 28.688 1 83.5 201 GLU B O 1
ATOM 6240 N N . GLN B 1 202 ? 3.096 30.797 28.906 1 86.62 202 GLN B N 1
ATOM 6241 C CA . GLN B 1 202 ? 2.57 31.016 27.562 1 86.62 202 GLN B CA 1
ATOM 6242 C C . GLN B 1 202 ? 3.533 30.484 26.5 1 86.62 202 GLN B C 1
ATOM 6244 O O . GLN B 1 202 ? 3.104 29.938 25.484 1 86.62 202 GLN B O 1
ATOM 6249 N N . PHE B 1 203 ? 4.754 30.656 26.812 1 90.25 203 PHE B N 1
ATOM 6250 C CA . PHE B 1 203 ? 5.777 30.172 25.891 1 90.25 203 PHE B CA 1
ATOM 6251 C C . PHE B 1 203 ? 5.68 28.656 25.734 1 90.25 203 PHE B C 1
ATOM 6253 O O . PHE B 1 203 ? 5.695 28.156 24.609 1 90.25 203 PHE B O 1
ATOM 6260 N N . TYR B 1 204 ? 5.543 27.969 26.797 1 87.94 204 TYR B N 1
ATOM 6261 C CA . TYR B 1 204 ? 5.48 26.516 26.75 1 87.94 204 TYR B CA 1
ATOM 6262 C C . TYR B 1 204 ? 4.16 26.062 26.141 1 87.94 204 TYR B C 1
ATOM 6264 O O . TYR B 1 204 ? 4.109 25.016 25.484 1 87.94 204 TYR B O 1
ATOM 6272 N N . HIS B 1 205 ? 3.186 26.828 26.266 1 87.75 205 HIS B N 1
ATOM 6273 C CA . HIS B 1 205 ? 1.911 26.5 25.625 1 87.75 205 HIS B CA 1
ATOM 6274 C C . HIS B 1 205 ? 2.016 26.594 24.109 1 87.75 205 HIS B C 1
ATOM 6276 O O . HIS B 1 205 ? 1.503 25.734 23.391 1 87.75 205 HIS B O 1
ATOM 6282 N N . VAL B 1 206 ? 2.676 27.625 23.703 1 90.81 206 VAL B N 1
ATOM 6283 C CA . VAL B 1 206 ? 2.852 27.797 22.266 1 90.81 206 VAL B CA 1
ATOM 6284 C C . VAL B 1 206 ? 3.764 26.703 21.719 1 90.81 206 VAL B C 1
ATOM 6286 O O . VAL B 1 206 ? 3.559 26.203 20.594 1 90.81 206 VAL B O 1
ATOM 6289 N N . THR B 1 207 ? 4.719 26.344 22.5 1 93.31 207 THR B N 1
ATOM 6290 C CA . THR B 1 207 ? 5.625 25.266 22.094 1 93.31 207 THR B CA 1
ATOM 6291 C C . THR B 1 207 ? 4.883 23.938 22.016 1 93.31 207 THR B C 1
ATOM 6293 O O . THR B 1 207 ? 5.102 23.156 21.094 1 93.31 207 THR B O 1
ATOM 6296 N N . LYS B 1 208 ? 4.055 23.719 22.938 1 92.19 208 LYS B N 1
ATOM 6297 C CA . LYS B 1 208 ? 3.232 22.516 22.938 1 92.19 208 LYS B CA 1
ATOM 6298 C C . LYS B 1 208 ? 2.32 22.469 21.719 1 92.19 208 LYS B C 1
ATOM 6300 O O . LYS B 1 208 ? 2.176 21.422 21.094 1 92.19 208 LYS B O 1
ATOM 6305 N N . GLU B 1 209 ? 1.751 23.516 21.344 1 90.75 209 GLU B N 1
ATOM 6306 C CA . GLU B 1 209 ? 0.876 23.578 20.188 1 90.75 209 GLU B CA 1
ATOM 6307 C C . GLU B 1 209 ? 1.646 23.281 18.906 1 90.75 209 GLU B C 1
ATOM 6309 O O . GLU B 1 209 ? 1.168 22.547 18.031 1 90.75 209 GLU B O 1
ATOM 6314 N N . ALA B 1 210 ? 2.766 23.891 18.859 1 93.19 210 ALA B N 1
ATOM 6315 C CA . ALA B 1 210 ? 3.594 23.672 17.688 1 93.19 210 ALA B CA 1
ATOM 6316 C C . ALA B 1 210 ? 4.027 22.203 17.578 1 93.19 210 ALA B C 1
ATOM 6318 O O . ALA B 1 210 ? 3.996 21.625 16.5 1 93.19 210 ALA B O 1
ATOM 6319 N N . ALA B 1 211 ? 4.418 21.656 18.703 1 94.31 211 ALA B N 1
ATOM 6320 C CA . ALA B 1 211 ? 4.848 20.266 18.734 1 94.31 211 ALA B CA 1
ATOM 6321 C C . ALA B 1 211 ? 3.707 19.328 18.328 1 94.31 211 ALA B C 1
ATOM 6323 O O . ALA B 1 211 ? 3.916 18.375 17.578 1 94.31 211 ALA B O 1
ATOM 6324 N N . ASN B 1 212 ? 2.543 19.641 18.781 1 91.06 212 ASN B N 1
ATOM 6325 C CA . ASN B 1 212 ? 1.377 18.844 18.438 1 91.06 212 ASN B CA 1
ATOM 6326 C C . ASN B 1 212 ? 1.049 18.938 16.953 1 91.06 212 ASN B C 1
ATOM 6328 O O . ASN B 1 212 ? 0.695 17.953 16.312 1 91.06 212 ASN B O 1
ATOM 6332 N N . GLU B 1 213 ? 1.133 20.094 16.469 1 92.38 213 GLU B N 1
ATOM 6333 C CA . GLU B 1 213 ? 0.863 20.281 15.055 1 92.38 213 GLU B CA 1
ATOM 6334 C C . GLU B 1 213 ? 1.896 19.562 14.195 1 92.38 213 GLU B C 1
ATOM 6336 O O . GLU B 1 213 ? 1.555 18.984 13.156 1 92.38 213 GLU B O 1
ATOM 6341 N N . LEU B 1 214 ? 3.117 19.625 14.625 1 93.44 214 LEU B N 1
ATOM 6342 C CA . LEU B 1 214 ? 4.184 18.922 13.906 1 93.44 214 LEU B CA 1
ATOM 6343 C C . LEU B 1 214 ? 3.949 17.422 13.914 1 93.44 214 LEU B C 1
ATOM 6345 O O . LEU B 1 214 ? 4.121 16.75 12.891 1 93.44 214 LEU B O 1
ATOM 6349 N N . SER B 1 215 ? 3.562 16.938 15.016 1 90.94 215 SER B N 1
ATOM 6350 C CA . SER B 1 215 ? 3.295 15.508 15.141 1 90.94 215 SER B CA 1
ATOM 6351 C C . SER B 1 215 ? 2.066 15.102 14.328 1 90.94 215 SER B C 1
ATOM 6353 O O . SER B 1 215 ? 2.049 14.039 13.711 1 90.94 215 SER B O 1
ATOM 6355 N N . ASP B 1 216 ? 1.064 15.969 14.219 1 89.06 216 ASP B N 1
ATOM 6356 C CA . ASP B 1 216 ? -0.183 15.672 13.523 1 89.06 216 ASP B CA 1
ATOM 6357 C C . ASP B 1 216 ? -0.001 15.773 12.008 1 89.06 216 ASP B C 1
ATOM 6359 O O . ASP B 1 216 ? -0.786 15.211 11.242 1 89.06 216 ASP B O 1
ATOM 6363 N N . SER B 1 217 ? 0.998 16.469 11.625 1 89.88 217 SER B N 1
ATOM 6364 C CA . SER B 1 217 ? 1.174 16.719 10.195 1 89.88 217 SER B CA 1
ATOM 6365 C C . SER B 1 217 ? 2.008 15.617 9.547 1 89.88 217 SER B C 1
ATOM 6367 O O . SER B 1 217 ? 2.309 15.688 8.352 1 89.88 217 SER B O 1
ATOM 6369 N N . ARG B 1 218 ? 2.287 14.625 10.25 1 87.62 218 ARG B N 1
ATOM 6370 C CA . ARG B 1 218 ? 3.086 13.531 9.695 1 87.62 218 ARG B CA 1
ATOM 6371 C C . ARG B 1 218 ? 2.207 12.344 9.328 1 87.62 218 ARG B C 1
ATOM 6373 O O . ARG B 1 218 ? 1.227 12.055 10.016 1 87.62 218 ARG B O 1
ATOM 6380 N N . SER B 1 219 ? 2.555 11.789 8.219 1 81.25 219 SER B N 1
ATOM 6381 C CA . SER B 1 219 ? 1.833 10.609 7.75 1 81.25 219 SER B CA 1
ATOM 6382 C C . SER B 1 219 ? 2.615 9.328 8.039 1 81.25 219 SER B C 1
ATOM 6384 O O . SER B 1 219 ? 3.797 9.227 7.703 1 81.25 219 SER B O 1
ATOM 6386 N N . VAL B 1 220 ? 1.982 8.43 8.883 1 76.44 220 VAL B N 1
ATOM 6387 C CA . VAL B 1 220 ? 2.588 7.133 9.156 1 76.44 220 VAL B CA 1
ATOM 6388 C C . VAL B 1 220 ? 1.746 6.027 8.516 1 76.44 220 VAL B C 1
ATOM 6390 O O . VAL B 1 220 ? 0.574 5.855 8.859 1 76.44 220 VAL B O 1
ATOM 6393 N N . GLU B 1 221 ? 2.316 5.363 7.57 1 80.12 221 GLU B N 1
ATOM 6394 C CA . GLU B 1 221 ? 1.607 4.305 6.859 1 80.12 221 GLU B CA 1
ATOM 6395 C C . GLU B 1 221 ? 2.188 2.932 7.191 1 80.12 221 GLU B C 1
ATOM 6397 O O . GLU B 1 221 ? 2.34 2.086 6.309 1 80.12 221 GLU B O 1
ATOM 6402 N N . LEU B 1 222 ? 2.475 2.682 8.43 1 82.88 222 LEU B N 1
ATOM 6403 C CA . LEU B 1 222 ? 3.119 1.443 8.859 1 82.88 222 LEU B CA 1
ATOM 6404 C C . LEU B 1 222 ? 2.178 0.255 8.688 1 82.88 222 LEU B C 1
ATOM 6406 O O . LEU B 1 222 ? 2.611 -0.839 8.328 1 82.88 222 LEU B O 1
ATOM 6410 N N . ARG B 1 223 ? 0.958 0.416 8.828 1 81.31 223 ARG B N 1
ATOM 6411 C CA . ARG B 1 223 ? 0.014 -0.692 8.727 1 81.31 223 ARG B CA 1
ATOM 6412 C C . ARG B 1 223 ? -0.148 -1.146 7.281 1 81.31 223 ARG B C 1
ATOM 6414 O O . ARG B 1 223 ? -0.205 -2.346 7.004 1 81.31 223 ARG B O 1
ATOM 6421 N N . ARG B 1 224 ? -0.212 -0.203 6.457 1 83.81 224 ARG B N 1
ATOM 6422 C CA . ARG B 1 224 ? -0.304 -0.561 5.043 1 83.81 224 ARG B CA 1
ATOM 6423 C C . ARG B 1 224 ? 0.97 -1.25 4.57 1 83.81 224 ARG B C 1
ATOM 6425 O O . ARG B 1 224 ? 0.912 -2.219 3.809 1 83.81 224 ARG B O 1
ATOM 6432 N N . ALA B 1 225 ? 2.104 -0.748 5.02 1 89.19 225 ALA B N 1
ATOM 6433 C CA . ALA B 1 225 ? 3.371 -1.396 4.688 1 89.19 225 ALA B CA 1
ATOM 6434 C C . ALA B 1 225 ? 3.441 -2.797 5.289 1 89.19 225 ALA B C 1
ATOM 6436 O O . ALA B 1 225 ? 3.939 -3.729 4.648 1 89.19 225 ALA B O 1
ATOM 6437 N N . GLY B 1 226 ? 2.889 -2.914 6.469 1 90.38 226 GLY B N 1
ATOM 6438 C CA . GLY B 1 226 ? 2.84 -4.223 7.098 1 90.38 226 GLY B CA 1
ATOM 6439 C C . GLY B 1 226 ? 1.99 -5.223 6.332 1 90.38 226 GLY B C 1
ATOM 6440 O O . GLY B 1 226 ? 2.361 -6.391 6.203 1 90.38 226 GLY B O 1
ATOM 6441 N N . LEU B 1 227 ? 0.944 -4.746 5.773 1 87.62 227 LEU B N 1
ATOM 6442 C CA . LEU B 1 227 ? 0.072 -5.617 4.992 1 87.62 227 LEU B CA 1
ATOM 6443 C C . LEU B 1 227 ? 0.755 -6.055 3.699 1 87.62 227 LEU B C 1
ATOM 6445 O O . LEU B 1 227 ? 0.577 -7.191 3.25 1 87.62 227 LEU B O 1
ATOM 6449 N N . ALA B 1 228 ? 1.477 -5.168 3.145 1 90.12 228 ALA B N 1
ATOM 6450 C CA . ALA B 1 228 ? 2.223 -5.531 1.941 1 90.12 228 ALA B CA 1
ATOM 6451 C C . ALA B 1 228 ? 3.256 -6.613 2.242 1 90.12 228 ALA B C 1
ATOM 6453 O O . ALA B 1 228 ? 3.432 -7.547 1.458 1 90.12 228 ALA B O 1
ATOM 6454 N N . VAL B 1 229 ? 3.873 -6.523 3.369 1 93.5 229 VAL B N 1
ATOM 6455 C CA . VAL B 1 229 ? 4.875 -7.508 3.771 1 93.5 229 VAL B CA 1
ATOM 6456 C C . VAL B 1 229 ? 4.191 -8.836 4.082 1 93.5 229 VAL B C 1
ATOM 6458 O O . VAL B 1 229 ? 4.699 -9.906 3.721 1 93.5 229 VAL B O 1
ATOM 6461 N N . VAL B 1 230 ? 3.035 -8.781 4.637 1 90 230 VAL B N 1
ATOM 6462 C CA . VAL B 1 230 ? 2.279 -10 4.926 1 90 230 VAL B CA 1
ATOM 6463 C C . VAL B 1 230 ? 1.857 -10.664 3.621 1 90 230 VAL B C 1
ATOM 6465 O O . VAL B 1 230 ? 1.897 -11.898 3.502 1 90 230 VAL B O 1
ATOM 6468 N N . SER B 1 231 ? 1.448 -9.82 2.738 1 89.5 231 SER B N 1
ATOM 6469 C CA . SER B 1 231 ? 1.103 -10.352 1.427 1 89.5 231 SER B CA 1
ATOM 6470 C C . SER B 1 231 ? 2.295 -11.055 0.785 1 89.5 231 SER B C 1
ATOM 6472 O O . SER B 1 231 ? 2.148 -12.125 0.193 1 89.5 231 SER B O 1
ATOM 6474 N N . TYR B 1 232 ? 3.49 -10.539 0.913 1 93.06 232 TYR B N 1
ATOM 6475 C CA . TYR B 1 232 ? 4.703 -11.18 0.407 1 93.06 232 TYR B CA 1
ATOM 6476 C C . TYR B 1 232 ? 4.969 -12.492 1.127 1 93.06 232 TYR B C 1
ATOM 6478 O O . TYR B 1 232 ? 5.281 -13.5 0.491 1 93.06 232 TYR B O 1
ATOM 6486 N N . LEU B 1 233 ? 4.816 -12.492 2.42 1 92.75 233 LEU B N 1
ATOM 6487 C CA . LEU B 1 233 ? 5.027 -13.711 3.193 1 92.75 233 LEU B CA 1
ATOM 6488 C C . LEU B 1 233 ? 4.043 -14.797 2.773 1 92.75 233 LEU B C 1
ATOM 6490 O O . LEU B 1 233 ? 4.41 -15.969 2.689 1 92.75 233 LEU B O 1
ATOM 6494 N N . TYR B 1 234 ? 2.932 -14.391 2.5 1 89.06 234 TYR B N 1
ATOM 6495 C CA . TYR B 1 234 ? 1.935 -15.344 2.021 1 89.06 234 TYR B CA 1
ATOM 6496 C C . TYR B 1 234 ? 2.369 -15.969 0.702 1 89.06 234 TYR B C 1
ATOM 6498 O O . TYR B 1 234 ? 2.229 -17.188 0.506 1 89.06 234 TYR B O 1
ATOM 6506 N N . HIS B 1 235 ? 2.891 -15.156 -0.138 1 88.31 235 HIS B N 1
ATOM 6507 C CA . HIS B 1 235 ? 3.361 -15.664 -1.423 1 88.31 235 HIS B CA 1
ATOM 6508 C C . HIS B 1 235 ? 4.5 -16.656 -1.238 1 88.31 235 HIS B C 1
ATOM 6510 O O . HIS B 1 235 ? 4.578 -17.656 -1.959 1 88.31 235 HIS B O 1
ATOM 6516 N N . VAL B 1 236 ? 5.32 -16.375 -0.288 1 90.69 236 VAL B N 1
ATOM 6517 C CA . VAL B 1 236 ? 6.445 -17.266 -0.019 1 90.69 236 VAL B CA 1
ATOM 6518 C C . VAL B 1 236 ? 5.93 -18.609 0.517 1 90.69 236 VAL B C 1
ATOM 6520 O O . VAL B 1 236 ? 6.348 -19.672 0.059 1 90.69 236 VAL B O 1
ATOM 6523 N N . VAL B 1 237 ? 4.977 -18.531 1.38 1 88.88 237 VAL B N 1
ATOM 6524 C CA . VAL B 1 237 ? 4.41 -19.75 1.95 1 88.88 237 VAL B CA 1
ATOM 6525 C C . VAL B 1 237 ? 3.68 -20.547 0.864 1 88.88 237 VAL B C 1
ATOM 6527 O O . VAL B 1 237 ? 3.812 -21.766 0.78 1 88.88 237 VAL B O 1
ATOM 6530 N N . ALA B 1 238 ? 3.025 -19.812 0.013 1 85.88 238 ALA B N 1
ATOM 6531 C CA . ALA B 1 238 ? 2.281 -20.438 -1.071 1 85.88 238 ALA B CA 1
ATOM 6532 C C . ALA B 1 238 ? 3.223 -21.109 -2.068 1 85.88 238 ALA B C 1
ATOM 6534 O O . ALA B 1 238 ? 2.865 -22.109 -2.701 1 85.88 238 ALA B O 1
ATOM 6535 N N . ALA B 1 239 ? 4.414 -20.641 -2.16 1 86.44 239 ALA B N 1
ATOM 6536 C CA . ALA B 1 239 ? 5.383 -21.188 -3.102 1 86.44 239 ALA B CA 1
ATOM 6537 C C . ALA B 1 239 ? 5.969 -22.5 -2.576 1 86.44 239 ALA B C 1
ATOM 6539 O O . ALA B 1 239 ? 6.359 -23.375 -3.359 1 86.44 239 ALA B O 1
ATOM 6540 N N . PHE B 1 240 ? 6.012 -22.734 -1.218 1 86.44 240 PHE B N 1
ATOM 6541 C CA . PHE B 1 240 ? 6.637 -23.922 -0.642 1 86.44 240 PHE B CA 1
ATOM 6542 C C . PHE B 1 240 ? 5.59 -24.984 -0.324 1 86.44 240 PHE B C 1
ATOM 6544 O O . PHE B 1 240 ? 5.883 -26.172 -0.364 1 86.44 240 PHE B O 1
ATOM 6551 N N . VAL B 1 241 ? 4.41 -24.453 0.034 1 83.44 241 VAL B N 1
ATOM 6552 C CA . VAL B 1 241 ? 3.377 -25.375 0.485 1 83.44 241 VAL B CA 1
ATOM 6553 C C . VAL B 1 241 ? 2.412 -25.672 -0.661 1 83.44 241 VAL B C 1
ATOM 6555 O O . VAL B 1 241 ? 1.6 -24.812 -1.03 1 83.44 241 VAL B O 1
ATOM 6558 N N . GLU B 1 242 ? 2.463 -26.859 -1.088 1 79.06 242 GLU B N 1
ATOM 6559 C CA . GLU B 1 242 ? 1.694 -27.266 -2.26 1 79.06 242 GLU B CA 1
ATOM 6560 C C . GLU B 1 242 ? 0.195 -27.141 -2.01 1 79.06 242 GLU B C 1
ATOM 6562 O O . GLU B 1 242 ? -0.564 -26.797 -2.92 1 79.06 242 GLU B O 1
ATOM 6567 N N . VAL B 1 243 ? -0.232 -27.328 -0.812 1 78.56 243 VAL B N 1
ATOM 6568 C CA . VAL B 1 243 ? -1.65 -27.281 -0.473 1 78.56 243 VAL B CA 1
ATOM 6569 C C . VAL B 1 243 ? -2.166 -25.844 -0.604 1 78.56 243 VAL B C 1
ATOM 6571 O O . VAL B 1 243 ? -3.342 -25.641 -0.903 1 78.56 243 VAL B O 1
ATOM 6574 N N . ILE B 1 244 ? -1.271 -24.969 -0.583 1 80.38 244 ILE B N 1
ATOM 6575 C CA . ILE B 1 244 ? -1.67 -23.562 -0.613 1 80.38 244 ILE B CA 1
ATOM 6576 C C . ILE B 1 244 ? -1.442 -22.984 -2.01 1 80.38 244 ILE B C 1
ATOM 6578 O O . ILE B 1 244 ? -2.334 -22.359 -2.582 1 80.38 244 ILE B O 1
ATOM 6582 N N . GLY B 1 245 ? -0.287 -23.172 -2.598 1 78.75 245 GLY B N 1
ATOM 6583 C CA . GLY B 1 245 ? 0.078 -22.5 -3.84 1 78.75 245 GLY B CA 1
ATOM 6584 C C . GLY B 1 245 ? -0.045 -23.406 -5.055 1 78.75 245 GLY B C 1
ATOM 6585 O O . GLY B 1 245 ? -0.056 -22.922 -6.191 1 78.75 245 GLY B O 1
ATOM 6586 N N . GLY B 1 246 ? -0.265 -24.609 -4.859 1 73.31 246 GLY B N 1
ATOM 6587 C CA . GLY B 1 246 ? -0.295 -25.531 -5.977 1 73.31 246 GLY B CA 1
ATOM 6588 C C . GLY B 1 246 ? 1.069 -26.094 -6.32 1 73.31 246 GLY B C 1
ATOM 6589 O O . GLY B 1 246 ? 2.08 -25.688 -5.742 1 73.31 246 GLY B O 1
ATOM 6590 N N . LYS B 1 247 ? 1.026 -27.062 -7.227 1 70.19 247 LYS B N 1
ATOM 6591 C CA . LYS B 1 247 ? 2.27 -27.719 -7.598 1 70.19 247 LYS B CA 1
ATOM 6592 C C . LYS B 1 247 ? 3.145 -26.812 -8.461 1 70.19 247 LYS B C 1
ATOM 6594 O O . LYS B 1 247 ? 2.656 -26.172 -9.391 1 70.19 247 LYS B O 1
ATOM 6599 N N . SER B 1 248 ? 4.32 -26.531 -7.891 1 67.19 248 SER B N 1
ATOM 6600 C CA . SER B 1 248 ? 5.27 -25.703 -8.617 1 67.19 248 SER B CA 1
ATOM 6601 C C . SER B 1 248 ? 5.887 -26.453 -9.789 1 67.19 248 SER B C 1
ATOM 6603 O O . SER B 1 248 ? 5.977 -27.688 -9.766 1 67.19 248 SER B O 1
ATOM 6605 N N . SER B 1 249 ? 6.004 -25.797 -10.969 1 61.69 249 SER B N 1
ATOM 6606 C CA . SER B 1 249 ? 6.598 -26.438 -12.141 1 61.69 249 SER B CA 1
ATOM 6607 C C . SER B 1 249 ? 7.973 -27 -11.82 1 61.69 249 SER B C 1
ATOM 6609 O O . SER B 1 249 ? 8.312 -28.109 -12.266 1 61.69 249 SER B O 1
ATOM 6611 N N . SER B 1 250 ? 8.883 -26.312 -11.258 1 60.75 250 SER B N 1
ATOM 6612 C CA . SER B 1 250 ? 10.227 -26.812 -10.977 1 60.75 250 SER B CA 1
ATOM 6613 C C . SER B 1 250 ? 10.734 -26.328 -9.625 1 60.75 250 SER B C 1
ATOM 6615 O O . SER B 1 250 ? 10.367 -25.25 -9.172 1 60.75 250 SER B O 1
ATOM 6617 N N . PRO B 1 251 ? 11.297 -27.5 -8.969 1 60.88 251 PRO B N 1
ATOM 6618 C CA . PRO B 1 251 ? 11.836 -27.109 -7.66 1 60.88 251 PRO B CA 1
ATOM 6619 C C . PRO B 1 251 ? 12.867 -25.984 -7.754 1 60.88 251 PRO B C 1
ATOM 6621 O O . PRO B 1 251 ? 13.828 -26.094 -8.523 1 60.88 251 PRO B O 1
ATOM 6624 N N . PRO B 1 252 ? 12.727 -24.734 -7.145 1 65.81 252 PRO B N 1
ATOM 6625 C CA . PRO B 1 252 ? 13.281 -23.422 -7.484 1 65.81 252 PRO B CA 1
ATOM 6626 C C . PRO B 1 252 ? 14.539 -23.094 -6.688 1 65.81 252 PRO B C 1
ATOM 6628 O O . PRO B 1 252 ? 14.797 -21.922 -6.387 1 65.81 252 PRO B O 1
ATOM 6631 N N . GLY B 1 253 ? 15.695 -24.062 -6.75 1 78.12 253 GLY B N 1
ATOM 6632 C CA . GLY B 1 253 ? 16.781 -23.625 -5.883 1 78.12 253 GLY B CA 1
ATOM 6633 C C . GLY B 1 253 ? 17.406 -22.328 -6.332 1 78.12 253 GLY B C 1
ATOM 6634 O O . GLY B 1 253 ? 17.406 -21.344 -5.59 1 78.12 253 GLY B O 1
ATOM 6635 N N . GLY B 1 254 ? 17.875 -22.141 -7.578 1 83.12 254 GLY B N 1
ATOM 6636 C CA . GLY B 1 254 ? 18.531 -20.969 -8.102 1 83.12 254 GLY B CA 1
ATOM 6637 C C . GLY B 1 254 ? 17.656 -19.734 -8.094 1 83.12 254 GLY B C 1
ATOM 6638 O O . GLY B 1 254 ? 18.109 -18.641 -7.734 1 83.12 254 GLY B O 1
ATOM 6639 N N . ARG B 1 255 ? 16.422 -19.922 -8.383 1 86.25 255 ARG B N 1
ATOM 6640 C CA . ARG B 1 255 ? 15.523 -18.781 -8.453 1 86.25 255 ARG B CA 1
ATOM 6641 C C . ARG B 1 255 ? 15.203 -18.25 -7.055 1 86.25 255 ARG B C 1
ATOM 6643 O O . ARG B 1 255 ? 15.031 -17.047 -6.871 1 86.25 255 ARG B O 1
ATOM 6650 N N . ILE B 1 256 ? 15.195 -19.141 -6.105 1 90 256 ILE B N 1
ATOM 6651 C CA . ILE B 1 256 ? 14.93 -18.734 -4.73 1 90 256 ILE B CA 1
ATOM 6652 C C . ILE B 1 256 ? 16.094 -17.891 -4.215 1 90 256 ILE B C 1
ATOM 6654 O O . ILE B 1 256 ? 15.891 -16.812 -3.652 1 90 256 ILE B O 1
ATOM 6658 N N . GLY B 1 257 ? 17.219 -18.406 -4.488 1 91.25 257 GLY B N 1
ATOM 6659 C CA . GLY B 1 257 ? 18.406 -17.703 -4.02 1 91.25 257 GLY B CA 1
ATOM 6660 C C . GLY B 1 257 ? 18.531 -16.312 -4.59 1 91.25 257 GLY B C 1
ATOM 6661 O O . GLY B 1 257 ? 18.781 -15.352 -3.855 1 91.25 257 GLY B O 1
ATOM 6662 N N . THR B 1 258 ? 18.281 -16.156 -5.805 1 92.25 258 THR B N 1
ATOM 6663 C CA . THR B 1 258 ? 18.375 -14.859 -6.473 1 92.25 258 THR B CA 1
ATOM 6664 C C . THR B 1 258 ? 17.328 -13.891 -5.949 1 92.25 258 THR B C 1
ATOM 6666 O O . THR B 1 258 ? 17.594 -12.711 -5.75 1 92.25 258 THR B O 1
ATOM 6669 N N . SER B 1 259 ? 16.188 -14.367 -5.691 1 92.5 259 SER B N 1
ATOM 6670 C CA . SER B 1 259 ? 15.117 -13.508 -5.199 1 92.5 259 SER B CA 1
ATOM 6671 C C . SER B 1 259 ? 15.344 -13.117 -3.744 1 92.5 259 SER B C 1
ATOM 6673 O O . SER B 1 259 ? 15.016 -12 -3.338 1 92.5 259 SER B O 1
ATOM 6675 N N . LEU B 1 260 ? 15.93 -14.047 -2.99 1 94.06 260 LEU B N 1
ATOM 6676 C CA . LEU B 1 260 ? 16.156 -13.797 -1.571 1 94.06 260 LEU B CA 1
ATOM 6677 C C . LEU B 1 260 ? 17.203 -12.703 -1.373 1 94.06 260 LEU B C 1
ATOM 6679 O O . LEU B 1 260 ? 17.281 -12.102 -0.3 1 94.06 260 LEU B O 1
ATOM 6683 N N . LEU B 1 261 ? 17.969 -12.477 -2.426 1 96.06 261 LEU B N 1
ATOM 6684 C CA . LEU B 1 261 ? 18.984 -11.43 -2.354 1 96.06 261 LEU B CA 1
ATOM 6685 C C . LEU B 1 261 ? 18.344 -10.07 -2.062 1 96.06 261 LEU B C 1
ATOM 6687 O O . LEU B 1 261 ? 18.953 -9.234 -1.391 1 96.06 261 LEU B O 1
ATOM 6691 N N . ILE B 1 262 ? 17.125 -9.883 -2.506 1 95.44 262 ILE B N 1
ATOM 6692 C CA . ILE B 1 262 ? 16.469 -8.586 -2.402 1 95.44 262 ILE B CA 1
ATOM 6693 C C . ILE B 1 262 ? 15.633 -8.531 -1.125 1 95.44 262 ILE B C 1
ATOM 6695 O O . ILE B 1 262 ? 14.867 -7.586 -0.915 1 95.44 262 ILE B O 1
ATOM 6699 N N . SER B 1 263 ? 15.789 -9.484 -0.213 1 96.81 263 SER B N 1
ATOM 6700 C CA . SER B 1 263 ? 14.977 -9.539 0.999 1 96.81 263 SER B CA 1
ATOM 6701 C C . SER B 1 263 ? 15.32 -8.391 1.946 1 96.81 263 SER B C 1
ATOM 6703 O O . SER B 1 263 ? 14.57 -8.109 2.885 1 96.81 263 SER B O 1
ATOM 6705 N N . TRP B 1 264 ? 16.469 -7.691 1.689 1 97.62 264 TRP B N 1
ATOM 6706 C CA . TRP B 1 264 ? 16.828 -6.531 2.494 1 97.62 264 TRP B CA 1
ATOM 6707 C C . TRP B 1 264 ? 15.797 -5.418 2.34 1 97.62 264 TRP B C 1
ATOM 6709 O O . TRP B 1 264 ? 15.773 -4.473 3.129 1 97.62 264 TRP B O 1
ATOM 6719 N N . LEU B 1 265 ? 14.922 -5.512 1.367 1 96.94 265 LEU B N 1
ATOM 6720 C CA . LEU B 1 265 ? 13.883 -4.516 1.123 1 96.94 265 LEU B CA 1
ATOM 6721 C C . LEU B 1 265 ? 12.875 -4.496 2.262 1 96.94 265 LEU B C 1
ATOM 6723 O O . LEU B 1 265 ? 12.242 -3.465 2.521 1 96.94 265 LEU B O 1
ATOM 6727 N N . ILE B 1 266 ? 12.742 -5.594 3.008 1 97.19 266 ILE B N 1
ATOM 6728 C CA . ILE B 1 266 ? 11.734 -5.719 4.055 1 97.19 266 ILE B CA 1
ATOM 6729 C C . ILE B 1 266 ? 12.047 -4.742 5.188 1 97.19 266 ILE B C 1
ATOM 6731 O O . ILE B 1 266 ? 11.227 -3.887 5.523 1 97.19 266 ILE B O 1
ATOM 6735 N N . PRO B 1 267 ? 13.234 -4.789 5.715 1 97.56 267 PRO B N 1
ATOM 6736 C CA . PRO B 1 267 ? 13.523 -3.814 6.77 1 97.56 267 PRO B CA 1
ATOM 6737 C C . PRO B 1 267 ? 13.5 -2.375 6.258 1 97.56 267 PRO B C 1
ATOM 6739 O O . PRO B 1 267 ? 13.094 -1.464 6.984 1 97.56 267 PRO B O 1
ATOM 6742 N N . LEU B 1 268 ? 13.945 -2.191 5.051 1 97.06 268 LEU B N 1
ATOM 6743 C CA . LEU B 1 268 ? 13.969 -0.836 4.512 1 97.06 268 LEU B CA 1
ATOM 6744 C C . LEU B 1 268 ? 12.555 -0.272 4.395 1 97.06 268 LEU B C 1
ATOM 6746 O O . LEU B 1 268 ? 12.305 0.874 4.777 1 97.06 268 LEU B O 1
ATOM 6750 N N . VAL B 1 269 ? 11.602 -1.062 3.949 1 95.44 269 VAL B N 1
ATOM 6751 C CA . VAL B 1 269 ? 10.219 -0.638 3.775 1 95.44 269 VAL B CA 1
ATOM 6752 C C . VAL B 1 269 ? 9.586 -0.375 5.141 1 95.44 269 VAL B C 1
ATOM 6754 O O . VAL B 1 269 ? 8.953 0.662 5.348 1 95.44 269 VAL B O 1
ATOM 6757 N N . LEU B 1 270 ? 9.836 -1.208 6.062 1 95.81 270 LEU B N 1
ATOM 6758 C CA . LEU B 1 270 ? 9.18 -1.096 7.359 1 95.81 270 LEU B CA 1
ATOM 6759 C C . LEU B 1 270 ? 9.773 0.055 8.172 1 95.81 270 LEU B C 1
ATOM 6761 O O . LEU B 1 270 ? 9.031 0.835 8.773 1 95.81 270 LEU B O 1
ATOM 6765 N N . VAL B 1 271 ? 11.062 0.231 8.117 1 95.38 271 VAL B N 1
ATOM 6766 C CA . VAL B 1 271 ? 11.703 1.293 8.883 1 95.38 271 VAL B CA 1
ATOM 6767 C C . VAL B 1 271 ? 11.375 2.648 8.266 1 95.38 271 VAL B C 1
ATOM 6769 O O . VAL B 1 271 ? 11.125 3.619 8.984 1 95.38 271 VAL B O 1
ATOM 6772 N N . SER B 1 272 ? 11.375 2.73 6.969 1 93.31 272 SER B N 1
ATOM 6773 C CA . SER B 1 272 ? 11.039 3.988 6.309 1 93.31 272 SER B CA 1
ATOM 6774 C C . SER B 1 272 ? 9.625 4.434 6.648 1 93.31 272 SER B C 1
ATOM 6776 O O . SER B 1 272 ? 9.375 5.621 6.859 1 93.31 272 SER B O 1
ATOM 6778 N N . ASN B 1 273 ? 8.703 3.496 6.727 1 91.31 273 ASN B N 1
ATOM 6779 C CA . ASN B 1 273 ? 7.316 3.824 7.043 1 91.31 273 ASN B CA 1
ATOM 6780 C C . ASN B 1 273 ? 7.129 4.09 8.531 1 91.31 273 ASN B C 1
ATOM 6782 O O . ASN B 1 273 ? 6.207 4.805 8.938 1 91.31 273 ASN B O 1
ATOM 6786 N N . ALA B 1 274 ? 8.016 3.508 9.359 1 91 274 ALA B N 1
ATOM 6787 C CA . ALA B 1 274 ? 7.969 3.791 10.797 1 91 274 ALA B CA 1
ATOM 6788 C C . ALA B 1 274 ? 8.375 5.23 11.086 1 91 274 ALA B C 1
ATOM 6790 O O . ALA B 1 274 ? 7.84 5.867 11.992 1 91 274 ALA B O 1
ATOM 6791 N N . LEU B 1 275 ? 9.289 5.738 10.32 1 90.75 275 LEU B N 1
ATOM 6792 C CA . LEU B 1 275 ? 9.719 7.125 10.5 1 90.75 275 LEU B CA 1
ATOM 6793 C C . LEU B 1 275 ? 8.703 8.086 9.891 1 90.75 275 LEU B C 1
ATOM 6795 O O . LEU B 1 275 ? 8.445 9.156 10.453 1 90.75 275 LEU B O 1
ATOM 6799 N N . GLY B 1 276 ? 8.078 7.656 8.789 1 85.62 276 GLY B N 1
ATOM 6800 C CA . GLY B 1 276 ? 7.074 8.492 8.156 1 85.62 276 GLY B CA 1
ATOM 6801 C C . GLY B 1 276 ? 7.637 9.781 7.59 1 85.62 276 GLY B C 1
ATOM 6802 O O . GLY B 1 276 ? 8.844 9.891 7.355 1 85.62 276 GLY B O 1
ATOM 6803 N N . GLY B 1 277 ? 6.812 10.75 7.176 1 85.12 277 GLY B N 1
ATOM 6804 C CA . GLY B 1 277 ? 7.195 12.047 6.641 1 85.12 277 GLY B CA 1
ATOM 6805 C C . GLY B 1 277 ? 6.062 13.055 6.66 1 85.12 277 GLY B C 1
ATOM 6806 O O . GLY B 1 277 ? 4.914 12.703 6.941 1 85.12 277 GLY B O 1
ATOM 6807 N N . TYR B 1 278 ? 6.434 14.305 6.527 1 88.31 278 TYR B N 1
ATOM 6808 C CA . TYR B 1 278 ? 5.438 15.367 6.461 1 88.31 278 TYR B CA 1
ATOM 6809 C C . TYR B 1 278 ? 4.609 15.266 5.188 1 88.31 278 TYR B C 1
ATOM 6811 O O . TYR B 1 278 ? 5.07 14.711 4.184 1 88.31 278 TYR B O 1
ATOM 6819 N N . THR B 1 279 ? 3.418 15.742 5.195 1 83.94 279 THR B N 1
ATOM 6820 C CA . THR B 1 279 ? 2.492 15.648 4.07 1 83.94 279 THR B CA 1
ATOM 6821 C C . THR B 1 279 ? 2.947 16.531 2.92 1 83.94 279 THR B C 1
ATOM 6823 O O . THR B 1 279 ? 2.531 16.344 1.775 1 83.94 279 THR B O 1
ATOM 6826 N N . SER B 1 280 ? 3.686 17.5 3.281 1 84.5 280 SER B N 1
ATOM 6827 C CA . SER B 1 280 ? 4.23 18.406 2.273 1 84.5 280 SER B CA 1
ATOM 6828 C C . SER B 1 280 ? 5.613 18.906 2.676 1 84.5 280 SER B C 1
ATOM 6830 O O . SER B 1 280 ? 5.973 18.875 3.854 1 84.5 280 SER B O 1
ATOM 6832 N N . ARG B 1 281 ? 6.324 19.391 1.726 1 79.94 281 ARG B N 1
ATOM 6833 C CA . ARG B 1 281 ? 7.672 19.891 1.993 1 79.94 281 ARG B CA 1
ATOM 6834 C C . ARG B 1 281 ? 7.633 21.219 2.74 1 79.94 281 ARG B C 1
ATOM 6836 O O . ARG B 1 281 ? 8.625 21.625 3.348 1 79.94 281 ARG B O 1
ATOM 6843 N N . ARG B 1 282 ? 6.52 21.781 2.729 1 85.69 282 ARG B N 1
ATOM 6844 C CA . ARG B 1 282 ? 6.426 23.109 3.301 1 85.69 282 ARG B CA 1
ATOM 6845 C C . ARG B 1 282 ? 5.781 23.078 4.684 1 85.69 282 ARG B C 1
ATOM 6847 O O . ARG B 1 282 ? 5.785 24.078 5.406 1 85.69 282 ARG B O 1
ATOM 6854 N N . THR B 1 283 ? 5.305 21.969 5.059 1 87.81 283 THR B N 1
ATOM 6855 C CA . THR B 1 283 ? 4.512 21.891 6.281 1 87.81 283 THR B CA 1
ATOM 6856 C C . THR B 1 283 ? 5.375 22.188 7.504 1 87.81 283 THR B C 1
ATOM 6858 O O . THR B 1 283 ? 4.996 22.984 8.367 1 87.81 283 THR B O 1
ATOM 6861 N N . CYS B 1 284 ? 6.551 21.609 7.516 1 88.38 284 CYS B N 1
ATOM 6862 C CA . CYS B 1 284 ? 7.438 21.828 8.648 1 88.38 284 CYS B CA 1
ATOM 6863 C C . CYS B 1 284 ? 7.875 23.281 8.727 1 88.38 284 CYS B C 1
ATOM 6865 O O . CYS B 1 284 ? 7.844 23.891 9.797 1 88.38 284 CYS B O 1
ATOM 6867 N N . LEU B 1 285 ? 8.164 23.844 7.621 1 86.5 28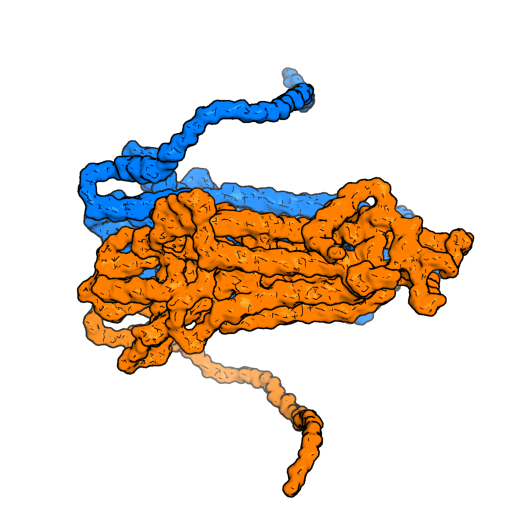5 LEU B N 1
ATOM 6868 C CA . LEU B 1 285 ? 8.602 25.234 7.566 1 86.5 285 LEU B CA 1
ATOM 6869 C C . LEU B 1 285 ? 7.473 26.172 7.98 1 86.5 285 LEU B C 1
ATOM 6871 O O . LEU B 1 285 ? 7.688 27.109 8.742 1 86.5 285 LEU B O 1
ATOM 6875 N N . ARG B 1 286 ? 6.336 25.922 7.523 1 86.94 286 ARG B N 1
ATOM 6876 C CA . ARG B 1 286 ? 5.184 26.766 7.828 1 86.94 286 ARG B CA 1
ATOM 6877 C C . ARG B 1 286 ? 4.887 26.766 9.328 1 86.94 286 ARG B C 1
ATOM 6879 O O . ARG B 1 286 ? 4.617 27.812 9.906 1 86.94 286 ARG B O 1
ATOM 6886 N N . ILE B 1 287 ? 4.918 25.641 9.914 1 90.5 287 ILE B N 1
ATOM 6887 C CA . ILE B 1 287 ? 4.613 25.516 11.336 1 90.5 287 ILE B CA 1
ATOM 6888 C C . ILE B 1 287 ? 5.691 26.234 12.148 1 90.5 287 ILE B C 1
ATOM 6890 O O . ILE B 1 287 ? 5.379 26.969 13.086 1 90.5 287 ILE B O 1
ATOM 6894 N N . MET B 1 288 ? 6.941 26.109 11.75 1 89.5 288 MET B N 1
ATOM 6895 C CA . MET B 1 288 ? 8.047 26.703 12.5 1 89.5 288 MET B CA 1
ATOM 6896 C C . MET B 1 288 ? 8.078 28.203 12.312 1 89.5 288 MET B C 1
ATOM 6898 O O . MET B 1 288 ? 8.422 28.953 13.234 1 89.5 288 MET B O 1
ATOM 6902 N N . GLU B 1 289 ? 7.742 28.641 11.133 1 85.69 289 GLU B N 1
ATOM 6903 C CA . GLU B 1 289 ? 7.652 30.094 10.906 1 85.69 289 GLU B CA 1
ATOM 6904 C C . GLU B 1 289 ? 6.562 30.719 11.773 1 85.69 289 GLU B C 1
ATOM 6906 O O . GLU B 1 289 ? 6.762 31.781 12.352 1 85.69 289 GLU B O 1
ATOM 6911 N N . ARG B 1 290 ? 5.512 30.078 11.859 1 87.06 290 ARG B N 1
ATOM 6912 C CA . ARG B 1 290 ? 4.422 30.562 12.703 1 87.06 290 ARG B CA 1
ATOM 6913 C C . ARG B 1 290 ? 4.812 30.531 14.172 1 87.06 290 ARG B C 1
ATOM 6915 O O . ARG B 1 290 ? 4.457 31.438 14.93 1 87.06 290 ARG B O 1
ATOM 6922 N N . TYR B 1 291 ? 5.469 29.562 14.562 1 90.38 291 TYR B N 1
ATOM 6923 C CA . TYR B 1 291 ? 5.957 29.438 15.93 1 90.38 291 TYR B CA 1
ATOM 6924 C C . TYR B 1 291 ? 6.883 30.594 16.281 1 90.38 291 TYR B C 1
ATOM 6926 O O . TYR B 1 291 ? 6.711 31.25 17.328 1 90.38 291 TYR B O 1
ATOM 6934 N N . VAL B 1 292 ? 7.789 30.875 15.352 1 88.31 292 VAL B N 1
ATOM 6935 C CA . VAL B 1 292 ? 8.75 31.938 15.586 1 88.31 292 VAL B CA 1
ATOM 6936 C C . VAL B 1 292 ? 8.031 33.281 15.609 1 88.31 292 VAL B C 1
ATOM 6938 O O . VAL B 1 292 ? 8.328 34.125 16.453 1 88.31 292 VAL B O 1
ATOM 6941 N N . LYS B 1 293 ? 7.105 33.375 14.758 1 84.75 293 LYS B N 1
ATOM 6942 C CA . LYS B 1 293 ? 6.352 34.625 14.719 1 84.75 293 LYS B CA 1
ATOM 6943 C C . LYS B 1 293 ? 5.559 34.812 16.016 1 84.75 293 LYS B C 1
ATOM 6945 O O . LYS B 1 293 ? 5.484 35.938 16.531 1 84.75 293 LYS B O 1
ATOM 6950 N N . THR B 1 294 ? 4.973 33.844 16.5 1 86.38 294 THR B N 1
ATOM 6951 C CA . THR B 1 294 ? 4.164 33.938 17.703 1 86.38 294 THR B CA 1
ATOM 6952 C C . THR B 1 294 ? 5.039 34.219 18.922 1 86.38 294 THR B C 1
ATOM 6954 O O . THR B 1 294 ? 4.645 34.969 19.812 1 86.38 294 THR B O 1
ATOM 6957 N N . VAL B 1 295 ? 6.176 33.688 18.922 1 89.38 295 VAL B N 1
ATOM 6958 C CA . VAL B 1 295 ? 7.059 33.812 20.078 1 89.38 295 VAL B CA 1
ATOM 6959 C C . VAL B 1 295 ? 7.758 35.156 20.047 1 89.38 295 VAL B C 1
ATOM 6961 O O . VAL B 1 295 ? 7.848 35.844 21.062 1 89.38 295 VAL B O 1
ATOM 6964 N N . THR B 1 296 ? 8.242 35.625 18.922 1 86.81 296 THR B N 1
ATOM 6965 C CA . THR B 1 296 ? 9.062 36.812 18.844 1 86.81 296 THR B CA 1
ATOM 6966 C C . THR B 1 296 ? 8.219 38.031 18.438 1 86.81 296 THR B C 1
ATOM 6968 O O . THR B 1 296 ? 8.609 39.188 18.688 1 86.81 296 THR B O 1
ATOM 6971 N N . GLY B 1 297 ? 7.105 37.812 17.906 1 76.19 297 GLY B N 1
ATOM 6972 C CA . GLY B 1 297 ? 6.305 38.906 17.375 1 76.19 297 GLY B CA 1
ATOM 6973 C C . GLY B 1 297 ? 6.816 39.438 16.047 1 76.19 297 GLY B C 1
ATOM 6974 O O . GLY B 1 297 ? 6.125 40.188 15.367 1 76.19 297 GLY B O 1
ATOM 6975 N N . HIS B 1 298 ? 8.117 39.125 15.789 1 67.38 298 HIS B N 1
ATOM 6976 C CA . HIS B 1 298 ? 8.727 39.625 14.57 1 67.38 298 HIS B CA 1
ATOM 6977 C C . HIS B 1 298 ? 8.445 38.719 13.383 1 67.38 298 HIS B C 1
ATOM 6979 O O . HIS B 1 298 ? 8.273 37.5 13.562 1 67.38 298 HIS B O 1
ATOM 6985 N N . SER B 1 299 ? 7.969 39.344 12.312 1 55.94 299 SER B N 1
ATOM 6986 C CA . SER B 1 299 ? 7.781 38.531 11.109 1 55.94 299 SER B CA 1
ATOM 6987 C C . SER B 1 299 ? 9.109 37.969 10.602 1 55.94 299 SER B C 1
ATOM 6989 O O . SER B 1 299 ? 10.07 38.719 10.414 1 55.94 299 SER B O 1
ATOM 6991 N N . VAL B 1 300 ? 9.672 37.031 11.164 1 52.22 300 VAL B N 1
ATOM 6992 C CA . VAL B 1 300 ? 10.93 36.438 10.734 1 52.22 300 VAL B CA 1
ATOM 6993 C C . VAL B 1 300 ? 10.898 36.188 9.227 1 52.22 300 VAL B C 1
ATOM 6995 O O . VAL B 1 300 ? 9.906 35.719 8.688 1 52.22 300 VAL B O 1
ATOM 6998 N N . GLU B 1 301 ? 11.742 36.844 8.453 1 51.94 301 GLU B N 1
ATOM 6999 C CA . GLU B 1 301 ? 11.961 36.406 7.074 1 51.94 301 GLU B CA 1
ATOM 7000 C C . GLU B 1 301 ? 12.031 34.906 6.973 1 51.94 301 GLU B C 1
ATOM 7002 O O . GLU B 1 301 ? 12.883 34.281 7.605 1 51.94 301 GLU B O 1
ATOM 7007 N N . ASP B 1 302 ? 11.016 34.312 7.012 1 52.94 302 ASP B N 1
ATOM 7008 C CA . ASP B 1 302 ? 10.695 32.875 7.051 1 52.94 302 ASP B CA 1
ATOM 7009 C C . ASP B 1 302 ? 11.898 32.031 6.633 1 52.94 302 ASP B C 1
ATOM 7011 O O . ASP B 1 302 ? 12.297 31.109 7.348 1 52.94 302 ASP B O 1
ATOM 7015 N N . LEU B 1 303 ? 12.211 32.156 5.27 1 54.28 303 LEU B N 1
ATOM 7016 C CA . LEU B 1 303 ? 13.062 31.219 4.547 1 54.28 303 LEU B CA 1
ATOM 7017 C C . LEU B 1 303 ? 14.516 31.344 4.988 1 54.28 303 LEU B C 1
ATOM 7019 O O . LEU B 1 303 ? 15.258 30.359 5 1 54.28 303 LEU B O 1
ATOM 7023 N N . ARG B 1 304 ? 14.812 32.469 5.555 1 58.31 304 ARG B N 1
ATOM 7024 C CA . ARG B 1 304 ? 16.25 32.719 5.73 1 58.31 304 ARG B CA 1
ATOM 7025 C C . ARG B 1 304 ? 16.734 32.125 7.051 1 58.31 304 ARG B C 1
ATOM 7027 O O . ARG B 1 304 ? 17.875 31.688 7.152 1 58.31 304 ARG B O 1
ATOM 7034 N N . ARG B 1 305 ? 15.844 32.188 8.039 1 63.47 305 ARG B N 1
ATOM 7035 C CA . ARG B 1 305 ? 16.297 31.688 9.328 1 63.47 305 ARG B CA 1
ATOM 7036 C C . ARG B 1 305 ? 16.594 30.203 9.273 1 63.47 305 ARG B C 1
ATOM 7038 O O . ARG B 1 305 ? 17.547 29.719 9.891 1 63.47 305 ARG B O 1
ATOM 7045 N N . PHE B 1 306 ? 15.742 29.547 8.547 1 67.69 306 PHE B N 1
ATOM 7046 C CA . PHE B 1 306 ? 15.898 28.094 8.5 1 67.69 306 PHE B CA 1
ATOM 7047 C C . PHE B 1 306 ? 16.609 27.672 7.223 1 67.69 306 PHE B C 1
ATOM 7049 O O . PHE B 1 306 ? 16.953 26.5 7.051 1 67.69 306 PHE B O 1
ATOM 7056 N N . SER B 1 307 ? 16.766 28.594 6.219 1 58.88 307 SER B N 1
ATOM 7057 C CA . SER B 1 307 ? 17.438 28.234 4.973 1 58.88 307 SER B CA 1
ATOM 7058 C C . SER B 1 307 ? 18.953 28.25 5.137 1 58.88 307 SER B C 1
ATOM 7060 O O . SER B 1 307 ? 19.547 29.312 5.281 1 58.88 307 SER B O 1
ATOM 7062 N N . ALA B 1 308 ? 19.469 27.5 5.895 1 51.62 308 ALA B N 1
ATOM 7063 C CA . ALA B 1 308 ? 20.922 27.484 5.996 1 51.62 308 ALA B CA 1
ATOM 7064 C C . ALA B 1 308 ? 21.562 27.578 4.621 1 51.62 308 ALA B C 1
ATOM 7066 O O . ALA B 1 308 ? 21.031 27.047 3.641 1 51.62 308 ALA B O 1
ATOM 7067 N N . ASP B 1 309 ? 22.312 28.609 4.312 1 49.53 309 ASP B N 1
ATOM 7068 C CA . ASP B 1 309 ? 23.266 28.703 3.211 1 49.53 309 ASP B CA 1
ATOM 7069 C C . ASP B 1 309 ? 23.797 27.328 2.83 1 49.53 309 ASP B C 1
ATOM 7071 O O . ASP B 1 309 ? 24.719 26.828 3.482 1 49.53 309 ASP B O 1
ATOM 7075 N N . LYS B 1 310 ? 22.875 26.453 2.266 1 58.03 310 LYS B N 1
ATOM 7076 C CA . LYS B 1 310 ? 23.406 25.141 1.946 1 58.03 310 LYS B CA 1
ATOM 7077 C C . LYS B 1 310 ? 24.281 25.188 0.7 1 58.03 310 LYS B C 1
ATOM 7079 O O . LYS B 1 310 ? 23.781 25.328 -0.417 1 58.03 310 LYS B O 1
ATOM 7084 N N . LYS B 1 311 ? 25.594 25.703 0.797 1 57.22 311 LYS B N 1
ATOM 7085 C CA . LYS B 1 311 ? 26.625 25.797 -0.234 1 57.22 311 LYS B CA 1
ATOM 7086 C C . LYS B 1 311 ? 26.938 24.422 -0.822 1 57.22 311 LYS B C 1
ATOM 7088 O O . LYS B 1 311 ? 26.969 23.422 -0.099 1 57.22 311 LYS B O 1
ATOM 7093 N N . SER B 1 312 ? 26.656 24.344 -2.197 1 64.12 312 SER B N 1
ATOM 7094 C CA . SER B 1 312 ? 27.047 23.125 -2.904 1 64.12 312 SER B CA 1
ATOM 7095 C C . SER B 1 312 ? 28.391 23.297 -3.6 1 64.12 312 SER B C 1
ATOM 7097 O O . SER B 1 312 ? 28.656 24.328 -4.219 1 64.12 312 SER B O 1
ATOM 7099 N N . LEU B 1 313 ? 29.453 22.625 -3.176 1 59.44 313 LEU B N 1
ATOM 7100 C CA . LEU B 1 313 ? 30.781 22.672 -3.771 1 59.44 313 LEU B CA 1
ATOM 7101 C C . LEU B 1 313 ? 31.109 21.359 -4.477 1 59.44 313 LEU B C 1
ATOM 7103 O O . LEU B 1 313 ? 30.75 20.281 -3.998 1 59.44 313 LEU B O 1
ATOM 7107 N N . HIS B 1 314 ? 31.438 21.531 -5.793 1 56.22 314 HIS B N 1
ATOM 7108 C CA . HIS B 1 314 ? 32.062 20.406 -6.484 1 56.22 314 HIS B CA 1
ATOM 7109 C C . HIS B 1 314 ? 33.531 20.656 -6.742 1 56.22 314 HIS B C 1
ATOM 7111 O O . HIS B 1 314 ? 33.875 21.531 -7.539 1 56.22 314 HIS B O 1
ATOM 7117 N N . VAL B 1 315 ? 34.344 20.062 -5.941 1 57.22 315 VAL B N 1
ATOM 7118 C CA . VAL B 1 315 ? 35.781 20.359 -5.996 1 57.22 315 VAL B CA 1
ATOM 7119 C C . VAL B 1 315 ? 36.312 20 -7.375 1 57.22 315 VAL B C 1
ATOM 7121 O O . VAL B 1 315 ? 37.156 20.719 -7.918 1 57.22 315 VAL B O 1
ATOM 7124 N N . LEU B 1 316 ? 35.875 18.875 -7.836 1 53.72 316 LEU B N 1
ATOM 7125 C CA . LEU B 1 316 ? 36.531 18.453 -9.078 1 53.72 316 LEU B CA 1
ATOM 7126 C C . LEU B 1 316 ? 36.188 19.422 -10.211 1 53.72 316 LEU B C 1
ATOM 7128 O O . LEU B 1 316 ? 37 19.641 -11.117 1 53.72 316 LEU B O 1
ATOM 7132 N N . VAL B 1 317 ? 35 19.969 -10.219 1 53.56 317 VAL B N 1
ATOM 7133 C CA . VAL B 1 317 ? 34.625 20.859 -11.32 1 53.56 317 VAL B CA 1
ATOM 7134 C C . VAL B 1 317 ? 34.781 22.312 -10.883 1 53.56 317 VAL B C 1
ATOM 7136 O O . VAL B 1 317 ? 34.812 23.219 -11.719 1 53.56 317 VAL B O 1
ATOM 7139 N N . GLY B 1 318 ? 35.438 22.609 -9.773 1 54.31 318 GLY B N 1
ATOM 7140 C CA . GLY B 1 318 ? 35.656 23.953 -9.273 1 54.31 318 GLY B CA 1
ATOM 7141 C C . GLY B 1 318 ? 34.375 24.797 -9.242 1 54.31 318 GLY B C 1
ATOM 7142 O O . GLY B 1 318 ? 34.438 26.031 -9.312 1 54.31 318 GLY B O 1
ATOM 7143 N N . ARG B 1 319 ? 33.25 24.188 -9.484 1 54.16 319 ARG B N 1
ATOM 7144 C CA . ARG B 1 319 ? 32.031 25 -9.57 1 54.16 319 ARG B CA 1
ATOM 7145 C C . ARG B 1 319 ? 31.422 25.188 -8.188 1 54.16 319 ARG B C 1
ATOM 7147 O O . ARG B 1 319 ? 31.203 24.219 -7.453 1 54.16 319 ARG B O 1
ATOM 7154 N N . ARG B 1 320 ? 31.703 26.281 -7.59 1 55.03 320 ARG B N 1
ATOM 7155 C CA . ARG B 1 320 ? 31.016 26.672 -6.363 1 55.03 320 ARG B CA 1
ATOM 7156 C C . ARG B 1 320 ? 29.703 27.375 -6.676 1 55.03 320 ARG B C 1
ATOM 7158 O O . ARG B 1 320 ? 29.672 28.281 -7.512 1 55.03 320 ARG B O 1
ATOM 7165 N N . THR B 1 321 ? 28.703 26.703 -6.773 1 54.69 321 THR B N 1
ATOM 7166 C CA . THR B 1 321 ? 27.469 27.484 -6.953 1 54.69 321 THR B CA 1
ATOM 7167 C C . THR B 1 321 ? 27.125 28.234 -5.672 1 54.69 321 THR B C 1
ATOM 7169 O O . THR B 1 321 ? 27.406 27.766 -4.57 1 54.69 321 THR B O 1
ATOM 7172 N N . ALA B 1 322 ? 26.906 29.531 -5.883 1 49 322 ALA B N 1
ATOM 7173 C CA . ALA B 1 322 ? 26.453 30.469 -4.863 1 49 322 ALA B CA 1
ATOM 7174 C C . ALA B 1 322 ? 25.422 29.828 -3.947 1 49 322 ALA B C 1
ATOM 7176 O O . ALA B 1 322 ? 24.719 28.906 -4.348 1 49 322 ALA B O 1
ATOM 7177 N N . ALA B 1 323 ? 25.406 30.219 -2.574 1 48.38 323 ALA B N 1
ATOM 7178 C CA . ALA B 1 323 ? 24.859 29.938 -1.254 1 48.38 323 ALA B CA 1
ATOM 7179 C C . ALA B 1 323 ? 23.359 29.641 -1.34 1 48.38 323 ALA B C 1
ATOM 7181 O O . ALA B 1 323 ? 22.844 28.797 -0.614 1 48.38 323 ALA B O 1
ATOM 7182 N N . VAL B 1 324 ? 22.578 30.734 -1.784 1 46.66 324 VAL B N 1
ATOM 7183 C CA . VAL B 1 324 ? 21.203 30.75 -1.327 1 46.66 324 VAL B CA 1
ATOM 7184 C C . VAL B 1 324 ? 20.391 29.688 -2.09 1 46.66 324 VAL B C 1
ATOM 7186 O O . VAL B 1 324 ? 20.016 29.906 -3.246 1 46.66 324 VAL B O 1
ATOM 7189 N N . THR B 1 325 ? 20.797 28.484 -1.914 1 53.16 325 THR B N 1
ATOM 7190 C CA . THR B 1 325 ? 19.938 27.547 -2.641 1 53.16 325 THR B CA 1
ATOM 7191 C C . THR B 1 325 ? 18.516 27.594 -2.09 1 53.16 325 THR B C 1
ATOM 7193 O O . THR B 1 325 ? 18.312 27.75 -0.883 1 53.16 325 THR B O 1
ATOM 7196 N N . ASP B 1 326 ? 17.469 27.906 -2.963 1 60.56 326 ASP B N 1
ATOM 7197 C CA . ASP B 1 326 ? 16.016 27.859 -2.809 1 60.56 326 ASP B CA 1
ATOM 7198 C C . ASP B 1 326 ? 15.586 26.656 -1.98 1 60.56 326 ASP B C 1
ATOM 7200 O O . ASP B 1 326 ? 16.078 25.547 -2.18 1 60.56 326 ASP B O 1
ATOM 7204 N N . PHE B 1 327 ? 15.117 26.969 -0.702 1 69.06 327 PHE B N 1
ATOM 7205 C CA . PHE B 1 327 ? 14.562 25.953 0.18 1 69.06 327 PHE B CA 1
ATOM 7206 C C . PHE B 1 327 ? 13.961 24.812 -0.627 1 69.06 327 PHE B C 1
ATOM 7208 O O . PHE B 1 327 ? 14.195 23.641 -0.324 1 69.06 327 PHE B O 1
ATOM 7215 N N . TYR B 1 328 ? 13.398 25.188 -1.67 1 69.94 328 TYR B N 1
ATOM 7216 C CA . TYR B 1 328 ? 12.672 24.172 -2.424 1 69.94 328 TYR B CA 1
ATOM 7217 C C . TYR B 1 328 ? 13.633 23.328 -3.262 1 69.94 328 TYR B C 1
ATOM 7219 O O . TYR B 1 328 ? 13.445 22.125 -3.406 1 69.94 328 TYR B O 1
ATOM 7227 N N . ALA B 1 329 ? 14.625 23.984 -3.686 1 67.06 329 ALA B N 1
ATOM 7228 C CA . ALA B 1 329 ? 15.586 23.25 -4.504 1 67.06 329 ALA B CA 1
ATOM 7229 C C . ALA B 1 329 ? 16.516 22.406 -3.633 1 67.06 329 ALA B C 1
ATOM 7231 O O . ALA B 1 329 ? 16.969 21.344 -4.055 1 67.06 329 ALA B O 1
ATOM 7232 N N . ALA B 1 330 ? 16.672 22.797 -2.402 1 73.38 330 ALA B N 1
ATOM 7233 C CA . ALA B 1 330 ? 17.656 22.156 -1.535 1 73.38 330 ALA B CA 1
ATOM 7234 C C . ALA B 1 330 ? 17.047 20.984 -0.792 1 73.38 330 ALA B C 1
ATOM 7236 O O . ALA B 1 330 ? 17.75 20.156 -0.221 1 73.38 330 ALA B O 1
ATOM 7237 N N . GLN B 1 331 ? 15.82 20.812 -0.918 1 76.31 331 GLN B N 1
ATOM 7238 C CA . GLN B 1 331 ? 15.148 19.797 -0.102 1 76.31 331 GLN B CA 1
ATOM 7239 C C . GLN B 1 331 ? 15.5 18.391 -0.569 1 76.31 331 GLN B C 1
ATOM 7241 O O . GLN B 1 331 ? 15.461 17.438 0.219 1 76.31 331 GLN B O 1
ATOM 7246 N N . GLN B 1 332 ? 15.938 18.344 -1.77 1 73.94 332 GLN B N 1
ATOM 7247 C CA . GLN B 1 332 ? 16.266 17.016 -2.305 1 73.94 332 GLN B CA 1
ATOM 7248 C C . GLN B 1 332 ? 17.516 16.453 -1.646 1 73.94 332 GLN B C 1
ATOM 7250 O O . GLN B 1 332 ? 17.641 15.242 -1.467 1 73.94 332 GLN B O 1
ATOM 7255 N N . TRP B 1 333 ? 18.375 17.422 -1.274 1 76.38 333 TRP B N 1
ATOM 7256 C CA . TRP B 1 333 ? 19.641 16.922 -0.732 1 76.38 333 TRP B CA 1
ATOM 7257 C C . TRP B 1 333 ? 19.844 17.391 0.704 1 76.38 333 TRP B C 1
ATOM 7259 O O . TRP B 1 333 ? 20.844 17.047 1.34 1 76.38 333 TRP B O 1
ATOM 7269 N N . SER B 1 334 ? 18.891 18.219 1.209 1 71.5 334 SER B N 1
ATOM 7270 C CA . SER B 1 334 ? 19.109 18.797 2.533 1 71.5 334 SER B CA 1
ATOM 7271 C C . SER B 1 334 ? 18.141 18.219 3.557 1 71.5 334 SER B C 1
ATOM 7273 O O . SER B 1 334 ? 17.828 18.859 4.559 1 71.5 334 SER B O 1
ATOM 7275 N N . GLY B 1 335 ? 17.672 17.016 3.391 1 64.69 335 GLY B N 1
ATOM 7276 C CA . GLY B 1 335 ? 16.984 16.5 4.566 1 64.69 335 GLY B CA 1
ATOM 7277 C C . GLY B 1 335 ? 15.602 15.961 4.266 1 64.69 335 GLY B C 1
ATOM 7278 O O . GLY B 1 335 ? 15.008 15.258 5.082 1 64.69 335 GLY B O 1
ATOM 7279 N N . ALA B 1 336 ? 15.023 16.375 3.201 1 67.31 336 ALA B N 1
ATOM 7280 C CA . ALA B 1 336 ? 13.648 15.945 2.945 1 67.31 336 ALA B CA 1
ATOM 7281 C C . ALA B 1 336 ? 13.594 14.453 2.604 1 67.31 336 ALA B C 1
ATOM 7283 O O . ALA B 1 336 ? 12.609 13.781 2.914 1 67.31 336 ALA B O 1
ATOM 7284 N N . VAL B 1 337 ? 14.664 14.07 2.092 1 74.06 337 VAL B N 1
ATOM 7285 C CA . VAL B 1 337 ? 14.742 12.648 1.753 1 74.06 337 VAL B CA 1
ATOM 7286 C C . VAL B 1 337 ? 15.461 11.891 2.863 1 74.06 337 VAL B C 1
ATOM 7288 O O . VAL B 1 337 ? 16.688 12 3.008 1 74.06 337 VAL B O 1
ATOM 7291 N N . TYR B 1 338 ? 14.656 11.086 3.543 1 80.12 338 TYR B N 1
ATOM 7292 C CA . TYR B 1 338 ? 15.195 10.453 4.742 1 80.12 338 TYR B CA 1
ATOM 7293 C C . TYR B 1 338 ? 16.141 9.312 4.375 1 80.12 338 TYR B C 1
ATOM 7295 O O . TYR B 1 338 ? 17.016 8.945 5.168 1 80.12 338 TYR B O 1
ATOM 7303 N N . CYS B 1 339 ? 15.992 8.898 3.174 1 86.69 339 CYS B N 1
ATOM 7304 C CA . CYS B 1 339 ? 16.859 7.797 2.754 1 86.69 339 CYS B CA 1
ATOM 7305 C C . CYS B 1 339 ? 18.203 8.312 2.264 1 86.69 339 CYS B C 1
ATOM 7307 O O . CYS B 1 339 ? 19.078 7.527 1.919 1 86.69 339 CYS B O 1
ATOM 7309 N N . TYR B 1 340 ? 18.328 9.562 2.24 1 88 340 TYR B N 1
ATOM 7310 C CA . TYR B 1 340 ? 19.594 10.164 1.826 1 88 340 TYR B CA 1
ATOM 7311 C C . TYR B 1 340 ? 20.047 11.219 2.83 1 88 340 TYR B C 1
ATOM 7313 O O . TYR B 1 340 ? 19.547 12.344 2.828 1 88 340 TYR B O 1
ATOM 7321 N N . GLN B 1 341 ? 20.922 10.797 3.648 1 87.69 341 GLN B N 1
ATOM 7322 C CA . GLN B 1 341 ? 21.578 11.656 4.629 1 87.69 341 GLN B CA 1
ATOM 7323 C C . GLN B 1 341 ? 23.094 11.562 4.52 1 87.69 341 GLN B C 1
ATOM 7325 O O . GLN B 1 341 ? 23.703 10.68 5.129 1 87.69 341 GLN B O 1
ATOM 7330 N N . PRO B 1 342 ? 23.594 12.484 3.822 1 82.69 342 PRO B N 1
ATOM 7331 C CA . PRO B 1 342 ? 25.031 12.375 3.57 1 82.69 342 PRO B CA 1
ATOM 7332 C C . PRO B 1 342 ? 25.875 12.531 4.84 1 82.69 342 PRO B C 1
ATOM 7334 O O . PRO B 1 342 ? 26.906 11.859 4.992 1 82.69 342 PRO B O 1
ATOM 7337 N N . ARG B 1 343 ? 25.469 13.367 5.723 1 82.38 343 ARG B N 1
ATOM 7338 C CA . ARG B 1 343 ? 26.234 13.555 6.949 1 82.38 343 ARG B CA 1
ATOM 7339 C C . ARG B 1 343 ? 25.922 12.453 7.961 1 82.38 343 ARG B C 1
ATOM 7341 O O . ARG B 1 343 ? 24.828 12.398 8.516 1 82.38 343 ARG B O 1
ATOM 7348 N N . LYS B 1 344 ? 26.938 11.672 8.195 1 86.5 344 LYS B N 1
ATOM 7349 C CA . LYS B 1 344 ? 26.75 10.57 9.133 1 86.5 344 LYS B CA 1
ATOM 7350 C C . LYS B 1 344 ? 27.359 10.891 10.492 1 86.5 344 LYS B C 1
ATOM 7352 O O . LYS B 1 344 ? 27.016 10.266 11.5 1 86.5 344 LYS B O 1
ATOM 7357 N N . ARG B 1 345 ? 28.156 11.867 10.484 1 77.56 345 ARG B N 1
ATOM 7358 C CA . ARG B 1 345 ? 28.781 12.25 11.75 1 77.56 345 ARG B CA 1
ATOM 7359 C C . ARG B 1 345 ? 27.891 13.211 12.531 1 77.56 345 ARG B C 1
ATOM 7361 O O . ARG B 1 345 ? 27.531 14.281 12.031 1 77.56 345 ARG B O 1
ATOM 7368 N N . LEU B 1 346 ? 27.422 12.703 13.656 1 78.44 346 LEU B N 1
ATOM 7369 C CA . LEU B 1 346 ? 26.531 13.5 14.492 1 78.44 346 LEU B CA 1
ATOM 7370 C C . LEU B 1 346 ? 27.328 14.297 15.523 1 78.44 346 LEU B C 1
ATOM 7372 O O . LEU B 1 346 ? 28.047 13.719 16.328 1 78.44 346 LEU B O 1
ATOM 7376 N N . GLY B 1 347 ? 27.547 15.555 15.281 1 66.06 347 GLY B N 1
ATOM 7377 C CA . GLY B 1 347 ? 28.453 16.438 16.016 1 66.06 347 GLY B CA 1
ATOM 7378 C C . GLY B 1 347 ? 27.969 16.734 17.422 1 66.06 347 GLY B C 1
ATOM 7379 O O . GLY B 1 347 ? 28.641 17.422 18.188 1 66.06 347 GLY B O 1
ATOM 7380 N N . PHE B 1 348 ? 26.781 16.312 17.719 1 73 348 PHE B N 1
ATOM 7381 C CA . PHE B 1 348 ? 26.375 16.656 19.078 1 73 348 PHE B CA 1
ATOM 7382 C C . PHE B 1 348 ? 25.906 15.406 19.828 1 73 348 PHE B C 1
ATOM 7384 O O . PHE B 1 348 ? 25.453 14.445 19.203 1 73 348 PHE B O 1
ATOM 7391 N N . ARG B 1 349 ? 26.375 15.406 21.156 1 72.06 349 ARG B N 1
ATOM 7392 C CA . ARG B 1 349 ? 25.984 14.297 22.016 1 72.06 349 ARG B CA 1
ATOM 7393 C C . ARG B 1 349 ? 24.688 14.617 22.766 1 72.06 349 ARG B C 1
ATOM 7395 O O . ARG B 1 349 ? 24.547 15.711 23.312 1 72.06 349 ARG B O 1
ATOM 7402 N N . GLY B 1 350 ? 23.656 13.883 22.547 1 65.06 350 GLY B N 1
ATOM 7403 C CA . GLY B 1 350 ? 22.406 14.07 23.266 1 65.06 350 GLY B CA 1
ATOM 7404 C C . GLY B 1 350 ? 22.422 13.508 24.672 1 65.06 350 GLY B C 1
ATOM 7405 O O . GLY B 1 350 ? 21.844 14.094 25.594 1 65.06 350 GLY B O 1
ATOM 7406 N N . GLY B 1 351 ? 23 12.352 24.875 1 67.06 351 GLY B N 1
ATOM 7407 C CA . GLY B 1 351 ? 23.016 11.734 26.188 1 67.06 351 GLY B CA 1
ATOM 7408 C C . GLY B 1 351 ? 23.75 10.414 26.219 1 67.06 351 GLY B C 1
ATOM 7409 O O . GLY B 1 351 ? 24.5 10.094 25.297 1 67.06 351 GLY B O 1
ATOM 7410 N N . SER B 1 352 ? 23.672 9.773 27.344 1 66.62 352 SER B N 1
ATOM 7411 C CA . SER B 1 352 ? 24.359 8.516 27.609 1 66.62 352 SER B CA 1
ATOM 7412 C C . SER B 1 352 ? 23.844 7.402 26.703 1 66.62 352 SER B C 1
ATOM 7414 O O . SER B 1 352 ? 24.516 6.383 26.531 1 66.62 352 SER B O 1
ATOM 7416 N N . ARG B 1 353 ? 22.797 7.633 26.047 1 72.25 353 ARG B N 1
ATOM 7417 C CA . ARG B 1 353 ? 22.203 6.547 25.266 1 72.25 353 ARG B CA 1
ATOM 7418 C C . ARG B 1 353 ? 22.375 6.781 23.781 1 72.25 353 ARG B C 1
ATOM 7420 O O . ARG B 1 353 ? 21.625 6.242 22.969 1 72.25 353 ARG B O 1
ATOM 7427 N N . ASP B 1 354 ? 23.375 7.578 23.438 1 84.88 354 ASP B N 1
ATOM 7428 C CA . ASP B 1 354 ? 23.625 7.855 22.016 1 84.88 354 ASP B CA 1
ATOM 7429 C C . ASP B 1 354 ? 24.266 6.656 21.328 1 84.88 354 ASP B C 1
ATOM 7431 O O . ASP B 1 354 ? 25.125 5.992 21.906 1 84.88 354 ASP B O 1
ATOM 7435 N N . ASN B 1 355 ? 23.719 6.309 20.234 1 86.69 355 ASN B N 1
ATOM 7436 C CA . ASN B 1 355 ? 24.297 5.223 19.453 1 86.69 355 ASN B CA 1
ATOM 7437 C C . ASN B 1 355 ? 25.422 5.723 18.562 1 86.69 355 ASN B C 1
ATOM 7439 O O . ASN B 1 355 ? 25.344 6.832 18.016 1 86.69 355 ASN B O 1
ATOM 7443 N N . SER B 1 356 ? 26.453 4.934 18.5 1 88.81 356 SER B N 1
ATOM 7444 C CA . SER B 1 356 ? 27.578 5.281 17.625 1 88.81 356 SER B CA 1
ATOM 7445 C C . SER B 1 356 ? 27.188 5.156 16.156 1 88.81 356 SER B C 1
ATOM 7447 O O . SER B 1 356 ? 26.375 4.309 15.789 1 88.81 356 SER B O 1
ATOM 7449 N N . PRO B 1 357 ? 27.734 6.031 15.336 1 90.12 357 PRO B N 1
ATOM 7450 C CA . PRO B 1 357 ? 27.484 5.914 13.898 1 90.12 357 PRO B CA 1
ATOM 7451 C C . PRO B 1 357 ? 27.938 4.57 13.328 1 90.12 357 PRO B C 1
ATOM 7453 O O . PRO B 1 357 ? 27.359 4.082 12.352 1 90.12 357 PRO B O 1
ATOM 7456 N N . TRP B 1 358 ? 28.906 3.99 13.961 1 91.81 358 TRP B N 1
ATOM 7457 C CA . TRP B 1 358 ? 29.406 2.699 13.492 1 91.81 358 TRP B CA 1
ATOM 7458 C C . TRP B 1 358 ? 28.406 1.589 13.797 1 91.81 358 TRP B C 1
ATOM 7460 O O . TRP B 1 358 ? 28.266 0.636 13.031 1 91.81 358 TRP B O 1
ATOM 7470 N N . LEU B 1 359 ? 27.797 1.729 14.906 1 93.44 359 LEU B N 1
ATOM 7471 C CA . LEU B 1 359 ? 26.734 0.771 15.219 1 93.44 359 LEU B CA 1
ATOM 7472 C C . LEU B 1 359 ? 25.594 0.874 14.219 1 93.44 359 LEU B C 1
ATOM 7474 O O . LEU B 1 359 ? 25.047 -0.144 13.789 1 93.44 359 LEU B O 1
ATOM 7478 N N . LEU B 1 360 ? 25.312 2.053 13.844 1 95.44 360 LEU B N 1
ATOM 7479 C CA . LEU B 1 360 ? 24.25 2.256 12.875 1 95.44 360 LEU B CA 1
ATOM 7480 C C . LEU B 1 360 ? 24.625 1.693 11.508 1 95.44 360 LEU B C 1
ATOM 7482 O O . LEU B 1 360 ? 23.797 1.119 10.805 1 95.44 360 LEU B O 1
ATOM 7486 N N . LEU B 1 361 ? 25.875 1.885 11.156 1 96.19 361 LEU B N 1
ATOM 7487 C CA . LEU B 1 361 ? 26.359 1.31 9.914 1 96.19 361 LEU B CA 1
ATOM 7488 C C . LEU B 1 361 ? 26.281 -0.213 9.945 1 96.19 361 LEU B C 1
ATOM 7490 O O . LEU B 1 361 ? 25.859 -0.836 8.969 1 96.19 361 LEU B O 1
ATOM 7494 N N . ALA B 1 362 ? 26.656 -0.754 11.039 1 96.5 362 ALA B N 1
ATOM 7495 C CA . ALA B 1 362 ? 26.594 -2.205 11.18 1 96.5 362 ALA B CA 1
ATOM 7496 C C . ALA B 1 362 ? 25.156 -2.705 11.047 1 96.5 362 ALA B C 1
ATOM 7498 O O . ALA B 1 362 ? 24.891 -3.678 10.336 1 96.5 362 ALA B O 1
ATOM 7499 N N . LEU B 1 363 ? 24.297 -2.014 11.688 1 97 363 LEU B N 1
ATOM 7500 C CA . LEU B 1 363 ? 22.891 -2.393 11.625 1 97 363 LEU B CA 1
ATOM 7501 C C . LEU B 1 363 ? 22.328 -2.23 10.219 1 97 363 LEU B C 1
ATOM 7503 O O . LEU B 1 363 ? 21.484 -3.014 9.781 1 97 363 LEU B O 1
ATOM 7507 N N . ALA B 1 364 ? 22.797 -1.27 9.523 1 97.88 364 ALA B N 1
ATOM 7508 C CA . ALA B 1 364 ? 22.344 -1.003 8.164 1 97.88 364 ALA B CA 1
ATOM 7509 C C . ALA B 1 364 ? 22.906 -2.033 7.184 1 97.88 364 ALA B C 1
ATOM 7511 O O . ALA B 1 364 ? 22.281 -2.324 6.156 1 97.88 364 ALA B O 1
ATOM 7512 N N . SER B 1 365 ? 24.047 -2.598 7.492 1 98.12 365 SER B N 1
ATOM 7513 C CA . SER B 1 365 ? 24.719 -3.541 6.598 1 98.12 365 SER B CA 1
ATOM 7514 C C . SER B 1 365 ? 24.203 -4.961 6.816 1 98.12 365 SER B C 1
ATOM 7516 O O . SER B 1 365 ? 24.266 -5.793 5.906 1 98.12 365 SER B O 1
ATOM 7518 N N . LEU B 1 366 ? 23.672 -5.223 7.934 1 98.31 366 LEU B N 1
ATOM 7519 C CA . LEU B 1 366 ? 23.312 -6.586 8.328 1 98.31 366 LEU B CA 1
ATOM 7520 C C . LEU B 1 366 ? 22.219 -7.137 7.43 1 98.31 366 LEU B C 1
ATOM 7522 O O . LEU B 1 366 ? 22.266 -8.297 7.012 1 98.31 366 LEU B O 1
ATOM 7526 N N . PRO B 1 367 ? 21.188 -6.367 7.125 1 98.5 367 PRO B N 1
ATOM 7527 C CA . PRO B 1 367 ? 20.156 -6.926 6.246 1 98.5 367 PRO B CA 1
ATOM 7528 C C . PRO B 1 367 ? 20.719 -7.387 4.902 1 98.5 367 PRO B C 1
ATOM 7530 O O . PRO B 1 367 ? 20.328 -8.445 4.398 1 98.5 367 PRO B O 1
ATOM 7533 N N . VAL B 1 368 ? 21.578 -6.621 4.355 1 98.44 368 VAL B N 1
ATOM 7534 C CA . VAL B 1 368 ? 22.172 -6.957 3.062 1 98.44 368 VAL B CA 1
ATOM 7535 C C . VAL B 1 368 ? 23.094 -8.164 3.213 1 98.44 368 VAL B C 1
ATOM 7537 O O . VAL B 1 368 ? 23.109 -9.047 2.355 1 98.44 368 VAL B O 1
ATOM 7540 N N . LEU B 1 369 ? 23.781 -8.211 4.316 1 98.25 369 LEU B N 1
ATOM 7541 C CA . LEU B 1 369 ? 24.688 -9.32 4.586 1 98.25 369 LEU B CA 1
ATOM 7542 C C . LEU B 1 369 ? 23.922 -10.625 4.781 1 98.25 369 LEU B C 1
ATOM 7544 O O . LEU B 1 369 ? 24.281 -11.656 4.223 1 98.25 369 LEU B O 1
ATOM 7548 N N . VAL B 1 370 ? 22.859 -10.578 5.52 1 98.12 370 VAL B N 1
ATOM 7549 C CA . VAL B 1 370 ? 22.031 -11.75 5.77 1 98.12 370 VAL B CA 1
ATOM 7550 C C . VAL B 1 370 ? 21.406 -12.227 4.461 1 98.12 370 VAL B C 1
ATOM 7552 O O . VAL B 1 370 ? 21.422 -13.422 4.152 1 98.12 370 VAL B O 1
ATOM 7555 N N . ALA B 1 371 ? 20.859 -11.312 3.709 1 98.19 371 ALA B N 1
ATOM 7556 C CA . ALA B 1 371 ? 20.234 -11.656 2.434 1 98.19 371 ALA B CA 1
ATOM 7557 C C . ALA B 1 371 ? 21.25 -12.328 1.499 1 98.19 371 ALA B C 1
ATOM 7559 O O . ALA B 1 371 ? 20.953 -13.375 0.915 1 98.19 371 ALA B O 1
ATOM 7560 N N . THR B 1 372 ? 22.422 -11.75 1.421 1 98 372 THR B N 1
ATOM 7561 C CA . THR B 1 372 ? 23.453 -12.281 0.528 1 98 372 THR B CA 1
ATOM 7562 C C . THR B 1 372 ? 23.953 -13.625 1.029 1 98 372 THR B C 1
ATOM 7564 O O . THR B 1 372 ? 24.094 -14.578 0.252 1 98 372 THR B O 1
ATOM 7567 N N . GLY B 1 373 ? 24.203 -13.688 2.32 1 97.44 373 GLY B N 1
ATOM 7568 C CA . GLY B 1 373 ? 24.703 -14.93 2.887 1 97.44 373 GLY B CA 1
ATOM 7569 C C . GLY B 1 373 ? 23.766 -16.109 2.691 1 97.44 373 GLY B C 1
ATOM 7570 O O . GLY B 1 373 ? 24.188 -17.172 2.262 1 97.44 373 GLY B O 1
ATOM 7571 N N . VAL B 1 374 ? 22.547 -15.898 2.926 1 97.06 374 VAL B N 1
ATOM 7572 C CA . VAL B 1 374 ? 21.562 -16.984 2.803 1 97.06 374 VAL B CA 1
ATOM 7573 C C . VAL B 1 374 ? 21.312 -17.281 1.328 1 97.06 374 VAL B C 1
ATOM 7575 O O . VAL B 1 374 ? 21.125 -18.438 0.95 1 97.06 374 VAL B O 1
ATOM 7578 N N . ALA B 1 375 ? 21.266 -16.219 0.502 1 96.81 375 ALA B N 1
ATOM 7579 C CA . ALA B 1 375 ? 21.109 -16.438 -0.934 1 96.81 375 ALA B CA 1
ATOM 7580 C C . ALA B 1 375 ? 22.234 -17.297 -1.487 1 96.81 375 ALA B C 1
ATOM 7582 O O . ALA B 1 375 ? 22 -18.234 -2.26 1 96.81 375 ALA B O 1
ATOM 7583 N N . VAL B 1 376 ? 23.438 -17.062 -1.076 1 96.19 376 VAL B N 1
ATOM 7584 C CA . VAL B 1 376 ? 24.594 -17.844 -1.515 1 96.19 376 VAL B CA 1
ATOM 7585 C C . VAL B 1 376 ? 24.484 -19.266 -0.977 1 96.19 376 VAL B C 1
ATOM 7587 O O . VAL B 1 376 ? 24.734 -20.234 -1.701 1 96.19 376 VAL B O 1
ATOM 7590 N N . ALA B 1 377 ? 24.078 -19.375 0.228 1 95.25 377 ALA B N 1
ATOM 7591 C CA . ALA B 1 377 ? 23.906 -20.703 0.817 1 95.25 377 ALA B CA 1
ATOM 7592 C C . ALA B 1 377 ? 22.875 -21.531 0.044 1 95.25 377 ALA B C 1
ATOM 7594 O O . ALA B 1 377 ? 23.078 -22.719 -0.186 1 95.25 377 ALA B O 1
ATOM 7595 N N . GLU B 1 378 ? 21.828 -20.859 -0.342 1 94.44 378 GLU B N 1
ATOM 7596 C CA . GLU B 1 378 ? 20.781 -21.531 -1.112 1 94.44 378 GLU B CA 1
ATOM 7597 C C . GLU B 1 378 ? 21.328 -22.047 -2.443 1 94.44 378 GLU B C 1
ATOM 7599 O O . GLU B 1 378 ? 21.016 -23.156 -2.855 1 94.44 378 GLU B O 1
ATOM 7604 N N . ILE B 1 379 ? 22.078 -21.281 -3.074 1 92.94 379 ILE B N 1
ATOM 7605 C CA . ILE B 1 379 ? 22.625 -21.656 -4.379 1 92.94 379 ILE B CA 1
ATOM 7606 C C . ILE B 1 379 ? 23.672 -22.75 -4.211 1 92.94 379 ILE B C 1
ATOM 7608 O O . ILE B 1 379 ? 23.734 -23.688 -5.012 1 92.94 379 ILE B O 1
ATOM 7612 N N . VAL B 1 380 ? 24.422 -22.688 -3.154 1 92.38 380 VAL B N 1
ATOM 7613 C CA . VAL B 1 380 ? 25.516 -23.625 -2.936 1 92.38 380 VAL B CA 1
ATOM 7614 C C . VAL B 1 380 ? 24.938 -25 -2.586 1 92.38 380 VAL B C 1
ATOM 7616 O O . VAL B 1 380 ? 25.531 -26.031 -2.932 1 92.38 380 VAL B O 1
ATOM 7619 N N . VAL B 1 381 ? 23.766 -25.047 -1.999 1 90.19 381 VAL B N 1
ATOM 7620 C CA . VAL B 1 381 ? 23.188 -26.312 -1.576 1 90.19 381 VAL B CA 1
ATOM 7621 C C . VAL B 1 381 ? 22.438 -26.953 -2.744 1 90.19 381 VAL B C 1
ATOM 7623 O O . VAL B 1 381 ? 22.109 -28.141 -2.709 1 90.19 381 VAL B O 1
ATOM 7626 N N . THR B 1 382 ? 22.156 -26.203 -3.768 1 89.19 382 THR B N 1
ATOM 7627 C CA . THR B 1 382 ? 21.453 -26.734 -4.941 1 89.19 382 THR B CA 1
ATOM 7628 C C . THR B 1 382 ? 22.406 -27.547 -5.816 1 89.19 382 THR B C 1
ATOM 7630 O O . THR B 1 382 ? 23.531 -27.094 -6.105 1 89.19 382 THR B O 1
ATOM 7633 N N . PRO B 1 383 ? 21.969 -28.719 -6.168 1 86.56 383 PRO B N 1
ATOM 7634 C CA . PRO B 1 383 ? 22.844 -29.531 -7.004 1 86.56 383 PRO B CA 1
ATOM 7635 C C . PRO B 1 383 ? 23.125 -28.891 -8.359 1 86.56 383 PRO B C 1
ATOM 7637 O O . PRO B 1 383 ? 22.219 -28.406 -9.023 1 86.56 383 PRO B O 1
ATOM 7640 N N . THR B 1 384 ? 24.359 -28.922 -8.703 1 87.56 384 THR B N 1
ATOM 7641 C CA . THR B 1 384 ? 25.641 -29.406 -8.219 1 87.56 384 THR B CA 1
ATOM 7642 C C . THR B 1 384 ? 26.141 -28.547 -7.07 1 87.56 384 THR B C 1
ATOM 7644 O O . THR B 1 384 ? 26.359 -27.344 -7.234 1 87.56 384 THR B O 1
ATOM 7647 N N . THR B 1 385 ? 26.406 -29.25 -5.992 1 89.75 385 THR B N 1
ATOM 7648 C CA . THR B 1 385 ? 26.766 -28.516 -4.777 1 89.75 385 THR B CA 1
ATOM 7649 C C . THR B 1 385 ? 28.109 -27.828 -4.945 1 89.75 385 THR B C 1
ATOM 7651 O O . THR B 1 385 ? 29.078 -28.422 -5.43 1 89.75 385 THR B O 1
ATOM 7654 N N . GLY B 1 386 ? 28.109 -26.562 -4.73 1 91.38 386 GLY B N 1
ATOM 7655 C CA . GLY B 1 386 ? 29.328 -25.781 -4.855 1 91.38 386 GLY B CA 1
ATOM 7656 C C . GLY B 1 386 ? 29.078 -24.375 -5.391 1 91.38 386 GLY B C 1
ATOM 7657 O O . GLY B 1 386 ? 27.938 -23.953 -5.539 1 91.38 386 GLY B O 1
ATOM 7658 N N . PHE B 1 387 ? 30.219 -23.688 -5.645 1 92.81 387 PHE B N 1
ATOM 7659 C CA . PHE B 1 387 ? 30.141 -22.312 -6.121 1 92.81 387 PHE B CA 1
ATOM 7660 C C . PHE B 1 387 ? 30.047 -22.281 -7.641 1 92.81 387 PHE B C 1
ATOM 7662 O O . PHE B 1 387 ? 30.922 -22.781 -8.336 1 92.81 387 PHE B O 1
ATOM 7669 N N . GLY B 1 388 ? 28.922 -21.75 -8.102 1 90.94 388 GLY B N 1
ATOM 7670 C CA . GLY B 1 388 ? 28.719 -21.578 -9.531 1 90.94 388 GLY B CA 1
ATOM 7671 C C . GLY B 1 388 ? 28.688 -20.125 -9.953 1 90.94 388 GLY B C 1
ATOM 7672 O O . GLY B 1 388 ? 29.172 -19.25 -9.227 1 90.94 388 GLY B O 1
ATOM 7673 N N . CYS B 1 389 ? 28.203 -19.953 -11.172 1 91.12 389 CYS B N 1
ATOM 7674 C CA . CYS B 1 389 ? 28.141 -18.609 -11.734 1 91.12 389 CYS B CA 1
ATOM 7675 C C . CYS B 1 389 ? 27.188 -17.734 -10.922 1 91.12 389 CYS B C 1
ATOM 7677 O O . CYS B 1 389 ? 27.469 -16.547 -10.695 1 91.12 389 CYS B O 1
ATOM 7679 N N . ARG B 1 390 ? 26.172 -18.266 -10.422 1 92.5 390 ARG B N 1
ATOM 7680 C CA . ARG B 1 390 ? 25.172 -17.5 -9.664 1 92.5 390 ARG B CA 1
ATOM 7681 C C . ARG B 1 390 ? 25.75 -17.062 -8.32 1 92.5 390 ARG B C 1
ATOM 7683 O O . ARG B 1 390 ? 25.453 -15.953 -7.855 1 92.5 390 ARG B O 1
ATOM 7690 N N . SER B 1 391 ? 26.531 -17.922 -7.73 1 94.25 391 SER B N 1
ATOM 7691 C CA . SER B 1 391 ? 27.156 -17.547 -6.465 1 94.25 391 SER B CA 1
ATOM 7692 C C . SER B 1 391 ? 28.109 -16.359 -6.645 1 94.25 391 SER B C 1
ATOM 7694 O O . SER B 1 391 ? 28.125 -15.445 -5.828 1 94.25 391 SER B O 1
ATOM 7696 N N . VAL B 1 392 ? 28.781 -16.422 -7.711 1 94 392 VAL B N 1
ATOM 7697 C CA . VAL B 1 392 ? 29.734 -15.344 -7.992 1 94 392 VAL B CA 1
ATOM 7698 C C . VAL B 1 392 ? 28.969 -14.055 -8.289 1 94 392 VAL B C 1
ATOM 7700 O O . VAL B 1 392 ? 29.375 -12.977 -7.852 1 94 392 VAL B O 1
ATOM 7703 N N . MET B 1 393 ? 27.938 -14.195 -8.984 1 94.81 393 MET B N 1
ATOM 7704 C CA . MET B 1 393 ? 27.109 -13.031 -9.281 1 94.81 393 MET B CA 1
ATOM 7705 C C . MET B 1 393 ? 26.609 -12.383 -7.992 1 94.81 393 MET B C 1
ATOM 7707 O O . MET B 1 393 ? 26.719 -11.164 -7.82 1 94.81 393 MET B O 1
ATOM 7711 N N . LEU B 1 394 ? 26.141 -13.211 -7.043 1 96.5 394 LEU B N 1
ATOM 7712 C CA . LEU B 1 394 ? 25.594 -12.703 -5.789 1 96.5 394 LEU B CA 1
ATOM 7713 C C . LEU B 1 394 ? 26.688 -12.016 -4.965 1 96.5 394 LEU B C 1
ATOM 7715 O O . LEU B 1 394 ? 26.453 -10.938 -4.406 1 96.5 394 LEU B O 1
ATOM 7719 N N . LEU B 1 395 ? 27.844 -12.57 -4.973 1 96.31 395 LEU B N 1
ATOM 7720 C CA . LEU B 1 395 ? 28.938 -11.992 -4.223 1 96.31 395 LEU B CA 1
ATOM 7721 C C . LEU B 1 395 ? 29.438 -10.703 -4.875 1 96.31 395 LEU B C 1
ATOM 7723 O O . LEU B 1 395 ? 29.797 -9.758 -4.184 1 96.31 395 LEU B O 1
ATOM 7727 N N . THR B 1 396 ? 29.375 -10.719 -6.148 1 96.06 396 THR B N 1
ATOM 7728 C CA . THR B 1 396 ? 29.75 -9.508 -6.867 1 96.06 396 THR B CA 1
ATOM 7729 C C . THR B 1 396 ? 28.766 -8.375 -6.594 1 96.06 396 THR B C 1
ATOM 7731 O O . THR B 1 396 ? 29.172 -7.23 -6.391 1 96.06 396 THR B O 1
ATOM 7734 N N . MET B 1 397 ? 27.578 -8.719 -6.594 1 97 397 MET B N 1
ATOM 7735 C CA . MET B 1 397 ? 26.547 -7.711 -6.305 1 97 397 MET B CA 1
ATOM 7736 C C . MET B 1 397 ? 26.703 -7.168 -4.887 1 97 397 MET B C 1
ATOM 7738 O O . MET B 1 397 ? 26.578 -5.965 -4.66 1 97 397 MET B O 1
ATOM 7742 N N . PHE B 1 398 ? 27.031 -8.047 -3.982 1 97.25 398 PHE B N 1
ATOM 7743 C CA . PHE B 1 398 ? 27.266 -7.625 -2.607 1 97.25 398 PHE B CA 1
ATOM 7744 C C . PHE B 1 398 ? 28.469 -6.695 -2.529 1 97.25 398 PHE B C 1
ATOM 7746 O O . PHE B 1 398 ? 28.422 -5.66 -1.862 1 97.25 398 PHE B O 1
ATOM 7753 N N . ALA B 1 399 ? 29.453 -7.035 -3.229 1 97.31 399 ALA B N 1
ATOM 7754 C CA . ALA B 1 399 ? 30.656 -6.215 -3.248 1 97.31 399 ALA B CA 1
ATOM 7755 C C . ALA B 1 399 ? 30.375 -4.84 -3.854 1 97.31 399 ALA B C 1
ATOM 7757 O O . ALA B 1 399 ? 30.891 -3.828 -3.377 1 97.31 399 ALA B O 1
ATOM 7758 N N . LEU B 1 400 ? 29.594 -4.859 -4.844 1 97.44 400 LEU B N 1
ATOM 7759 C CA . LEU B 1 400 ? 29.234 -3.6 -5.48 1 97.44 400 LEU B CA 1
ATOM 7760 C C . LEU B 1 400 ? 28.438 -2.717 -4.523 1 97.44 400 LEU B C 1
ATOM 7762 O O . LEU B 1 400 ? 28.625 -1.499 -4.488 1 97.44 400 LEU B O 1
ATOM 7766 N N . TRP B 1 401 ? 27.578 -3.299 -3.742 1 98.12 401 TRP B N 1
ATOM 7767 C CA . TRP B 1 401 ? 26.797 -2.529 -2.777 1 98.12 401 TRP B CA 1
ATOM 7768 C C . TRP B 1 401 ? 27.688 -1.956 -1.686 1 98.12 401 TRP B C 1
ATOM 7770 O O . TRP B 1 401 ? 27.531 -0.802 -1.282 1 98.12 401 TRP B O 1
ATOM 7780 N N . VAL B 1 402 ? 28.641 -2.744 -1.241 1 97.75 402 VAL B N 1
ATOM 7781 C CA . VAL B 1 402 ? 29.578 -2.275 -0.225 1 97.75 402 VAL B CA 1
ATOM 7782 C C . VAL B 1 402 ? 30.438 -1.145 -0.792 1 97.75 402 VAL B C 1
ATOM 7784 O O . VAL B 1 402 ? 30.625 -0.114 -0.141 1 97.75 402 VAL B O 1
ATOM 7787 N N . ALA B 1 403 ? 30.844 -1.344 -2.006 1 97.38 403 ALA B N 1
ATOM 7788 C CA . ALA B 1 403 ? 31.625 -0.308 -2.664 1 97.38 403 ALA B CA 1
ATOM 7789 C C . ALA B 1 403 ? 30.812 0.965 -2.863 1 97.38 403 ALA B C 1
ATOM 7791 O O . ALA B 1 403 ? 31.328 2.074 -2.689 1 97.38 403 ALA B O 1
ATOM 7792 N N . SER B 1 404 ? 29.609 0.789 -3.207 1 97.5 404 SER B N 1
ATOM 7793 C CA . SER B 1 404 ? 28.734 1.938 -3.416 1 97.5 404 SER B CA 1
ATOM 7794 C C . SER B 1 404 ? 28.562 2.742 -2.131 1 97.5 404 SER B C 1
ATOM 7796 O O . SER B 1 404 ? 28.688 3.969 -2.141 1 97.5 404 SER B O 1
ATOM 7798 N N . ALA B 1 405 ? 28.297 2.039 -1.049 1 97.19 405 ALA B N 1
ATOM 7799 C CA . ALA B 1 405 ? 28.156 2.711 0.24 1 97.19 405 ALA B CA 1
ATOM 7800 C C . ALA B 1 405 ? 29.453 3.412 0.644 1 97.19 405 ALA B C 1
ATOM 7802 O O . ALA B 1 405 ? 29.422 4.527 1.171 1 97.19 405 ALA B O 1
ATOM 7803 N N . PHE B 1 406 ? 30.531 2.799 0.319 1 96.31 406 PHE B N 1
ATOM 7804 C CA . PHE B 1 406 ? 31.828 3.365 0.648 1 96.31 406 PHE B CA 1
ATOM 7805 C C . PHE B 1 406 ? 32.094 4.629 -0.164 1 96.31 406 PHE B C 1
ATOM 7807 O O . PHE B 1 406 ? 32.562 5.633 0.374 1 96.31 406 PHE B O 1
ATOM 7814 N N . VAL B 1 407 ? 31.781 4.617 -1.407 1 95.31 407 VAL B N 1
ATOM 7815 C CA . VAL B 1 407 ? 32 5.766 -2.275 1 95.31 407 VAL B CA 1
ATOM 7816 C C . VAL B 1 407 ? 31.141 6.938 -1.82 1 95.31 407 VAL B C 1
ATOM 7818 O O . VAL B 1 407 ? 31.594 8.078 -1.787 1 95.31 407 VAL B O 1
ATOM 7821 N N . THR B 1 408 ? 29.875 6.621 -1.467 1 93.88 408 THR B N 1
ATOM 7822 C CA . THR B 1 408 ? 28.984 7.672 -0.986 1 93.88 408 THR B CA 1
ATOM 7823 C C . THR B 1 408 ? 29.547 8.32 0.277 1 93.88 408 THR B C 1
ATOM 7825 O O . THR B 1 408 ? 29.562 9.547 0.393 1 93.88 408 THR B O 1
ATOM 7828 N N . TRP B 1 409 ? 30.031 7.52 1.131 1 93.44 409 TRP B N 1
ATOM 7829 C CA . TRP B 1 409 ? 30.578 8.008 2.389 1 93.44 409 TRP B CA 1
ATOM 7830 C C . TRP B 1 409 ? 31.891 8.75 2.15 1 93.44 409 TRP B C 1
ATOM 7832 O O . TRP B 1 409 ? 32.094 9.859 2.643 1 93.44 409 TRP B O 1
ATOM 7842 N N . ALA B 1 410 ? 32.75 8.234 1.318 1 92.69 410 ALA B N 1
ATOM 7843 C CA . ALA B 1 410 ? 34.094 8.781 1.08 1 92.69 410 ALA B CA 1
ATOM 7844 C C . ALA B 1 410 ? 34 10.125 0.351 1 92.69 410 ALA B C 1
ATOM 7846 O O . ALA B 1 410 ? 34.75 11.047 0.647 1 92.69 410 ALA B O 1
ATOM 7847 N N . THR B 1 411 ? 33.125 10.195 -0.572 1 90.06 411 THR B N 1
ATOM 7848 C CA . THR B 1 411 ? 33 11.43 -1.339 1 90.06 411 THR B CA 1
ATOM 7849 C C . THR B 1 411 ? 32.5 12.57 -0.457 1 90.06 411 THR B C 1
ATOM 7851 O O . THR B 1 411 ? 32.875 13.727 -0.655 1 90.06 411 THR B O 1
ATOM 7854 N N . TRP B 1 412 ? 31.734 12.227 0.464 1 87.56 412 TRP B N 1
ATOM 7855 C CA . TRP B 1 412 ? 31.219 13.25 1.371 1 87.56 412 TRP B CA 1
ATOM 7856 C C . TRP B 1 412 ? 32.281 13.648 2.393 1 87.56 412 TRP B C 1
ATOM 7858 O O . TRP B 1 412 ? 32.5 14.836 2.635 1 87.56 412 TRP B O 1
ATOM 7868 N N . VAL B 1 413 ? 32.969 12.727 3 1 87.31 413 VAL B N 1
ATOM 7869 C CA . VAL B 1 413 ? 33.938 12.977 4.066 1 87.31 413 VAL B CA 1
ATOM 7870 C C . VAL B 1 413 ? 35.125 13.75 3.51 1 87.31 413 VAL B C 1
ATOM 7872 O O . VAL B 1 413 ? 35.688 14.625 4.188 1 87.31 413 VAL B O 1
ATOM 7875 N N . THR B 1 414 ? 35.5 13.461 2.311 1 86.69 414 THR B N 1
ATOM 7876 C CA . THR B 1 414 ? 36.656 14.117 1.711 1 86.69 414 THR B CA 1
ATOM 7877 C C . THR B 1 414 ? 36.281 15.5 1.188 1 86.69 414 THR B C 1
ATOM 7879 O O . THR B 1 414 ? 37.156 16.312 0.877 1 86.69 414 THR B O 1
ATOM 7882 N N . GLY B 1 415 ? 35 15.789 1.097 1 81.12 415 GLY B N 1
ATOM 7883 C CA . GLY B 1 415 ? 34.562 17.094 0.628 1 81.12 415 GLY B CA 1
ATOM 7884 C C . GLY B 1 415 ? 34.656 17.25 -0.877 1 81.12 415 GLY B C 1
ATOM 7885 O O . GLY B 1 415 ? 34.656 18.375 -1.387 1 81.12 415 GLY B O 1
ATOM 7886 N N . LEU B 1 416 ? 34.781 16.234 -1.511 1 81.38 416 LEU B N 1
ATOM 7887 C CA . LEU B 1 416 ? 34.906 16.297 -2.963 1 81.38 416 LEU B CA 1
ATOM 7888 C C . LEU B 1 416 ? 33.656 16.891 -3.592 1 81.38 416 LEU B C 1
ATOM 7890 O O . LEU B 1 416 ? 33.719 17.578 -4.609 1 81.38 416 LEU B O 1
ATOM 7894 N N . ALA B 1 417 ? 32.5 16.562 -3.037 1 81.25 417 ALA B N 1
ATOM 7895 C CA . ALA B 1 417 ? 31.219 17.094 -3.498 1 81.25 417 ALA B CA 1
ATOM 7896 C C . ALA B 1 417 ? 30.281 17.359 -2.324 1 81.25 417 ALA B C 1
ATOM 7898 O O . ALA B 1 417 ? 30.25 16.594 -1.358 1 81.25 417 ALA B O 1
ATOM 7899 N N . THR B 1 418 ? 29.688 18.469 -2.457 1 79.94 418 THR B N 1
ATOM 7900 C CA . THR B 1 418 ? 28.734 18.781 -1.396 1 79.94 418 THR B CA 1
ATOM 7901 C C . THR B 1 418 ? 27.422 19.281 -1.979 1 79.94 418 THR B C 1
ATOM 7903 O O . THR B 1 418 ? 27.375 19.719 -3.131 1 79.94 418 THR B O 1
ATOM 7906 N N . GLY B 1 419 ? 26.375 19.031 -1.254 1 80.5 419 GLY B N 1
ATOM 7907 C CA . GLY B 1 419 ? 25.078 19.578 -1.618 1 80.5 419 GLY B CA 1
ATOM 7908 C C . GLY B 1 419 ? 24.5 18.953 -2.871 1 80.5 419 GLY B C 1
ATOM 7909 O O . GLY B 1 419 ? 24.406 17.719 -2.979 1 80.5 419 GLY B O 1
ATOM 7910 N N . LYS B 1 420 ? 24.281 19.797 -3.801 1 80.69 420 LYS B N 1
ATOM 7911 C CA . LYS B 1 420 ? 23.625 19.359 -5.027 1 80.69 420 LYS B CA 1
ATOM 7912 C C . LYS B 1 420 ? 24.531 18.453 -5.848 1 80.69 420 LYS B C 1
ATOM 7914 O O . LYS B 1 420 ? 24.062 17.484 -6.461 1 80.69 420 LYS B O 1
ATOM 7919 N N . TYR B 1 421 ? 25.75 18.719 -5.824 1 84.12 421 TYR B N 1
ATOM 7920 C CA . TYR B 1 421 ? 26.688 17.953 -6.625 1 84.12 421 TYR B CA 1
ATOM 7921 C C . TYR B 1 421 ? 26.891 16.562 -6.027 1 84.12 421 TYR B C 1
ATOM 7923 O O . TYR B 1 421 ? 27.047 15.578 -6.758 1 84.12 421 TYR B O 1
ATOM 7931 N N . HIS B 1 422 ? 26.969 16.5 -4.754 1 88.88 422 HIS B N 1
ATOM 7932 C CA . HIS B 1 422 ? 27.078 15.188 -4.137 1 88.88 422 HIS B CA 1
ATOM 7933 C C . HIS B 1 422 ? 25.828 14.352 -4.398 1 88.88 422 HIS B C 1
ATOM 7935 O O . HIS B 1 422 ? 25.922 13.141 -4.617 1 88.88 422 HIS B O 1
ATOM 7941 N N . TYR B 1 423 ? 24.766 15 -4.418 1 87.12 423 TYR B N 1
ATOM 7942 C CA . TYR B 1 423 ? 23.516 14.312 -4.699 1 87.12 423 TYR B CA 1
ATOM 7943 C C . TYR B 1 423 ? 23.484 13.773 -6.125 1 87.12 423 TYR B C 1
ATOM 7945 O O . TYR B 1 423 ? 23.141 12.617 -6.355 1 87.12 423 TYR B O 1
ATOM 7953 N N . ALA B 1 424 ? 23.891 14.586 -7.027 1 87.12 424 ALA B N 1
ATOM 7954 C CA . ALA B 1 424 ? 23.906 14.18 -8.43 1 87.12 424 ALA B CA 1
ATOM 7955 C C . ALA B 1 424 ? 24.906 13.047 -8.664 1 87.12 424 ALA B C 1
ATOM 7957 O O . ALA B 1 424 ? 24.609 12.102 -9.398 1 87.12 424 ALA B O 1
ATOM 7958 N N . MET B 1 425 ? 26 13.203 -8.078 1 89.56 425 MET B N 1
ATOM 7959 C CA . MET B 1 425 ? 27.016 12.156 -8.211 1 89.56 425 MET B CA 1
ATOM 7960 C C . MET B 1 425 ? 26.516 10.844 -7.609 1 89.56 425 MET B C 1
ATOM 7962 O O . MET B 1 425 ? 26.734 9.781 -8.18 1 89.56 425 MET B O 1
ATOM 7966 N N . THR B 1 426 ? 25.922 10.922 -6.492 1 92.12 426 THR B N 1
ATOM 7967 C CA . THR B 1 426 ? 25.406 9.727 -5.832 1 92.12 426 THR B CA 1
ATOM 7968 C C . THR B 1 426 ? 24.312 9.07 -6.672 1 92.12 426 THR B C 1
ATOM 7970 O O . THR B 1 426 ? 24.297 7.852 -6.832 1 92.12 426 THR B O 1
ATOM 7973 N N . LEU B 1 427 ? 23.5 9.828 -7.27 1 91.31 427 LEU B N 1
ATOM 7974 C CA . LEU B 1 427 ? 22.422 9.289 -8.094 1 91.31 427 LEU B CA 1
ATOM 7975 C C . LEU B 1 427 ? 22.984 8.625 -9.344 1 91.31 427 LEU B C 1
ATOM 7977 O O . LEU B 1 427 ? 22.484 7.586 -9.781 1 91.31 427 LEU B O 1
ATOM 7981 N N . THR B 1 428 ? 23.938 9.25 -9.883 1 92.62 428 THR B N 1
ATOM 7982 C CA . THR B 1 428 ? 24.547 8.68 -11.078 1 92.62 428 THR B CA 1
ATOM 7983 C C . THR B 1 428 ? 25.234 7.355 -10.75 1 92.62 428 THR B C 1
ATOM 7985 O O . THR B 1 428 ? 25.062 6.371 -11.469 1 92.62 428 THR B O 1
ATOM 7988 N N . LYS B 1 429 ? 25.969 7.449 -9.734 1 95 429 LYS B N 1
ATOM 7989 C CA . LYS B 1 429 ? 26.609 6.211 -9.305 1 95 429 LYS B CA 1
ATOM 7990 C C . LYS B 1 429 ? 25.578 5.137 -8.992 1 95 429 LYS B C 1
ATOM 7992 O O . LYS B 1 429 ? 25.734 3.977 -9.375 1 95 429 LYS B O 1
ATOM 7997 N N . ASP B 1 430 ? 24.531 5.5 -8.32 1 95.81 430 ASP B N 1
ATOM 7998 C CA . ASP B 1 430 ? 23.484 4.559 -7.926 1 95.81 430 ASP B CA 1
ATOM 7999 C C . ASP B 1 430 ? 22.766 4 -9.148 1 95.81 430 ASP B C 1
ATOM 8001 O O . ASP B 1 430 ? 22.344 2.842 -9.156 1 95.81 430 ASP B O 1
ATOM 8005 N N . ALA B 1 431 ? 22.656 4.75 -10.156 1 94.38 431 ALA B N 1
ATOM 8006 C CA . ALA B 1 431 ? 22.062 4.266 -11.398 1 94.38 431 ALA B CA 1
ATOM 8007 C C . ALA B 1 431 ? 22.984 3.252 -12.078 1 94.38 431 ALA B C 1
ATOM 8009 O O . ALA B 1 431 ? 22.516 2.234 -12.602 1 94.38 431 ALA B O 1
ATOM 8010 N N . LEU B 1 432 ? 24.188 3.508 -12.008 1 94.88 432 LEU B N 1
ATOM 8011 C CA . LEU B 1 432 ? 25.172 2.645 -12.648 1 94.88 432 LEU B CA 1
ATOM 8012 C C . LEU B 1 432 ? 25.312 1.323 -11.898 1 94.88 432 LEU B C 1
ATOM 8014 O O . LEU B 1 432 ? 25.719 0.316 -12.484 1 94.88 432 LEU B O 1
ATOM 8018 N N . VAL B 1 433 ? 24.953 1.31 -10.695 1 96.38 433 VAL B N 1
ATOM 8019 C CA . VAL B 1 433 ? 25.047 0.093 -9.898 1 96.38 433 VAL B CA 1
ATOM 8020 C C . VAL B 1 433 ? 23.672 -0.579 -9.812 1 96.38 433 VAL B C 1
ATOM 8022 O O . VAL B 1 433 ? 23.547 -1.768 -10.109 1 96.38 433 VAL B O 1
ATOM 8025 N N . GLY B 1 434 ? 22.703 0.213 -9.539 1 95 434 GLY B N 1
ATOM 8026 C CA . GLY B 1 434 ? 21.375 -0.316 -9.289 1 95 434 GLY B CA 1
ATOM 8027 C C . GLY B 1 434 ? 20.719 -0.899 -10.523 1 95 434 GLY B C 1
ATOM 8028 O O . GLY B 1 434 ? 20.156 -1.998 -10.477 1 95 434 GLY B O 1
ATOM 8029 N N . VAL B 1 435 ? 20.75 -0.298 -11.594 1 93 435 VAL B N 1
ATOM 8030 C CA . VAL B 1 435 ? 20.062 -0.727 -12.812 1 93 435 VAL B CA 1
ATOM 8031 C C . VAL B 1 435 ? 20.672 -2.037 -13.312 1 93 435 VAL B C 1
ATOM 8033 O O . VAL B 1 435 ? 19.953 -3.006 -13.555 1 93 435 VAL B O 1
ATOM 8036 N N . PRO B 1 436 ? 21.906 -2.141 -13.367 1 94 436 PRO B N 1
ATOM 8037 C CA . PRO B 1 436 ? 22.469 -3.42 -13.797 1 94 436 PRO B CA 1
ATOM 8038 C C . PRO B 1 436 ? 22.172 -4.551 -12.812 1 94 436 PRO B C 1
ATOM 8040 O O . PRO B 1 436 ? 21.984 -5.699 -13.227 1 94 436 PRO B O 1
ATOM 8043 N N . ILE B 1 437 ? 22.188 -4.219 -11.602 1 94.81 437 ILE B N 1
ATOM 8044 C CA . ILE B 1 437 ? 21.922 -5.258 -10.617 1 94.81 437 ILE B CA 1
ATOM 8045 C C . ILE B 1 437 ? 20.5 -5.801 -10.812 1 94.81 437 ILE B C 1
ATOM 8047 O O . ILE B 1 437 ? 20.297 -7.016 -10.836 1 94.81 437 ILE B O 1
ATOM 8051 N N . VAL B 1 438 ? 19.578 -4.961 -10.992 1 93.25 438 VAL B N 1
ATOM 8052 C CA . VAL B 1 438 ? 18.203 -5.395 -11.203 1 93.25 438 VAL B CA 1
ATOM 8053 C C . VAL B 1 438 ? 18.094 -6.172 -12.516 1 93.25 438 VAL B C 1
ATOM 8055 O O . VAL B 1 438 ? 17.453 -7.223 -12.57 1 93.25 438 VAL B O 1
ATOM 8058 N N . LEU B 1 439 ? 18.75 -5.742 -13.461 1 92.5 439 LEU B N 1
ATOM 8059 C CA . LEU B 1 439 ? 18.75 -6.422 -14.75 1 92.5 439 LEU B CA 1
ATOM 8060 C C . LEU B 1 439 ? 19.375 -7.805 -14.641 1 92.5 439 LEU B C 1
ATOM 8062 O O . LEU B 1 439 ? 18.859 -8.773 -15.195 1 92.5 439 LEU B O 1
ATOM 8066 N N . MET B 1 440 ? 20.406 -7.875 -13.914 1 93.62 440 MET B N 1
ATOM 8067 C CA . MET B 1 440 ? 21.109 -9.148 -13.742 1 93.62 440 MET B CA 1
ATOM 8068 C C . MET B 1 440 ? 20.25 -10.133 -12.953 1 93.62 440 MET B C 1
ATOM 8070 O O . MET B 1 440 ? 20.25 -11.328 -13.242 1 93.62 440 MET B O 1
ATOM 8074 N N . VAL B 1 441 ? 19.578 -9.617 -12.023 1 93.62 441 VAL B N 1
ATOM 8075 C CA . VAL B 1 441 ? 18.688 -10.469 -11.25 1 93.62 441 VAL B CA 1
ATOM 8076 C C . VAL B 1 441 ? 17.594 -11.023 -12.148 1 93.62 441 VAL B C 1
ATOM 8078 O O . VAL B 1 441 ? 17.281 -12.219 -12.094 1 93.62 441 VAL B O 1
ATOM 8081 N N . PHE B 1 442 ? 17.094 -10.227 -13.031 1 92.19 442 PHE B N 1
ATOM 8082 C CA . PHE B 1 442 ? 16.047 -10.648 -13.969 1 92.19 442 PHE B CA 1
ATOM 8083 C C . PHE B 1 442 ? 16.609 -11.656 -14.961 1 92.19 442 PHE B C 1
ATOM 8085 O O . PHE B 1 442 ? 16.016 -12.719 -15.164 1 92.19 442 PHE B O 1
ATOM 8092 N N . LEU B 1 443 ? 17.688 -11.391 -15.438 1 91.44 443 LEU B N 1
ATOM 8093 C CA . LEU B 1 443 ? 18.266 -12.25 -16.453 1 91.44 443 LEU B CA 1
ATOM 8094 C C . LEU B 1 443 ? 18.719 -13.578 -15.852 1 91.44 443 LEU B C 1
ATOM 8096 O O . LEU B 1 443 ? 18.609 -14.625 -16.484 1 91.44 443 LEU B O 1
ATOM 8100 N N . SER B 1 444 ? 19.266 -13.492 -14.68 1 92.06 444 SER B N 1
ATOM 8101 C CA . SER B 1 444 ? 19.656 -14.719 -14 1 92.06 444 SER B CA 1
ATOM 8102 C C . SER B 1 444 ? 18.453 -15.625 -13.758 1 92.06 444 SER B C 1
ATOM 8104 O O . SER B 1 444 ? 18.547 -16.844 -13.906 1 92.06 444 SER B O 1
ATOM 8106 N N . SER B 1 445 ? 17.344 -15.031 -13.469 1 89.5 445 SER B N 1
ATOM 8107 C CA . SER B 1 445 ? 16.125 -15.797 -13.227 1 89.5 445 SER B CA 1
ATOM 8108 C C . SER B 1 445 ? 15.539 -16.344 -14.523 1 89.5 445 SER B C 1
ATOM 8110 O O . SER B 1 445 ? 14.828 -17.344 -14.516 1 89.5 445 SER B O 1
ATOM 8112 N N . CYS B 1 446 ? 15.898 -15.711 -15.602 1 88.25 446 CYS B N 1
ATOM 8113 C CA . CYS B 1 446 ? 15.367 -16.141 -16.891 1 88.25 446 CYS B CA 1
ATOM 8114 C C . CYS B 1 446 ? 16.234 -17.25 -17.5 1 88.25 446 CYS B C 1
ATOM 8116 O O . CYS B 1 446 ? 15.789 -17.969 -18.391 1 88.25 446 CYS B O 1
ATOM 8118 N N . GLY B 1 447 ? 17.469 -17.359 -17.109 1 89.25 447 GLY B N 1
ATOM 8119 C CA . GLY B 1 447 ? 18.281 -18.453 -17.609 1 89.25 447 GLY B CA 1
ATOM 8120 C C . GLY B 1 447 ? 19.625 -17.984 -18.172 1 89.25 447 GLY B C 1
ATOM 8121 O O . GLY B 1 447 ? 20.25 -18.703 -18.953 1 89.25 447 GLY B O 1
ATOM 8122 N N . LEU B 1 448 ? 20.016 -16.844 -17.75 1 88.5 448 LEU B N 1
ATOM 8123 C CA . LEU B 1 448 ? 21.312 -16.344 -18.203 1 88.5 448 LEU B CA 1
ATOM 8124 C C . LEU B 1 448 ? 22.422 -17.328 -17.875 1 88.5 448 LEU B C 1
ATOM 8126 O O . LEU B 1 448 ? 23.375 -17.469 -18.641 1 88.5 448 LEU B O 1
ATOM 8130 N N . PHE B 1 449 ? 22.266 -18.062 -16.797 1 89.88 449 PHE B N 1
ATOM 8131 C CA . PHE B 1 449 ? 23.312 -18.953 -16.328 1 89.88 449 PHE B CA 1
ATOM 8132 C C . PHE B 1 449 ? 22.922 -20.406 -16.547 1 89.88 449 PHE B C 1
ATOM 8134 O O . PHE B 1 449 ? 23.406 -21.297 -15.828 1 89.88 449 PHE B O 1
ATOM 8141 N N . ASN B 1 450 ? 22.031 -20.562 -17.5 1 89.94 450 ASN B N 1
ATOM 8142 C CA . ASN B 1 450 ? 21.672 -21.922 -17.859 1 89.94 450 ASN B CA 1
ATOM 8143 C C . ASN B 1 450 ? 22.641 -22.516 -18.875 1 89.94 450 ASN B C 1
ATOM 8145 O O . ASN B 1 450 ? 22.312 -22.625 -20.062 1 89.94 450 ASN B O 1
ATOM 8149 N N . SER B 1 451 ? 23.797 -22.922 -18.406 1 91.31 451 SER B N 1
ATOM 8150 C CA . SER B 1 451 ? 24.859 -23.531 -19.219 1 91.31 451 SER B CA 1
ATOM 8151 C C . SER B 1 451 ? 25.578 -24.641 -18.453 1 91.31 451 SER B C 1
ATOM 8153 O O . SER B 1 451 ? 25.453 -24.734 -17.234 1 91.31 451 SER B O 1
ATOM 8155 N N . CYS B 1 452 ? 26.25 -25.453 -19.25 1 91.88 452 CYS B N 1
ATOM 8156 C CA . CYS B 1 452 ? 27.031 -26.531 -18.641 1 91.88 452 CYS B CA 1
ATOM 8157 C C . CYS B 1 452 ? 28.062 -25.953 -17.656 1 91.88 452 CYS B C 1
ATOM 8159 O O . CYS B 1 452 ? 28.234 -26.484 -16.562 1 91.88 452 CYS B O 1
ATOM 8161 N N . PHE B 1 453 ? 28.625 -24.875 -18 1 90.81 453 PHE B N 1
ATOM 8162 C CA . PHE B 1 453 ? 29.656 -24.25 -17.172 1 90.81 453 PHE B CA 1
ATOM 8163 C C . PHE B 1 453 ? 29.062 -23.75 -15.859 1 90.81 453 PHE B C 1
ATOM 8165 O O . PHE B 1 453 ? 29.609 -24.031 -14.789 1 90.81 453 PHE B O 1
ATOM 8172 N N . CYS B 1 454 ? 27.984 -23.125 -15.883 1 91.25 454 CYS B N 1
ATOM 8173 C CA . CYS B 1 454 ? 27.422 -22.5 -14.688 1 91.25 454 CYS B CA 1
ATOM 8174 C C . CYS B 1 454 ? 26.766 -23.547 -13.789 1 91.25 454 CYS B C 1
ATOM 8176 O O . CYS B 1 454 ? 26.656 -23.344 -12.578 1 91.25 454 CYS B O 1
ATOM 8178 N N . TRP B 1 455 ? 26.438 -24.641 -14.328 1 91.81 455 TRP B N 1
ATOM 8179 C CA . TRP B 1 455 ? 25.844 -25.734 -13.539 1 91.81 455 TRP B CA 1
ATOM 8180 C C . TRP B 1 455 ? 26.938 -26.609 -12.93 1 91.81 455 TRP B C 1
ATOM 8182 O O . TRP B 1 455 ? 26.656 -27.453 -12.086 1 91.81 455 TRP B O 1
ATOM 8192 N N . SER B 1 456 ? 28.172 -26.5 -13.258 1 92.62 456 SER B N 1
ATOM 8193 C CA . SER B 1 456 ? 29.234 -27.422 -12.891 1 92.62 456 SER B CA 1
ATOM 8194 C C . SER B 1 456 ? 29.906 -27.016 -11.586 1 92.62 456 SER B C 1
ATOM 8196 O O . SER B 1 456 ? 30.781 -27.719 -11.078 1 92.62 456 SER B O 1
ATOM 8198 N N . ALA B 1 457 ? 29.547 -25.938 -10.969 1 92.75 457 ALA B N 1
ATOM 8199 C CA . ALA B 1 457 ? 30.203 -25.438 -9.758 1 92.75 457 ALA B CA 1
ATOM 8200 C C . ALA B 1 457 ? 31.703 -25.312 -9.961 1 92.75 457 ALA B C 1
ATOM 8202 O O . ALA B 1 457 ? 32.5 -25.719 -9.102 1 92.75 457 ALA B O 1
ATOM 8203 N N . TYR B 1 458 ? 32.062 -24.812 -11.023 1 91.19 458 TYR B N 1
ATOM 8204 C CA . TYR B 1 458 ? 33.469 -24.75 -11.453 1 91.19 458 TYR B CA 1
ATOM 8205 C C . TYR B 1 458 ? 34.312 -23.969 -10.445 1 91.19 458 TYR B C 1
ATOM 8207 O O . TYR B 1 458 ? 35.438 -24.344 -10.164 1 91.19 458 TYR B O 1
ATOM 8215 N N . PHE B 1 459 ? 33.812 -23.016 -9.836 1 91.44 459 PHE B N 1
ATOM 8216 C CA . PHE B 1 459 ? 34.594 -22.094 -9.031 1 91.44 459 PHE B CA 1
ATOM 8217 C C . PHE B 1 459 ? 34.969 -22.734 -7.699 1 91.44 459 PHE B C 1
ATOM 8219 O O . PHE B 1 459 ? 35.938 -22.297 -7.047 1 91.44 459 PHE B O 1
ATOM 8226 N N . SER B 1 460 ? 34.312 -23.703 -7.246 1 90.81 460 SER B N 1
ATOM 8227 C CA . SER B 1 460 ? 34.688 -24.391 -6.016 1 90.81 460 SER B CA 1
ATOM 8228 C C . SER B 1 460 ? 35.375 -25.734 -6.312 1 90.81 460 SER B C 1
ATOM 8230 O O . SER B 1 460 ? 36.25 -26.172 -5.562 1 90.81 460 SER B O 1
ATOM 8232 N N . ARG B 1 461 ? 35.031 -26.375 -7.41 1 90.12 461 ARG B N 1
ATOM 8233 C CA . ARG B 1 461 ? 35.469 -27.734 -7.672 1 90.12 461 ARG B CA 1
ATOM 8234 C C . ARG B 1 461 ? 36.594 -27.75 -8.711 1 90.12 461 ARG B C 1
ATOM 8236 O O . ARG B 1 461 ? 37.406 -28.688 -8.758 1 90.12 461 ARG B O 1
ATOM 8243 N N . LYS B 1 462 ? 36.719 -26.891 -9.555 1 90.94 462 LYS B N 1
ATOM 8244 C CA . LYS B 1 462 ? 37.75 -26.719 -10.57 1 90.94 462 LYS B CA 1
ATOM 8245 C C . LYS B 1 462 ? 37.875 -27.969 -11.453 1 90.94 462 LYS B C 1
ATOM 8247 O O . LYS B 1 462 ? 36.906 -28.344 -12.117 1 90.94 462 LYS B O 1
ATOM 8252 N N . ALA B 1 463 ? 38.812 -28.891 -11.156 1 86.31 463 ALA B N 1
ATOM 8253 C CA . ALA B 1 463 ? 39.062 -30.062 -11.984 1 86.31 463 ALA B CA 1
ATOM 8254 C C . ALA B 1 463 ? 37.969 -31.109 -11.789 1 86.31 463 ALA B C 1
ATOM 8256 O O . ALA B 1 463 ? 37.688 -31.906 -12.695 1 86.31 463 ALA B O 1
ATOM 8257 N N . ASP B 1 464 ? 37.344 -30.984 -10.68 1 88.62 464 ASP B N 1
ATOM 8258 C CA . ASP B 1 464 ? 36.312 -31.953 -10.375 1 88.62 464 ASP B CA 1
ATOM 8259 C C . ASP B 1 464 ? 34.906 -31.375 -10.695 1 88.62 464 ASP B C 1
ATOM 8261 O O . ASP B 1 464 ? 33.906 -31.859 -10.188 1 88.62 464 ASP B O 1
ATOM 8265 N N . ALA B 1 465 ? 34.906 -30.391 -11.555 1 92.69 465 ALA B N 1
ATOM 8266 C CA . ALA B 1 465 ? 33.656 -29.781 -11.93 1 92.69 465 ALA B CA 1
ATOM 8267 C C . ALA B 1 465 ? 32.812 -30.75 -12.75 1 92.69 465 ALA B C 1
ATOM 8269 O O . ALA B 1 465 ? 33.312 -31.406 -13.664 1 92.69 465 ALA B O 1
ATOM 8270 N N . HIS B 1 466 ? 31.578 -30.906 -12.367 1 92.62 466 HIS B N 1
ATOM 8271 C CA . HIS B 1 466 ? 30.672 -31.812 -13.062 1 92.62 466 HIS B CA 1
ATOM 8272 C C . HIS B 1 466 ? 29.234 -31.297 -13.023 1 92.62 466 HIS B C 1
ATOM 8274 O O . HIS B 1 466 ? 28.938 -30.359 -12.289 1 92.62 466 HIS B O 1
ATOM 8280 N N . VAL B 1 467 ? 28.469 -31.812 -13.867 1 92.31 467 VAL B N 1
ATOM 8281 C CA . VAL B 1 467 ? 27.062 -31.406 -13.961 1 92.31 467 VAL B CA 1
ATOM 8282 C C . VAL B 1 467 ? 26.156 -32.594 -13.641 1 92.31 467 VAL B C 1
ATOM 8284 O O . VAL B 1 467 ? 26.25 -33.656 -14.281 1 92.31 467 VAL B O 1
ATOM 8287 N N . VAL B 1 468 ? 25.375 -32.375 -12.617 1 91.25 468 VAL B N 1
ATOM 8288 C CA . VAL B 1 468 ? 24.359 -33.375 -12.32 1 91.25 468 VAL B CA 1
ATOM 8289 C C . VAL B 1 468 ? 23.141 -33.156 -13.219 1 91.25 468 VAL B C 1
ATOM 8291 O O . VAL B 1 468 ? 22.469 -32.156 -13.109 1 91.25 468 VAL B O 1
ATOM 8294 N N . LEU B 1 469 ? 22.859 -34.062 -14.062 1 89.12 469 LEU B N 1
ATOM 8295 C CA . LEU B 1 469 ? 21.797 -33.906 -15.047 1 89.12 469 LEU B CA 1
ATOM 8296 C C . LEU B 1 469 ? 20.438 -34.188 -14.422 1 89.12 469 LEU B C 1
ATOM 8298 O O . LEU B 1 469 ? 19.453 -33.5 -14.688 1 89.12 469 LEU B O 1
ATOM 8302 N N . ASP B 1 470 ? 20.328 -35.219 -13.641 1 83.56 470 ASP B N 1
ATOM 8303 C CA . ASP B 1 470 ? 19.062 -35.531 -12.992 1 83.56 470 ASP B CA 1
ATOM 8304 C C . ASP B 1 470 ? 19.141 -35.25 -11.492 1 83.56 470 ASP B C 1
ATOM 8306 O O . ASP B 1 470 ? 19.578 -36.125 -10.719 1 83.56 470 ASP B O 1
ATOM 8310 N N . ASP B 1 471 ? 18.75 -34.125 -11.109 1 84 471 ASP B N 1
ATOM 8311 C CA . ASP B 1 471 ? 18.797 -33.75 -9.703 1 84 471 ASP B CA 1
ATOM 8312 C C . ASP B 1 471 ? 17.391 -33.594 -9.133 1 84 471 ASP B C 1
ATOM 8314 O O . ASP B 1 471 ? 17.188 -32.875 -8.156 1 84 471 ASP B O 1
ATOM 8318 N N . SER B 1 472 ? 16.422 -34.219 -9.75 1 79.44 472 SER B N 1
ATOM 8319 C CA . SER B 1 472 ? 15.023 -34.031 -9.352 1 79.44 472 SER B CA 1
ATOM 8320 C C . SER B 1 472 ? 14.781 -34.531 -7.938 1 79.44 472 SER B C 1
ATOM 8322 O O . SER B 1 472 ? 14.07 -33.906 -7.156 1 79.44 472 SER B O 1
ATOM 8324 N N . ASP B 1 473 ? 15.391 -35.688 -7.578 1 81.25 473 ASP B N 1
ATOM 8325 C CA . ASP B 1 473 ? 15.18 -36.25 -6.25 1 81.25 473 ASP B CA 1
ATOM 8326 C C . ASP B 1 473 ? 15.844 -35.406 -5.176 1 81.25 473 ASP B C 1
ATOM 8328 O O . ASP B 1 473 ? 15.242 -35.125 -4.133 1 81.25 473 ASP B O 1
ATOM 8332 N N . GLU B 1 474 ? 17.047 -35.031 -5.473 1 84.44 474 GLU B N 1
ATOM 8333 C CA . GLU B 1 474 ? 17.75 -34.188 -4.508 1 84.44 474 GLU B CA 1
ATOM 8334 C C . GLU B 1 474 ? 17.047 -32.844 -4.352 1 84.44 474 GLU B C 1
ATOM 8336 O O . GLU B 1 474 ? 16.922 -32.312 -3.238 1 84.44 474 GLU B O 1
ATOM 8341 N N . ARG B 1 475 ? 16.578 -32.312 -5.387 1 85.62 475 ARG B N 1
ATOM 8342 C CA . ARG B 1 475 ? 15.891 -31.016 -5.332 1 85.62 475 ARG B CA 1
ATOM 8343 C C . ARG B 1 475 ? 14.555 -31.141 -4.602 1 85.62 475 ARG B C 1
ATOM 8345 O O . ARG B 1 475 ? 14.148 -30.219 -3.887 1 85.62 475 ARG B O 1
ATOM 8352 N N . ALA B 1 476 ? 13.93 -32.188 -4.852 1 83.44 476 ALA B N 1
ATOM 8353 C CA . ALA B 1 476 ? 12.664 -32.406 -4.156 1 83.44 476 ALA B CA 1
ATOM 8354 C C . ALA B 1 476 ? 12.883 -32.531 -2.65 1 83.44 476 ALA B C 1
ATOM 8356 O O . ALA B 1 476 ? 12.102 -32 -1.857 1 83.44 476 ALA B O 1
ATOM 8357 N N . ARG B 1 477 ? 13.914 -33.219 -2.27 1 85.56 477 ARG B N 1
ATOM 8358 C CA . ARG B 1 477 ? 14.258 -33.344 -0.855 1 85.56 477 ARG B CA 1
ATOM 8359 C C . ARG B 1 477 ? 14.625 -31.984 -0.265 1 85.56 477 ARG B C 1
ATOM 8361 O O . ARG B 1 477 ? 14.18 -31.625 0.83 1 85.56 477 ARG B O 1
ATOM 8368 N N . ASN B 1 478 ? 15.414 -31.234 -1.004 1 89.56 478 ASN B N 1
ATOM 8369 C CA . ASN B 1 478 ? 15.805 -29.906 -0.542 1 89.56 478 ASN B CA 1
ATOM 8370 C C . ASN B 1 478 ? 14.609 -28.969 -0.46 1 89.56 478 ASN B C 1
ATOM 8372 O O . ASN B 1 478 ? 14.555 -28.094 0.41 1 89.56 478 ASN B O 1
ATOM 8376 N N . ALA B 1 479 ? 13.688 -29.156 -1.362 1 86.69 479 ALA B N 1
ATOM 8377 C CA . ALA B 1 479 ? 12.5 -28.297 -1.405 1 86.69 479 ALA B CA 1
ATOM 8378 C C . ALA B 1 479 ? 11.633 -28.516 -0.168 1 86.69 479 ALA B C 1
ATOM 8380 O O . ALA B 1 479 ? 10.898 -27.609 0.241 1 86.69 479 ALA B O 1
ATOM 8381 N N . HIS B 1 480 ? 11.797 -29.609 0.462 1 85.56 480 HIS B N 1
ATOM 8382 C CA . HIS B 1 480 ? 10.969 -29.906 1.624 1 85.56 480 HIS B CA 1
ATOM 8383 C C . HIS B 1 480 ? 11.711 -29.609 2.922 1 85.56 480 HIS B C 1
ATOM 8385 O O . HIS B 1 480 ? 11.086 -29.438 3.973 1 85.56 480 HIS B O 1
ATOM 8391 N N . THR B 1 481 ? 12.992 -29.531 2.783 1 88.06 481 THR B N 1
ATOM 8392 C CA . THR B 1 481 ? 13.719 -29.422 4.043 1 88.06 481 THR B CA 1
ATOM 8393 C C . THR B 1 481 ? 14.609 -28.172 4.039 1 88.06 481 THR B C 1
ATOM 8395 O O . THR B 1 481 ? 14.25 -27.156 4.617 1 88.06 481 THR B O 1
ATOM 8398 N N . PHE B 1 482 ? 15.609 -28.141 3.139 1 90 482 PHE B N 1
ATOM 8399 C CA . PHE B 1 482 ? 16.672 -27.141 3.219 1 90 482 PHE B CA 1
ATOM 8400 C C . PHE B 1 482 ? 16.188 -25.797 2.701 1 90 482 PHE B C 1
ATOM 8402 O O . PHE B 1 482 ? 16.422 -24.766 3.33 1 90 482 PHE B O 1
ATOM 8409 N N . TYR B 1 483 ? 15.523 -25.812 1.58 1 92.25 483 TYR B N 1
ATOM 8410 C CA . TYR B 1 483 ? 15.141 -24.547 0.978 1 92.25 483 TYR B CA 1
ATOM 8411 C C . TYR B 1 483 ? 14.195 -23.781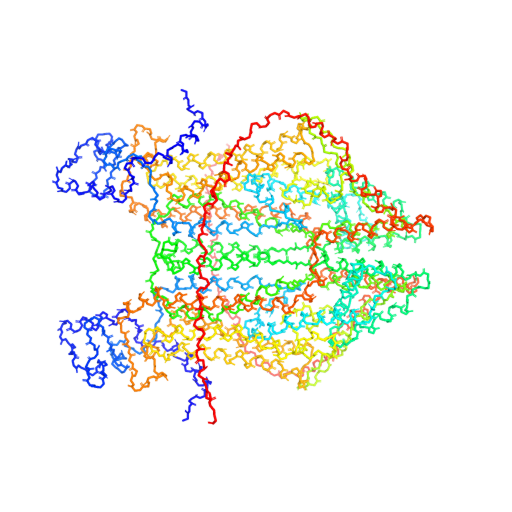 1.893 1 92.25 483 TYR B C 1
ATOM 8413 O O . TYR B 1 483 ? 14.445 -22.609 2.217 1 92.25 483 TYR B O 1
ATOM 8421 N N . PRO B 1 484 ? 13.117 -24.375 2.422 1 91.31 484 PRO B N 1
ATOM 8422 C CA . PRO B 1 484 ? 12.234 -23.641 3.322 1 91.31 484 PRO B CA 1
ATOM 8423 C C . PRO B 1 484 ? 12.922 -23.219 4.621 1 91.31 484 PRO B C 1
ATOM 8425 O O . PRO B 1 484 ? 12.609 -22.172 5.184 1 91.31 484 PRO B O 1
ATOM 8428 N N . ALA B 1 485 ? 13.789 -24.016 5.098 1 94 485 ALA B N 1
ATOM 8429 C CA . ALA B 1 485 ? 14.508 -23.672 6.324 1 94 485 ALA B CA 1
ATOM 8430 C C . ALA B 1 485 ? 15.375 -22.438 6.129 1 94 485 ALA B C 1
ATOM 8432 O O . ALA B 1 485 ? 15.391 -21.547 6.973 1 94 485 ALA B O 1
ATOM 8433 N N . LEU B 1 486 ? 16.047 -22.422 5.051 1 95.38 486 LEU B N 1
ATOM 8434 C CA . LEU B 1 486 ? 16.922 -21.281 4.773 1 95.38 486 LEU B CA 1
ATOM 8435 C C . LEU B 1 486 ? 16.094 -20.016 4.52 1 95.38 486 LEU B C 1
ATOM 8437 O O . LEU B 1 486 ? 16.438 -18.953 5.031 1 95.38 486 LEU B O 1
ATOM 8441 N N . VAL B 1 487 ? 15.07 -20.156 3.744 1 95.31 487 VAL B N 1
ATOM 8442 C CA . VAL B 1 487 ? 14.219 -19 3.457 1 95.31 487 VAL B CA 1
ATOM 8443 C C . VAL B 1 487 ? 13.578 -18.5 4.746 1 95.31 487 VAL B C 1
ATOM 8445 O O . VAL B 1 487 ? 13.57 -17.297 5.012 1 95.31 487 VAL B O 1
ATOM 8448 N N . SER B 1 488 ? 13.094 -19.422 5.598 1 95.31 488 SER B N 1
ATOM 8449 C CA . SER B 1 488 ? 12.5 -19.031 6.871 1 95.31 488 SER B CA 1
ATOM 8450 C C . SER B 1 488 ? 13.531 -18.406 7.805 1 95.31 488 SER B C 1
ATOM 8452 O O . SER B 1 488 ? 13.227 -17.453 8.523 1 95.31 488 SER B O 1
ATOM 8454 N N . GLY B 1 489 ? 14.656 -18.969 7.742 1 95.88 489 GLY B N 1
ATOM 8455 C CA . GLY B 1 489 ? 15.727 -18.375 8.523 1 95.88 489 GLY B CA 1
ATOM 8456 C C . GLY B 1 489 ? 16.094 -16.969 8.078 1 95.88 489 GLY B C 1
ATOM 8457 O O . GLY B 1 489 ? 16.312 -16.094 8.914 1 95.88 489 GLY B O 1
ATOM 8458 N N . CYS B 1 490 ? 16.156 -16.766 6.801 1 97.19 490 CYS B N 1
ATOM 8459 C CA . CYS B 1 490 ? 16.484 -15.461 6.25 1 97.19 490 CYS B CA 1
ATOM 8460 C C . CYS B 1 490 ? 15.414 -14.438 6.617 1 97.19 490 CYS B C 1
ATOM 8462 O O . CYS B 1 490 ? 15.727 -13.359 7.129 1 97.19 490 CYS B O 1
ATOM 8464 N N . LEU B 1 491 ? 14.172 -14.773 6.379 1 97.31 491 LEU B N 1
ATOM 8465 C CA . LEU B 1 491 ? 13.07 -13.867 6.672 1 97.31 491 LEU B CA 1
ATOM 8466 C C . LEU B 1 491 ? 12.945 -13.625 8.172 1 97.31 491 LEU B C 1
ATOM 8468 O O . LEU B 1 491 ? 12.688 -12.5 8.609 1 97.31 491 LEU B O 1
ATOM 8472 N N . GLY B 1 492 ? 13.141 -14.719 8.938 1 96.81 492 GLY B N 1
ATOM 8473 C CA . GLY B 1 492 ? 13.156 -14.555 10.383 1 96.81 492 GLY B CA 1
ATOM 8474 C C . GLY B 1 492 ? 14.242 -13.609 10.859 1 96.81 492 GLY B C 1
ATOM 8475 O O . GLY B 1 492 ? 14.008 -12.766 11.734 1 96.81 492 GLY B O 1
ATOM 8476 N N . ALA B 1 493 ? 15.391 -13.734 10.258 1 97.94 493 ALA B N 1
ATOM 8477 C CA . ALA B 1 493 ? 16.5 -12.844 10.609 1 97.94 493 ALA B CA 1
ATOM 8478 C C . ALA B 1 493 ? 16.188 -11.398 10.227 1 97.94 493 ALA B C 1
ATOM 8480 O O . ALA B 1 493 ? 16.484 -10.469 10.969 1 97.94 493 ALA B O 1
ATOM 8481 N N . GLN B 1 494 ? 15.609 -11.234 9.047 1 98.31 494 GLN B N 1
ATOM 8482 C CA . GLN B 1 494 ? 15.227 -9.891 8.625 1 98.31 494 GLN B CA 1
ATOM 8483 C C . GLN B 1 494 ? 14.25 -9.266 9.617 1 98.31 494 GLN B C 1
ATOM 8485 O O . GLN B 1 494 ? 14.383 -8.086 9.961 1 98.31 494 GLN B O 1
ATOM 8490 N N . PHE B 1 495 ? 13.328 -10.023 10.109 1 97.31 495 PHE B N 1
ATOM 8491 C CA . PHE B 1 495 ? 12.344 -9.5 11.055 1 97.31 495 PHE B CA 1
ATOM 8492 C C . PHE B 1 495 ? 12.992 -9.203 12.398 1 97.31 495 PHE B C 1
ATOM 8494 O O . PHE B 1 495 ? 12.633 -8.234 13.07 1 97.31 495 PHE B O 1
ATOM 8501 N N . LEU B 1 496 ? 13.867 -10.008 12.781 1 97.44 496 LEU B N 1
ATOM 8502 C CA . LEU B 1 496 ? 14.594 -9.734 14.016 1 97.44 496 LEU B CA 1
ATOM 8503 C C . LEU B 1 496 ? 15.383 -8.43 13.898 1 97.44 496 LEU B C 1
ATOM 8505 O O . LEU B 1 496 ? 15.422 -7.641 14.852 1 97.44 496 LEU B O 1
ATOM 8509 N N . LEU B 1 497 ? 15.961 -8.25 12.781 1 97.94 497 LEU B N 1
ATOM 8510 C CA . LEU B 1 497 ? 16.719 -7.023 12.562 1 97.94 497 LEU B CA 1
ATOM 8511 C C . LEU B 1 497 ? 15.805 -5.805 12.555 1 97.94 497 LEU B C 1
ATOM 8513 O O . LEU B 1 497 ? 16.156 -4.75 13.086 1 97.94 497 LEU B O 1
ATOM 8517 N N . VAL B 1 498 ? 14.625 -5.938 11.977 1 97.31 498 VAL B N 1
ATOM 8518 C CA . VAL B 1 498 ? 13.648 -4.855 12 1 97.31 498 VAL B CA 1
ATOM 8519 C C . VAL B 1 498 ? 13.297 -4.512 13.445 1 97.31 498 VAL B C 1
ATOM 8521 O O . VAL B 1 498 ? 13.281 -3.338 13.828 1 97.31 498 VAL B O 1
ATOM 8524 N N . THR B 1 499 ? 13.07 -5.531 14.219 1 96.38 499 THR B N 1
ATOM 8525 C CA . THR B 1 499 ? 12.719 -5.32 15.617 1 96.38 499 THR B CA 1
ATOM 8526 C C . THR B 1 499 ? 13.859 -4.633 16.359 1 96.38 499 THR B C 1
ATOM 8528 O O . THR B 1 499 ? 13.625 -3.729 17.172 1 96.38 499 THR B O 1
ATOM 8531 N N . TRP B 1 500 ? 14.992 -5.059 16.016 1 96.62 500 TRP B N 1
ATOM 8532 C CA . TRP B 1 500 ? 16.172 -4.445 16.641 1 96.62 500 TRP B CA 1
ATOM 8533 C C . TRP B 1 500 ? 16.297 -2.982 16.219 1 96.62 500 TRP B C 1
ATOM 8535 O O . TRP B 1 500 ? 16.531 -2.111 17.062 1 96.62 500 TRP B O 1
ATOM 8545 N N . MET B 1 501 ? 16.141 -2.691 15.023 1 96.31 501 MET B N 1
ATOM 8546 C CA . MET B 1 501 ? 16.219 -1.32 14.523 1 96.31 501 MET B CA 1
ATOM 8547 C C . MET B 1 501 ? 15.133 -0.448 15.133 1 96.31 501 MET B C 1
ATOM 8549 O O . MET B 1 501 ? 15.391 0.694 15.523 1 96.31 501 MET B O 1
ATOM 8553 N N . LEU B 1 502 ? 13.945 -0.981 15.195 1 92.88 502 LEU B N 1
ATOM 8554 C CA . LEU B 1 502 ? 12.836 -0.229 15.773 1 92.88 502 LEU B CA 1
ATOM 8555 C C . LEU B 1 502 ? 13.086 0.053 17.25 1 92.88 502 LEU B C 1
ATOM 8557 O O . LEU B 1 502 ? 12.68 1.097 17.766 1 92.88 502 LEU B O 1
ATOM 8561 N N . ARG B 1 503 ? 13.781 -0.834 17.906 1 92.25 503 ARG B N 1
ATOM 8562 C CA . ARG B 1 503 ? 14.125 -0.614 19.312 1 92.25 503 ARG B CA 1
ATOM 8563 C C . ARG B 1 503 ? 15.172 0.485 19.453 1 92.25 503 ARG B C 1
ATOM 8565 O O . ARG B 1 503 ? 15.094 1.314 20.359 1 92.25 503 ARG B O 1
ATOM 8572 N N . VAL B 1 504 ? 16.047 0.48 18.531 1 90.06 504 VAL B N 1
ATOM 8573 C CA . VAL B 1 504 ? 17.125 1.46 18.578 1 90.06 504 VAL B CA 1
ATOM 8574 C C . VAL B 1 504 ? 16.562 2.852 18.281 1 90.06 504 VAL B C 1
ATOM 8576 O O . VAL B 1 504 ? 16.984 3.836 18.891 1 90.06 504 VAL B O 1
ATOM 8579 N N . ILE B 1 505 ? 15.57 2.859 17.422 1 86.94 505 ILE B N 1
ATOM 8580 C CA . ILE B 1 505 ? 15.078 4.168 17.016 1 86.94 505 ILE B CA 1
ATOM 8581 C C . ILE B 1 505 ? 13.867 4.551 17.859 1 86.94 505 ILE B C 1
ATOM 8583 O O . ILE B 1 505 ? 13.219 5.57 17.609 1 86.94 505 ILE B O 1
ATOM 8587 N N . ARG B 1 506 ? 13.508 3.916 18.844 1 86.5 506 ARG B N 1
ATOM 8588 C CA . ARG B 1 506 ? 12.273 4.066 19.594 1 86.5 506 ARG B CA 1
ATOM 8589 C C . ARG B 1 506 ? 12.172 5.465 20.203 1 86.5 506 ARG B C 1
ATOM 8591 O O . ARG B 1 506 ? 11.117 6.102 20.141 1 86.5 506 ARG B O 1
ATOM 8598 N N . HIS B 1 507 ? 13.211 6.008 20.703 1 83.12 507 HIS B N 1
ATOM 8599 C CA . HIS B 1 507 ? 13.156 7.312 21.359 1 83.12 507 HIS B CA 1
ATOM 8600 C C . HIS B 1 507 ? 12.953 8.422 20.328 1 83.12 507 HIS B C 1
ATOM 8602 O O . HIS B 1 507 ? 12.195 9.367 20.562 1 83.12 507 HIS B O 1
ATOM 8608 N N . GLY B 1 508 ? 13.578 8.242 19.25 1 81.94 508 GLY B N 1
ATOM 8609 C CA . GLY B 1 508 ? 13.406 9.227 18.188 1 81.94 508 GLY B CA 1
ATOM 8610 C C . GLY B 1 508 ? 12.039 9.164 17.531 1 81.94 508 GLY B C 1
ATOM 8611 O O . GLY B 1 508 ? 11.422 10.203 17.281 1 81.94 508 GLY B O 1
ATOM 8612 N N . SER B 1 509 ? 11.539 8 17.469 1 81.81 509 SER B N 1
ATOM 8613 C CA . SER B 1 509 ? 10.258 7.836 16.781 1 81.81 509 SER B CA 1
ATOM 8614 C C . SER B 1 509 ? 9.094 8.266 17.672 1 81.81 509 SER B C 1
ATOM 8616 O O . SER B 1 509 ? 8.031 8.648 17.172 1 81.81 509 SER B O 1
ATOM 8618 N N . THR B 1 510 ? 9.266 8.281 18.922 1 84.25 510 THR B N 1
ATOM 8619 C CA . THR B 1 510 ? 8.211 8.656 19.844 1 84.25 510 THR B CA 1
ATOM 8620 C C . THR B 1 510 ? 7.945 10.164 19.797 1 84.25 510 THR B C 1
ATOM 8622 O O . THR B 1 510 ? 6.871 10.625 20.172 1 84.25 510 THR B O 1
ATOM 8625 N N . LEU B 1 511 ? 8.953 10.891 19.297 1 88.12 511 LEU B N 1
ATOM 8626 C CA . LEU B 1 511 ? 8.781 12.336 19.172 1 88.12 511 LEU B CA 1
ATOM 8627 C C . LEU B 1 511 ? 7.598 12.664 18.266 1 88.12 511 LEU B C 1
ATOM 8629 O O . LEU B 1 511 ? 6.824 13.578 18.547 1 88.12 511 LEU B O 1
ATOM 8633 N N . PHE B 1 512 ? 7.465 11.828 17.312 1 86.31 512 PHE B N 1
ATOM 8634 C CA . PHE B 1 512 ? 6.449 12.164 16.312 1 86.31 512 PHE B CA 1
ATOM 8635 C C . PHE B 1 512 ? 5.305 11.156 16.344 1 86.31 512 PHE B C 1
ATOM 8637 O O . PHE B 1 512 ? 4.258 11.383 15.734 1 86.31 512 PHE B O 1
ATOM 8644 N N . ARG B 1 513 ? 5.473 10.086 17.016 1 82.81 513 ARG B N 1
ATOM 8645 C CA . ARG B 1 513 ? 4.43 9.07 17.062 1 82.81 513 ARG B CA 1
ATOM 8646 C C . ARG B 1 513 ? 3.756 9.047 18.438 1 82.81 513 ARG B C 1
ATOM 8648 O O . ARG B 1 513 ? 3.883 8.078 19.188 1 82.81 513 ARG B O 1
ATOM 8655 N N . ARG B 1 514 ? 2.959 9.961 18.609 1 82.38 514 ARG B N 1
ATOM 8656 C CA . ARG B 1 514 ? 2.223 10.031 19.875 1 82.38 514 ARG B CA 1
ATOM 8657 C C . ARG B 1 514 ? 0.895 9.289 19.766 1 82.38 514 ARG B C 1
ATOM 8659 O O . ARG B 1 514 ? 0.311 9.195 18.688 1 82.38 514 ARG B O 1
ATOM 8666 N N . GLU B 1 515 ? 0.487 8.75 20.875 1 78.94 515 GLU B N 1
ATOM 8667 C CA . GLU B 1 515 ? -0.798 8.062 20.891 1 78.94 515 GLU B CA 1
ATOM 8668 C C . GLU B 1 515 ? -1.954 9.031 20.688 1 78.94 515 GLU B C 1
ATOM 8670 O O . GLU B 1 515 ? -1.899 10.18 21.141 1 78.94 515 GLU B O 1
ATOM 8675 N N . GLU B 1 516 ? -2.959 8.578 20 1 80.19 516 GLU B N 1
ATOM 8676 C CA . GLU B 1 516 ? -4.098 9.422 19.656 1 80.19 516 GLU B CA 1
ATOM 8677 C C . GLU B 1 516 ? -4.785 9.953 20.922 1 80.19 516 GLU B C 1
ATOM 8679 O O . GLU B 1 516 ? -5.223 11.109 20.953 1 80.19 516 GLU B O 1
ATOM 8684 N N . LYS B 1 517 ? -4.844 9.117 21.922 1 77.25 517 LYS B N 1
ATOM 8685 C CA . LYS B 1 517 ? -5.477 9.562 23.172 1 77.25 517 LYS B CA 1
ATOM 8686 C C . LYS B 1 517 ? -4.711 10.727 23.797 1 77.25 517 LYS B C 1
ATOM 8688 O O . LYS B 1 517 ? -5.312 11.672 24.297 1 77.25 517 LYS B O 1
ATOM 8693 N N . GLN B 1 518 ? -3.432 10.617 23.688 1 79.69 518 GLN B N 1
ATOM 8694 C CA . GLN B 1 518 ? -2.596 11.672 24.25 1 79.69 518 GLN B CA 1
ATOM 8695 C C . GLN B 1 518 ? -2.684 12.945 23.406 1 79.69 518 GLN B C 1
ATOM 8697 O O . GLN B 1 518 ? -2.713 14.055 23.953 1 79.69 518 GLN B O 1
ATOM 8702 N N . LYS B 1 519 ? -2.775 12.773 22.125 1 82.06 519 LYS B N 1
ATOM 8703 C CA . LYS B 1 519 ? -2.904 13.938 21.234 1 82.06 519 LYS B CA 1
ATOM 8704 C C . LYS B 1 519 ? -4.219 14.672 21.484 1 82.06 519 LYS B C 1
ATOM 8706 O O . LYS B 1 519 ? -4.254 15.906 21.484 1 82.06 519 LYS B O 1
ATOM 8711 N N . GLN B 1 520 ? -5.211 13.883 21.688 1 79.88 520 GLN B N 1
ATOM 8712 C CA . GLN B 1 520 ? -6.52 14.477 21.953 1 79.88 520 GLN B CA 1
ATOM 8713 C C . GLN B 1 520 ? -6.523 15.219 23.281 1 79.88 520 GLN B C 1
ATOM 8715 O O . GLN B 1 520 ? -7.07 16.328 23.375 1 79.88 520 GLN B O 1
ATOM 8720 N N . ALA B 1 521 ? -5.902 14.625 24.25 1 79.06 521 ALA B N 1
ATOM 8721 C CA . ALA B 1 521 ? -5.832 15.266 25.562 1 79.06 521 ALA B CA 1
ATOM 8722 C C . ALA B 1 521 ? -5.039 16.562 25.5 1 79.06 521 ALA B C 1
ATOM 8724 O O . ALA B 1 521 ? -5.434 17.578 26.094 1 79.06 521 ALA B O 1
ATOM 8725 N N . ASP B 1 522 ? -3.986 16.5 24.766 1 78.5 522 ASP B N 1
ATOM 8726 C CA . ASP B 1 522 ? -3.152 17.688 24.625 1 78.5 522 ASP B CA 1
ATOM 8727 C C . ASP B 1 522 ? -3.896 18.797 23.875 1 78.5 522 ASP B C 1
ATOM 8729 O O . ASP B 1 522 ? -3.768 19.969 24.219 1 78.5 522 ASP B O 1
ATOM 8733 N N . TRP B 1 523 ? -4.586 18.422 22.922 1 78.25 523 TRP B N 1
ATOM 8734 C CA . TRP B 1 523 ? -5.348 19.391 22.141 1 78.25 523 TRP B CA 1
ATOM 8735 C C . TRP B 1 523 ? -6.438 20.031 22.984 1 78.25 523 TRP B C 1
ATOM 8737 O O . TRP B 1 523 ? -6.637 21.25 22.938 1 78.25 523 TRP B O 1
ATOM 8747 N N . LEU B 1 524 ? -7.105 19.203 23.781 1 74.12 524 LEU B N 1
ATOM 8748 C CA . LEU B 1 524 ? -8.164 19.734 24.641 1 74.12 524 LEU B CA 1
ATOM 8749 C C . LEU B 1 524 ? -7.582 20.641 25.719 1 74.12 524 LEU B C 1
ATOM 8751 O O . LEU B 1 524 ? -8.18 21.672 26.062 1 74.12 524 LEU B O 1
ATOM 8755 N N . ALA B 1 525 ? -6.43 20.266 26.156 1 72.75 525 ALA B N 1
ATOM 8756 C CA . ALA B 1 525 ? -5.766 21.078 27.188 1 72.75 525 ALA B CA 1
ATOM 8757 C C . ALA B 1 525 ? -5.34 22.422 26.609 1 72.75 525 ALA B C 1
ATOM 8759 O O . ALA B 1 525 ? -5.461 23.453 27.281 1 72.75 525 ALA B O 1
ATOM 8760 N N . THR B 1 526 ? -4.871 22.391 25.406 1 71.94 526 THR B N 1
ATOM 8761 C CA . THR B 1 526 ? -4.41 23.625 24.781 1 71.94 526 THR B CA 1
ATOM 8762 C C . THR B 1 526 ? -5.594 24.5 24.391 1 71.94 526 THR B C 1
ATOM 8764 O O . THR B 1 526 ? -5.504 25.734 24.422 1 71.94 526 THR B O 1
ATOM 8767 N N . HIS B 1 527 ? -6.652 23.891 24.094 1 67.94 527 HIS B N 1
ATOM 8768 C CA . HIS B 1 527 ? -7.832 24.656 23.688 1 67.94 527 HIS B CA 1
ATOM 8769 C C . HIS B 1 527 ? -8.602 25.156 24.891 1 67.94 527 HIS B C 1
ATOM 8771 O O . HIS B 1 527 ? -9.18 26.25 24.859 1 67.94 527 HIS B O 1
ATOM 8777 N N . ALA B 1 528 ? -8.703 24.25 25.891 1 56.75 528 ALA B N 1
ATOM 8778 C CA . ALA B 1 528 ? -9.328 24.719 27.125 1 56.75 528 ALA B CA 1
ATOM 8779 C C . ALA B 1 528 ? -8.57 25.906 27.719 1 56.75 528 ALA B C 1
ATOM 8781 O O . ALA B 1 528 ? -9.188 26.844 28.219 1 56.75 528 ALA B O 1
ATOM 8782 N N . HIS B 1 529 ? -7.281 25.797 27.719 1 52.59 529 HIS B N 1
ATOM 8783 C CA . HIS B 1 529 ? -6.438 26.859 28.266 1 52.59 529 HIS B CA 1
ATOM 8784 C C . HIS B 1 529 ? -6.617 28.156 27.484 1 52.59 529 HIS B C 1
ATOM 8786 O O . HIS B 1 529 ? -6.574 29.234 28.062 1 52.59 529 HIS B O 1
ATOM 8792 N N . ARG B 1 530 ? -6.836 28.094 26.266 1 51.94 530 ARG B N 1
ATOM 8793 C CA . ARG B 1 530 ? -7.086 29.312 25.484 1 51.94 530 ARG B CA 1
ATOM 8794 C C . ARG B 1 530 ? -8.359 30 25.953 1 51.94 530 ARG B C 1
ATOM 8796 O O . ARG B 1 530 ? -8.438 31.234 25.953 1 51.94 530 ARG B O 1
ATOM 8803 N N . ARG B 1 531 ? -9.297 29.188 26.406 1 48.66 531 ARG B N 1
ATOM 8804 C CA . ARG B 1 531 ? -10.523 29.766 26.969 1 48.66 531 ARG B CA 1
ATOM 8805 C C . ARG B 1 531 ? -10.234 30.5 28.281 1 48.66 531 ARG B C 1
ATOM 8807 O O . ARG B 1 531 ? -10.82 31.547 28.547 1 48.66 531 ARG B O 1
ATOM 8814 N N . HIS B 1 532 ? -9.391 29.859 29.109 1 42.09 532 HIS B N 1
ATOM 8815 C CA . HIS B 1 532 ? -9.133 30.438 30.422 1 42.09 532 HIS B CA 1
ATOM 8816 C C . HIS B 1 532 ? -8.219 31.656 30.328 1 42.09 532 HIS B C 1
ATOM 8818 O O . HIS B 1 532 ? -8.25 32.531 31.188 1 42.09 532 HIS B O 1
ATOM 8824 N N . LEU B 1 533 ? -7.145 31.594 29.578 1 40.94 533 LEU B N 1
ATOM 8825 C CA . LEU B 1 533 ? -6.258 32.75 29.516 1 40.94 533 LEU B CA 1
ATOM 8826 C C . LEU B 1 533 ? -7.039 34 29.172 1 40.94 533 LEU B C 1
ATOM 8828 O O . LEU B 1 533 ? -6.555 35.125 29.406 1 40.94 533 LEU B O 1
ATOM 8832 N N . ARG B 1 534 ? -8.133 33.938 28.625 1 39.69 534 ARG B N 1
ATOM 8833 C CA . ARG B 1 534 ? -8.891 35.156 28.391 1 39.69 534 ARG B CA 1
ATOM 8834 C C . ARG B 1 534 ? -9.734 35.5 29.625 1 39.69 534 ARG B C 1
ATOM 8836 O O . ARG B 1 534 ? -10.305 36.594 29.688 1 39.69 534 ARG B O 1
ATOM 8843 N N . PHE B 1 535 ? -10.273 34.469 30.438 1 34.91 535 PHE B N 1
ATOM 8844 C CA . PHE B 1 535 ? -11.023 34.969 31.594 1 34.91 535 PHE B CA 1
ATOM 8845 C C . PHE B 1 535 ? -10.07 35.375 32.719 1 34.91 535 PHE B C 1
ATOM 8847 O O . PHE B 1 535 ? -8.883 35.062 32.688 1 34.91 535 PHE B O 1
ATOM 8854 N N . SER B 1 536 ? -10.648 35.219 34.25 1 31.64 536 SER B N 1
ATOM 8855 C CA . SER B 1 536 ? -10.133 35.875 35.438 1 31.64 536 SER B CA 1
ATOM 8856 C C . SER B 1 536 ? -8.711 35.438 35.75 1 31.64 536 SER B C 1
ATOM 8858 O O . SER B 1 536 ? -8.359 34.25 35.562 1 31.64 536 SER B O 1
ATOM 8860 N N . PRO B 1 537 ? -7.641 36.344 36.156 1 36.28 537 PRO B N 1
ATOM 8861 C CA . PRO B 1 537 ? -6.332 36.062 36.75 1 36.28 537 PRO B CA 1
ATOM 8862 C C . PRO B 1 537 ? -6.332 34.781 37.625 1 36.28 537 PRO B C 1
ATOM 8864 O O . PRO B 1 537 ? -5.27 34.25 37.938 1 36.28 537 PRO B O 1
ATOM 8867 N N . GLY B 1 538 ? -7.242 34.625 38.719 1 33.34 538 GLY B N 1
ATOM 8868 C CA . GLY B 1 538 ? -7.172 33.875 39.938 1 33.34 538 GLY B CA 1
ATOM 8869 C C . GLY B 1 538 ? -7.465 32.406 39.781 1 33.34 538 GLY B C 1
ATOM 8870 O O . GLY B 1 538 ? -7.457 31.656 40.75 1 33.34 538 GLY B O 1
ATOM 8871 N N . SER B 1 539 ? -8.484 31.938 39 1 32.94 539 SER B N 1
ATOM 8872 C CA . SER B 1 539 ? -8.945 30.594 39.344 1 32.94 539 SER B CA 1
ATOM 8873 C C . SER B 1 539 ? -8.031 29.531 38.719 1 32.94 539 SER B C 1
ATOM 8875 O O . SER B 1 539 ? -7.586 29.672 37.594 1 32.94 539 SER B O 1
ATOM 8877 N N . SER B 1 540 ? -7.449 28.625 39.594 1 32.75 540 SER B N 1
ATOM 8878 C CA . SER B 1 540 ? -6.488 27.547 39.406 1 32.75 540 SER B CA 1
ATOM 8879 C C . SER B 1 540 ? -6.93 26.609 38.281 1 32.75 540 SER B C 1
ATOM 8881 O O . SER B 1 540 ? -8.117 26.297 38.156 1 32.75 540 SER B O 1
ATOM 8883 N N . PRO B 1 541 ? -6.137 26.344 37.281 1 37.25 541 PRO B N 1
ATOM 8884 C CA . PRO B 1 541 ? -6.324 25.422 36.156 1 37.25 541 PRO B CA 1
ATOM 8885 C C . PRO B 1 541 ? -6.988 24.109 36.594 1 37.25 541 PRO B C 1
ATOM 8887 O O . PRO B 1 541 ? -7.418 23.328 35.719 1 37.25 541 PRO B O 1
ATOM 8890 N N . GLU B 1 542 ? -6.992 23.641 37.906 1 37.06 542 GLU B N 1
ATOM 8891 C CA . GLU B 1 542 ? -7.492 22.391 38.438 1 37.06 542 GLU B CA 1
ATOM 8892 C C . GLU B 1 542 ? -9.016 22.344 38.406 1 37.06 542 GLU B C 1
ATOM 8894 O O . GLU B 1 542 ? -9.609 21.266 38.281 1 37.06 542 GLU B O 1
ATOM 8899 N N . THR B 1 543 ? -9.672 23.422 38.594 1 35 543 THR B N 1
ATOM 8900 C CA . THR B 1 543 ? -11.117 23.406 38.812 1 35 543 THR B CA 1
ATOM 8901 C C . THR B 1 543 ? -11.844 23.172 37.469 1 35 543 THR B C 1
ATOM 8903 O O . THR B 1 543 ? -12.922 22.594 37.438 1 35 543 THR B O 1
ATOM 8906 N N . LEU B 1 544 ? -11.312 23.609 36.406 1 33.34 544 LEU B N 1
ATOM 8907 C CA . LEU B 1 544 ? -12.055 23.422 35.188 1 33.34 544 LEU B CA 1
ATOM 8908 C C . LEU B 1 544 ? -11.82 22.031 34.594 1 33.34 544 LEU B C 1
ATOM 8910 O O . LEU B 1 544 ? -12.688 21.484 33.938 1 33.34 544 LEU B O 1
ATOM 8914 N N . LEU B 1 545 ? -10.719 21.422 34.781 1 34.84 545 LEU B N 1
ATOM 8915 C CA . LEU B 1 545 ? -10.562 20.016 34.438 1 34.84 545 LEU B CA 1
ATOM 8916 C C . LEU B 1 545 ? -11.531 19.156 35.25 1 34.84 545 LEU B C 1
ATOM 8918 O O . LEU B 1 545 ? -11.914 18.062 34.812 1 34.84 545 LEU B O 1
ATOM 8922 N N . GLY B 1 546 ? -11.922 19.469 36.469 1 33.19 546 GLY B N 1
ATOM 8923 C CA . GLY B 1 546 ? -12.938 18.844 37.312 1 33.19 546 GLY B CA 1
ATOM 8924 C C . GLY B 1 546 ? -14.336 19 36.75 1 33.19 546 GLY B C 1
ATOM 8925 O O . GLY B 1 546 ? -15.148 18.078 36.844 1 33.19 546 GLY B O 1
ATOM 8926 N N . ARG B 1 547 ? -14.734 20.156 36.312 1 36.84 547 ARG B N 1
ATOM 8927 C CA . ARG B 1 547 ? -16.094 20.312 35.781 1 36.84 547 ARG B CA 1
ATOM 8928 C C . ARG B 1 547 ? -16.219 19.688 34.406 1 36.84 547 ARG B C 1
ATOM 8930 O O . ARG B 1 547 ? -17.281 19.188 34.031 1 36.84 547 ARG B O 1
ATOM 8937 N N . ALA B 1 548 ? -15.266 19.703 33.625 1 35.31 548 ALA B N 1
ATOM 8938 C CA . ALA B 1 548 ? -15.289 18.953 32.375 1 35.31 548 ALA B CA 1
ATOM 8939 C C . ALA B 1 548 ? -15.258 17.453 32.625 1 35.31 548 ALA B C 1
ATOM 8941 O O . ALA B 1 548 ? -15.875 16.688 31.891 1 35.31 548 ALA B O 1
ATOM 8942 N N . SER B 1 549 ? -14.617 16.906 33.656 1 32.03 549 SER B N 1
ATOM 8943 C CA . SER B 1 549 ? -14.758 15.523 34.094 1 32.03 549 SER B CA 1
ATOM 8944 C C . SER B 1 549 ? -16.156 15.25 34.625 1 32.03 549 SER B C 1
ATOM 8946 O O . SER B 1 549 ? -16.656 14.125 34.531 1 32.03 549 SER B O 1
ATOM 8948 N N . ASN B 1 550 ? -16.781 16.141 35.375 1 31.3 550 ASN B N 1
ATOM 8949 C CA . ASN B 1 550 ? -18.125 15.875 35.906 1 31.3 550 ASN B CA 1
ATOM 8950 C C . ASN B 1 550 ? -19.172 15.883 34.812 1 31.3 550 ASN B C 1
ATOM 8952 O O . ASN B 1 550 ? -20.219 15.234 34.906 1 31.3 550 ASN B O 1
ATOM 8956 N N . SER B 1 551 ? -19.125 16.812 33.906 1 31.12 551 SER B N 1
ATOM 8957 C CA . SER B 1 551 ? -20.141 16.734 32.844 1 31.12 551 SER B CA 1
ATOM 8958 C C . SER B 1 551 ? -19.906 15.547 31.938 1 31.12 551 SER B C 1
ATOM 8960 O O . SER B 1 551 ? -20.719 15.266 31.047 1 31.12 551 SER B O 1
ATOM 8962 N N . LEU B 1 552 ? -18.75 15.016 31.938 1 29.61 552 LEU B N 1
ATOM 8963 C CA . LEU B 1 552 ? -18.547 13.734 31.266 1 29.61 552 LEU B CA 1
ATOM 8964 C C . LEU B 1 552 ? -18.969 12.57 32.156 1 29.61 552 LEU B C 1
ATOM 8966 O O . LEU B 1 552 ? -18.719 11.414 31.828 1 29.61 552 LEU B O 1
ATOM 8970 N N . SER B 1 553 ? -19.297 12.812 33.438 1 25.77 553 SER B N 1
ATOM 8971 C CA . SER B 1 553 ? -19.766 11.648 34.188 1 25.77 553 SER B CA 1
ATOM 8972 C C . SER B 1 553 ? -21.156 11.219 33.719 1 25.77 553 SER B C 1
ATOM 8974 O O . SER B 1 553 ? -22.062 12.047 33.625 1 25.77 553 SER B O 1
ATOM 8976 N N . PRO B 1 554 ? -21.359 10.078 33.125 1 27.69 554 PRO B N 1
ATOM 8977 C CA . PRO B 1 554 ? -22.672 9.461 32.938 1 27.69 554 PRO B CA 1
ATOM 8978 C C . PRO B 1 554 ? -23.516 9.422 34.188 1 27.69 554 PRO B C 1
ATOM 8980 O O . PRO B 1 554 ? -24.469 8.664 34.281 1 27.69 554 PRO B O 1
ATOM 8983 N N . GLU B 1 555 ? -23.391 10.211 35.219 1 27.08 555 GLU B N 1
ATOM 8984 C CA . GLU B 1 555 ? -24.156 9.898 36.406 1 27.08 555 GLU B CA 1
ATOM 8985 C C . GLU B 1 555 ? -25.656 9.883 36.125 1 27.08 555 GLU B C 1
ATOM 8987 O O . GLU B 1 555 ? -26.453 9.414 36.938 1 27.08 555 GLU B O 1
ATOM 8992 N N . GLY B 1 556 ? -26.297 10.594 35.312 1 26.31 556 GLY B N 1
ATOM 8993 C CA . GLY B 1 556 ? -27.75 10.5 35.469 1 26.31 556 GLY B CA 1
ATOM 8994 C C . GLY B 1 556 ? -28.297 9.156 35.031 1 26.31 556 GLY B C 1
ATOM 8995 O O . GLY B 1 556 ? -29.516 8.992 34.906 1 26.31 556 GLY B O 1
ATOM 8996 N N . TRP B 1 557 ? -27.75 8.266 34.156 1 24.47 557 TRP B N 1
ATOM 8997 C CA . TRP B 1 557 ? -28.391 6.961 34.062 1 24.47 557 TRP B CA 1
ATOM 8998 C C . TRP B 1 557 ? -28.188 6.145 35.344 1 24.47 557 TRP B C 1
ATOM 9000 O O . TRP B 1 557 ? -27.062 5.723 35.625 1 24.47 557 TRP B O 1
ATOM 9010 N N . SER B 1 558 ? -28.859 6.574 36.438 1 21.89 558 SER B N 1
ATOM 9011 C CA . SER B 1 558 ? -29.031 5.594 37.5 1 21.89 558 SER B CA 1
ATOM 9012 C C . SER B 1 558 ? -29.625 4.293 36.969 1 21.89 558 SER B C 1
ATOM 9014 O O . SER B 1 558 ? -30.719 4.289 36.438 1 21.89 558 SER B O 1
ATOM 9016 N N . PRO B 1 559 ? -28.953 3.363 36.406 1 24.09 559 PRO B N 1
ATOM 9017 C CA . PRO B 1 559 ? -29.641 2.072 36.344 1 24.09 559 PRO B CA 1
ATOM 9018 C C . PRO B 1 559 ? -30.203 1.668 37.719 1 24.09 559 PRO B C 1
ATOM 9020 O O . PRO B 1 559 ? -29.484 1.689 38.719 1 24.09 559 PRO B O 1
ATOM 9023 N N . ARG B 1 560 ? -31.453 2.055 38.031 1 21.91 560 ARG B N 1
ATOM 9024 C CA . ARG B 1 560 ? -32.156 1.268 39.031 1 21.91 560 ARG B CA 1
ATOM 9025 C C . ARG B 1 560 ? -31.922 -0.225 38.812 1 21.91 560 ARG B C 1
ATOM 9027 O O . ARG B 1 560 ? -32.344 -0.782 37.812 1 21.91 560 ARG B O 1
ATOM 9034 N N . SER B 1 561 ? -30.891 -0.834 39.344 1 20.59 561 SER B N 1
ATOM 9035 C CA . SER B 1 561 ? -30.641 -2.256 39.562 1 20.59 561 SER B CA 1
ATOM 9036 C C . SER B 1 561 ? -31.828 -2.928 40.25 1 20.59 561 SER B C 1
ATOM 9038 O O . SER B 1 561 ? -32.031 -2.77 41.469 1 20.59 561 SER B O 1
ATOM 9040 N N . LYS B 1 562 ? -33.188 -2.812 39.844 1 23.52 562 LYS B N 1
ATOM 9041 C CA . LYS B 1 562 ? -33.812 -4.016 40.375 1 23.52 562 LYS B CA 1
ATOM 9042 C C . LYS B 1 562 ? -33 -5.262 40.031 1 23.52 562 LYS B C 1
ATOM 9044 O O . LYS B 1 562 ? -32.531 -5.398 38.875 1 23.52 562 LYS B O 1
ATOM 9049 N N . ALA B 1 563 ? -32.594 -6.141 40.969 1 23.34 563 ALA B N 1
ATOM 9050 C CA . ALA B 1 563 ? -31.859 -7.398 41.125 1 23.34 563 ALA B CA 1
ATOM 9051 C C . ALA B 1 563 ? -32.406 -8.461 40.188 1 23.34 563 ALA B C 1
ATOM 9053 O O . ALA B 1 563 ? -32.438 -9.641 40.5 1 23.34 563 ALA B O 1
ATOM 9054 N N . ALA B 1 564 ? -33.312 -8.188 39.219 1 23.05 564 ALA B N 1
ATOM 9055 C CA . ALA B 1 564 ? -33.781 -9.516 38.844 1 23.05 564 ALA B CA 1
ATOM 9056 C C . ALA B 1 564 ? -32.594 -10.461 38.594 1 23.05 564 ALA B C 1
ATOM 9058 O O . ALA B 1 564 ? -31.484 -10.016 38.312 1 23.05 564 ALA B O 1
ATOM 9059 N N . GLY B 1 565 ? -32.875 -11.891 38.75 1 19.52 565 GLY B N 1
ATOM 9060 C CA . GLY B 1 565 ? -32.156 -13.133 38.812 1 19.52 565 GLY B CA 1
ATOM 9061 C C . GLY B 1 565 ? -31.219 -13.312 37.625 1 19.52 565 GLY B C 1
ATOM 9062 O O . GLY B 1 565 ? -31.656 -13.266 36.469 1 19.52 565 GLY B O 1
ATOM 9063 N N . SER B 1 566 ? -30.156 -12.695 37.688 1 20.5 566 SER B N 1
ATOM 9064 C CA . SER B 1 566 ? -29.031 -12.93 36.781 1 20.5 566 SER B CA 1
ATOM 9065 C C . SER B 1 566 ? -28.812 -14.422 36.562 1 20.5 566 SER B C 1
ATOM 9067 O O . SER B 1 566 ? -28.516 -15.156 37.5 1 20.5 566 SER B O 1
ATOM 9069 N N . PRO B 1 567 ? -29.859 -15.148 35.844 1 21.59 567 PRO B N 1
ATOM 9070 C CA . PRO B 1 567 ? -29.375 -16.531 35.969 1 21.59 567 PRO B CA 1
ATOM 9071 C C . PRO B 1 567 ? -27.859 -16.641 35.844 1 21.59 567 PRO B C 1
ATOM 9073 O O . PRO B 1 567 ? -27.234 -15.844 35.125 1 21.59 567 PRO B O 1
ATOM 9076 N N . GLU B 1 568 ? -27.172 -17.031 36.938 1 21.23 568 GLU B N 1
ATOM 9077 C CA . GLU B 1 568 ? -25.797 -17.453 37.219 1 21.23 568 GLU B CA 1
ATOM 9078 C C . GLU B 1 568 ? -25.281 -18.391 36.125 1 21.23 568 GLU B C 1
ATOM 9080 O O . GLU B 1 568 ? -25.734 -19.547 36.031 1 21.23 568 GLU B O 1
ATOM 9085 N N . ILE B 1 569 ? -25.656 -18.188 34.844 1 20.59 569 ILE B N 1
ATOM 9086 C CA . ILE B 1 569 ? -25.062 -19.375 34.25 1 20.59 569 ILE B CA 1
ATOM 9087 C C . ILE B 1 569 ? -23.656 -19.578 34.812 1 20.59 569 ILE B C 1
ATOM 9089 O O . ILE B 1 569 ? -22.797 -18.703 34.656 1 20.59 569 ILE B O 1
ATOM 9093 N N . ALA B 1 570 ? -23.516 -20.359 35.906 1 18.39 570 ALA B N 1
ATOM 9094 C CA . ALA B 1 570 ? -22.469 -21.016 36.688 1 18.39 570 ALA B CA 1
ATOM 9095 C C . ALA B 1 570 ? -21.359 -21.547 35.781 1 18.39 570 ALA B C 1
ATOM 9097 O O . ALA B 1 570 ? -21.516 -22.578 35.125 1 18.39 570 ALA B O 1
ATOM 9098 N N . PHE B 1 571 ? -21 -20.875 34.688 1 20.23 571 PHE B N 1
ATOM 9099 C CA . PHE B 1 571 ? -19.891 -21.641 34.156 1 20.23 571 PHE B CA 1
ATOM 9100 C C . PHE B 1 571 ? -18.859 -21.938 35.219 1 20.23 571 PHE B C 1
ATOM 9102 O O . PHE B 1 571 ? -18.375 -21.031 35.906 1 20.23 571 PHE B O 1
ATOM 9109 N N . SER B 1 572 ? -19.109 -22.984 35.969 1 17.89 572 SER B N 1
ATOM 9110 C CA . SER B 1 572 ? -18.266 -23.609 36.969 1 17.89 572 SER B CA 1
ATOM 9111 C C . SER B 1 572 ? -16.781 -23.469 36.625 1 17.89 572 SER B C 1
ATOM 9113 O O . SER B 1 572 ? -16.391 -23.656 35.469 1 17.89 572 SER B O 1
ATOM 9115 N N . SER B 1 573 ? -16.156 -22.484 37.375 1 20.84 573 SER B N 1
ATOM 9116 C CA . SER B 1 573 ? -14.742 -22.234 37.594 1 20.84 573 SER B CA 1
ATOM 9117 C C . SER B 1 573 ? -13.953 -23.547 37.656 1 20.84 573 SER B C 1
ATOM 9119 O O . SER B 1 573 ? -12.758 -23.531 37.969 1 20.84 573 SER B O 1
ATOM 9121 N N . GLU B 1 574 ? -14.766 -24.688 37.719 1 19.19 574 GLU B N 1
ATOM 9122 C CA . GLU B 1 574 ? -14.023 -25.781 38.312 1 19.19 574 GLU B CA 1
ATOM 9123 C C . GLU B 1 574 ? -12.773 -26.125 37.5 1 19.19 574 GLU B C 1
ATOM 9125 O O . GLU B 1 574 ? -12.008 -27.016 37.844 1 19.19 574 GLU B O 1
ATOM 9130 N N . LEU B 1 575 ? -12.812 -25.828 36.219 1 18.78 575 LEU B N 1
ATOM 9131 C CA . LEU B 1 575 ? -11.805 -26.75 35.688 1 18.78 575 LEU B CA 1
ATOM 9132 C C . LEU B 1 575 ? -10.438 -26.469 36.312 1 18.78 575 LEU B C 1
ATOM 9134 O O . LEU B 1 575 ? -9.75 -25.531 35.875 1 18.78 575 LEU B O 1
ATOM 9138 N N . ASP B 1 576 ? -10.375 -26.375 37.781 1 19.34 576 ASP B N 1
ATOM 9139 C CA . ASP B 1 576 ? -9.227 -26.312 38.688 1 19.34 576 ASP B CA 1
ATOM 9140 C C . ASP B 1 576 ? -8.172 -27.344 38.281 1 19.34 576 ASP B C 1
ATOM 9142 O O . ASP B 1 576 ? -7.25 -27.625 39.062 1 19.34 576 ASP B O 1
ATOM 9146 N N . GLY B 1 577 ? -8.539 -28.297 37.188 1 18.75 577 GLY B N 1
ATOM 9147 C CA . GLY B 1 577 ? -7.668 -29.438 37.406 1 18.75 577 GLY B CA 1
ATOM 9148 C C . GLY B 1 577 ? -6.211 -29.062 37.594 1 18.75 577 GLY B C 1
ATOM 9149 O O . GLY B 1 577 ? -5.805 -27.953 37.25 1 18.75 577 GLY B O 1
ATOM 9150 N N . GLY B 1 578 ? -5.52 -29.75 38.562 1 19.2 578 GLY B N 1
ATOM 9151 C CA . GLY B 1 578 ? -4.227 -29.969 39.188 1 19.2 578 GLY B CA 1
ATOM 9152 C C . GLY B 1 578 ? -3.084 -30.047 38.219 1 19.2 578 GLY B C 1
ATOM 9153 O O . GLY B 1 578 ? -2.463 -31.094 38.031 1 19.2 578 GLY B O 1
ATOM 9154 N N . VAL B 1 579 ? -3.293 -29.484 36.938 1 20.58 579 VAL B N 1
ATOM 9155 C CA . VAL B 1 579 ? -2.211 -30.109 36.188 1 20.58 579 VAL B CA 1
ATOM 9156 C C . VAL B 1 579 ? -0.89 -29.938 36.938 1 20.58 579 VAL B C 1
ATOM 9158 O O . VAL B 1 579 ? -0.58 -28.844 37.406 1 20.58 579 VAL B O 1
ATOM 9161 N N . SER B 1 580 ? -0.341 -31.062 37.375 1 18.78 580 SER B N 1
ATOM 9162 C CA . SER B 1 580 ? 0.88 -31.484 38.062 1 18.78 580 SER B CA 1
ATOM 9163 C C . SER B 1 580 ? 2.08 -30.656 37.625 1 18.78 580 SER B C 1
ATOM 9165 O O . SER B 1 580 ? 2.059 -30.062 36.531 1 18.78 580 SER B O 1
ATOM 9167 N N . SER B 1 581 ? 2.943 -30.469 38.594 1 19.27 581 SER B N 1
ATOM 9168 C CA . SER B 1 581 ? 4.227 -29.828 38.875 1 19.27 581 SER B CA 1
ATOM 9169 C C . SER B 1 581 ? 5.258 -30.156 37.812 1 19.27 581 SER B C 1
ATOM 9171 O O . SER B 1 581 ? 6.445 -30.312 38.094 1 19.27 581 SER B O 1
ATOM 9173 N N . ALA B 1 582 ? 4.715 -30.328 36.469 1 19.53 582 ALA B N 1
ATOM 9174 C CA . ALA B 1 582 ? 5.816 -30.969 35.75 1 19.53 582 ALA B CA 1
ATOM 9175 C C . ALA B 1 582 ? 7.145 -30.297 36.062 1 19.53 582 ALA B C 1
ATOM 9177 O O . ALA B 1 582 ? 7.234 -29.062 36.094 1 19.53 582 ALA B O 1
ATOM 9178 N N . GLU B 1 583 ? 7.918 -30.984 36.812 1 18.75 583 GLU B N 1
ATOM 9179 C CA . GLU B 1 583 ? 9.281 -30.875 37.312 1 18.75 583 GLU B CA 1
ATOM 9180 C C . GLU B 1 583 ? 10.195 -30.172 36.344 1 18.75 583 GLU B C 1
ATOM 9182 O O . GLU B 1 583 ? 10.07 -30.359 35.125 1 18.75 583 GLU B O 1
ATOM 9187 N N . PRO B 1 584 ? 10.57 -28.875 36.812 1 21.55 584 PRO B N 1
ATOM 9188 C CA . PRO B 1 584 ? 11.586 -28.125 36.062 1 21.55 584 PRO B CA 1
ATOM 9189 C C . PRO B 1 584 ? 12.648 -29.031 35.438 1 21.55 584 PRO B C 1
ATOM 9191 O O . PRO B 1 584 ? 13.172 -29.922 36.094 1 21.55 584 PRO B O 1
ATOM 9194 N N . LEU B 1 585 ? 12.25 -29.594 34.188 1 19 585 LEU B N 1
ATOM 9195 C CA . LEU B 1 585 ? 13.289 -30.5 33.688 1 19 585 LEU B CA 1
ATOM 9196 C C . LEU B 1 585 ? 14.68 -29.953 34.031 1 19 585 LEU B C 1
ATOM 9198 O O . LEU B 1 585 ? 14.977 -28.797 33.75 1 19 585 LEU B O 1
ATOM 9202 N N . LEU B 1 586 ? 15.266 -30.578 35.031 1 18.16 586 LEU B N 1
ATOM 9203 C CA . LEU B 1 586 ? 16.609 -30.547 35.594 1 18.16 586 LEU B CA 1
ATOM 9204 C C . LEU B 1 586 ? 17.656 -30.391 34.5 1 18.16 586 LEU B C 1
ATOM 9206 O O . LEU B 1 586 ? 17.797 -31.25 33.625 1 18.16 586 LEU B O 1
ATOM 9210 N N . LEU B 1 587 ? 17.531 -29.094 33.781 1 19.17 587 LEU B N 1
ATOM 9211 C CA . LEU B 1 587 ? 18.719 -29.094 32.938 1 19.17 587 LEU B CA 1
ATOM 9212 C C . LEU B 1 587 ? 19.906 -29.703 33.656 1 19.17 587 LEU B C 1
ATOM 9214 O O . LEU B 1 587 ? 20.094 -29.5 34.844 1 19.17 587 LEU B O 1
ATOM 9218 N N . PRO B 1 588 ? 20.328 -30.859 33.156 1 19.11 588 PRO B N 1
ATOM 9219 C CA . PRO B 1 588 ? 21.438 -31.594 33.781 1 19.11 588 PRO B CA 1
ATOM 9220 C C . PRO B 1 588 ? 22.594 -30.688 34.188 1 19.11 588 PRO B C 1
ATOM 9222 O O . PRO B 1 588 ? 22.781 -29.625 33.594 1 19.11 588 PRO B O 1
ATOM 9225 N N . GLU B 1 589 ? 22.781 -30.516 35.594 1 19.33 589 GLU B N 1
ATOM 9226 C CA . GLU B 1 589 ? 23.969 -30.047 36.281 1 19.33 589 GLU B CA 1
ATOM 9227 C C . GLU B 1 589 ? 25.234 -30.5 35.594 1 19.33 589 GLU B C 1
ATOM 9229 O O . GLU B 1 589 ? 25.5 -31.703 35.5 1 19.33 589 GLU B O 1
ATOM 9234 N N . SER B 1 590 ? 25.438 -30 34.312 1 19.58 590 SER B N 1
ATOM 9235 C CA . SER B 1 590 ? 26.766 -30.547 34 1 19.58 590 SER B CA 1
ATOM 9236 C C . SER B 1 590 ? 27.703 -30.453 35.188 1 19.58 590 SER B C 1
ATOM 9238 O O . SER B 1 590 ? 27.641 -29.5 35.969 1 19.58 590 SER B O 1
ATOM 9240 N N . GLY B 1 591 ? 28.094 -31.578 35.812 1 18.06 591 GLY B N 1
ATOM 9241 C CA . GLY B 1 591 ? 29.109 -32.062 36.75 1 18.06 591 GLY B CA 1
ATOM 9242 C C . GLY B 1 591 ? 30.406 -31.297 36.656 1 18.06 591 GLY B C 1
ATOM 9243 O O . GLY B 1 591 ? 31.266 -31.609 35.812 1 18.06 591 GLY B O 1
ATOM 9244 N N . TYR B 1 592 ? 30.5 -29.828 36.438 1 20.58 592 TYR B N 1
ATOM 9245 C CA . TYR B 1 592 ? 31.891 -29.547 36.719 1 20.58 592 TYR B CA 1
ATOM 9246 C C . TYR B 1 592 ? 32.312 -30.078 38.094 1 20.58 592 TYR B C 1
ATOM 9248 O O . TYR B 1 592 ? 31.5 -30.047 39.031 1 20.58 592 TYR B O 1
ATOM 9256 N N . MET B 1 593 ? 33.312 -30.953 38.094 1 20.45 593 MET B N 1
ATOM 9257 C CA . MET B 1 593 ? 34.25 -31.625 39 1 20.45 593 MET B CA 1
ATOM 9258 C C . MET B 1 593 ? 34.688 -30.703 40.125 1 20.45 593 MET B C 1
ATOM 9260 O O . MET B 1 593 ? 34.719 -29.484 39.938 1 20.45 593 MET B O 1
ATOM 9264 N N . SER B 1 594 ? 34.875 -31.25 41.25 1 18.69 594 SER B N 1
ATOM 9265 C CA . SER B 1 594 ? 35.25 -31.062 42.656 1 18.69 594 SER B CA 1
ATOM 9266 C C . SER B 1 594 ? 36.594 -30.375 42.781 1 18.69 594 SER B C 1
ATOM 9268 O O . SER B 1 594 ? 37.031 -30.016 43.875 1 18.69 594 SER B O 1
ATOM 9270 N N . PRO B 1 595 ? 37.312 -29.5 42.094 1 23.91 595 PRO B N 1
ATOM 9271 C CA . PRO B 1 595 ? 38.531 -29.609 42.875 1 23.91 595 PRO B CA 1
ATOM 9272 C C . PRO B 1 595 ? 38.344 -29.297 44.344 1 23.91 595 PRO B C 1
ATOM 9274 O O . PRO B 1 595 ? 37.75 -28.25 44.688 1 23.91 595 PRO B O 1
ATOM 9277 N N . ARG B 1 596 ? 37.969 -30.234 45 1 19.92 596 ARG B N 1
ATOM 9278 C CA . ARG B 1 596 ? 38.156 -30.406 46.438 1 19.92 596 ARG B CA 1
ATOM 9279 C C . ARG B 1 596 ? 39.344 -29.609 46.938 1 19.92 596 ARG B C 1
ATOM 9281 O O . ARG B 1 596 ? 40.281 -29.297 46.156 1 19.92 596 ARG B O 1
ATOM 9288 N N . LYS B 1 597 ? 39.875 -29.953 48 1 17.91 597 LYS B N 1
ATOM 9289 C CA . LYS B 1 597 ? 40.625 -29.234 49.031 1 17.91 597 LYS B CA 1
ATOM 9290 C C . LYS B 1 597 ? 41.844 -28.531 48.406 1 17.91 597 LYS B C 1
ATOM 9292 O O . LYS B 1 597 ? 42.531 -29.125 47.594 1 17.91 597 LYS B O 1
#

pLDDT: mean 77.04, std 22.53, range [17.8, 98.5]

Foldseek 3Di:
DPPDLVVLVVVLVVQLPPPDKQAFDLQVLLVQVLVCPVVVVDDQQDQQFFDDVSHTPDDSQWTKGFLVSCCVRGNFHFDFDPPLPLLCVQFAVLLVVLLVLFFFFPAPPCSVLVSLLCLLAVLLLLLLLLLLLLLLLLLLLQLPVVDDDDDPDDPVNVSLLSLLSSLQLSLLCLLQLPLASVSVVVVVVLVVLFDPPADPVNLSLLSLVLLLQSLVQWDAPLVVSVVSVVVSVLSVCLSLDCVRVNDDPALQLLSNLLSLLSVLSSLSSNSSSLQTAGPHLCSSLVSVQVSSCNGNVDNPPSCPVSQFQQWKDQPVVRDTPGRRPDSSNQCSARRSGSSHRLDLDNHDGSDPLRDDSVVSSVLSLVLNVLSLVLSLVSNQQPPVHAAFPSNSLSVSLSVSNVVLSVCSNVCVVVVNIGGPRSVVVSSVSSNVNRVVSVVCSSCSSRTSQVGSRRNQNCVGQPSSGMHTSNCRVVSVVCSNPVSVVSSCVSSVVSVVSSVVSCVSSVSSSCSSDPDPVVSVVSVCLSVVVVVPVPDDPDDDSVVVVVVVVVVPPPPPPPPPPPPPCPPCPCPPPPVPPPPDPPDPPPPPPPPPDDPDD/DPPDPVVLVVVLVVQLPPPDKQAFDLQVLLVQVLVCPVVVVDDQQDQQFFDDVNHTPDDSQWTKGFLVSCCVRGIFHFDFDPPLPLLCVQFAVLLVVLLVLFFFFPAPPCSVLVSLLCLLAVLLLLLLLLLLLLLLLLLLLQLPVVDDDDPPDDPVNVSLLSLLSSLQLSLLCLLQLPLASVSVVVVVVLVVLFDPPADPVNLSLLSLVLLLQSLVQWDAPLPVSVVSVVVSVLSVCLSLDCVRVNDDPALNLLSNLLSLLSVLSSLSSNSSSLQTAGPHLCSSLVSVQVSSCNGNVDNPPSCPVSQFQQWKDAQVVRDTPGRRPDSSRQCSARRSGSSHRLDLDNHDGSDPLRDDSVVSSVLSLVLNVLSLVLSLVSNCQQPVHAAFPSNSLSVVLSVSNVVLSVCSNVCVVVVNTGGPRSVVVSSVSSNVNRVVSVVCSSVSSRTSQVGSRRNQNCVGQPSSGMHTSNCRVVSVVCSNPVSVVSSCVSSVVSVVSSVVSCVSSVSSSCSSDPDPVVSVVSVCLSVVVVVPVPDDPDDDPVVVVVVVVVVPPPPVPPPPPPPPCPVCPCPPPPVPPPPDPPPPPPPDPPPPDDPDD

Sequence (1194 aa):
MPPTPVRLTKLILFLAVTGHAVAFQKAECNQIVRNRLMNGTLSPDDWVFYRQNNIPMSNTSNLMLTLPGCVATCGAGASFYEDIGPRLSTWLIPILLLIGNVHMARLGPEKYLVILHILGDPIDSLWSLLTKAELWSRCYAAARTYNPSRPQEETESYERRILDIGTVYAAIEELVGSGTDRFRAHFEQLVREKRPDMSTEQFYHVTKEAANELSDSRSVELRRAGLAVVSYLYHVVAAFVEVIGGKSSSPPGGRIGTSLLISWLIPLVLVSNALGGYTSRRTCLRIMERYVKTVTGHSVEDLRRFSADKKSLHVLVGRRTAAVTDFYAAQQWSGAVYCYQPRKRLGFRGGSRDNSPWLLLALASLPVLVATGVAVAEIVVTPTTGFGCRSVMLLTMFALWVASAFVTWATWVTGLATGKYHYAMTLTKDALVGVPIVLMVFLSSCGLFNSCFCWSAYFSRKADAHVVLDDSDERARNAHTFYPALVSGCLGAQFLLVTWMLRVIRHGSTLFRREEKQKQADWLATHAHRRHLRFSPGSSPETLLGRASNSLSPEGWSPRSKAAGSPEIAFSSELDGGVSSAEPLLLPESGYMSPRKMPPTPVRLTKLILFLAVTGHAVAFQKAECNQIVRNRLMNGTLSPDDWVFYRQNNIPMSNTSNLMLTLPGCVATCGAGASFYEDIGPRLSTWLIPILLLIGNVHMARLGPEK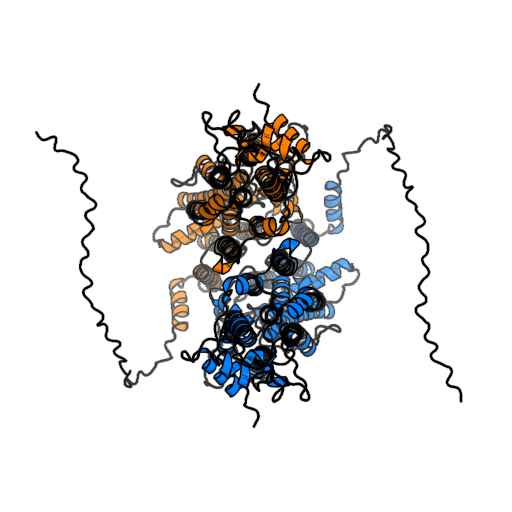YLVILHILGDPIDSLWSLLTKAELWSRCYAAARTYNPSRPQEETESYERRILDIGTVYAAIEELVGSGTDRFRAHFEQLVREKRPDMSTEQFYHVTKEAANELSDSRSVELRRAGLAVVSYLYHVVAAFVEVIGGKSSSPPGGRIGTSLLISWLIPLVLVSNALGGYTSRRTCLRIMERYVKTVTGHSVEDLRRFSADKKSLHVLVGRRTAAVTDFYAAQQWSGAVYCYQPRKRLGFRGGSRDNSPWLLLALASLPVLVATGVAVAEIVVTPTTGFGCRSVMLLTMFALWVASAFVTWATWVTGLATGKYHYAMTLTKDALVGVPIVLMVFLSSCGLFNSCFCWSAYFSRKADAHVVLDDSDERARNAHTFYPALVSGCLGAQFLLVTWMLRVIRHGSTLFRREEKQKQADWLATHAHRRHLRFSPGSSPETLLGRASNSLSPEGWSPRSKAAGSPEIAFSSELDGGVSSAEPLLLPESGYMSPRK

Solvent-accessible surface area (backbone atoms only — not comparable to full-atom values): 63212 Å² total; per-residue (Å²): 127,78,75,51,72,65,56,51,52,54,47,53,57,52,56,60,65,61,75,85,47,52,56,23,43,59,72,58,37,39,50,50,53,52,50,30,47,74,69,58,78,37,60,90,82,39,81,39,43,30,55,60,94,81,36,75,60,50,41,100,79,35,40,28,22,18,46,69,27,32,33,71,73,36,21,68,14,48,23,67,51,92,59,33,28,30,50,39,57,61,45,40,49,54,60,57,56,49,63,66,48,42,62,64,48,59,56,66,81,64,43,59,54,51,53,35,35,44,60,15,18,48,39,42,23,38,27,13,41,50,47,52,29,45,51,31,29,28,28,36,32,35,28,48,68,76,52,63,81,57,93,91,57,52,70,69,59,43,54,50,50,30,42,23,50,11,31,47,32,36,53,44,37,49,52,46,50,69,53,46,64,53,33,54,55,53,50,51,47,46,65,68,48,34,37,88,86,56,49,72,68,55,50,52,50,53,43,43,51,49,25,51,50,57,31,39,42,33,46,70,51,44,65,54,41,49,49,53,50,49,52,40,52,48,43,53,51,22,69,68,35,48,68,34,46,30,79,70,92,61,80,57,43,64,50,44,16,61,36,37,43,58,52,36,51,55,43,49,25,51,51,38,14,63,68,38,46,52,48,28,79,54,50,64,56,52,52,50,42,50,49,48,27,68,42,40,66,44,81,62,67,58,64,61,77,41,38,51,68,57,51,24,34,27,55,86,74,67,46,64,50,79,34,81,50,50,68,76,71,38,31,71,57,41,48,56,28,52,51,46,46,83,76,66,68,67,72,51,85,25,52,93,80,63,76,52,61,64,57,42,45,50,61,24,40,44,42,52,49,47,17,43,53,48,17,39,50,38,36,28,69,29,83,32,67,33,38,25,54,66,41,50,50,52,51,48,51,50,50,49,33,53,49,40,32,47,51,57,49,49,39,44,76,72,52,43,24,26,45,62,47,33,44,52,51,48,47,50,53,12,42,68,44,17,52,53,50,54,49,48,54,52,38,51,56,32,16,56,58,31,23,42,68,36,39,13,6,36,81,65,43,52,91,70,19,27,28,57,50,54,48,65,68,62,40,51,52,32,53,71,46,54,50,52,50,49,52,50,47,44,53,51,48,41,50,51,49,38,53,50,50,51,60,72,29,40,66,20,43,48,49,49,57,65,54,67,70,56,51,51,51,50,49,49,50,56,51,52,45,58,58,46,74,72,48,75,97,76,76,65,78,67,60,58,59,50,52,60,53,52,74,64,46,72,66,81,73,65,76,78,78,73,72,76,81,65,81,69,79,70,74,72,76,58,83,59,72,71,81,72,74,78,68,75,76,69,69,76,76,73,71,82,71,68,90,73,135,128,79,77,51,72,62,58,51,53,52,46,55,58,50,54,63,63,59,74,84,46,52,57,23,44,60,73,58,39,40,50,50,54,52,49,30,46,73,70,59,80,38,60,89,82,38,82,37,43,30,54,63,92,81,36,75,59,48,43,99,79,36,40,27,21,19,47,69,28,33,33,71,72,38,21,67,12,48,23,68,51,91,58,32,29,31,49,39,57,60,45,40,48,54,61,58,58,49,62,68,49,42,61,65,50,58,56,66,82,66,43,60,55,51,53,36,35,44,60,15,18,48,40,42,22,38,28,12,41,50,48,52,29,46,50,30,30,28,26,36,32,36,28,48,69,77,51,64,80,57,94,89,56,51,69,68,60,43,54,49,50,30,42,22,50,12,30,47,33,35,52,43,37,49,53,45,49,69,54,46,64,54,34,55,56,54,51,54,48,47,65,67,47,33,36,88,86,55,49,72,68,53,49,52,49,52,44,41,52,48,26,48,50,56,31,39,44,34,44,70,53,42,65,53,41,49,48,51,52,48,53,41,50,48,44,53,49,23,68,68,35,49,66,33,44,30,78,68,93,60,79,52,45,64,48,47,15,61,34,38,43,58,51,37,50,53,42,48,24,50,52,38,14,62,69,37,46,52,49,28,80,53,51,65,54,53,53,51,41,49,48,47,26,68,43,39,66,44,81,60,69,56,64,61,78,41,38,48,66,56,51,24,37,26,55,86,74,67,46,63,51,78,35,80,49,51,66,77,71,38,31,72,58,44,49,57,29,51,51,46,45,82,76,64,69,68,71,50,85,23,52,94,80,61,76,55,59,64,57,42,45,51,60,25,39,43,41,50,49,48,17,42,53,47,16,40,49,39,37,30,69,29,84,32,68,32,36,26,53,67,42,51,50,52,52,48,51,50,50,48,32,54,49,40,34,46,49,56,48,48,39,46,75,71,52,44,24,28,44,63,46,33,44,52,51,48,46,53,52,11,43,68,45,16,51,54,49,54,50,47,53,52,39,52,53,32,18,57,59,30,23,41,66,36,39,14,6,36,81,64,44,52,92,70,19,27,29,57,50,54,47,64,67,61,38,53,52,32,52,71,45,54,51,52,50,50,52,48,47,44,53,49,49,42,50,50,49,38,53,50,50,52,60,71,29,39,66,19,41,47,49,50,58,66,55,67,70,56,52,51,50,51,50,50,52,55,52,52,44,58,58,47,74,72,50,74,96,76,75,64,80,65,60,57,59,50,51,57,52,53,74,65,46,70,66,83,71,66,74,77,76,74,74,74,82,65,78,67,80,69,73,71,76,58,86,62,74,70,80,69,74,78,62,75,77,69,69,75,71,76,76,78,77,61,91,66,132

Secondary structure (DSSP, 8-state):
----HHHHHHHHHHHHH---S-B--HHHHHHHHHHHHHHTSS-TTSTTB-EETTEE--BTTB-EEEHHHHHHHH-SB----TTHHHHIIIIIHHHHGGGGGS---S-SGGGGHHHHHHHH-HHHHHHHHHHHHHHHHHHHHHHHHHSPPPTT--HHHHHHHHHHHHHHHHHHHHHH--SSTHHHHHHHHHHHT--TT--HHHHHHHHHHHHHHHHHTEE--HHHHHHHHHHHHHHHHHHH-HHHH---SS--HHHHHHHHGGGGHHHHHHHHHHH-EESSTTHHHHHHHHHHHHHH-S---HHHHH-----EEETTTTEEE-S---HHHHTTTTTS-TT--------S---TTPPPHHHHHHHHHHHHHHHHHHHHHHHHHSSSPS--HHHHHHHHHHHHHHHHHHHHHHHHHTTSB-THHHHHHHHHHHHHHHHHHHHHHHHHHHTTT-SHHHHTTHHHHGGG-EEES--HHHHHHHHHTHHHHHHHHHHHHHHHHHHHHHHHTHHHHHHH---HHHHHHHHHHHHHHHHHTTS-TTS-HHHHHHHHHHTT--TT----------------TT-----------------------/----HHHHHHHHHHHHH---S-B--HHHHHHHHHHHHHHTSS-TTSTTB-EETTEE--BTTB-EEEHHHHHHHH-SB----TTHHHHIIIIIHHHHGGGGGS---S-SGGGGHHHHHHHH-HHHHHHHHHHHHHHHHHHHHHHHHHSPPPTT--HHHHHHHHHHHHHHHHHHHHHH---STHHHHHHHHHHHT--TT--HHHHHHHHHHHHHHHHHTEE--HHHHHHHHHHHHHHHHHHH-HHHH---SS--HHHHHHHHGGGGHHHHHHHHHHH-EESSTTHHHHHHHHHHHHHH-S---HHHHH-----EEETTTTEEE-S---HHHHTTTTTS-TT--------S---TTPPPHHHHHHHHHHHHHHHHHHHHHHHHHSSSPS--HHHHHHHHHHHHHHHHHHHHHHHHHTTSB-THHHHHHHHHHHHHHHHHHHHHHHHHHHTTT-SHHHHTTHHHHGGG-EEES--HHHHHHHHHTHHHHHHHHHHHHHHHHHHHHHHHTHHHHHHH---HHHHHHHHHHHHHHHHHHTS-TTS-HHHHHHHHHHTT--TT----------------S------------------------

Organism: Aspergillus terreus (NCBI:txid33178)

Nearest PDB structures (foldseek):
  7q0l-assembly1_A  TM=1.446E-01  e=8.389E-02  Yersinia enterocolitica subsp. palearctica YE-P4
  8gym-assembly1_m1  TM=1.288E-01  e=2.863E+00  Tetrahymena thermophila SB210
  4bne-assembly1_B  TM=1.191E-01  e=9.155E+00  Gallus gallus
  3qhe-assembly1_A  TM=9.735E-02  e=4.946E+00  Homo sapiens

Radius of gyration: 35.73 Å; Cα contacts (8 Å, |Δi|>4): 1684; chains: 2; bounding box: 92×106×102 Å